Protein AF-0000000067386970 (afdb_homodimer)

pLDDT: mean 93.78, std 7.08, range [49.34, 98.88]

Sequence (1146 aa):
MPPDATLGRHLARRLAEVGAHDVFTVPGDFNLTLLDELEAEQPSGGGVRLVGCCNELSAAYAADGYARARAGGVGACAVTFTVGGLSAINAVAGAFSENLPVICIVGGPNSNDYGSNRILHHTIGIPDFTQELRCFQNVTCYQAVVNNLEDAHEQIDTAICTALKESKPVYISISCNLPSIPHPTFSRHPVPFFLSPRLSNQMNLEAAVETAAAFLNKSVKPVLVGGPKMRVAKASKAFVELADACGYPVAVMPSAKGLVPEHHSRFIGTYWGAVSTPFCAEIVESADSYLFAGPIFNDYSSVGYSLLLKKEKAIIVQLDRVVIGNGPAFGCVLMKDFLHALATRLKKNTAAYDNYSRIFVPQGEPLSSEPGEPLRVNVLFKHIQKMLSGNSAVIAETGDSWFNCQKLKLPEGCGYEFQMQYGSIGWSVGATLGYAQAAKDKRVISFIGDGSFQVTAQEVSTMLRWEQNNIIFLINNGGYTIEVEIHDGPYNIIKNWNYTGVVEAFHNGEGKCYTAKVRTEEELKKAIEASLGPNKDSLCFIEVIVHKDDTSKELLEWGSRVSAANSRPPNPQMPPDATLGRHLARRLAEVGAHDVFTVPGDFNLTLLDELEAEQPSGGGVRLVGCCNELSAAYAADGYARARAGGVGACAVTFTVGGLSAINAVAGAFSENLPVICIVGGPNSNDYGSNRILHHTIGIPDFTQELRCFQNVTCYQAVVNNLEDAHEQIDTAICTALKESKPVYISISCNLPSIPHPTFSRHPVPFFLSPRLSNQMNLEAAVETAAAFLNKSVKPVLVGGPKMRVAKASKAFVELADACGYPVAVMPSAKGLVPEHHSRFIGTYWGAVSTPFCAEIVESADSYLFAGPIFNDYSSVGYSLLLKKEKAIIVQLDRVVIGNGPAFGCVLMKDFLHALATRLKKNTAAYDNYSRIFVPQGEPLSSEPGEPLRVNVLFKHIQKMLSGNSAVIAETGDSWFNCQKLKLPEGCGYEFQMQYGSIGWSVGATLGYAQAAKDKRVISFIGDGSFQVTAQEVSTMLRWEQNNIIFLINNGGYTIEVEIHDGPYNIIKNWNYTGVVEAFHNGEGKCYTAKVRTEEELKKAIEASLGPNKDSLCFIEVIVHKDDTSKELLEWGSRVSAANSRPPNPQ

Nearest PDB structures (foldseek):
  3oe1-assembly1_C  TM=9.661E-01  e=2.986E-63  Zymomonas mobilis
  2wva-assembly1_V  TM=9.629E-01  e=6.474E-63  Zymomonas mobilis
  4zp1-assembly1_D  TM=9.678E-01  e=2.578E-62  Zymomonas mobilis
  1zpd-assembly1_A  TM=9.617E-01  e=5.005E-62  Zymomonas mobilis
  5tma-assembly1_A  TM=9.695E-01  e=1.993E-61  Zymomonas mobilis

Radius of gyration: 30.84 Å; Cα contacts (8 Å, |Δi|>4): 2857; chains: 2; bounding box: 78×97×82 Å

InterPro domains:
  IPR011766 Thiamine pyrophosphate enzyme, TPP-binding [PF02775] (419-544)
  IPR012000 Thiamine pyrophosphate enzyme, central domain [PF00205] (209-326)
  IPR012001 Thiamine pyrophosphate enzyme, N-terminal TPP-binding domain [PF02776] (6-121)
  IPR012110 Pyruvate decarboxylase/indolepyruvate decarboxylase-like [PIRSF036565] (4-567)
  IPR012110 Pyruvate decarboxylase/indolepyruvate decarboxylase-like [PTHR43452] (3-573)
  IPR029035 DHS-like NAD/FAD-binding domain superfamily [SSF52467] (204-350)
  IPR029061 Thiamin diphosphate-binding fold [SSF52518] (6-191)
  IPR029061 Thiamin diphosphate-binding fold [SSF52518] (374-568)
  IPR047213 Pyruvate decarboxylase/indolepyruvate decarboxylase-like, pyrimidine-binding domain [cd07038] (9-176)
  IPR047214 Pyruvate decarboxylase/indolepyruvate decarboxylase-like, PP-binding domain [cd02005] (374-556)

Secondary structure (DSSP, 8-state):
--TT-BHHHHHHHHHHHTT--EEEE---TTTHHHHHHHHHTGGGTSS-EEEE-SSHHHHHHHHHHHHHHTTS--EEEEE-TTTTHHHHHHHHHHHHHTT--EEEEEEE--TTTTTS--B-TTSSSSS---HHHHHHTTT-SEEEEE--STTHHHHHHHHHHHHHHHTS-EEEEEETTSTT-B-GGGSSPPP---PPPP---HHHHHHHHHHHHHHHHT-SS-EEEE-THHHHHT-HHHHHHHHHHH---EEE-GGGTTSS-TTSTTEEEE--GGGSSTTHHHHHHH-S-EEEES---BTTTTTTT-----GGGEEEE-SSEEEETTS-EEES--HHHHHHHHHTTPPP--HHHHHHHHH--PPPPPPPPPTTPBP-HHHHHHHHHHH--TTEEEEE-SSHHHHHHHTPPPPTT-EEEE--SS--TTHHHHHHHHHHHH-TTSEEEEEEEHHHHHHHGGGHHHHHHTT---EEEEEE-SB-HHHHHHS--GGGB-PPP-HHHHHHHHHTTSS-EEEEEE-BHHHHHHHHHHHHTTTTTSEEEEEEE--TT---HHHHHHHHHHHHHHTPPPP--/--TT-BHHHHHHHHHHHTT--EEEE---TTTHHHHHHHHHTGGGTSS-EEEE-SSHHHHHHHHHHHHHHTTS--EEEEE-TTTTHHHHHHHHHHHHHTT--EEEEEEE--TTTTTS--B-TTSSSSS---HHHHHHTTT-SEEEEE--STTHHHHHHHHHHHHHHHTS-EEEEEETTSTT-B-GGGSSPPP---PPPP---HHHHHHHHHHHHHHHHT-SS-EEEE-THHHHHT-HHHHHHHHHHH---EEE-GGGTTSS-TTSTTEEEE--GGGSSTTHHHHHHH-S-EEEES---BTTTTTTT-----GGGEEEE-SSEEEETTS-EEES--HHHHHHHHHTTPPP--HHHHHHHHH--PPPPPPPPPTTPBP-HHHHHHHHHHH--TTEEEEE-SSHHHHHHHTPPPPTT-EEEE--SS--TTHHHHHHHHHHHH-TTSEEEEEEEHHHHHHHGGGHHHHHHTT---EEEEEE-SB-HHHHHHS--GGGB-PPP-HHHHHHHHHTTSS-EEEEEE-BHHHHHHHHHHHHTTTTTSEEEEEEE--TT---HHHHHHHHHHHHHHTPPPP--

Structure (mmCIF, N/CA/C/O backbone):
data_AF-0000000067386970-model_v1
#
loop_
_entity.id
_entity.type
_entity.pdbx_description
1 polymer 'pyruvate decarboxylase'
#
loop_
_atom_site.group_PDB
_atom_site.id
_atom_site.type_symbol
_atom_site.label_atom_id
_atom_site.label_alt_id
_atom_site.label_comp_id
_atom_site.label_asym_id
_atom_site.label_entity_id
_atom_site.label_seq_id
_atom_site.pdbx_PDB_ins_code
_atom_site.Cartn_x
_atom_site.Cartn_y
_atom_site.Cartn_z
_atom_site.occupancy
_atom_site.B_iso_or_equiv
_atom_site.auth_seq_id
_atom_site.auth_comp_id
_atom_site.auth_asym_id
_atom_site.auth_atom_id
_atom_site.pdbx_PDB_model_num
ATOM 1 N N . MET A 1 1 ? 39.25 6.82 -14.812 1 63.19 1 MET A N 1
ATOM 2 C CA . MET A 1 1 ? 38.094 7.41 -14.133 1 63.19 1 MET A CA 1
ATOM 3 C C . MET A 1 1 ? 38.031 6.934 -12.688 1 63.19 1 MET A C 1
ATOM 5 O O . MET A 1 1 ? 38.312 5.766 -12.398 1 63.19 1 MET A O 1
ATOM 9 N N . PRO A 1 2 ? 37.844 7.914 -11.773 1 72.56 2 PRO A N 1
ATOM 10 C CA . PRO A 1 2 ? 37.75 7.445 -10.391 1 72.56 2 PRO A CA 1
ATOM 11 C C . PRO A 1 2 ? 36.625 6.418 -10.195 1 72.56 2 PRO A C 1
ATOM 13 O O . PRO A 1 2 ? 35.531 6.586 -10.727 1 72.56 2 PRO A O 1
ATOM 16 N N . PRO A 1 3 ? 36.938 5.34 -9.656 1 75.94 3 PRO A N 1
ATOM 17 C CA . PRO A 1 3 ? 35.969 4.27 -9.453 1 75.94 3 PRO A CA 1
ATOM 18 C C . PRO A 1 3 ? 34.719 4.742 -8.719 1 75.94 3 PRO A C 1
ATOM 20 O O . PRO A 1 3 ? 33.656 4.113 -8.82 1 75.94 3 PRO A O 1
ATOM 23 N N . ASP A 1 4 ? 34.844 5.812 -8.227 1 81.88 4 ASP A N 1
ATOM 24 C CA . ASP A 1 4 ? 33.719 6.297 -7.41 1 81.88 4 ASP A CA 1
ATOM 25 C C . ASP A 1 4 ? 32.844 7.25 -8.211 1 81.88 4 ASP A C 1
ATOM 27 O O . ASP A 1 4 ? 31.844 7.77 -7.684 1 81.88 4 ASP A O 1
ATOM 31 N N . ALA A 1 5 ? 33.125 7.395 -9.508 1 88.31 5 ALA A N 1
ATOM 32 C CA . ALA A 1 5 ? 32.312 8.281 -10.359 1 88.31 5 ALA A CA 1
ATOM 33 C C . ALA A 1 5 ? 31.188 7.516 -11.031 1 88.31 5 ALA A C 1
ATOM 35 O O . ALA A 1 5 ? 31.094 7.492 -12.258 1 88.31 5 ALA A O 1
ATOM 36 N N . THR A 1 6 ? 30.359 6.996 -10.18 1 93.12 6 THR A N 1
ATOM 37 C CA . THR A 1 6 ? 29.234 6.199 -10.68 1 93.12 6 THR A CA 1
ATOM 38 C C . THR A 1 6 ? 27.922 6.953 -10.523 1 93.12 6 THR A C 1
ATOM 40 O O . THR A 1 6 ? 27.844 7.938 -9.781 1 93.12 6 THR A O 1
ATOM 43 N N . LEU A 1 7 ? 26.922 6.539 -11.266 1 93.94 7 LEU A N 1
ATOM 44 C CA . LEU A 1 7 ? 25.594 7.133 -11.227 1 93.94 7 LEU A CA 1
ATOM 45 C C . LEU A 1 7 ? 25.016 7.086 -9.812 1 93.94 7 LEU A C 1
ATOM 47 O O . LEU A 1 7 ? 24.484 8.078 -9.32 1 93.94 7 LEU A O 1
ATOM 51 N N . GLY A 1 8 ? 25.125 5.867 -9.188 1 94.88 8 GLY A N 1
ATOM 52 C CA . GLY A 1 8 ? 24.578 5.699 -7.852 1 94.88 8 GLY A CA 1
ATOM 53 C C . GLY A 1 8 ? 25.234 6.613 -6.828 1 94.88 8 GLY A C 1
ATOM 54 O O . GLY A 1 8 ? 24.547 7.18 -5.969 1 94.88 8 GLY A O 1
ATOM 55 N N . ARG A 1 9 ? 26.516 6.762 -6.891 1 92.81 9 ARG A N 1
ATOM 56 C CA . ARG A 1 9 ? 27.234 7.629 -5.969 1 92.81 9 ARG A CA 1
ATOM 57 C C . ARG A 1 9 ? 26.891 9.094 -6.219 1 92.81 9 ARG A C 1
ATOM 59 O O . ARG A 1 9 ? 26.797 9.891 -5.277 1 92.81 9 ARG A O 1
ATOM 66 N N . HIS A 1 10 ? 26.75 9.406 -7.461 1 91.56 10 HIS A N 1
ATOM 67 C CA . HIS A 1 10 ? 26.312 10.758 -7.801 1 91.56 10 HIS A CA 1
ATOM 68 C C . HIS A 1 10 ? 24.969 11.07 -7.18 1 91.56 10 HIS A C 1
ATOM 70 O O . HIS A 1 10 ? 24.781 12.141 -6.594 1 91.56 10 HIS A O 1
ATOM 76 N N . LEU A 1 11 ? 24.031 10.203 -7.324 1 94.44 11 LEU A N 1
ATOM 77 C CA . LEU A 1 11 ? 22.719 10.383 -6.738 1 94.44 11 LEU A CA 1
ATOM 78 C C . LEU A 1 11 ? 22.812 10.539 -5.227 1 94.44 11 LEU A C 1
ATOM 80 O O . LEU A 1 11 ? 22.125 11.391 -4.645 1 94.44 11 LEU A O 1
ATOM 84 N N . ALA A 1 12 ? 23.641 9.711 -4.594 1 94.25 12 ALA A N 1
ATOM 85 C CA . ALA A 1 12 ? 23.828 9.781 -3.146 1 94.25 12 ALA A CA 1
ATOM 86 C C . ALA A 1 12 ? 24.312 11.164 -2.725 1 94.25 12 ALA A C 1
ATOM 88 O O . ALA A 1 12 ? 23.812 11.734 -1.754 1 94.25 12 ALA A O 1
ATOM 89 N N . ARG A 1 13 ? 25.281 11.672 -3.414 1 90.81 13 ARG A N 1
ATOM 90 C CA . ARG A 1 13 ? 25.828 12.984 -3.111 1 90.81 13 ARG A CA 1
ATOM 91 C C . ARG A 1 13 ? 24.781 14.078 -3.297 1 90.81 13 ARG A C 1
ATOM 93 O O . ARG A 1 13 ? 24.688 15 -2.486 1 90.81 13 ARG A O 1
ATOM 100 N N . ARG A 1 14 ? 24 13.961 -4.371 1 91 14 ARG A N 1
ATOM 101 C CA . ARG A 1 14 ? 22.953 14.953 -4.641 1 91 14 ARG A CA 1
ATOM 102 C C . ARG A 1 14 ? 21.891 14.945 -3.549 1 91 14 ARG A C 1
ATOM 104 O O . ARG A 1 14 ? 21.438 16 -3.117 1 91 14 ARG A O 1
ATOM 111 N N . LEU A 1 15 ? 21.5 13.742 -3.135 1 93.69 15 LEU A N 1
ATOM 112 C CA . LEU A 1 15 ? 20.516 13.633 -2.07 1 93.69 15 LEU A CA 1
ATOM 113 C C . LEU A 1 15 ? 21.031 14.234 -0.772 1 93.69 15 LEU A C 1
ATOM 115 O O . LEU A 1 15 ? 20.328 15.008 -0.114 1 93.69 15 LEU A O 1
ATOM 119 N N . ALA A 1 16 ? 22.266 13.898 -0.429 1 91.19 16 ALA A N 1
ATOM 120 C CA . ALA A 1 16 ? 22.891 14.422 0.787 1 91.19 16 ALA A CA 1
ATOM 121 C C . ALA A 1 16 ? 23 15.945 0.734 1 91.19 16 ALA A C 1
ATOM 123 O O . ALA A 1 16 ? 22.781 16.625 1.742 1 91.19 16 ALA A O 1
ATOM 124 N N . GLU A 1 17 ? 23.297 16.422 -0.395 1 88.5 17 GLU A N 1
ATOM 125 C CA . GLU A 1 17 ? 23.469 17.859 -0.59 1 88.5 17 GLU A CA 1
ATOM 126 C C . GLU A 1 17 ? 22.203 18.625 -0.264 1 88.5 17 GLU A C 1
ATOM 128 O O . GLU A 1 17 ? 22.25 19.719 0.301 1 88.5 17 GLU A O 1
ATOM 133 N N . VAL A 1 18 ? 21.094 18.031 -0.598 1 90.75 18 VAL A N 1
ATOM 134 C CA . VAL A 1 18 ? 19.844 18.75 -0.391 1 90.75 18 VAL A CA 1
ATOM 135 C C . VAL A 1 18 ? 19.266 18.391 0.969 1 90.75 18 VAL A C 1
ATOM 137 O O . VAL A 1 18 ? 18.172 18.828 1.318 1 90.75 18 VAL A O 1
ATOM 140 N N . GLY A 1 19 ? 19.969 17.562 1.715 1 91.12 19 GLY A N 1
ATOM 141 C CA . GLY A 1 19 ? 19.594 17.328 3.1 1 91.12 19 GLY A CA 1
ATOM 142 C C . GLY A 1 19 ? 18.938 15.984 3.322 1 91.12 19 GLY A C 1
ATOM 143 O O . GLY A 1 19 ? 18.562 15.648 4.445 1 91.12 19 GLY A O 1
ATOM 144 N N . ALA A 1 20 ? 18.766 15.164 2.33 1 94.12 20 ALA A N 1
ATOM 145 C CA . ALA A 1 20 ? 18.219 13.805 2.479 1 94.12 20 ALA A CA 1
ATOM 146 C C . ALA A 1 20 ? 19.328 12.82 2.824 1 94.12 20 ALA A C 1
ATOM 148 O O . ALA A 1 20 ? 19.734 12 1.99 1 94.12 20 ALA A O 1
ATOM 149 N N . HIS A 1 21 ? 19.719 12.805 4.035 1 94.44 21 HIS A N 1
ATOM 150 C CA . HIS A 1 21 ? 20.844 11.984 4.488 1 94.44 21 HIS A CA 1
ATOM 151 C C . HIS A 1 21 ? 20.391 10.555 4.766 1 94.44 21 HIS A C 1
ATOM 153 O O . HIS A 1 21 ? 21.219 9.633 4.766 1 94.44 21 HIS A O 1
ATOM 159 N N . ASP A 1 22 ? 19.156 10.391 5.09 1 96.12 22 ASP A N 1
ATOM 160 C CA . ASP A 1 22 ? 18.547 9.078 5.258 1 96.12 22 ASP A CA 1
ATOM 161 C C . ASP A 1 22 ? 17.609 8.75 4.102 1 96.12 22 ASP A C 1
ATOM 163 O O . ASP A 1 22 ? 16.75 9.562 3.75 1 96.12 22 ASP A O 1
ATOM 167 N N . VAL A 1 23 ? 17.812 7.637 3.482 1 97.69 23 VAL A N 1
ATOM 168 C CA . VAL A 1 23 ? 16.922 7.148 2.43 1 97.69 23 VAL A CA 1
ATOM 169 C C . VAL A 1 23 ? 16.172 5.914 2.92 1 97.69 23 VAL A C 1
ATOM 171 O O . VAL A 1 23 ? 16.781 4.918 3.314 1 97.69 23 VAL A O 1
ATOM 174 N N . PHE A 1 24 ? 14.859 5.977 2.975 1 98.62 24 PHE A N 1
ATOM 175 C CA . PHE A 1 24 ? 14.023 4.871 3.432 1 98.62 24 PHE A CA 1
ATOM 176 C C . PHE A 1 24 ? 13.812 3.857 2.314 1 98.62 24 PHE A C 1
ATOM 178 O O . PHE A 1 24 ? 13.359 4.215 1.225 1 98.62 24 PHE A O 1
ATOM 185 N N . THR A 1 25 ? 14.117 2.57 2.592 1 98 25 THR A N 1
ATOM 186 C CA . THR A 1 25 ? 14.25 1.668 1.453 1 98 25 THR A CA 1
ATOM 187 C C . THR A 1 25 ? 13.609 0.317 1.759 1 98 25 THR A C 1
ATOM 189 O O . THR A 1 25 ? 13.422 -0.038 2.924 1 98 25 THR A O 1
ATOM 192 N N . VAL A 1 26 ? 13.109 -0.349 0.808 1 97.5 26 VAL A N 1
ATOM 193 C CA . VAL A 1 26 ? 12.836 -1.779 0.718 1 97.5 26 VAL A CA 1
ATOM 194 C C . VAL A 1 26 ? 13.57 -2.373 -0.481 1 97.5 26 VAL A C 1
ATOM 196 O O . VAL A 1 26 ? 13.359 -1.953 -1.62 1 97.5 26 VAL A O 1
ATOM 199 N N . PRO A 1 27 ? 14.469 -3.316 -0.254 1 96.38 27 PRO A N 1
ATOM 200 C CA . PRO A 1 27 ? 15.273 -3.844 -1.359 1 96.38 27 PRO A CA 1
ATOM 201 C C . PRO A 1 27 ? 14.477 -4.781 -2.27 1 96.38 27 PRO A C 1
ATOM 203 O O . PRO A 1 27 ? 13.531 -5.43 -1.818 1 96.38 27 PRO A O 1
ATOM 206 N N . GLY A 1 28 ? 14.852 -4.832 -3.492 1 93.75 28 GLY A N 1
ATOM 207 C CA . GLY A 1 28 ? 14.352 -5.75 -4.508 1 93.75 28 GLY A CA 1
ATOM 208 C C . GLY A 1 28 ? 15.289 -5.895 -5.691 1 93.75 28 GLY A C 1
ATOM 209 O O . GLY A 1 28 ? 16.219 -5.102 -5.859 1 93.75 28 GLY A O 1
ATOM 210 N N . ASP A 1 29 ? 15.102 -6.82 -6.488 1 90.25 29 ASP A N 1
ATOM 211 C CA . ASP A 1 29 ? 16.062 -7.289 -7.473 1 90.25 29 ASP A CA 1
ATOM 212 C C . ASP A 1 29 ? 16.438 -6.172 -8.445 1 90.25 29 ASP A C 1
ATOM 214 O O . ASP A 1 29 ? 17.562 -6.137 -8.953 1 90.25 29 ASP A O 1
ATOM 218 N N . PHE A 1 30 ? 15.578 -5.156 -8.602 1 95 30 PHE A N 1
ATOM 219 C CA . PHE A 1 30 ? 15.883 -4.141 -9.602 1 95 30 PHE A CA 1
ATOM 220 C C . PHE A 1 30 ? 16.594 -2.951 -8.961 1 95 30 PHE A C 1
ATOM 222 O O . PHE A 1 30 ? 16.984 -2.014 -9.664 1 95 30 PHE A O 1
ATOM 229 N N . ASN A 1 31 ? 16.781 -2.916 -7.676 1 96.56 31 ASN A N 1
ATOM 230 C CA . ASN A 1 31 ? 17.406 -1.732 -7.102 1 96.56 31 ASN A CA 1
ATOM 231 C C . ASN A 1 31 ? 18.609 -2.104 -6.23 1 96.56 31 ASN A C 1
ATOM 233 O O . ASN A 1 31 ? 19.172 -1.249 -5.547 1 96.56 31 ASN A O 1
ATOM 237 N N . LEU A 1 32 ? 19.078 -3.342 -6.23 1 95.56 32 LEU A N 1
ATOM 238 C CA . LEU A 1 32 ? 20.109 -3.816 -5.301 1 95.56 32 LEU A CA 1
ATOM 239 C C . LEU A 1 32 ? 21.438 -3.127 -5.559 1 95.56 32 LEU A C 1
ATOM 241 O O . LEU A 1 32 ? 22.062 -2.602 -4.629 1 95.56 32 LEU A O 1
ATOM 245 N N . THR A 1 33 ? 21.875 -3.08 -6.832 1 95 33 THR A N 1
ATOM 246 C CA . THR A 1 33 ? 23.125 -2.414 -7.164 1 95 33 THR A CA 1
ATOM 247 C C . THR A 1 33 ? 23.062 -0.928 -6.824 1 95 33 THR A C 1
ATOM 249 O O . THR A 1 33 ? 24.047 -0.338 -6.387 1 95 33 THR A O 1
ATOM 252 N N . LEU A 1 34 ? 21.906 -0.365 -7.082 1 96.62 34 LEU A N 1
ATOM 253 C CA . LEU A 1 34 ? 21.719 1.035 -6.719 1 96.62 34 LEU A CA 1
ATOM 254 C C . LEU A 1 34 ? 21.891 1.237 -5.219 1 96.62 34 LEU A C 1
ATOM 256 O O . LEU A 1 34 ? 22.547 2.195 -4.793 1 96.62 34 LEU A O 1
ATOM 260 N N . LEU A 1 35 ? 21.328 0.384 -4.402 1 96.38 35 LEU A N 1
ATOM 261 C CA . LEU A 1 35 ? 21.422 0.49 -2.951 1 96.38 35 LEU A CA 1
ATOM 262 C C . LEU A 1 35 ? 22.859 0.354 -2.488 1 96.38 35 LEU A C 1
ATOM 264 O O . LEU A 1 35 ? 23.281 1.043 -1.558 1 96.38 35 LEU A O 1
ATOM 268 N N . ASP A 1 36 ? 23.672 -0.455 -3.143 1 94.62 36 ASP A N 1
ATOM 269 C CA . ASP A 1 36 ? 25.094 -0.556 -2.859 1 94.62 36 ASP A CA 1
ATOM 270 C C . ASP A 1 36 ? 25.781 0.797 -3.027 1 94.62 36 ASP A C 1
ATOM 272 O O . ASP A 1 36 ? 26.531 1.227 -2.152 1 94.62 36 ASP A O 1
ATOM 276 N N . GLU A 1 37 ? 25.469 1.342 -4.141 1 94.25 37 GLU A N 1
ATOM 277 C CA . GLU A 1 37 ? 26.156 2.586 -4.488 1 94.25 37 GLU A CA 1
ATOM 278 C C . GLU A 1 37 ? 25.719 3.729 -3.578 1 94.25 37 GLU A C 1
ATOM 280 O O . GLU A 1 37 ? 26.516 4.598 -3.236 1 94.25 37 GLU A O 1
ATOM 285 N N . LEU A 1 38 ? 24.438 3.766 -3.23 1 94.5 38 LEU A N 1
ATOM 286 C CA . LEU A 1 38 ? 23.938 4.812 -2.35 1 94.5 38 LEU A CA 1
ATOM 287 C C . LEU A 1 38 ? 24.641 4.781 -1.002 1 94.5 38 LEU A C 1
ATOM 289 O O . LEU A 1 38 ? 25.016 5.832 -0.463 1 94.5 38 LEU A O 1
ATOM 293 N N . GLU A 1 39 ? 24.922 3.646 -0.492 1 90.5 39 GLU A N 1
ATOM 294 C CA . GLU A 1 39 ? 25.469 3.527 0.856 1 90.5 39 GLU A CA 1
ATOM 295 C C . GLU A 1 39 ? 27 3.598 0.84 1 90.5 39 GLU A C 1
ATOM 297 O O . GLU A 1 39 ? 27.625 3.854 1.871 1 90.5 39 GLU A O 1
ATOM 302 N N . ALA A 1 40 ? 27.594 3.445 -0.277 1 88.19 40 ALA A N 1
ATOM 303 C CA . ALA A 1 40 ? 29.031 3.271 -0.382 1 88.19 40 ALA A CA 1
ATOM 304 C C . ALA A 1 40 ? 29.766 4.531 0.066 1 88.19 40 ALA A C 1
ATOM 306 O O . ALA A 1 40 ? 30.891 4.453 0.583 1 88.19 40 ALA A O 1
ATOM 307 N N . GLU A 1 41 ? 29.109 5.668 -0.067 1 77.62 41 GLU A N 1
ATOM 308 C CA . GLU A 1 41 ? 29.828 6.918 0.206 1 77.62 41 GLU A CA 1
ATOM 309 C C . GLU A 1 41 ? 29.625 7.352 1.657 1 77.62 41 GLU A C 1
ATOM 311 O O . GLU A 1 41 ? 30.156 8.383 2.076 1 77.62 41 GLU A O 1
ATOM 316 N N . GLN A 1 42 ? 28.953 6.566 2.451 1 74.5 42 GLN A N 1
ATOM 317 C CA . GLN A 1 42 ? 28.547 6.984 3.793 1 74.5 42 GLN A CA 1
ATOM 318 C C . GLN A 1 42 ? 29.766 7.328 4.645 1 74.5 42 GLN A C 1
ATOM 320 O O . GLN A 1 42 ? 29.797 8.367 5.312 1 74.5 42 GLN A O 1
ATOM 325 N N . PRO A 1 43 ? 30.812 6.629 4.512 1 65.56 43 PRO A N 1
ATOM 326 C CA . PRO A 1 43 ? 31.984 6.879 5.355 1 65.56 43 PRO A CA 1
ATOM 327 C C . PRO A 1 43 ? 32.656 8.203 5.035 1 65.56 43 PRO A C 1
ATOM 329 O O . PRO A 1 43 ? 33.281 8.805 5.91 1 65.56 43 PRO A O 1
ATOM 332 N N . SER A 1 44 ? 32.531 8.656 3.812 1 65.44 44 SER A N 1
ATOM 333 C CA . SER A 1 44 ? 33.219 9.875 3.408 1 65.44 44 SER A CA 1
ATOM 334 C C . SER A 1 44 ? 32.312 11.102 3.615 1 65.44 44 SER A C 1
ATOM 336 O O . SER A 1 44 ? 32.75 12.234 3.393 1 65.44 44 SER A O 1
ATOM 338 N N . GLY A 1 45 ? 31.125 10.844 4.152 1 66.88 45 GLY A N 1
ATOM 339 C CA . GLY A 1 45 ? 30.203 11.938 4.363 1 66.88 45 GLY A CA 1
ATOM 340 C C . GLY A 1 45 ? 29.391 12.289 3.125 1 66.88 45 GLY A C 1
ATOM 341 O O . GLY A 1 45 ? 28.453 13.078 3.191 1 66.88 45 GLY A O 1
ATOM 342 N N . GLY A 1 46 ? 29.703 11.734 1.997 1 68.31 46 GLY A N 1
ATOM 343 C CA . GLY A 1 46 ? 29.016 12.016 0.751 1 68.31 46 GLY A CA 1
ATOM 344 C C . GLY A 1 46 ? 27.875 11.039 0.468 1 68.31 46 GLY A C 1
ATOM 345 O O . GLY A 1 46 ? 27.094 11.242 -0.467 1 68.31 46 GLY A O 1
ATOM 346 N N . GLY A 1 47 ? 27.688 10.133 1.323 1 79.12 47 GLY A N 1
ATOM 347 C CA . GLY A 1 47 ? 26.688 9.109 1.078 1 79.12 47 GLY A CA 1
ATOM 348 C C . GLY A 1 47 ? 25.422 9.281 1.914 1 79.12 47 GLY A C 1
ATOM 349 O O . GLY A 1 47 ? 25.188 10.359 2.471 1 79.12 47 GLY A O 1
ATOM 350 N N . VAL A 1 48 ? 24.5 8.477 1.707 1 94 48 VAL A N 1
ATOM 351 C CA . VAL A 1 48 ? 23.25 8.461 2.465 1 94 48 VAL A CA 1
ATOM 352 C C . VAL A 1 48 ? 23.141 7.172 3.273 1 94 48 VAL A C 1
ATOM 354 O O . VAL A 1 48 ? 23.844 6.195 2.988 1 94 48 VAL A O 1
ATOM 357 N N . ARG A 1 49 ? 22.531 7.246 4.355 1 95.31 49 ARG A N 1
ATOM 358 C CA . ARG A 1 49 ? 22.219 6.051 5.137 1 95.31 49 ARG A CA 1
ATOM 359 C C . ARG A 1 49 ? 20.891 5.441 4.695 1 95.31 49 ARG A C 1
ATOM 361 O O . ARG A 1 49 ? 19.922 6.156 4.48 1 95.31 49 ARG A O 1
ATOM 368 N N . LEU A 1 50 ? 20.969 4.137 4.434 1 96.75 50 LEU A N 1
ATOM 369 C CA . LEU A 1 50 ? 19.734 3.441 4.066 1 96.75 50 LEU A CA 1
ATOM 370 C C . LEU A 1 50 ? 19 2.963 5.309 1 96.75 50 LEU A C 1
ATOM 372 O O . LEU A 1 50 ? 19.578 2.322 6.184 1 96.75 50 LEU A O 1
ATOM 376 N N . VAL A 1 51 ? 17.75 3.357 5.492 1 97.5 51 VAL A N 1
ATOM 377 C CA . VAL A 1 51 ? 16.875 2.891 6.559 1 97.5 51 VAL A CA 1
ATOM 378 C C . VAL A 1 51 ? 15.906 1.84 6.008 1 97.5 51 VAL A C 1
ATOM 380 O O . VAL A 1 51 ? 14.953 2.17 5.297 1 97.5 51 VAL A O 1
ATOM 383 N N . GLY A 1 52 ? 16.188 0.583 6.328 1 97.44 52 GLY A N 1
ATOM 384 C CA . GLY A 1 52 ? 15.344 -0.507 5.852 1 97.44 52 GLY A CA 1
ATOM 385 C C . GLY A 1 52 ? 13.984 -0.543 6.516 1 97.44 52 GLY A C 1
ATOM 386 O O . GLY A 1 52 ? 13.883 -0.664 7.738 1 97.44 52 GLY A O 1
ATOM 387 N N . CYS A 1 53 ? 12.922 -0.414 5.723 1 98.12 53 CYS A N 1
ATOM 388 C CA . CYS A 1 53 ? 11.547 -0.437 6.211 1 98.12 53 CYS A CA 1
ATOM 389 C C . CYS A 1 53 ? 10.898 -1.788 5.945 1 98.12 53 CYS A C 1
ATOM 391 O O . CYS A 1 53 ? 11.453 -2.615 5.219 1 98.12 53 CYS A O 1
ATOM 393 N N . CYS A 1 54 ? 9.727 -1.998 6.559 1 97.19 54 CYS A N 1
ATOM 394 C CA . CYS A 1 54 ? 9.031 -3.273 6.441 1 97.19 54 CYS A CA 1
ATOM 395 C C . CYS A 1 54 ? 8.242 -3.344 5.141 1 97.19 54 CYS A C 1
ATOM 397 O O . CYS A 1 54 ? 8.023 -4.43 4.594 1 97.19 54 CYS A O 1
ATOM 399 N N . ASN A 1 55 ? 7.766 -2.25 4.691 1 96.44 55 ASN A N 1
ATOM 400 C CA . ASN A 1 55 ? 7.043 -2.199 3.426 1 96.44 55 ASN A CA 1
ATOM 401 C C . ASN A 1 55 ? 7.199 -0.842 2.744 1 96.44 55 ASN A C 1
ATOM 403 O O . ASN A 1 55 ? 7.645 0.122 3.367 1 96.44 55 ASN A O 1
ATOM 407 N N . GLU A 1 56 ? 6.871 -0.723 1.489 1 98.25 56 GLU A N 1
ATOM 408 C CA . GLU A 1 56 ? 7.16 0.432 0.645 1 98.25 56 GLU A CA 1
ATOM 409 C C . GLU A 1 56 ? 6.234 1.601 0.974 1 98.25 56 GLU A C 1
ATOM 411 O O . GLU A 1 56 ? 6.641 2.762 0.883 1 98.25 56 GLU A O 1
ATOM 416 N N . LEU A 1 57 ? 4.934 1.312 1.378 1 98.38 57 LEU A N 1
ATOM 417 C CA . LEU A 1 57 ? 4.027 2.367 1.821 1 98.38 57 LEU A CA 1
ATOM 418 C C . LEU A 1 57 ? 4.613 3.121 3.012 1 98.38 57 LEU A C 1
ATOM 420 O O . LEU A 1 57 ? 4.668 4.352 3.006 1 98.38 57 LEU A O 1
ATOM 424 N N . SER A 1 58 ? 5.137 2.367 3.988 1 97.94 58 SER A N 1
ATOM 425 C CA . SER A 1 58 ? 5.73 2.939 5.191 1 97.94 58 SER A CA 1
ATOM 426 C C . SER A 1 58 ? 7.02 3.688 4.871 1 97.94 58 SER A C 1
ATOM 428 O O . SER A 1 58 ? 7.328 4.703 5.5 1 97.94 58 SER A O 1
ATOM 430 N N . ALA A 1 59 ? 7.801 3.135 3.92 1 98.75 59 ALA A N 1
ATOM 431 C CA . ALA A 1 59 ? 9.031 3.814 3.516 1 98.75 59 ALA A CA 1
ATOM 432 C C . ALA A 1 59 ? 8.734 5.211 2.979 1 98.75 59 ALA A C 1
ATOM 434 O O . ALA A 1 59 ? 9.422 6.176 3.322 1 98.75 59 ALA A O 1
ATOM 435 N N . ALA A 1 60 ? 7.723 5.301 2.162 1 98.81 60 ALA A N 1
ATOM 436 C CA . ALA A 1 60 ? 7.359 6.59 1.586 1 98.81 60 ALA A CA 1
ATOM 437 C C . ALA A 1 60 ? 6.742 7.508 2.639 1 98.81 60 ALA A C 1
ATOM 439 O O . ALA A 1 60 ? 6.941 8.727 2.605 1 98.81 60 ALA A O 1
ATOM 440 N N . TYR A 1 61 ? 5.949 6.973 3.625 1 98.81 61 TYR A N 1
ATOM 441 C CA . TYR A 1 61 ? 5.445 7.773 4.738 1 98.81 61 TYR A CA 1
ATOM 442 C C . TYR A 1 61 ? 6.594 8.305 5.59 1 98.81 61 TYR A C 1
ATOM 444 O O . TYR A 1 61 ? 6.523 9.422 6.109 1 98.81 61 TYR A O 1
ATOM 452 N N . ALA A 1 62 ? 7.617 7.449 5.734 1 98.81 62 ALA A N 1
ATOM 453 C CA . ALA A 1 62 ? 8.789 7.895 6.477 1 98.81 62 ALA A CA 1
ATOM 454 C C . ALA A 1 62 ? 9.484 9.055 5.766 1 98.81 62 ALA A C 1
ATOM 456 O O . ALA A 1 62 ? 9.914 10.016 6.406 1 98.81 62 ALA A O 1
ATOM 457 N N . ALA A 1 63 ? 9.586 8.961 4.426 1 98.75 63 ALA A N 1
ATOM 458 C CA . ALA A 1 63 ? 10.141 10.062 3.648 1 98.75 63 ALA A CA 1
ATOM 459 C C . ALA A 1 63 ? 9.312 11.336 3.822 1 98.75 63 ALA A C 1
ATOM 461 O O . ALA A 1 63 ? 9.867 12.438 3.908 1 98.75 63 ALA A O 1
ATOM 462 N N . ASP A 1 64 ? 8.016 11.188 3.891 1 98.31 64 ASP A N 1
ATOM 463 C CA . ASP A 1 64 ? 7.098 12.289 4.164 1 98.31 64 ASP A CA 1
ATOM 464 C C . ASP A 1 64 ? 7.414 12.945 5.508 1 98.31 64 ASP A C 1
ATOM 466 O O . ASP A 1 64 ? 7.633 14.156 5.578 1 98.31 64 ASP A O 1
ATOM 470 N N . GLY A 1 65 ? 7.508 12.109 6.582 1 98.12 65 GLY A N 1
ATOM 471 C CA . GLY A 1 65 ? 7.84 12.625 7.902 1 98.12 65 GLY A CA 1
ATOM 472 C C . GLY A 1 65 ? 9.195 13.297 7.961 1 98.12 65 GLY A C 1
ATOM 473 O O . GLY A 1 65 ? 9.352 14.336 8.609 1 98.12 65 GLY A O 1
ATOM 474 N N . TYR A 1 66 ? 10.141 12.727 7.234 1 98.31 66 TYR A N 1
ATOM 475 C CA . TYR A 1 66 ? 11.492 13.273 7.176 1 98.31 66 TYR A CA 1
ATOM 476 C C . TYR A 1 66 ? 11.484 14.672 6.578 1 98.31 66 TYR A C 1
ATOM 478 O O . TYR A 1 66 ? 12.156 15.57 7.086 1 98.31 66 TYR A O 1
ATOM 486 N N . ALA A 1 67 ? 10.711 14.875 5.555 1 97.06 67 ALA A N 1
ATOM 487 C CA . ALA A 1 67 ? 10.609 16.172 4.883 1 97.06 67 ALA A CA 1
ATOM 488 C C . ALA A 1 67 ? 9.961 17.219 5.789 1 97.06 67 ALA A C 1
ATOM 490 O O . ALA A 1 67 ? 10.352 18.375 5.773 1 97.06 67 ALA A O 1
ATOM 491 N N . ARG A 1 68 ? 9.023 16.844 6.625 1 96.06 68 ARG A N 1
ATOM 492 C CA . ARG A 1 68 ? 8.297 17.75 7.512 1 96.06 68 ARG A CA 1
ATOM 493 C C . ARG A 1 68 ? 9.203 18.266 8.617 1 96.06 68 ARG A C 1
ATOM 495 O O . ARG A 1 68 ? 9.094 19.438 9.023 1 96.06 68 ARG A O 1
ATOM 502 N N . ALA A 1 69 ? 10.062 17.391 9.133 1 94.88 69 ALA A N 1
ATOM 503 C CA . ALA A 1 69 ? 10.898 17.703 10.289 1 94.88 69 ALA A CA 1
ATOM 504 C C . ALA A 1 69 ? 11.867 18.844 9.977 1 94.88 69 ALA A C 1
ATOM 506 O O . ALA A 1 69 ? 12.297 19.562 10.875 1 94.88 69 ALA A O 1
ATOM 507 N N . ARG A 1 70 ? 12.242 19.062 8.836 1 81.94 70 ARG A N 1
ATOM 508 C CA . ARG A 1 70 ? 13.227 20.062 8.43 1 81.94 70 ARG A CA 1
ATOM 509 C C . ARG A 1 70 ? 12.562 21.25 7.742 1 81.94 70 ARG A C 1
ATOM 511 O O . ARG A 1 70 ? 13.125 21.844 6.816 1 81.94 70 ARG A O 1
ATOM 518 N N . ALA A 1 71 ? 11.414 21.578 8.258 1 67.44 71 ALA A N 1
ATOM 519 C CA . ALA A 1 71 ? 10.625 22.734 7.82 1 67.44 71 ALA A CA 1
ATOM 520 C C . ALA A 1 71 ? 10.469 22.75 6.301 1 67.44 71 ALA A C 1
ATOM 522 O O . ALA A 1 71 ? 10.727 23.766 5.652 1 67.44 71 ALA A O 1
ATOM 523 N N . GLY A 1 72 ? 10.125 21.625 5.848 1 64.94 72 GLY A N 1
ATOM 524 C CA . GLY A 1 72 ? 9.914 21.5 4.414 1 64.94 72 GLY A CA 1
ATOM 525 C C . GLY A 1 72 ? 11.172 21.094 3.66 1 64.94 72 GLY A C 1
ATOM 526 O O . GLY A 1 72 ? 11.383 21.516 2.523 1 64.94 72 GLY A O 1
ATOM 527 N N . GLY A 1 73 ? 11.898 20.344 4.328 1 84.5 73 GLY A N 1
ATOM 528 C CA . GLY A 1 73 ? 13.07 19.797 3.672 1 84.5 73 GLY A CA 1
ATOM 529 C C . GLY A 1 73 ? 12.75 18.609 2.775 1 84.5 73 GLY A C 1
ATOM 530 O O . GLY A 1 73 ? 11.594 18.406 2.396 1 84.5 73 GLY A O 1
ATOM 531 N N . VAL A 1 74 ? 13.781 17.891 2.369 1 94.31 74 VAL A N 1
ATOM 532 C CA . VAL A 1 74 ? 13.656 16.859 1.343 1 94.31 74 VAL A CA 1
ATOM 533 C C . VAL A 1 74 ? 13.68 15.469 1.991 1 94.31 74 VAL A C 1
ATOM 535 O O . VAL A 1 74 ? 14.469 15.227 2.91 1 94.31 74 VAL A O 1
ATOM 538 N N . GLY A 1 75 ? 12.664 14.672 1.751 1 97.94 75 GLY A N 1
ATOM 539 C CA . GLY A 1 75 ? 12.688 13.25 2.078 1 97.94 75 GLY A CA 1
ATOM 540 C C . GLY A 1 75 ? 12.922 12.367 0.872 1 97.94 75 GLY A C 1
ATOM 541 O O . GLY A 1 75 ? 12.695 12.781 -0.266 1 97.94 75 GLY A O 1
ATOM 542 N N . ALA A 1 76 ? 13.438 11.148 1.062 1 98.56 76 ALA A N 1
ATOM 543 C CA . ALA A 1 76 ? 13.703 10.25 -0.055 1 98.56 76 ALA A CA 1
ATOM 544 C C . ALA A 1 76 ? 13.391 8.805 0.326 1 98.56 76 ALA A C 1
ATOM 546 O O . ALA A 1 76 ? 13.617 8.391 1.468 1 98.56 76 ALA A O 1
ATOM 547 N N . CYS A 1 77 ? 12.852 8.094 -0.584 1 98.75 77 CYS A N 1
ATOM 548 C CA . CYS A 1 77 ? 12.68 6.652 -0.473 1 98.75 77 CYS A CA 1
ATOM 549 C C . CYS A 1 77 ? 13.148 5.945 -1.739 1 98.75 77 CYS A C 1
ATOM 551 O O . CYS A 1 77 ? 13.172 6.547 -2.816 1 98.75 77 CYS A O 1
ATOM 553 N N . ALA A 1 78 ? 13.633 4.707 -1.621 1 98.62 78 ALA A N 1
ATOM 554 C CA . ALA A 1 78 ? 14.125 3.896 -2.73 1 98.62 78 ALA A CA 1
ATOM 555 C C . ALA A 1 78 ? 13.516 2.498 -2.699 1 98.62 78 ALA A C 1
ATOM 557 O O . ALA A 1 78 ? 13.695 1.754 -1.732 1 98.62 78 ALA A O 1
ATOM 558 N N . VAL A 1 79 ? 12.797 2.162 -3.732 1 98.5 79 VAL A N 1
ATOM 559 C CA . VAL A 1 79 ? 12.086 0.889 -3.779 1 98.5 79 VAL A CA 1
ATOM 560 C C . VAL A 1 79 ? 12.305 0.222 -5.133 1 98.5 79 VAL A C 1
ATOM 562 O O . VAL A 1 79 ? 13.008 0.765 -5.992 1 98.5 79 VAL A O 1
ATOM 565 N N . THR A 1 80 ? 11.852 -1.018 -5.297 1 97.5 80 THR A N 1
ATOM 566 C CA . THR A 1 80 ? 12.07 -1.783 -6.52 1 97.5 80 THR A CA 1
ATOM 567 C C . THR A 1 80 ? 10.977 -1.492 -7.547 1 97.5 80 THR A C 1
ATOM 569 O O . THR A 1 80 ? 10.039 -0.741 -7.266 1 97.5 80 THR A O 1
ATOM 572 N N . PHE A 1 81 ? 11.141 -2.055 -8.75 1 97.25 81 PHE A N 1
ATOM 573 C CA . PHE A 1 81 ? 10.336 -1.783 -9.938 1 97.25 81 PHE A CA 1
ATOM 574 C C . PHE A 1 81 ? 8.914 -2.299 -9.766 1 97.25 81 PHE A C 1
ATOM 576 O O . PHE A 1 81 ? 8.703 -3.49 -9.523 1 97.25 81 PHE A O 1
ATOM 583 N N . THR A 1 82 ? 7.863 -1.432 -9.922 1 97.31 82 THR A N 1
ATOM 584 C CA . THR A 1 82 ? 6.422 -1.632 -10.016 1 97.31 82 THR A CA 1
ATOM 585 C C . THR A 1 82 ? 5.863 -2.182 -8.703 1 97.31 82 THR A C 1
ATOM 587 O O . THR A 1 82 ? 5.223 -1.455 -7.945 1 97.31 82 THR A O 1
ATOM 590 N N . VAL A 1 83 ? 6.285 -3.416 -8.227 1 97.44 83 VAL A N 1
ATOM 591 C CA . VAL A 1 83 ? 5.754 -3.998 -6.996 1 97.44 83 VAL A CA 1
ATOM 592 C C . VAL A 1 83 ? 6.074 -3.088 -5.812 1 97.44 83 VAL A C 1
ATOM 594 O O . VAL A 1 83 ? 5.301 -3.012 -4.855 1 97.44 83 VAL A O 1
ATOM 597 N N . GLY A 1 84 ? 7.266 -2.48 -5.848 1 97.94 84 GLY A N 1
ATOM 598 C CA . GLY A 1 84 ? 7.633 -1.518 -4.824 1 97.94 84 GLY A CA 1
ATOM 599 C C . GLY A 1 84 ? 7.051 -0.138 -5.062 1 97.94 84 GLY A C 1
ATOM 600 O O . GLY A 1 84 ? 6.52 0.487 -4.145 1 97.94 84 GLY A O 1
ATOM 601 N N . GLY A 1 85 ? 7.195 0.322 -6.355 1 98.38 85 GLY A N 1
ATOM 602 C CA . GLY A 1 85 ? 6.703 1.643 -6.707 1 98.38 85 GLY A CA 1
ATOM 603 C C . GLY A 1 85 ? 5.215 1.811 -6.453 1 98.38 85 GLY A C 1
ATOM 604 O O . GLY A 1 85 ? 4.801 2.742 -5.762 1 98.38 85 GLY A O 1
ATOM 605 N N . LEU A 1 86 ? 4.398 0.907 -6.918 1 98.62 86 LEU A N 1
ATOM 606 C CA . LEU A 1 86 ? 2.951 1.03 -6.801 1 98.62 86 LEU A CA 1
ATOM 607 C C . LEU A 1 86 ? 2.498 0.777 -5.367 1 98.62 86 LEU A C 1
ATOM 609 O O . LEU A 1 86 ? 1.402 1.189 -4.977 1 98.62 86 LEU A O 1
ATOM 613 N N . SER A 1 87 ? 3.336 0.152 -4.559 1 98.44 87 SER A N 1
ATOM 614 C CA . SER A 1 87 ? 3.041 0.011 -3.137 1 98.44 87 SER A CA 1
ATOM 615 C C . SER A 1 87 ? 3.312 1.309 -2.383 1 98.44 87 SER A C 1
ATOM 617 O O . SER A 1 87 ? 2.727 1.554 -1.326 1 98.44 87 SER A O 1
ATOM 619 N N . ALA A 1 88 ? 4.18 2.146 -2.934 1 98.69 88 ALA A N 1
ATOM 620 C CA . ALA A 1 88 ? 4.57 3.396 -2.285 1 98.69 88 ALA A CA 1
ATOM 621 C C . ALA A 1 88 ? 3.695 4.555 -2.756 1 98.69 88 ALA A C 1
ATOM 623 O O . ALA A 1 88 ? 3.674 5.617 -2.131 1 98.69 88 ALA A O 1
ATOM 624 N N . ILE A 1 89 ? 2.893 4.402 -3.77 1 98.81 89 ILE A N 1
ATOM 625 C CA . ILE A 1 89 ? 2.336 5.504 -4.547 1 98.81 89 ILE A CA 1
ATOM 626 C C . ILE A 1 89 ? 1.339 6.285 -3.697 1 98.81 89 ILE A C 1
ATOM 628 O O . ILE A 1 89 ? 1.221 7.508 -3.832 1 98.81 89 ILE A O 1
ATOM 632 N N . ASN A 1 90 ? 0.61 5.621 -2.812 1 98.69 90 ASN A N 1
ATOM 633 C CA . ASN A 1 90 ? -0.347 6.328 -1.967 1 98.69 90 ASN A CA 1
ATOM 634 C C . ASN A 1 90 ? 0.342 7.367 -1.088 1 98.69 90 ASN A C 1
ATOM 636 O O . ASN A 1 90 ? -0.156 8.484 -0.931 1 98.69 90 ASN A O 1
ATOM 640 N N . ALA A 1 91 ? 1.46 6.977 -0.509 1 98.69 91 ALA A N 1
ATOM 641 C CA . ALA A 1 91 ? 2.213 7.902 0.334 1 98.69 91 ALA A CA 1
ATOM 642 C C . ALA A 1 91 ? 2.768 9.062 -0.485 1 98.69 91 ALA A C 1
ATOM 644 O O . ALA A 1 91 ? 2.824 10.195 -0.006 1 98.69 91 ALA A O 1
ATOM 645 N N . VAL A 1 92 ? 3.191 8.797 -1.743 1 98.81 92 VAL A N 1
ATOM 646 C CA . VAL A 1 92 ? 3.713 9.844 -2.621 1 98.81 92 VAL A CA 1
ATOM 647 C C . VAL A 1 92 ? 2.602 10.828 -2.973 1 98.81 92 VAL A C 1
ATOM 649 O O . VAL A 1 92 ? 2.818 12.039 -2.982 1 98.81 92 VAL A O 1
ATOM 652 N N . ALA A 1 93 ? 1.419 10.312 -3.221 1 98.56 93 ALA A N 1
ATOM 653 C CA . ALA A 1 93 ? 0.261 11.172 -3.459 1 98.56 93 ALA A CA 1
ATOM 654 C C . ALA A 1 93 ? -0.016 12.07 -2.254 1 98.56 93 ALA A C 1
ATOM 656 O O . ALA A 1 93 ? -0.356 13.242 -2.41 1 98.56 93 ALA A O 1
ATOM 657 N N . GLY A 1 94 ? 0.107 11.492 -1.048 1 97.94 94 GLY A N 1
ATOM 658 C CA . GLY A 1 94 ? -0.051 12.281 0.161 1 97.94 94 GLY A CA 1
ATOM 659 C C . GLY A 1 94 ? 0.959 13.406 0.273 1 97.94 94 GLY A C 1
ATOM 660 O O . GLY A 1 94 ? 0.609 14.531 0.655 1 97.94 94 GLY A O 1
ATOM 661 N N . ALA A 1 95 ? 2.188 13.086 -0.065 1 97.88 95 ALA A N 1
ATOM 662 C CA . ALA A 1 95 ? 3.225 14.109 -0.042 1 97.88 95 ALA A CA 1
ATOM 663 C C . ALA A 1 95 ? 2.908 15.234 -1.027 1 97.88 95 ALA A C 1
ATOM 665 O O . ALA A 1 95 ? 3.16 16.406 -0.743 1 97.88 95 ALA A O 1
ATOM 666 N N . PHE A 1 96 ? 2.398 14.867 -2.191 1 97.81 96 PHE A N 1
ATOM 667 C CA . PHE A 1 96 ? 1.989 15.859 -3.178 1 97.81 96 PHE A CA 1
ATOM 668 C C . PHE A 1 96 ? 0.908 16.766 -2.611 1 97.81 96 PHE A C 1
ATOM 670 O O . PHE A 1 96 ? 1.004 18 -2.715 1 97.81 96 PHE A O 1
ATOM 677 N N . SER A 1 97 ? -0.051 16.172 -1.977 1 96.06 97 SER A N 1
ATOM 678 C CA . SER A 1 97 ? -1.191 16.875 -1.416 1 96.06 97 SER A CA 1
ATOM 679 C C . SER A 1 97 ? -0.75 17.859 -0.333 1 96.06 97 SER A C 1
ATOM 681 O O . SER A 1 97 ? -1.35 18.922 -0.17 1 96.06 97 SER A O 1
ATOM 683 N N . GLU A 1 98 ? 0.315 17.547 0.377 1 94.81 98 GLU A N 1
ATOM 684 C CA . GLU A 1 98 ? 0.782 18.328 1.524 1 94.81 98 GLU A CA 1
ATOM 685 C C . GLU A 1 98 ? 1.943 19.234 1.139 1 94.81 98 GLU A C 1
ATOM 687 O O . GLU A 1 98 ? 2.553 19.875 2.002 1 94.81 98 GLU A O 1
ATOM 692 N N . ASN A 1 99 ? 2.275 19.328 -0.128 1 94.56 99 ASN A N 1
ATOM 693 C CA . ASN A 1 99 ? 3.332 20.188 -0.651 1 94.56 99 ASN A CA 1
ATOM 694 C C . ASN A 1 99 ? 4.684 19.844 -0.024 1 94.56 99 ASN A C 1
ATOM 696 O O . ASN A 1 99 ? 5.363 20.734 0.499 1 94.56 99 ASN A O 1
ATOM 700 N N . LEU A 1 100 ? 5.055 18.594 -0.101 1 96.56 100 LEU A N 1
ATOM 701 C CA . LEU A 1 100 ? 6.328 18.156 0.452 1 96.56 100 LEU A CA 1
ATOM 702 C C . LEU A 1 100 ? 7.254 17.656 -0.65 1 96.56 100 LEU A C 1
ATOM 704 O O . LEU A 1 100 ? 6.836 16.875 -1.513 1 96.56 100 LEU A O 1
ATOM 708 N N . PRO A 1 101 ? 8.477 18.094 -0.692 1 96.81 101 PRO A N 1
ATOM 709 C CA . PRO A 1 101 ? 9.445 17.547 -1.646 1 96.81 101 PRO A CA 1
ATOM 710 C C . PRO A 1 101 ? 9.938 16.156 -1.259 1 96.81 101 PRO A C 1
ATOM 712 O O . PRO A 1 101 ? 10.852 16.031 -0.436 1 96.81 101 PRO A O 1
ATOM 715 N N . VAL A 1 102 ? 9.398 15.148 -1.807 1 98.38 102 VAL A N 1
ATOM 716 C CA . VAL A 1 102 ? 9.797 13.766 -1.607 1 98.38 102 VAL A CA 1
ATOM 717 C C . VAL A 1 102 ? 10.352 13.195 -2.91 1 98.38 102 VAL A C 1
ATOM 719 O O . VAL A 1 102 ? 9.719 13.297 -3.963 1 98.38 102 VAL A O 1
ATOM 722 N N . ILE A 1 103 ? 11.578 12.68 -2.867 1 98.69 103 ILE A N 1
ATOM 723 C CA . ILE A 1 103 ? 12.195 12.039 -4.023 1 98.69 103 ILE A CA 1
ATOM 724 C C . ILE A 1 103 ? 11.945 10.531 -3.975 1 98.69 103 ILE A C 1
ATOM 726 O O . ILE A 1 103 ? 12.539 9.828 -3.158 1 98.69 103 ILE A O 1
ATOM 730 N N . CYS A 1 104 ? 11.062 10.086 -4.812 1 98.88 104 CYS A N 1
ATOM 731 C CA . CYS A 1 104 ? 10.773 8.656 -4.918 1 98.88 104 CYS A CA 1
ATOM 732 C C . CYS A 1 104 ? 11.656 8 -5.973 1 98.88 104 CYS A C 1
ATOM 734 O O . CYS A 1 104 ? 11.461 8.219 -7.172 1 98.88 104 CYS A O 1
ATOM 736 N N . ILE A 1 105 ? 12.609 7.215 -5.52 1 98.81 105 ILE A N 1
ATOM 737 C CA . ILE A 1 105 ? 13.539 6.523 -6.402 1 98.81 105 ILE A CA 1
ATOM 738 C C . ILE A 1 105 ? 13.094 5.078 -6.598 1 98.81 105 ILE A C 1
ATOM 740 O O . ILE A 1 105 ? 12.852 4.359 -5.625 1 98.81 105 ILE A O 1
ATOM 744 N N . VAL A 1 106 ? 12.992 4.691 -7.82 1 98.5 106 VAL A N 1
ATOM 745 C CA . VAL A 1 106 ? 12.562 3.328 -8.117 1 98.5 106 VAL A CA 1
ATOM 746 C C . VAL A 1 106 ? 13.586 2.654 -9.031 1 98.5 106 VAL A C 1
ATOM 748 O O . VAL A 1 106 ? 14.062 3.262 -10 1 98.5 106 VAL A O 1
ATOM 751 N N . GLY A 1 107 ? 13.953 1.436 -8.695 1 97.62 107 GLY A N 1
ATOM 752 C CA . GLY A 1 107 ? 14.711 0.65 -9.656 1 97.62 107 GLY A CA 1
ATOM 753 C C . GLY A 1 107 ? 13.93 0.345 -10.922 1 97.62 107 GLY A C 1
ATOM 754 O O . GLY A 1 107 ? 12.719 0.108 -10.867 1 97.62 107 GLY A O 1
ATOM 755 N N . GLY A 1 108 ? 14.641 0.347 -12.07 1 96.56 108 GLY A N 1
ATOM 756 C CA . GLY A 1 108 ? 13.984 0.064 -13.336 1 96.56 108 GLY A CA 1
ATOM 757 C C . GLY A 1 108 ? 14.578 -1.126 -14.062 1 96.56 108 GLY A C 1
ATOM 758 O O . GLY A 1 108 ? 15.594 -1.681 -13.633 1 96.56 108 GLY A O 1
ATOM 759 N N . PRO A 1 109 ? 13.906 -1.585 -15.094 1 94.94 109 PRO A N 1
ATOM 760 C CA . PRO A 1 109 ? 14.422 -2.689 -15.906 1 94.94 109 PRO A CA 1
ATOM 761 C C . PRO A 1 109 ? 15.797 -2.389 -16.5 1 94.94 109 PRO A C 1
ATOM 763 O O . PRO A 1 109 ? 16.203 -1.226 -16.562 1 94.94 109 PRO A O 1
ATOM 766 N N . ASN A 1 110 ? 16.469 -3.447 -16.859 1 95.44 110 ASN A N 1
ATOM 767 C CA . ASN A 1 110 ? 17.719 -3.277 -17.578 1 95.44 110 ASN A CA 1
ATOM 768 C C . ASN A 1 110 ? 17.547 -2.385 -18.812 1 95.44 110 ASN A C 1
ATOM 770 O O . ASN A 1 110 ? 16.547 -2.496 -19.516 1 95.44 110 ASN A O 1
ATOM 774 N N . SER A 1 111 ? 18.5 -1.509 -19.016 1 94.06 111 SER A N 1
ATOM 775 C CA . SER A 1 111 ? 18.406 -0.518 -20.078 1 94.06 111 SER A CA 1
ATOM 776 C C . SER A 1 111 ? 18.234 -1.187 -21.438 1 94.06 111 SER A C 1
ATOM 778 O O . SER A 1 111 ? 17.672 -0.593 -22.359 1 94.06 111 SER A O 1
ATOM 780 N N . ASN A 1 112 ? 18.625 -2.438 -21.594 1 92.19 112 ASN A N 1
ATOM 781 C CA . ASN A 1 112 ? 18.531 -3.168 -22.859 1 92.19 112 ASN A CA 1
ATOM 782 C C . ASN A 1 112 ? 17.141 -3.723 -23.094 1 92.19 112 ASN A C 1
ATOM 784 O O . ASN A 1 112 ? 16.797 -4.125 -24.203 1 92.19 112 ASN A O 1
ATOM 788 N N . ASP A 1 113 ? 16.328 -3.732 -22.062 1 91.75 113 ASP A N 1
ATOM 789 C CA . ASP A 1 113 ? 15.031 -4.406 -22.172 1 91.75 113 ASP A CA 1
ATOM 790 C C . ASP A 1 113 ? 13.984 -3.486 -22.781 1 91.75 113 ASP A C 1
ATOM 792 O O . ASP A 1 113 ? 12.953 -3.953 -23.266 1 91.75 113 ASP A O 1
ATOM 796 N N . TYR A 1 114 ? 14.016 -2.135 -22.719 1 86.44 114 TYR A N 1
ATOM 797 C CA . TYR A 1 114 ? 13.039 -1.188 -23.25 1 86.44 114 TYR A CA 1
ATOM 798 C C . TYR A 1 114 ? 12.859 -1.388 -24.75 1 86.44 114 TYR A C 1
ATOM 800 O O . TYR A 1 114 ? 11.758 -1.184 -25.281 1 86.44 114 TYR A O 1
ATOM 808 N N . GLY A 1 115 ? 13.641 -2.008 -25.484 1 82.19 115 GLY A N 1
ATOM 809 C CA . GLY A 1 115 ? 13.547 -2.223 -26.922 1 82.19 115 GLY A CA 1
ATOM 810 C C . GLY A 1 115 ? 13.359 -3.682 -27.297 1 82.19 115 GLY A C 1
ATOM 811 O O . GLY A 1 115 ? 13.273 -4.02 -28.469 1 82.19 115 GLY A O 1
ATOM 812 N N . SER A 1 116 ? 13.156 -4.363 -26.234 1 84.25 116 SER A N 1
ATOM 813 C CA . SER A 1 116 ? 12.984 -5.789 -26.484 1 84.25 116 SER A CA 1
ATOM 814 C C . SER A 1 116 ? 11.516 -6.199 -26.391 1 84.25 116 SER A C 1
ATOM 816 O O . SER A 1 116 ? 10.672 -5.402 -25.984 1 84.25 116 SER A O 1
ATOM 818 N N . ASN A 1 117 ? 11.18 -7.32 -26.938 1 86.94 117 ASN A N 1
ATOM 819 C CA . ASN A 1 117 ? 9.828 -7.863 -26.828 1 86.94 117 ASN A CA 1
ATOM 820 C C . ASN A 1 117 ? 9.703 -8.836 -25.656 1 86.94 117 ASN A C 1
ATOM 822 O O . ASN A 1 117 ? 8.781 -9.656 -25.625 1 86.94 117 ASN A O 1
ATOM 826 N N . ARG A 1 118 ? 10.562 -8.625 -24.703 1 88.5 118 ARG A N 1
ATOM 827 C CA . ARG A 1 118 ? 10.578 -9.516 -23.547 1 88.5 118 ARG A CA 1
ATOM 828 C C . ARG A 1 118 ? 9.508 -9.117 -22.531 1 88.5 118 ARG A C 1
ATOM 830 O O . ARG A 1 118 ? 9.227 -7.93 -22.359 1 88.5 118 ARG A O 1
ATOM 837 N N . ILE A 1 119 ? 8.945 -10.148 -21.953 1 91.81 119 ILE A N 1
ATOM 838 C CA . ILE A 1 119 ? 8.07 -9.953 -20.797 1 91.81 119 ILE A CA 1
ATOM 839 C C . ILE A 1 119 ? 8.883 -10.078 -19.516 1 91.81 119 ILE A C 1
ATOM 841 O O . ILE A 1 119 ? 9.664 -11.016 -19.359 1 91.81 119 ILE A O 1
ATOM 845 N N . LEU A 1 120 ? 8.734 -9.07 -18.672 1 94 120 LEU A N 1
ATOM 846 C CA . LEU A 1 120 ? 9.484 -9.031 -17.422 1 94 120 LEU A CA 1
ATOM 847 C C . LEU A 1 120 ? 8.57 -9.289 -16.234 1 94 120 LEU A C 1
ATOM 849 O O . LEU A 1 120 ? 7.414 -8.859 -16.234 1 94 120 LEU A O 1
ATOM 853 N N . HIS A 1 121 ? 9.156 -9.969 -15.266 1 93.56 121 HIS A N 1
ATOM 854 C CA . HIS A 1 121 ? 8.406 -10.062 -14.023 1 93.56 121 HIS A CA 1
ATOM 855 C C . HIS A 1 121 ? 8.172 -8.688 -13.414 1 93.56 121 HIS A C 1
ATOM 857 O O . HIS A 1 121 ? 8.781 -7.703 -13.836 1 93.56 121 HIS A O 1
ATOM 863 N N . HIS A 1 122 ? 7.195 -8.43 -12.508 1 94.75 122 HIS A N 1
ATOM 864 C CA . HIS A 1 122 ? 6.816 -7.191 -11.836 1 94.75 122 HIS A CA 1
ATOM 865 C C . HIS A 1 122 ? 6.035 -6.277 -12.773 1 94.75 122 HIS A C 1
ATOM 867 O O . HIS A 1 122 ? 5.742 -5.129 -12.43 1 94.75 122 HIS A O 1
ATOM 873 N N . THR A 1 123 ? 5.742 -6.762 -14.047 1 93.75 123 THR A N 1
ATOM 874 C CA . THR A 1 123 ? 4.898 -6.016 -14.977 1 93.75 123 THR A CA 1
ATOM 875 C C . THR A 1 123 ? 3.521 -6.66 -15.102 1 93.75 123 THR A C 1
ATOM 877 O O . THR A 1 123 ? 3.264 -7.703 -14.492 1 93.75 123 THR A O 1
ATOM 880 N N . ILE A 1 124 ? 2.645 -6.098 -15.859 1 91.19 124 ILE A N 1
ATOM 881 C CA . ILE A 1 124 ? 1.302 -6.645 -16.031 1 91.19 124 ILE A CA 1
ATOM 882 C C . ILE A 1 124 ? 1.305 -7.688 -17.141 1 91.19 124 ILE A C 1
ATOM 884 O O . ILE A 1 124 ? 0.244 -8.102 -17.609 1 91.19 124 ILE A O 1
ATOM 888 N N . GLY A 1 125 ? 2.504 -8.07 -17.609 1 90.06 125 GLY A N 1
ATOM 889 C CA . GLY A 1 125 ? 2.629 -9.219 -18.484 1 90.06 125 GLY A CA 1
ATOM 890 C C . GLY A 1 125 ? 2.654 -8.836 -19.953 1 90.06 125 GLY A C 1
ATOM 891 O O . GLY A 1 125 ? 2.271 -9.633 -20.812 1 90.06 125 GLY A O 1
ATOM 892 N N . ILE A 1 126 ? 3.041 -7.566 -20.234 1 90.06 126 ILE A N 1
ATOM 893 C CA . ILE A 1 126 ? 3.215 -7.125 -21.625 1 90.06 126 ILE A CA 1
ATOM 894 C C . ILE A 1 126 ? 4.559 -6.414 -21.766 1 90.06 126 ILE A C 1
ATOM 896 O O . ILE A 1 126 ? 5.148 -5.977 -20.781 1 90.06 126 ILE A O 1
ATOM 900 N N . PRO A 1 127 ? 5.082 -6.355 -22.953 1 90.94 127 PRO A N 1
ATOM 901 C CA . PRO A 1 127 ? 6.387 -5.727 -23.156 1 90.94 127 PRO A CA 1
ATOM 902 C C . PRO A 1 127 ? 6.32 -4.199 -23.141 1 90.94 127 PRO A C 1
ATOM 904 O O . PRO A 1 127 ? 6.848 -3.543 -24.047 1 90.94 127 PRO A O 1
ATOM 907 N N . ASP A 1 128 ? 5.52 -3.648 -22.344 1 91.69 128 ASP A N 1
ATOM 908 C CA . ASP A 1 128 ? 5.41 -2.238 -21.984 1 91.69 128 ASP A CA 1
ATOM 909 C C . ASP A 1 128 ? 5.695 -2.025 -20.5 1 91.69 128 ASP A C 1
ATOM 911 O O . ASP A 1 128 ? 4.961 -2.523 -19.641 1 91.69 128 ASP A O 1
ATOM 915 N N . PHE A 1 129 ? 6.75 -1.308 -20.234 1 93.38 129 PHE A N 1
ATOM 916 C CA . PHE A 1 129 ? 7.227 -1.188 -18.859 1 93.38 129 PHE A CA 1
ATOM 917 C C . PHE A 1 129 ? 6.828 0.159 -18.266 1 93.38 129 PHE A C 1
ATOM 919 O O . PHE A 1 129 ? 7.383 0.583 -17.25 1 93.38 129 PHE A O 1
ATOM 926 N N . THR A 1 130 ? 5.82 0.82 -18.875 1 95 130 THR A N 1
ATOM 927 C CA . THR A 1 130 ? 5.609 2.217 -18.516 1 95 130 THR A CA 1
ATOM 928 C C . THR A 1 130 ? 4.391 2.365 -17.609 1 95 130 THR A C 1
ATOM 930 O O . THR A 1 130 ? 3.93 3.48 -17.359 1 95 130 THR A O 1
ATOM 933 N N . GLN A 1 131 ? 3.766 1.284 -17.141 1 96.75 131 GLN A N 1
ATOM 934 C CA . GLN A 1 131 ? 2.551 1.376 -16.344 1 96.75 131 GLN A CA 1
ATOM 935 C C . GLN A 1 131 ? 2.803 2.16 -15.055 1 96.75 131 GLN A C 1
ATOM 937 O O . GLN A 1 131 ? 2.039 3.064 -14.719 1 96.75 131 GLN A O 1
ATOM 942 N N . GLU A 1 132 ? 3.895 1.825 -14.336 1 97.69 132 GLU A N 1
ATOM 943 C CA . GLU A 1 132 ? 4.246 2.51 -13.094 1 97.69 132 GLU A CA 1
ATOM 944 C C . GLU A 1 132 ? 4.488 3.996 -13.336 1 97.69 132 GLU A C 1
ATOM 946 O O . GLU A 1 132 ? 3.967 4.84 -12.602 1 97.69 132 GLU A O 1
ATOM 951 N N . LEU A 1 133 ? 5.285 4.301 -14.414 1 98.12 133 LEU A N 1
ATOM 952 C CA . LEU A 1 133 ? 5.574 5.684 -14.773 1 98.12 133 LEU A CA 1
ATOM 953 C C . LEU A 1 133 ? 4.289 6.469 -15 1 98.12 133 LEU A C 1
ATOM 955 O O . LEU A 1 133 ? 4.129 7.574 -14.477 1 98.12 133 LEU A O 1
ATOM 959 N N . ARG A 1 134 ? 3.379 5.918 -15.703 1 98.19 134 ARG A N 1
ATOM 960 C CA . ARG A 1 134 ? 2.123 6.578 -16.047 1 98.19 134 ARG A CA 1
ATOM 961 C C . ARG A 1 134 ? 1.274 6.816 -14.805 1 98.19 134 ARG A C 1
ATOM 963 O O . ARG A 1 134 ? 0.556 7.816 -14.719 1 98.19 134 ARG A O 1
ATOM 970 N N . CYS A 1 135 ? 1.326 5.914 -13.875 1 98.69 135 CYS A N 1
ATOM 971 C CA . CYS A 1 135 ? 0.634 6.137 -12.609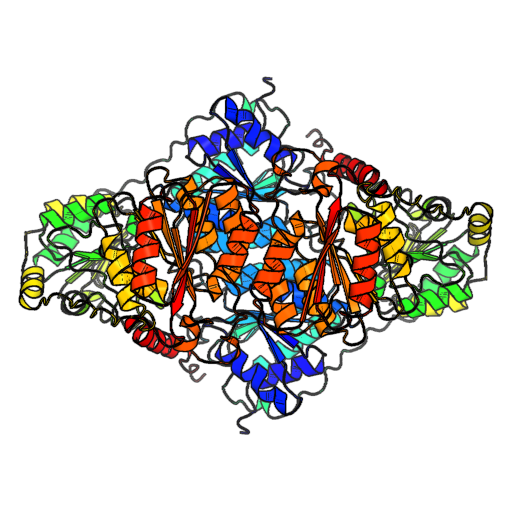 1 98.69 135 CYS A CA 1
ATOM 972 C C . CYS A 1 135 ? 1.244 7.312 -11.852 1 98.69 135 CYS A C 1
ATOM 974 O O . CYS A 1 135 ? 0.524 8.195 -11.383 1 98.69 135 CYS A O 1
ATOM 976 N N . PHE A 1 136 ? 2.588 7.398 -11.789 1 98.75 136 PHE A N 1
ATOM 977 C CA . PHE A 1 136 ? 3.275 8.422 -11.008 1 98.75 136 PHE A CA 1
ATOM 978 C C . PHE A 1 136 ? 3.119 9.789 -11.656 1 98.75 136 PHE A C 1
ATOM 980 O O . PHE A 1 136 ? 3.207 10.82 -10.977 1 98.75 136 PHE A O 1
ATOM 987 N N . GLN A 1 137 ? 2.854 9.828 -12.953 1 98.44 137 GLN A N 1
ATOM 988 C CA . GLN A 1 137 ? 2.609 11.094 -13.633 1 98.44 137 GLN A CA 1
ATOM 989 C C . GLN A 1 137 ? 1.419 11.828 -13.023 1 98.44 137 GLN A C 1
ATOM 991 O O . GLN A 1 137 ? 1.328 13.055 -13.109 1 98.44 137 GLN A O 1
ATOM 996 N N . ASN A 1 138 ? 0.579 11.133 -12.352 1 98 138 ASN A N 1
ATOM 997 C CA . ASN A 1 138 ? -0.642 11.719 -11.812 1 98 138 ASN A CA 1
ATOM 998 C C . ASN A 1 138 ? -0.425 12.258 -10.398 1 98 138 ASN A C 1
ATOM 1000 O O . ASN A 1 138 ? -1.243 13.023 -9.891 1 98 138 ASN A O 1
ATOM 1004 N N . VAL A 1 139 ? 0.727 11.93 -9.742 1 98.25 139 VAL A N 1
ATOM 1005 C CA . VAL A 1 139 ? 0.863 12.266 -8.336 1 98.25 139 VAL A CA 1
ATOM 1006 C C . VAL A 1 139 ? 2.256 12.836 -8.07 1 98.25 139 VAL A C 1
ATOM 1008 O O . VAL A 1 139 ? 2.723 12.852 -6.93 1 98.25 139 VAL A O 1
ATOM 1011 N N . THR A 1 140 ? 3.035 13.172 -9.07 1 98.56 140 THR A N 1
ATOM 1012 C CA . THR A 1 140 ? 4.336 13.828 -8.969 1 98.56 140 THR A CA 1
ATOM 1013 C C . THR A 1 140 ? 4.434 15.008 -9.93 1 98.56 140 THR A C 1
ATOM 1015 O O . THR A 1 140 ? 3.658 15.102 -10.883 1 98.56 140 THR A O 1
ATOM 1018 N N . CYS A 1 141 ? 5.355 15.93 -9.625 1 97.75 141 CYS A N 1
ATOM 1019 C CA . CYS A 1 141 ? 5.449 17.141 -10.445 1 97.75 141 CYS A CA 1
ATOM 1020 C C . CYS A 1 141 ? 6.473 16.953 -11.562 1 97.75 141 CYS A C 1
ATOM 1022 O O . CYS A 1 141 ? 6.52 17.75 -12.5 1 97.75 141 CYS A O 1
ATOM 1024 N N . TYR A 1 142 ? 7.293 15.898 -11.461 1 98 142 TYR A N 1
ATOM 1025 C CA . TYR A 1 142 ? 8.281 15.57 -12.492 1 98 142 TYR A CA 1
ATOM 1026 C C . TYR A 1 142 ? 8.68 14.102 -12.422 1 98 142 TYR A C 1
ATOM 1028 O O . TYR A 1 142 ? 8.703 13.516 -11.336 1 98 142 TYR A O 1
ATOM 1036 N N . GLN A 1 143 ? 8.891 13.484 -13.5 1 98.56 143 GLN A N 1
ATOM 1037 C CA . GLN A 1 143 ? 9.352 12.102 -13.602 1 98.56 143 GLN A CA 1
ATOM 1038 C C . GLN A 1 143 ? 10.602 12 -14.469 1 98.56 143 GLN A C 1
ATOM 1040 O O . GLN A 1 143 ? 10.656 12.562 -15.562 1 98.56 143 GLN A O 1
ATOM 1045 N N . ALA A 1 144 ? 11.633 11.312 -14 1 97.81 144 ALA A N 1
ATOM 1046 C CA . ALA A 1 144 ? 12.852 11.023 -14.742 1 97.81 144 ALA A CA 1
ATOM 1047 C C . ALA A 1 144 ? 13.055 9.523 -14.898 1 97.81 144 ALA A C 1
ATOM 1049 O O . ALA A 1 144 ? 12.984 8.773 -13.922 1 97.81 144 ALA A O 1
ATOM 1050 N N . VAL A 1 145 ? 13.195 9.086 -16.109 1 97.5 145 VAL A N 1
ATOM 1051 C CA . VAL A 1 145 ? 13.555 7.699 -16.406 1 97.5 145 VAL A CA 1
ATOM 1052 C C . VAL A 1 145 ? 14.992 7.633 -16.906 1 97.5 145 VAL A C 1
ATOM 1054 O O . VAL A 1 145 ? 15.266 7.941 -18.062 1 97.5 145 VAL A O 1
ATOM 1057 N N . VAL A 1 146 ? 15.898 7.176 -16.047 1 96.88 146 VAL A N 1
ATOM 1058 C CA . VAL A 1 146 ? 17.328 7.121 -16.344 1 96.88 146 VAL A CA 1
ATOM 1059 C C . VAL A 1 146 ? 17.672 5.762 -16.953 1 96.88 146 VAL A C 1
ATOM 1061 O O . VAL A 1 146 ? 18 4.816 -16.219 1 96.88 146 VAL A O 1
ATOM 1064 N N . ASN A 1 147 ? 17.688 5.664 -18.25 1 94.81 147 ASN A N 1
ATOM 1065 C CA . ASN A 1 147 ? 18 4.426 -18.953 1 94.81 147 ASN A CA 1
ATOM 1066 C C . ASN A 1 147 ? 19.25 4.578 -19.828 1 94.81 147 ASN A C 1
ATOM 1068 O O . ASN A 1 147 ? 19.531 3.721 -20.656 1 94.81 147 ASN A O 1
ATOM 1072 N N . ASN A 1 148 ? 19.953 5.738 -19.672 1 93.31 148 ASN A N 1
ATOM 1073 C CA . ASN A 1 148 ? 21.25 6.02 -20.266 1 93.31 148 ASN A CA 1
ATOM 1074 C C . ASN A 1 148 ? 22.094 6.926 -19.375 1 93.31 148 ASN A C 1
ATOM 1076 O O . ASN A 1 148 ? 21.562 7.738 -18.625 1 93.31 148 ASN A O 1
ATOM 1080 N N . LEU A 1 149 ? 23.406 6.859 -19.438 1 92.38 149 LEU A N 1
ATOM 1081 C CA . LEU A 1 149 ? 24.297 7.57 -18.516 1 92.38 149 LEU A CA 1
ATOM 1082 C C . LEU A 1 149 ? 24.516 9 -18.984 1 92.38 149 LEU A C 1
ATOM 1084 O O . LEU A 1 149 ? 24.75 9.898 -18.172 1 92.38 149 LEU A O 1
ATOM 1088 N N . GLU A 1 150 ? 24.438 9.203 -20.266 1 88.88 150 GLU A N 1
ATOM 1089 C CA . GLU A 1 150 ? 24.797 10.492 -20.844 1 88.88 150 GLU A CA 1
ATOM 1090 C C . GLU A 1 150 ? 23.891 11.602 -20.328 1 88.88 150 GLU A C 1
ATOM 1092 O O . GLU A 1 150 ? 24.344 12.719 -20.062 1 88.88 150 GLU A O 1
ATOM 1097 N N . ASP A 1 151 ? 22.625 11.242 -20.125 1 89.75 151 ASP A N 1
ATOM 1098 C CA . ASP A 1 151 ? 21.656 12.258 -19.734 1 89.75 151 ASP A CA 1
ATOM 1099 C C . ASP A 1 151 ? 21.297 12.141 -18.25 1 89.75 151 ASP A C 1
ATOM 1101 O O . ASP A 1 151 ? 20.469 12.898 -17.75 1 89.75 151 ASP A O 1
ATOM 1105 N N . ALA A 1 152 ? 21.922 11.266 -17.578 1 93.38 152 ALA A N 1
ATOM 1106 C CA . ALA A 1 152 ? 21.531 10.922 -16.219 1 93.38 152 ALA A CA 1
ATOM 1107 C C . ALA A 1 152 ? 21.734 12.109 -15.281 1 93.38 152 ALA A C 1
ATOM 1109 O O . ALA A 1 152 ? 20.891 12.383 -14.43 1 93.38 152 ALA A O 1
ATOM 1110 N N . HIS A 1 153 ? 22.875 12.797 -15.445 1 89.69 153 HIS A N 1
ATOM 1111 C CA . HIS A 1 153 ? 23.188 13.93 -14.586 1 89.69 153 HIS A CA 1
ATOM 1112 C C . HIS A 1 153 ? 22.109 15.008 -14.664 1 89.69 153 HIS A C 1
ATOM 1114 O O . HIS A 1 153 ? 21.625 15.477 -13.633 1 89.69 153 HIS A O 1
ATOM 1120 N N . GLU A 1 154 ? 21.734 15.359 -15.828 1 90.25 154 GLU A N 1
ATOM 1121 C CA . GLU A 1 154 ? 20.719 16.391 -16.047 1 90.25 154 GLU A CA 1
ATOM 1122 C C . GLU A 1 154 ? 19.359 15.945 -15.547 1 90.25 154 GLU A C 1
ATOM 1124 O O . GLU A 1 154 ? 18.609 16.75 -14.969 1 90.25 154 GLU A O 1
ATOM 1129 N N . GLN A 1 155 ? 19.031 14.711 -15.758 1 93.81 155 GLN A N 1
ATOM 1130 C CA . GLN A 1 155 ? 17.734 14.188 -15.352 1 93.81 155 GLN A CA 1
ATOM 1131 C C . GLN A 1 155 ? 17.594 14.195 -13.836 1 93.81 155 GLN A C 1
ATOM 1133 O O . GLN A 1 155 ? 16.562 14.625 -13.305 1 93.81 155 GLN A O 1
ATOM 1138 N N . ILE A 1 156 ? 18.594 13.758 -13.172 1 94.94 156 ILE A N 1
ATOM 1139 C CA . ILE A 1 156 ? 18.578 13.703 -11.711 1 94.94 156 ILE A CA 1
ATOM 1140 C C . ILE A 1 156 ? 18.531 15.117 -11.141 1 94.94 156 ILE A C 1
ATOM 1142 O O . ILE A 1 156 ? 17.719 15.398 -10.25 1 94.94 156 ILE A O 1
ATOM 1146 N N . ASP A 1 157 ? 19.359 16.016 -11.633 1 93.06 157 ASP A N 1
ATOM 1147 C CA . ASP A 1 157 ? 19.391 17.391 -11.156 1 93.06 157 ASP A CA 1
ATOM 1148 C C . ASP A 1 157 ? 18.062 18.094 -11.383 1 93.06 157 ASP A C 1
ATOM 1150 O O . ASP A 1 157 ? 17.562 18.797 -10.5 1 93.06 157 ASP A O 1
ATOM 1154 N N . THR A 1 158 ? 17.516 17.875 -12.578 1 93.94 158 THR A N 1
ATOM 1155 C CA . THR A 1 158 ? 16.234 18.5 -12.891 1 93.94 158 THR A CA 1
ATOM 1156 C C . THR A 1 158 ? 15.148 17.984 -11.961 1 93.94 158 THR A C 1
ATOM 1158 O O . THR A 1 158 ? 14.328 18.766 -11.477 1 93.94 158 THR A O 1
ATOM 1161 N N . ALA A 1 159 ? 15.156 16.703 -11.703 1 96.44 159 ALA A N 1
ATOM 1162 C CA . ALA A 1 159 ? 14.148 16.109 -10.82 1 96.44 159 ALA A CA 1
ATOM 1163 C C . ALA A 1 159 ? 14.258 16.672 -9.414 1 96.44 159 ALA A C 1
ATOM 1165 O O . ALA A 1 159 ? 13.258 17.141 -8.844 1 96.44 159 ALA A O 1
ATOM 1166 N N . ILE A 1 160 ? 15.453 16.688 -8.883 1 95.06 160 ILE A N 1
ATOM 1167 C CA . ILE A 1 160 ? 15.656 17.141 -7.508 1 95.06 160 ILE A CA 1
ATOM 1168 C C . ILE A 1 160 ? 15.367 18.625 -7.402 1 95.06 160 ILE A C 1
ATOM 1170 O O . ILE A 1 160 ? 14.695 19.078 -6.473 1 95.06 160 ILE A O 1
ATOM 1174 N N . CYS A 1 161 ? 15.805 19.453 -8.391 1 93 161 CYS A N 1
ATOM 1175 C CA . CYS A 1 161 ? 15.555 20.891 -8.398 1 93 161 CYS A CA 1
ATOM 1176 C C . CYS A 1 161 ? 14.055 21.172 -8.477 1 93 161 CYS A C 1
ATOM 1178 O O . CYS A 1 161 ? 13.562 22.078 -7.805 1 93 161 CYS A O 1
ATOM 1180 N N . THR A 1 162 ? 13.406 20.406 -9.281 1 94.56 162 THR A N 1
ATOM 1181 C CA . THR A 1 162 ? 11.977 20.609 -9.445 1 94.56 162 THR A CA 1
ATOM 1182 C C . THR A 1 162 ? 11.234 20.281 -8.148 1 94.56 162 THR A C 1
ATOM 1184 O O . THR A 1 162 ? 10.32 21 -7.75 1 94.56 162 THR A O 1
ATOM 1187 N N . ALA A 1 163 ? 11.633 19.188 -7.473 1 95.88 163 ALA A N 1
ATOM 1188 C CA . ALA A 1 163 ? 11.031 18.828 -6.191 1 95.88 163 ALA A CA 1
ATOM 1189 C C . ALA A 1 163 ? 11.164 19.969 -5.188 1 95.88 163 ALA A C 1
ATOM 1191 O O . ALA A 1 163 ? 10.203 20.297 -4.473 1 95.88 163 ALA A O 1
ATOM 1192 N N . LEU A 1 164 ? 12.312 20.594 -5.145 1 92.75 164 LEU A N 1
ATOM 1193 C CA . LEU A 1 164 ? 12.594 21.672 -4.199 1 92.75 164 LEU A CA 1
ATOM 1194 C C . LEU A 1 164 ? 11.828 22.922 -4.578 1 92.75 164 LEU A C 1
ATOM 1196 O O . LEU A 1 164 ? 11.211 23.562 -3.719 1 92.75 164 LEU A O 1
ATOM 1200 N N . LYS A 1 165 ? 11.859 23.219 -5.875 1 90.19 165 LYS A N 1
ATOM 1201 C CA . LYS A 1 165 ? 11.227 24.438 -6.355 1 90.19 165 LYS A CA 1
ATOM 1202 C C . LYS A 1 165 ? 9.711 24.391 -6.156 1 90.19 165 LYS A C 1
ATOM 1204 O O . LYS A 1 165 ? 9.094 25.375 -5.766 1 90.19 165 LYS A O 1
ATOM 1209 N N . GLU A 1 166 ? 9.156 23.266 -6.391 1 92.25 166 GLU A N 1
ATOM 1210 C CA . GLU A 1 166 ? 7.703 23.141 -6.363 1 92.25 166 GLU A CA 1
ATOM 1211 C C . GLU A 1 166 ? 7.215 22.656 -5.004 1 92.25 166 GLU A C 1
ATOM 1213 O O . GLU A 1 166 ? 6.023 22.734 -4.699 1 92.25 166 GLU A O 1
ATOM 1218 N N . SER A 1 167 ? 8.125 22.25 -4.164 1 93.94 167 SER A N 1
ATOM 1219 C CA . SER A 1 167 ? 7.758 21.609 -2.906 1 93.94 167 SER A CA 1
ATOM 1220 C C . SER A 1 167 ? 6.746 20.5 -3.131 1 93.94 167 SER A C 1
ATOM 1222 O O . SER A 1 167 ? 5.691 20.469 -2.5 1 93.94 167 SER A O 1
ATOM 1224 N N . LYS A 1 168 ? 7.016 19.625 -4.094 1 96.94 168 LYS A N 1
ATOM 1225 C CA . LYS A 1 168 ? 6.207 18.484 -4.504 1 96.94 168 LYS A CA 1
ATOM 1226 C C . LYS A 1 168 ? 7.074 17.25 -4.766 1 96.94 168 LYS A C 1
ATOM 1228 O O . LYS A 1 168 ? 8.289 17.375 -4.957 1 96.94 168 LYS A O 1
ATOM 1233 N N . PRO A 1 169 ? 6.531 16.078 -4.707 1 98.44 169 PRO A N 1
ATOM 1234 C CA . PRO A 1 169 ? 7.34 14.883 -4.945 1 98.44 169 PRO A CA 1
ATOM 1235 C C . PRO A 1 169 ? 7.699 14.703 -6.418 1 98.44 169 PRO A C 1
ATOM 1237 O O . PRO A 1 169 ? 7.004 15.227 -7.297 1 98.44 169 PRO A O 1
ATOM 1240 N N . VAL A 1 170 ? 8.789 13.961 -6.645 1 98.75 170 VAL A N 1
ATOM 1241 C CA . VAL A 1 170 ? 9.219 13.578 -7.984 1 98.75 170 VAL A CA 1
ATOM 1242 C C . VAL A 1 170 ? 9.492 12.078 -8.031 1 98.75 170 VAL A C 1
ATOM 1244 O O . VAL A 1 170 ? 9.594 11.43 -6.988 1 98.75 170 VAL A O 1
ATOM 1247 N N . TYR A 1 171 ? 9.484 11.57 -9.234 1 98.81 171 TYR A N 1
ATOM 1248 C CA . TYR A 1 171 ? 9.742 10.164 -9.539 1 98.81 171 TYR A CA 1
ATOM 1249 C C . TYR A 1 171 ? 11.023 10.008 -10.352 1 98.81 171 TYR A C 1
ATOM 1251 O O . TYR A 1 171 ? 11.18 10.648 -11.398 1 98.81 171 TYR A O 1
ATOM 1259 N N . ILE A 1 172 ? 12 9.195 -9.828 1 98.69 172 ILE A N 1
ATOM 1260 C CA . ILE A 1 172 ? 13.227 8.891 -10.555 1 98.69 172 ILE A CA 1
ATOM 1261 C C . ILE A 1 172 ? 13.375 7.379 -10.711 1 98.69 172 ILE A C 1
ATOM 1263 O O . ILE A 1 172 ? 13.602 6.668 -9.727 1 98.69 172 ILE A O 1
ATOM 1267 N N . SER A 1 173 ? 13.25 6.898 -11.898 1 98.44 173 SER A N 1
ATOM 1268 C CA . SER A 1 173 ? 13.508 5.492 -12.195 1 98.44 173 SER A CA 1
ATOM 1269 C C . SER A 1 173 ? 14.914 5.289 -12.75 1 98.44 173 SER A C 1
ATOM 1271 O O . SER A 1 173 ? 15.32 5.977 -13.688 1 98.44 173 SER A O 1
ATOM 1273 N N . ILE A 1 174 ? 15.656 4.371 -12.172 1 98.12 174 ILE A N 1
ATOM 1274 C CA . ILE A 1 174 ? 17.031 4.117 -12.594 1 98.12 174 ILE A CA 1
ATOM 1275 C C . ILE A 1 174 ? 17.172 2.67 -13.055 1 98.12 174 ILE A C 1
ATOM 1277 O O . ILE A 1 174 ? 16.922 1.74 -12.281 1 98.12 174 ILE A O 1
ATOM 1281 N N . SER A 1 175 ? 17.625 2.492 -14.328 1 97.44 175 SER A N 1
ATOM 1282 C CA . SER A 1 175 ? 17.844 1.142 -14.828 1 97.44 175 SER A CA 1
ATOM 1283 C C . SER A 1 175 ? 18.828 0.382 -13.945 1 97.44 175 SER A C 1
ATOM 1285 O O . SER A 1 175 ? 19.859 0.929 -13.539 1 97.44 175 SER A O 1
ATOM 1287 N N . CYS A 1 176 ? 18.547 -0.85 -13.703 1 96.69 176 CYS A N 1
ATOM 1288 C CA . CYS A 1 176 ? 19.219 -1.611 -12.656 1 96.69 176 CYS A CA 1
ATOM 1289 C C . CYS A 1 176 ? 20.672 -1.898 -13.031 1 96.69 176 CYS A C 1
ATOM 1291 O O . CYS A 1 176 ? 21.484 -2.221 -12.172 1 96.69 176 CYS A O 1
ATOM 1293 N N . ASN A 1 177 ? 21.078 -1.746 -14.305 1 95.81 177 ASN A N 1
ATOM 1294 C CA . ASN A 1 177 ? 22.438 -2.078 -14.734 1 95.81 177 ASN A CA 1
ATOM 1295 C C . ASN A 1 177 ? 23.328 -0.838 -14.805 1 95.81 177 ASN A C 1
ATOM 1297 O O . ASN A 1 177 ? 24.5 -0.93 -15.148 1 95.81 177 ASN A O 1
ATOM 1301 N N . LEU A 1 178 ? 22.859 0.312 -14.391 1 96.38 178 LEU A N 1
ATOM 1302 C CA . LEU A 1 178 ? 23.578 1.546 -14.656 1 96.38 178 LEU A CA 1
ATOM 1303 C C . LEU A 1 178 ? 24.281 2.051 -13.398 1 96.38 178 LEU A C 1
ATOM 1305 O O . LEU A 1 178 ? 25.328 2.689 -13.477 1 96.38 178 LEU A O 1
ATOM 1309 N N . PRO A 1 179 ? 23.797 1.864 -12.203 1 96 179 PRO A N 1
ATOM 1310 C CA . PRO A 1 179 ? 24.234 2.59 -11.008 1 96 179 PRO A CA 1
ATOM 1311 C C . PRO A 1 179 ? 25.734 2.453 -10.758 1 96 179 PRO A C 1
ATOM 1313 O O . PRO A 1 179 ? 26.359 3.387 -10.25 1 96 179 PRO A O 1
ATOM 1316 N N . SER A 1 180 ? 26.375 1.359 -11.133 1 94.44 180 SER A N 1
ATOM 1317 C CA . SER A 1 180 ? 27.75 1.105 -10.734 1 94.44 180 SER A CA 1
ATOM 1318 C C . SER A 1 180 ? 28.719 1.401 -11.875 1 94.44 180 SER A C 1
ATOM 1320 O O . SER A 1 180 ? 29.922 1.206 -11.727 1 94.44 180 SER A O 1
ATOM 1322 N N . ILE A 1 181 ? 28.234 1.846 -12.953 1 93.19 181 ILE A N 1
ATOM 1323 C CA . ILE A 1 181 ? 29.078 2.105 -14.109 1 93.19 181 ILE A CA 1
ATOM 1324 C C . ILE A 1 181 ? 29.703 3.492 -13.984 1 93.19 181 ILE A C 1
ATOM 1326 O O . ILE A 1 181 ? 29 4.496 -13.891 1 93.19 181 ILE A O 1
ATOM 1330 N N . PRO A 1 182 ? 31 3.502 -14.023 1 92.44 182 PRO A N 1
ATOM 1331 C CA . PRO A 1 182 ? 31.656 4.812 -13.977 1 92.44 182 PRO A CA 1
ATOM 1332 C C . PRO A 1 182 ? 31.438 5.621 -15.258 1 92.44 182 PRO A C 1
ATOM 1334 O O . PRO A 1 182 ? 31.375 5.055 -16.344 1 92.44 182 PRO A O 1
ATOM 1337 N N . HIS A 1 183 ? 31.281 6.887 -15.102 1 90.44 183 HIS A N 1
ATOM 1338 C CA . HIS A 1 183 ? 31.109 7.812 -16.219 1 90.44 183 HIS A CA 1
ATOM 1339 C C . HIS A 1 183 ? 31.734 9.172 -15.906 1 90.44 183 HIS A C 1
ATOM 1341 O O . HIS A 1 183 ? 31.641 9.656 -14.781 1 90.44 183 HIS A O 1
ATOM 1347 N N . PRO A 1 184 ? 32.375 9.773 -16.844 1 86 184 PRO A N 1
ATOM 1348 C CA . PRO A 1 184 ? 33.062 11.031 -16.625 1 86 184 PRO A CA 1
ATOM 1349 C C . PRO A 1 184 ? 32.156 12.133 -16.094 1 86 184 PRO A C 1
ATOM 1351 O O . PRO A 1 184 ? 32.625 13.008 -15.352 1 86 184 PRO A O 1
ATOM 1354 N N . THR A 1 185 ? 30.984 12.094 -16.375 1 83 185 THR A N 1
ATOM 1355 C CA . THR A 1 185 ? 30.031 13.133 -15.969 1 83 185 THR A CA 1
ATOM 1356 C C . THR A 1 185 ? 29.859 13.148 -14.453 1 83 185 THR A C 1
ATOM 1358 O O . THR A 1 185 ? 29.406 14.148 -13.891 1 83 185 THR A O 1
ATOM 1361 N N . PHE A 1 186 ? 30.266 12.102 -13.789 1 85.94 186 PHE A N 1
ATOM 1362 C CA . PHE A 1 186 ? 30.078 12 -12.344 1 85.94 186 PHE A CA 1
ATOM 1363 C C . PHE A 1 186 ? 31.375 12.234 -11.602 1 85.94 186 PHE A C 1
ATOM 1365 O O . PHE A 1 186 ? 31.453 12.07 -10.383 1 85.94 186 PHE A O 1
ATOM 1372 N N . SER A 1 187 ? 32.406 12.586 -12.312 1 81 187 SER A N 1
ATOM 1373 C CA . SER A 1 187 ? 33.75 12.703 -11.734 1 81 187 SER A CA 1
ATOM 1374 C C . SER A 1 187 ? 33.875 13.961 -10.883 1 81 187 SER A C 1
ATOM 1376 O O . SER A 1 187 ? 34.688 14.023 -9.961 1 81 187 SER A O 1
ATOM 1378 N N . ARG A 1 188 ? 33.094 14.977 -11.219 1 71.94 188 ARG A N 1
ATOM 1379 C CA . ARG A 1 188 ? 33.156 16.219 -10.453 1 71.94 188 ARG A CA 1
ATOM 1380 C C . ARG A 1 188 ? 32 16.328 -9.469 1 71.94 188 ARG A C 1
ATOM 1382 O O . ARG A 1 188 ? 30.891 15.875 -9.766 1 71.94 188 ARG A O 1
ATOM 1389 N N . HIS A 1 189 ? 32.375 16.812 -8.328 1 66.75 189 HIS A N 1
ATOM 1390 C CA . HIS A 1 189 ? 31.344 17.047 -7.344 1 66.75 189 HIS A CA 1
ATOM 1391 C C . HIS A 1 189 ? 30.297 18.031 -7.875 1 66.75 189 HIS A C 1
ATOM 1393 O O . HIS A 1 189 ? 30.641 19.031 -8.5 1 66.75 189 HIS A O 1
ATOM 1399 N N . PRO A 1 190 ? 29.094 17.547 -7.734 1 64.06 190 PRO A N 1
ATOM 1400 C CA . PRO A 1 190 ? 28.047 18.406 -8.289 1 64.06 190 PRO A CA 1
ATOM 1401 C C . PRO A 1 190 ? 28.047 19.812 -7.668 1 64.06 190 PRO A C 1
ATOM 1403 O O . PRO A 1 190 ? 28.344 19.953 -6.48 1 64.06 190 PRO A O 1
ATOM 1406 N N . VAL A 1 191 ? 28.031 20.719 -8.547 1 57.16 191 VAL A N 1
ATOM 1407 C CA . VAL A 1 191 ? 27.797 22.078 -8.07 1 57.16 191 VAL A CA 1
ATOM 1408 C C . VAL A 1 191 ? 26.484 22.141 -7.285 1 57.16 191 VAL A C 1
ATOM 1410 O O . VAL A 1 191 ? 25.5 21.516 -7.66 1 57.16 191 VAL A O 1
ATOM 1413 N N . PRO A 1 192 ? 26.609 22.641 -6.105 1 62.16 192 PRO A N 1
ATOM 1414 C CA . PRO A 1 192 ? 25.375 22.766 -5.309 1 62.16 192 PRO A CA 1
ATOM 1415 C C . PRO A 1 192 ? 24.203 23.328 -6.109 1 62.16 192 PRO A C 1
ATOM 1417 O O . PRO A 1 192 ? 24.406 24.141 -7.016 1 62.16 192 PRO A O 1
ATOM 1420 N N . PHE A 1 193 ? 23.125 22.703 -5.852 1 68.25 193 PHE A N 1
ATOM 1421 C CA . PHE A 1 193 ? 21.922 23.219 -6.484 1 68.25 193 PHE A CA 1
ATOM 1422 C C . PHE A 1 193 ? 21.75 24.703 -6.223 1 68.25 193 PHE A C 1
ATOM 1424 O O . PHE A 1 193 ? 22.047 25.188 -5.121 1 68.25 193 PHE A O 1
ATOM 1431 N N . PHE A 1 194 ? 21.766 25.453 -7.199 1 54.56 194 PHE A N 1
ATOM 1432 C CA . PHE A 1 194 ? 21.375 26.859 -7.066 1 54.56 194 PHE A CA 1
ATOM 1433 C C . PHE A 1 194 ? 19.984 27.078 -7.66 1 54.56 194 PHE A C 1
ATOM 1435 O O . PHE A 1 194 ? 19.828 27.094 -8.883 1 54.56 194 PHE A O 1
ATOM 1442 N N . LEU A 1 195 ? 19.094 27.062 -6.723 1 67.94 195 LEU A N 1
ATOM 1443 C CA . LEU A 1 195 ? 17.734 27.328 -7.191 1 67.94 195 LEU A CA 1
ATOM 1444 C C . LEU A 1 195 ? 17.5 28.828 -7.328 1 67.94 195 LEU A C 1
ATOM 1446 O O . LEU A 1 195 ? 17.75 29.594 -6.391 1 67.94 195 LEU A O 1
ATOM 1450 N N . SER A 1 196 ? 17.266 29.188 -8.562 1 63 196 SER A N 1
ATOM 1451 C CA . SER A 1 196 ? 16.953 30.609 -8.734 1 63 196 SER A CA 1
ATOM 1452 C C . SER A 1 196 ? 15.789 31.031 -7.852 1 63 196 SER A C 1
ATOM 1454 O O . SER A 1 196 ? 14.734 30.391 -7.859 1 63 196 SER A O 1
ATOM 1456 N N . PRO A 1 197 ? 16.125 31.984 -7.113 1 66.94 197 PRO A N 1
ATOM 1457 C CA . PRO A 1 197 ? 15.016 32.438 -6.285 1 66.94 197 PRO A CA 1
ATOM 1458 C C . PRO A 1 197 ? 13.891 33.094 -7.102 1 66.94 197 PRO A C 1
ATOM 1460 O O . PRO A 1 197 ? 14.148 33.688 -8.156 1 66.94 197 PRO A O 1
ATOM 1463 N N . ARG A 1 198 ? 12.805 32.844 -6.898 1 72.38 198 ARG A N 1
ATOM 1464 C CA . ARG A 1 198 ? 11.672 33.594 -7.441 1 72.38 198 ARG A CA 1
ATOM 1465 C C . ARG A 1 198 ? 11.633 35 -6.883 1 72.38 198 ARG A C 1
ATOM 1467 O O . ARG A 1 198 ? 11.891 35.219 -5.695 1 72.38 198 ARG A O 1
ATOM 1474 N N . LEU A 1 199 ? 11.461 35.875 -7.797 1 79.62 199 LEU A N 1
ATOM 1475 C CA . LEU A 1 199 ? 11.398 37.281 -7.352 1 79.62 199 LEU A CA 1
ATOM 1476 C C . LEU A 1 199 ? 10.023 37.875 -7.617 1 79.62 199 LEU A C 1
ATOM 1478 O O . LEU A 1 199 ? 9.391 37.562 -8.625 1 79.62 199 LEU A O 1
ATOM 1482 N N . SER A 1 200 ? 9.609 38.781 -6.695 1 88.25 200 SER A N 1
ATOM 1483 C CA . SER A 1 200 ? 8.375 39.531 -6.906 1 88.25 200 SER A CA 1
ATOM 1484 C C . SER A 1 200 ? 8.562 40.594 -7.973 1 88.25 200 SER A C 1
ATOM 1486 O O . SER A 1 200 ? 9.641 41.188 -8.094 1 88.25 200 SER A O 1
ATOM 1488 N N . ASN A 1 201 ? 7.52 40.781 -8.797 1 89 201 ASN A N 1
ATOM 1489 C CA . ASN A 1 201 ? 7.457 42 -9.594 1 89 201 ASN A CA 1
ATOM 1490 C C . ASN A 1 201 ? 7.254 43.219 -8.711 1 89 201 ASN A C 1
ATOM 1492 O O . ASN A 1 201 ? 6.207 43.375 -8.078 1 89 201 ASN A O 1
ATOM 1496 N N . GLN A 1 202 ? 8.195 44.125 -8.812 1 93.94 202 GLN A N 1
ATOM 1497 C CA . GLN A 1 202 ? 8.219 45.219 -7.859 1 93.94 202 GLN A CA 1
ATOM 1498 C C . GLN A 1 202 ? 7.012 46.125 -8.047 1 93.94 202 GLN A C 1
ATOM 1500 O O . GLN A 1 202 ? 6.449 46.625 -7.07 1 93.94 202 GLN A O 1
ATOM 1505 N N . MET A 1 203 ? 6.637 46.375 -9.227 1 93.19 203 MET A N 1
ATOM 1506 C CA . MET A 1 203 ? 5.484 47.219 -9.492 1 93.19 203 MET A CA 1
ATOM 1507 C C . MET A 1 203 ? 4.203 46.594 -8.961 1 93.19 203 MET A C 1
ATOM 1509 O O . MET A 1 203 ? 3.381 47.281 -8.344 1 93.19 203 MET A O 1
ATOM 1513 N N . ASN A 1 204 ? 4.094 45.375 -9.203 1 94.12 204 ASN A N 1
ATOM 1514 C CA . ASN A 1 204 ? 2.92 44.656 -8.719 1 94.12 204 ASN A CA 1
ATOM 1515 C C . ASN A 1 204 ? 2.924 44.531 -7.195 1 94.12 204 ASN A C 1
ATOM 1517 O O . ASN A 1 204 ? 1.867 44.594 -6.562 1 94.12 204 ASN A O 1
ATOM 1521 N N . LEU A 1 205 ? 4.078 44.312 -6.715 1 96.75 205 LEU A N 1
ATOM 1522 C CA . LEU A 1 205 ? 4.211 44.25 -5.266 1 96.75 205 LEU A CA 1
ATOM 1523 C C . LEU A 1 205 ? 3.76 45.562 -4.621 1 96.75 205 LEU A C 1
ATOM 1525 O O . LEU A 1 205 ? 2.977 45.531 -3.666 1 96.75 205 LEU A O 1
ATOM 1529 N N . GLU A 1 206 ? 4.195 46.625 -5.164 1 96.88 206 GLU A N 1
ATOM 1530 C CA . GLU A 1 206 ? 3.832 47.938 -4.625 1 96.88 206 GLU A CA 1
ATOM 1531 C C . GLU A 1 206 ? 2.334 48.188 -4.758 1 96.88 206 GLU A C 1
ATOM 1533 O O . GLU A 1 206 ? 1.698 48.688 -3.826 1 96.88 206 GLU A O 1
ATOM 1538 N N . ALA A 1 207 ? 1.862 47.812 -5.867 1 96.5 207 ALA A N 1
ATOM 1539 C CA . ALA A 1 207 ? 0.433 48 -6.105 1 96.5 207 ALA A CA 1
ATOM 1540 C C . ALA A 1 207 ? -0.395 47.156 -5.148 1 96.5 207 ALA A C 1
ATOM 1542 O O . ALA A 1 207 ? -1.416 47.594 -4.629 1 96.5 207 ALA A O 1
ATOM 1543 N N . ALA A 1 208 ? -0 45.906 -5.016 1 97.31 208 ALA A N 1
ATOM 1544 C CA . ALA A 1 208 ? -0.699 45 -4.113 1 97.31 208 ALA A CA 1
ATOM 1545 C C . ALA A 1 208 ? -0.666 45.5 -2.678 1 97.31 208 ALA A C 1
ATOM 1547 O O . ALA A 1 208 ? -1.681 45.469 -1.978 1 97.31 208 ALA A O 1
ATOM 1548 N N . VAL A 1 209 ? 0.491 45.969 -2.268 1 98.12 209 VAL A N 1
ATOM 1549 C CA . VAL A 1 209 ? 0.683 46.469 -0.906 1 98.12 209 VAL A CA 1
ATOM 1550 C C . VAL A 1 209 ? -0.16 47.719 -0.682 1 98.12 209 VAL A C 1
ATOM 1552 O O . VAL A 1 209 ? -0.819 47.844 0.351 1 98.12 209 VAL A O 1
ATOM 1555 N N . GLU A 1 210 ? -0.119 48.594 -1.625 1 97.44 210 GLU A N 1
ATOM 1556 C CA . GLU A 1 210 ? -0.889 49.812 -1.516 1 97.44 210 GLU A CA 1
ATOM 1557 C C . GLU A 1 210 ? -2.385 49.531 -1.427 1 97.44 210 GLU A C 1
ATOM 1559 O O . GLU A 1 210 ? -3.082 50.094 -0.577 1 97.44 210 GLU A O 1
ATOM 1564 N N . THR A 1 211 ? -2.801 48.719 -2.266 1 97.12 211 THR A N 1
ATOM 1565 C CA . THR A 1 211 ? -4.219 48.375 -2.305 1 97.12 211 THR A CA 1
ATOM 1566 C C . THR A 1 211 ? -4.637 47.656 -1.029 1 97.12 211 THR A C 1
ATOM 1568 O O . THR A 1 211 ? -5.699 47.938 -0.471 1 97.12 211 THR A O 1
ATOM 1571 N N . ALA A 1 212 ? -3.846 46.719 -0.613 1 98.06 212 ALA A N 1
ATOM 1572 C CA . ALA A 1 212 ? -4.133 45.969 0.606 1 98.06 212 ALA A CA 1
ATOM 1573 C C . ALA A 1 212 ? -4.121 46.875 1.829 1 98.06 212 ALA A C 1
ATOM 1575 O O . ALA A 1 212 ? -4.965 46.75 2.721 1 98.06 212 ALA A O 1
ATOM 1576 N N . ALA A 1 213 ? -3.121 47.781 1.861 1 98 213 ALA A N 1
ATOM 1577 C CA . ALA A 1 213 ? -3.037 48.719 2.973 1 98 213 ALA A CA 1
ATOM 1578 C C . ALA A 1 213 ? -4.273 49.625 3.027 1 98 213 ALA A C 1
ATOM 1580 O O . ALA A 1 213 ? -4.805 49.875 4.105 1 98 213 ALA A O 1
ATOM 1581 N N . ALA A 1 214 ? -4.648 50.094 1.889 1 96.94 214 ALA A N 1
ATOM 1582 C CA . ALA A 1 214 ? -5.855 50.906 1.829 1 96.94 214 ALA A CA 1
ATOM 1583 C C . ALA A 1 214 ? -7.074 50.125 2.311 1 96.94 214 ALA A C 1
ATOM 1585 O O . ALA A 1 214 ? -7.934 50.688 3.01 1 96.94 214 ALA A O 1
ATOM 1586 N N . PHE A 1 215 ? -7.129 48.938 1.923 1 96.94 215 PHE A N 1
ATOM 1587 C CA . PHE A 1 215 ? -8.234 48.062 2.277 1 96.94 215 PHE A CA 1
ATOM 1588 C C . PHE A 1 215 ? -8.266 47.812 3.781 1 96.94 215 PHE A C 1
ATOM 1590 O O . PHE A 1 215 ? -9.312 47.938 4.414 1 96.94 215 PHE A O 1
ATOM 1597 N N . LEU A 1 216 ? -7.184 47.5 4.371 1 97.94 216 LEU A N 1
ATOM 1598 C CA . LEU A 1 216 ? -7.09 47.094 5.77 1 97.94 216 LEU A CA 1
ATOM 1599 C C . LEU A 1 216 ? -7.121 48.312 6.691 1 97.94 216 LEU A C 1
ATOM 1601 O O . LEU A 1 216 ? -7.68 48.25 7.789 1 97.94 216 LEU A O 1
ATOM 1605 N N . ASN A 1 217 ? -6.516 49.406 6.246 1 97.62 217 ASN A N 1
ATOM 1606 C CA . ASN A 1 217 ? -6.449 50.594 7.094 1 97.62 217 ASN A CA 1
ATOM 1607 C C . ASN A 1 217 ? -7.82 51.219 7.262 1 97.62 217 ASN A C 1
ATOM 1609 O O . ASN A 1 217 ? -8.031 52.031 8.18 1 97.62 217 ASN A O 1
ATOM 1613 N N . LYS A 1 218 ? -8.672 50.906 6.387 1 96.31 218 LYS A N 1
ATOM 1614 C CA . LYS A 1 218 ? -10.039 51.406 6.496 1 96.31 218 LYS A CA 1
ATOM 1615 C C . LYS A 1 218 ? -10.891 50.5 7.371 1 96.31 218 LYS A C 1
ATOM 1617 O O . LYS A 1 218 ? -11.977 50.875 7.809 1 96.31 218 LYS A O 1
ATOM 1622 N N . SER A 1 219 ? -10.414 49.375 7.73 1 96.81 219 SER A N 1
ATOM 1623 C CA . SER A 1 219 ? -11.172 48.375 8.469 1 96.81 219 SER A CA 1
ATOM 1624 C C . SER A 1 219 ? -11.242 48.719 9.953 1 96.81 219 SER A C 1
ATOM 1626 O O . SER A 1 219 ? -10.305 49.281 10.508 1 96.81 219 SER A O 1
ATOM 1628 N N . VAL A 1 220 ? -12.281 48.344 10.555 1 97.38 220 VAL A N 1
ATOM 1629 C CA . VAL A 1 220 ? -12.516 48.625 11.969 1 97.38 220 VAL A CA 1
ATOM 1630 C C . VAL A 1 220 ? -11.961 47.469 12.812 1 97.38 220 VAL A C 1
ATOM 1632 O O . VAL A 1 220 ? -11.328 47.688 13.844 1 97.38 220 VAL A O 1
ATOM 1635 N N . LYS A 1 221 ? -12.164 46.281 12.469 1 97.56 221 LYS A N 1
ATOM 1636 C CA . LYS A 1 221 ? -11.734 45.125 13.25 1 97.56 221 LYS A CA 1
ATOM 1637 C C . LYS A 1 221 ? -11.109 44.031 12.344 1 97.56 221 LYS A C 1
ATOM 1639 O O . LYS A 1 221 ? -11.602 42.906 12.289 1 97.56 221 LYS A O 1
ATOM 1644 N N . PRO A 1 222 ? -9.977 44.281 11.773 1 98.25 222 PRO A N 1
ATOM 1645 C CA . PRO A 1 222 ? -9.297 43.312 10.898 1 98.25 222 PRO A CA 1
ATOM 1646 C C . PRO A 1 222 ? -8.625 42.188 11.672 1 98.25 222 PRO A C 1
ATOM 1648 O O . PRO A 1 222 ? -8.305 42.344 12.852 1 98.25 222 PRO A O 1
ATOM 1651 N N . VAL A 1 223 ? -8.461 41.031 11.023 1 98.5 223 VAL A N 1
ATOM 1652 C CA . VAL A 1 223 ? -7.812 39.875 11.633 1 98.5 223 VAL A CA 1
ATOM 1653 C C . VAL A 1 223 ? -6.824 39.25 10.641 1 98.5 223 VAL A C 1
ATOM 1655 O O . VAL A 1 223 ? -6.949 39.438 9.43 1 98.5 223 VAL A O 1
ATOM 1658 N N . LEU A 1 224 ? -5.781 38.594 11.133 1 98.62 224 LEU A N 1
ATOM 1659 C CA . LEU A 1 224 ? -4.832 37.781 10.352 1 98.62 224 LEU A CA 1
ATOM 1660 C C . LEU A 1 224 ? -5.027 36.312 10.602 1 98.62 224 LEU A C 1
ATOM 1662 O O . LEU A 1 224 ? -5.164 35.875 11.75 1 98.62 224 LEU A O 1
ATOM 1666 N N . VAL A 1 225 ? -5.09 35.5 9.539 1 98.69 225 VAL A N 1
ATOM 1667 C CA . VAL A 1 225 ? -5.18 34.062 9.648 1 98.69 225 VAL A CA 1
ATOM 1668 C C . VAL A 1 225 ? -4.102 33.406 8.789 1 98.69 225 VAL A C 1
ATOM 1670 O O . VAL A 1 225 ? -4.051 33.594 7.578 1 98.69 225 VAL A O 1
ATOM 1673 N N . GLY A 1 226 ? -3.229 32.625 9.422 1 98.31 226 GLY A N 1
ATOM 1674 C CA . GLY A 1 226 ? -2.195 31.906 8.703 1 98.31 226 GLY A CA 1
ATOM 1675 C C . GLY A 1 226 ? -2.643 30.531 8.25 1 98.31 226 GLY A C 1
ATOM 1676 O O . GLY A 1 226 ? -3.318 29.812 8.992 1 98.31 226 GLY A O 1
ATOM 1677 N N . GLY A 1 227 ? -2.275 30.188 6.996 1 97.5 227 GLY A N 1
ATOM 1678 C CA . GLY A 1 227 ? -2.588 28.875 6.438 1 97.5 227 GLY A CA 1
ATOM 1679 C C . GLY A 1 227 ? -1.358 28.016 6.211 1 97.5 227 GLY A C 1
ATOM 1680 O O . GLY A 1 227 ? -0.232 28.453 6.449 1 97.5 227 GLY A O 1
ATOM 1681 N N . PRO A 1 228 ? -1.582 26.812 5.742 1 94.88 228 PRO A N 1
ATOM 1682 C CA . PRO A 1 228 ? -0.499 25.828 5.656 1 94.88 228 PRO A CA 1
ATOM 1683 C C . PRO A 1 228 ? 0.512 26.156 4.562 1 94.88 228 PRO A C 1
ATOM 1685 O O . PRO A 1 228 ? 1.674 25.75 4.645 1 94.88 228 PRO A O 1
ATOM 1688 N N . LYS A 1 229 ? 0.18 26.922 3.605 1 95.19 229 LYS A N 1
ATOM 1689 C CA . LYS A 1 229 ? 1.097 27.203 2.502 1 95.19 229 LYS A CA 1
ATOM 1690 C C . LYS A 1 229 ? 2.174 28.188 2.918 1 95.19 229 LYS A C 1
ATOM 1692 O O . LYS A 1 229 ? 3.127 28.438 2.174 1 95.19 229 LYS A O 1
ATOM 1697 N N . MET A 1 230 ? 2.014 28.75 4.133 1 95.75 230 MET A N 1
ATOM 1698 C CA . MET A 1 230 ? 3.084 29.609 4.648 1 95.75 230 MET A CA 1
ATOM 1699 C C . MET A 1 230 ? 4.398 28.828 4.738 1 95.75 230 MET A C 1
ATOM 1701 O O . MET A 1 230 ? 5.469 29.406 4.543 1 95.75 230 MET A O 1
ATOM 1705 N N . ARG A 1 231 ? 4.23 27.484 4.938 1 92.56 231 ARG A N 1
ATOM 1706 C CA . ARG A 1 231 ? 5.422 26.641 5.012 1 92.56 231 ARG A CA 1
ATOM 1707 C C . ARG A 1 231 ? 6.172 26.641 3.686 1 92.56 231 ARG A C 1
ATOM 1709 O O . ARG A 1 231 ? 7.383 26.859 3.648 1 92.56 231 ARG A O 1
ATOM 1716 N N . VAL A 1 232 ? 5.449 26.484 2.654 1 91.69 232 VAL A N 1
ATOM 1717 C CA . VAL A 1 232 ? 6.016 26.406 1.312 1 91.69 232 VAL A CA 1
ATOM 1718 C C . VAL A 1 232 ? 6.621 27.75 0.931 1 91.69 232 VAL A C 1
ATOM 1720 O O . VAL A 1 232 ? 7.688 27.812 0.311 1 91.69 232 VAL A O 1
ATOM 1723 N N . ALA A 1 233 ? 5.941 28.781 1.364 1 92.94 233 ALA A N 1
ATOM 1724 C CA . ALA A 1 233 ? 6.352 30.141 1.02 1 92.94 233 ALA A CA 1
ATOM 1725 C C . ALA A 1 233 ? 7.473 30.625 1.932 1 92.94 233 ALA A C 1
ATOM 1727 O O . ALA A 1 233 ? 8.055 31.688 1.703 1 92.94 233 ALA A O 1
ATOM 1728 N N . LYS A 1 234 ? 7.781 29.844 2.965 1 91.5 234 LYS A N 1
ATOM 1729 C CA . LYS A 1 234 ? 8.742 30.266 3.975 1 91.5 234 LYS A CA 1
ATOM 1730 C C . LYS A 1 234 ? 8.406 31.656 4.5 1 91.5 234 LYS A C 1
ATOM 1732 O O . LYS A 1 234 ? 9.273 32.531 4.582 1 91.5 234 LYS A O 1
ATOM 1737 N N . ALA A 1 235 ? 7.125 31.828 4.816 1 95.75 235 ALA A N 1
ATOM 1738 C CA . ALA A 1 235 ? 6.633 33.188 5.09 1 95.75 235 ALA A CA 1
ATOM 1739 C C . ALA A 1 235 ? 6.227 33.312 6.555 1 95.75 235 ALA A C 1
ATOM 1741 O O . ALA A 1 235 ? 5.691 34.375 6.953 1 95.75 235 ALA A O 1
ATOM 1742 N N . SER A 1 236 ? 6.52 32.312 7.395 1 95.5 236 SER A N 1
ATOM 1743 C CA . SER A 1 236 ? 6.078 32.375 8.789 1 95.5 236 SER A CA 1
ATOM 1744 C C . SER A 1 236 ? 6.652 33.562 9.523 1 95.5 236 SER A C 1
ATOM 1746 O O . SER A 1 236 ? 5.934 34.281 10.234 1 95.5 236 SER A O 1
ATOM 1748 N N . LYS A 1 237 ? 7.926 33.875 9.367 1 96.06 237 LYS A N 1
ATOM 1749 C CA . LYS A 1 237 ? 8.562 35.031 10.031 1 96.06 237 LYS A CA 1
ATOM 1750 C C . LYS A 1 237 ? 7.961 36.344 9.562 1 96.06 237 LYS A C 1
ATOM 1752 O O . LYS A 1 237 ? 7.719 37.25 10.367 1 96.06 237 LYS A O 1
ATOM 1757 N N . ALA A 1 238 ? 7.773 36.406 8.242 1 97.81 238 ALA A N 1
ATOM 1758 C CA . ALA A 1 238 ? 7.168 37.625 7.676 1 97.81 238 ALA A CA 1
ATOM 1759 C C . ALA A 1 238 ? 5.75 37.812 8.211 1 97.81 238 ALA A C 1
ATOM 1761 O O . ALA A 1 238 ? 5.32 38.969 8.422 1 97.81 238 ALA A O 1
ATOM 1762 N N . PHE A 1 239 ? 5.074 36.75 8.359 1 98.25 239 PHE A N 1
ATOM 1763 C CA . PHE A 1 239 ? 3.717 36.781 8.898 1 98.25 239 PHE A CA 1
ATOM 1764 C C . PHE A 1 239 ? 3.717 37.312 10.328 1 98.25 239 PHE A C 1
ATOM 1766 O O . PHE A 1 239 ? 2.875 38.156 10.688 1 98.25 239 PHE A O 1
ATOM 1773 N N . VAL A 1 240 ? 4.652 36.875 11.141 1 97.81 240 VAL A N 1
ATOM 1774 C CA . VAL A 1 240 ? 4.773 37.312 12.523 1 97.81 240 VAL A CA 1
ATOM 1775 C C . VAL A 1 240 ? 5.172 38.781 12.57 1 97.81 240 VAL A C 1
ATOM 1777 O O . VAL A 1 240 ? 4.672 39.562 13.406 1 97.81 240 VAL A O 1
ATOM 1780 N N . GLU A 1 241 ? 6.043 39.188 11.688 1 97.88 241 GLU A N 1
ATOM 1781 C CA . GLU A 1 241 ? 6.43 40.594 11.57 1 97.88 241 GLU A CA 1
ATOM 1782 C C . GLU A 1 241 ? 5.223 41.469 11.273 1 97.88 241 GLU A C 1
ATOM 1784 O O . GLU A 1 241 ? 5.07 42.531 11.867 1 97.88 241 GLU A O 1
ATOM 1789 N N . LEU A 1 242 ? 4.43 41.031 10.352 1 98.44 242 LEU A N 1
ATOM 1790 C CA . LEU A 1 242 ? 3.211 41.75 10.016 1 98.44 242 LEU A CA 1
ATOM 1791 C C . LEU A 1 242 ? 2.281 41.844 11.219 1 98.44 242 LEU A C 1
ATOM 1793 O O . LEU A 1 242 ? 1.722 42.906 11.492 1 98.44 242 LEU A O 1
ATOM 1797 N N . ALA A 1 243 ? 2.113 40.75 11.906 1 97.81 243 ALA A N 1
ATOM 1798 C CA . ALA A 1 243 ? 1.271 40.719 13.094 1 97.81 243 ALA A CA 1
ATOM 1799 C C . ALA A 1 243 ? 1.751 41.719 14.141 1 97.81 243 ALA A C 1
ATOM 1801 O O . ALA A 1 243 ? 0.942 42.406 14.766 1 97.81 243 ALA A O 1
ATOM 1802 N N . ASP A 1 244 ? 3.047 41.781 14.352 1 97.56 244 ASP A N 1
ATOM 1803 C CA . ASP A 1 244 ? 3.646 42.719 15.32 1 97.56 244 ASP A CA 1
ATOM 1804 C C . ASP A 1 244 ? 3.402 44.156 14.922 1 97.56 244 ASP A C 1
ATOM 1806 O O . ASP A 1 244 ? 3.143 45 15.781 1 97.56 244 ASP A O 1
ATOM 1810 N N . ALA A 1 245 ? 3.467 44.406 13.695 1 97.5 245 ALA A N 1
ATOM 1811 C CA . ALA A 1 245 ? 3.365 45.781 13.195 1 97.5 245 ALA A CA 1
ATOM 1812 C C . ALA A 1 245 ? 1.93 46.281 13.281 1 97.5 245 ALA A C 1
ATOM 1814 O O . ALA A 1 245 ? 1.697 47.438 13.633 1 97.5 245 ALA A O 1
ATOM 1815 N N . CYS A 1 246 ? 0.95 45.5 13 1 97.38 246 CYS A N 1
ATOM 1816 C CA . CYS A 1 246 ? -0.408 45.969 12.805 1 97.38 246 CYS A CA 1
ATOM 1817 C C . CYS A 1 246 ? -1.237 45.812 14.07 1 97.38 246 CYS A C 1
ATOM 1819 O O . CYS A 1 246 ? -2.248 46.5 14.25 1 97.38 246 CYS A O 1
ATOM 1821 N N . GLY A 1 247 ? -0.848 44.844 14.891 1 97.06 247 GLY A N 1
ATOM 1822 C CA . GLY A 1 247 ? -1.543 44.656 16.156 1 97.06 247 GLY A CA 1
ATOM 1823 C C . GLY A 1 247 ? -2.83 43.875 16.031 1 97.06 247 GLY A C 1
ATOM 1824 O O . GLY A 1 247 ? -3.568 43.688 17 1 97.06 247 GLY A O 1
ATOM 1825 N N . TYR A 1 248 ? -3.184 43.344 14.844 1 98.31 248 TYR A N 1
ATOM 1826 C CA . TYR A 1 248 ? -4.375 42.531 14.617 1 98.31 248 TYR A CA 1
ATOM 1827 C C . TYR A 1 248 ? -4.301 41.219 15.414 1 98.31 248 TYR A C 1
ATOM 1829 O O . TYR A 1 248 ? -3.213 40.75 15.758 1 98.31 248 TYR A O 1
ATOM 1837 N N . PRO A 1 249 ? -5.461 40.656 15.883 1 98.25 249 PRO A N 1
ATOM 1838 C CA . PRO A 1 249 ? -5.406 39.25 16.359 1 98.25 249 PRO A CA 1
ATOM 1839 C C . PRO A 1 249 ? -4.938 38.281 15.281 1 98.25 249 PRO A C 1
ATOM 1841 O O . PRO A 1 249 ? -5.25 38.469 14.102 1 98.25 249 PRO A O 1
ATOM 1844 N N . VAL A 1 250 ? -4.215 37.25 15.719 1 98.25 250 VAL A N 1
ATOM 1845 C CA . VAL A 1 250 ? -3.613 36.281 14.828 1 98.25 250 VAL A CA 1
ATOM 1846 C C . VAL A 1 250 ? -4.215 34.906 15.094 1 98.25 250 VAL A C 1
ATOM 1848 O O . VAL A 1 250 ? -4.211 34.438 16.234 1 98.25 250 VAL A O 1
ATOM 1851 N N . ALA A 1 251 ? -4.766 34.281 14.094 1 98.44 251 ALA A N 1
ATOM 1852 C CA . ALA A 1 251 ? -5.211 32.906 14.125 1 98.44 251 ALA A CA 1
ATOM 1853 C C . ALA A 1 251 ? -4.504 32.062 13.055 1 98.44 251 ALA A C 1
ATOM 1855 O O . ALA A 1 251 ? -3.82 32.625 12.188 1 98.44 251 ALA A O 1
ATOM 1856 N N . VAL A 1 252 ? -4.582 30.766 13.156 1 98.25 252 VAL A N 1
ATOM 1857 C CA . VAL A 1 252 ? -4.066 29.875 12.117 1 98.25 252 VAL A CA 1
ATOM 1858 C C . VAL A 1 252 ? -5.129 28.859 11.734 1 98.25 252 VAL A C 1
ATOM 1860 O O . VAL A 1 252 ? -6.008 28.531 12.539 1 98.25 252 VAL A O 1
ATOM 1863 N N . MET A 1 253 ? -5.09 28.453 10.5 1 97.69 253 MET A N 1
ATOM 1864 C CA . MET A 1 253 ? -5.902 27.312 10.109 1 97.69 253 MET A CA 1
ATOM 1865 C C . MET A 1 253 ? -5.395 26.031 10.766 1 97.69 253 MET A C 1
ATOM 1867 O O . MET A 1 253 ? -4.258 25.984 11.242 1 97.69 253 MET A O 1
ATOM 1871 N N . PRO A 1 254 ? -6.148 25.016 10.758 1 96.5 254 PRO A N 1
ATOM 1872 C CA . PRO A 1 254 ? -5.742 23.812 11.492 1 96.5 254 PRO A CA 1
ATOM 1873 C C . PRO A 1 254 ? -4.434 23.219 10.977 1 96.5 254 PRO A C 1
ATOM 1875 O O . PRO A 1 254 ? -3.562 22.844 11.766 1 96.5 254 PRO A O 1
ATOM 1878 N N . SER A 1 255 ? -4.25 23.172 9.703 1 95.12 255 SER A N 1
ATOM 1879 C CA . SER A 1 255 ? -3.064 22.562 9.117 1 95.12 255 SER A CA 1
ATOM 1880 C C . SER A 1 255 ? -1.852 23.484 9.234 1 95.12 255 SER A C 1
ATOM 1882 O O . SER A 1 255 ? -0.747 23.109 8.828 1 95.12 255 SER A O 1
ATOM 1884 N N . ALA A 1 256 ? -2.041 24.656 9.781 1 96.62 256 ALA A N 1
ATOM 1885 C CA . ALA A 1 256 ? -0.94 25.594 9.961 1 96.62 256 ALA A CA 1
ATOM 1886 C C . ALA A 1 256 ? -0.531 25.703 11.422 1 96.62 256 ALA A C 1
ATOM 1888 O O . ALA A 1 256 ? 0.343 26.484 11.781 1 96.62 256 ALA A O 1
ATOM 1889 N N . LYS A 1 257 ? -1.179 24.906 12.234 1 96.88 257 LYS A N 1
ATOM 1890 C CA . LYS A 1 257 ? -0.773 24.891 13.641 1 96.88 257 LYS A CA 1
ATOM 1891 C C . LYS A 1 257 ? 0.729 24.656 13.773 1 96.88 257 LYS A C 1
ATOM 1893 O O . LYS A 1 257 ? 1.293 23.797 13.102 1 96.88 257 LYS A O 1
ATOM 1898 N N . GLY A 1 258 ? 1.384 25.438 14.531 1 94.12 258 GLY A N 1
ATOM 1899 C CA . GLY A 1 258 ? 2.816 25.312 14.742 1 94.12 258 GLY A CA 1
ATOM 1900 C C . GLY A 1 258 ? 3.639 26.219 13.844 1 94.12 258 GLY A C 1
ATOM 1901 O O . GLY A 1 258 ? 4.828 26.438 14.094 1 94.12 258 GLY A O 1
ATOM 1902 N N . LEU A 1 259 ? 3.002 26.828 12.812 1 94.31 259 LEU A N 1
ATOM 1903 C CA . LEU A 1 259 ? 3.74 27.672 11.891 1 94.31 259 LEU A CA 1
ATOM 1904 C C . LEU A 1 259 ? 3.859 29.094 12.438 1 94.31 259 LEU A C 1
ATOM 1906 O O . LEU A 1 259 ? 4.715 29.875 11.992 1 94.31 259 LEU A O 1
ATOM 1910 N N . VAL A 1 260 ? 2.939 29.453 13.328 1 95.25 260 VAL A N 1
ATOM 1911 C CA . VAL A 1 260 ? 2.982 30.703 14.062 1 95.25 260 VAL A CA 1
ATOM 1912 C C . VAL A 1 260 ? 3.143 30.422 15.555 1 95.25 260 VAL A C 1
ATOM 1914 O O . VAL A 1 260 ? 2.527 29.5 16.094 1 95.25 260 VAL A O 1
ATOM 1917 N N . PRO A 1 261 ? 4.074 31.156 16.172 1 95.06 261 PRO A N 1
ATOM 1918 C CA . PRO A 1 261 ? 4.223 30.922 17.609 1 95.06 261 PRO A CA 1
ATOM 1919 C C . PRO A 1 261 ? 2.92 31.141 18.391 1 95.06 261 PRO A C 1
ATOM 1921 O O . PRO A 1 261 ? 2.342 32.219 18.328 1 95.06 261 PRO A O 1
ATOM 1924 N N . GLU A 1 262 ? 2.574 30.156 19.125 1 95.5 262 GLU A N 1
ATOM 1925 C CA . GLU A 1 262 ? 1.301 30.219 19.828 1 95.5 262 GLU A CA 1
ATOM 1926 C C . GLU A 1 262 ? 1.408 31.094 21.078 1 95.5 262 GLU A C 1
ATOM 1928 O O . GLU A 1 262 ? 0.393 31.5 21.641 1 95.5 262 GLU A O 1
ATOM 1933 N N . HIS A 1 263 ? 2.629 31.438 21.438 1 93.62 263 HIS A N 1
ATOM 1934 C CA . HIS A 1 263 ? 2.834 32.312 22.594 1 93.62 263 HIS A CA 1
ATOM 1935 C C . HIS A 1 263 ? 2.812 33.781 22.172 1 93.62 263 HIS A C 1
ATOM 1937 O O . HIS A 1 263 ? 2.936 34.688 23 1 93.62 263 HIS A O 1
ATOM 1943 N N . HIS A 1 264 ? 2.705 34.062 20.906 1 95.31 264 HIS A N 1
ATOM 1944 C CA . HIS A 1 264 ? 2.564 35.438 20.453 1 95.31 264 HIS A CA 1
ATOM 1945 C C . HIS A 1 264 ? 1.432 36.156 21.172 1 95.31 264 HIS A C 1
ATOM 1947 O O . HIS A 1 264 ? 0.371 35.562 21.406 1 95.31 264 HIS A O 1
ATOM 1953 N N . SER A 1 265 ? 1.631 37.344 21.531 1 94.81 265 SER A N 1
ATOM 1954 C CA . SER A 1 265 ? 0.726 38.062 22.406 1 94.81 265 SER A CA 1
ATOM 1955 C C . SER A 1 265 ? -0.64 38.25 21.75 1 94.81 265 SER A C 1
ATOM 1957 O O . SER A 1 265 ? -1.646 38.438 22.438 1 94.81 265 SER A O 1
ATOM 1959 N N . ARG A 1 266 ? -0.742 38.219 20.438 1 96.5 266 ARG A N 1
ATOM 1960 C CA . ARG A 1 266 ? -2.006 38.438 19.75 1 96.5 266 ARG A CA 1
ATOM 1961 C C . ARG A 1 266 ? -2.559 37.156 19.141 1 96.5 266 ARG A C 1
ATOM 1963 O O . ARG A 1 266 ? -3.49 37.188 18.344 1 96.5 266 ARG A O 1
ATOM 1970 N N . PHE A 1 267 ? -1.986 36.031 19.5 1 97.25 267 PHE A N 1
ATOM 1971 C CA . PHE A 1 267 ? -2.463 34.75 19.016 1 97.25 267 PHE A CA 1
ATOM 1972 C C . PHE A 1 267 ? -3.781 34.375 19.672 1 97.25 267 PHE A C 1
ATOM 1974 O O . PHE A 1 267 ? -3.875 34.344 20.906 1 97.25 267 PHE A O 1
ATOM 1981 N N . ILE A 1 268 ? -4.805 34.062 18.828 1 97.5 268 ILE A N 1
ATOM 1982 C CA . ILE A 1 268 ? -6.113 33.844 19.438 1 97.5 268 ILE A CA 1
ATOM 1983 C C . ILE A 1 268 ? -6.547 32.406 19.188 1 97.5 268 ILE A C 1
ATOM 1985 O O . ILE A 1 268 ? -7.648 32 19.578 1 97.5 268 ILE A O 1
ATOM 1989 N N . GLY A 1 269 ? -5.77 31.516 18.5 1 97.06 269 GLY A N 1
ATOM 1990 C CA . GLY A 1 269 ? -6.074 30.094 18.375 1 97.06 269 GLY A CA 1
ATOM 1991 C C . GLY A 1 269 ? -6.203 29.641 16.938 1 97.06 269 GLY A C 1
ATOM 1992 O O . GLY A 1 269 ? -5.652 30.266 16.031 1 97.06 269 GLY A O 1
ATOM 1993 N N . THR A 1 270 ? -6.805 28.484 16.766 1 97.44 270 THR A N 1
ATOM 1994 C CA . THR A 1 270 ? -7.02 27.875 15.453 1 97.44 270 THR A CA 1
ATOM 1995 C C . THR A 1 270 ? -8.414 28.188 14.93 1 97.44 270 THR A C 1
ATOM 1997 O O . THR A 1 270 ? -9.406 28 15.633 1 97.44 270 THR A O 1
ATOM 2000 N N . TYR A 1 271 ? -8.461 28.766 13.727 1 97.69 271 TYR A N 1
ATOM 2001 C CA . TYR A 1 271 ? -9.727 29 13.047 1 97.69 271 TYR A CA 1
ATOM 2002 C C . TYR A 1 271 ? -10.141 27.781 12.219 1 97.69 271 TYR A C 1
ATOM 2004 O O . TYR A 1 271 ? -9.516 27.469 11.203 1 97.69 271 TYR A O 1
ATOM 2012 N N . TRP A 1 272 ? -11.125 27.109 12.695 1 96.88 272 TRP A N 1
ATOM 2013 C CA . TRP A 1 272 ? -11.641 25.891 12.078 1 96.88 272 TRP A CA 1
ATOM 2014 C C . TRP A 1 272 ? -13.164 25.875 12.094 1 96.88 272 TRP A C 1
ATOM 2016 O O . TRP A 1 272 ? -13.773 24.906 12.539 1 96.88 272 TRP A O 1
ATOM 2026 N N . GLY A 1 273 ? -13.719 27.078 11.711 1 93.94 273 GLY A N 1
ATOM 2027 C CA . GLY A 1 273 ? -15.172 27.188 11.688 1 93.94 273 GLY A CA 1
ATOM 2028 C C . GLY A 1 273 ? -15.812 26.875 13.031 1 93.94 273 GLY A C 1
ATOM 2029 O O . GLY A 1 273 ? -15.422 27.438 14.055 1 93.94 273 GLY A O 1
ATOM 2030 N N . ALA A 1 274 ? -16.766 25.969 13 1 91.75 274 ALA A N 1
ATOM 2031 C CA . ALA A 1 274 ? -17.578 25.656 14.18 1 91.75 274 ALA A CA 1
ATOM 2032 C C . ALA A 1 274 ? -16.75 24.906 15.227 1 91.75 274 ALA A C 1
ATOM 2034 O O . ALA A 1 274 ? -17.156 24.828 16.391 1 91.75 274 ALA A O 1
ATOM 2035 N N . VAL A 1 275 ? -15.602 24.422 14.82 1 94.38 275 VAL A N 1
ATOM 2036 C CA . VAL A 1 275 ? -14.812 23.656 15.773 1 94.38 275 VAL A CA 1
ATOM 2037 C C . VAL A 1 275 ? -13.5 24.375 16.062 1 94.38 275 VAL A C 1
ATOM 2039 O O . VAL A 1 275 ? -12.516 23.734 16.453 1 94.38 275 VAL A O 1
ATOM 2042 N N . SER A 1 276 ? -13.508 25.641 15.914 1 96.06 276 SER A N 1
ATOM 2043 C CA . SER A 1 276 ? -12.359 26.5 16.219 1 96.06 276 SER A CA 1
ATOM 2044 C C . SER A 1 276 ? -12.055 26.5 17.703 1 96.06 276 SER A C 1
ATOM 2046 O O . SER A 1 276 ? -12.875 26.062 18.516 1 96.06 276 SER A O 1
ATOM 2048 N N . THR A 1 277 ? -10.805 26.906 18.016 1 95.25 277 THR A N 1
ATOM 2049 C CA . THR A 1 277 ? -10.539 27.297 19.391 1 95.25 277 THR A CA 1
ATOM 2050 C C . THR A 1 277 ? -11.625 28.25 19.906 1 95.25 277 THR A C 1
ATOM 2052 O O . THR A 1 277 ? -12.078 29.141 19.172 1 95.25 277 THR A O 1
ATOM 2055 N N . PRO A 1 278 ? -12.039 28.109 21.141 1 93 278 PRO A N 1
ATOM 2056 C CA . PRO A 1 278 ? -13.117 28.969 21.656 1 93 278 PRO A CA 1
ATOM 2057 C C . PRO A 1 278 ? -12.852 30.453 21.422 1 93 278 PRO A C 1
ATOM 2059 O O . PRO A 1 278 ? -11.742 30.938 21.688 1 93 278 PRO A O 1
ATOM 2062 N N . PHE A 1 279 ? -13.805 31.156 20.906 1 95.12 279 PHE A N 1
ATOM 2063 C CA . PHE A 1 279 ? -13.852 32.594 20.703 1 95.12 279 PHE A CA 1
ATOM 2064 C C . PHE A 1 279 ? -13.117 32.969 19.438 1 95.12 279 PHE A C 1
ATOM 2066 O O . PHE A 1 279 ? -13.227 34.125 18.969 1 95.12 279 PHE A O 1
ATOM 2073 N N . CYS A 1 280 ? -12.344 32.031 18.891 1 96.69 280 CYS A N 1
AT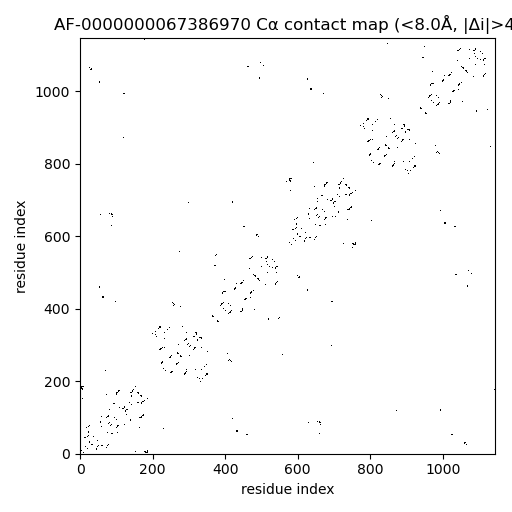OM 2074 C CA . CYS A 1 280 ? -11.578 32.344 17.688 1 96.69 280 CYS A CA 1
ATOM 2075 C C . CYS A 1 280 ? -12.508 32.562 16.5 1 96.69 280 CYS A C 1
ATOM 2077 O O . CYS A 1 280 ? -12.391 33.531 15.766 1 96.69 280 CYS A O 1
ATOM 2079 N N . ALA A 1 281 ? -13.438 31.625 16.312 1 96.25 281 ALA A N 1
ATOM 2080 C CA . ALA A 1 281 ? -14.352 31.688 15.18 1 96.25 281 ALA A CA 1
ATOM 2081 C C . ALA A 1 281 ? -15.195 32.969 15.234 1 96.25 281 ALA A C 1
ATOM 2083 O O . ALA A 1 281 ? -15.453 33.594 14.203 1 96.25 281 ALA A O 1
ATOM 2084 N N . GLU A 1 282 ? -15.633 33.375 16.359 1 95.19 282 GLU A N 1
ATOM 2085 C CA . GLU A 1 282 ? -16.453 34.562 16.547 1 95.19 282 GLU A CA 1
ATOM 2086 C C . GLU A 1 282 ? -15.703 35.812 16.109 1 95.19 282 GLU A C 1
ATOM 2088 O O . GLU A 1 282 ? -16.266 36.688 15.445 1 95.19 282 GLU A O 1
ATOM 2093 N N . ILE A 1 283 ? -14.484 35.844 16.484 1 96.94 283 ILE A N 1
ATOM 2094 C CA . ILE A 1 283 ? -13.672 37 16.172 1 96.94 283 ILE A CA 1
ATOM 2095 C C . ILE A 1 283 ? -13.367 37.031 14.68 1 96.94 283 ILE A C 1
ATOM 2097 O O . ILE A 1 283 ? -13.523 38.094 14.039 1 96.94 283 ILE A O 1
ATOM 2101 N N . VAL A 1 284 ? -13.008 35.906 14.094 1 97.62 284 VAL A N 1
ATOM 2102 C CA . VAL A 1 284 ? -12.625 35.844 12.688 1 97.62 284 VAL A CA 1
ATOM 2103 C C . VAL A 1 284 ? -13.852 36.094 11.812 1 97.62 284 VAL A C 1
ATOM 2105 O O . VAL A 1 284 ? -13.805 36.938 10.891 1 97.62 284 VAL A O 1
ATOM 2108 N N . GLU A 1 285 ? -14.938 35.5 12.117 1 96.56 285 GLU A N 1
ATOM 2109 C CA . GLU A 1 285 ? -16.109 35.562 11.25 1 96.56 285 GLU A CA 1
ATOM 2110 C C . GLU A 1 285 ? -16.875 36.875 11.414 1 96.56 285 GLU A C 1
ATOM 2112 O O . GLU A 1 285 ? -17.625 37.281 10.523 1 96.56 285 GLU A O 1
ATOM 2117 N N . SER A 1 286 ? -16.703 37.562 12.484 1 95.38 286 SER A N 1
ATOM 2118 C CA . SER A 1 286 ? -17.375 38.844 12.695 1 95.38 286 SER A CA 1
ATOM 2119 C C . SER A 1 286 ? -16.5 40 12.219 1 95.38 286 SER A C 1
ATOM 2121 O O . SER A 1 286 ? -16.938 41.156 12.195 1 95.38 286 SER A O 1
ATOM 2123 N N . ALA A 1 287 ? -15.273 39.719 11.844 1 96.94 287 ALA A N 1
ATOM 2124 C CA . ALA A 1 287 ? -14.367 40.75 11.375 1 96.94 287 ALA A CA 1
ATOM 2125 C C . ALA A 1 287 ? -14.891 41.406 10.102 1 96.94 287 ALA A C 1
ATOM 2127 O O . ALA A 1 287 ? -15.641 40.781 9.336 1 96.94 287 ALA A O 1
ATOM 2128 N N . ASP A 1 288 ? -14.547 42.625 9.852 1 97.25 288 ASP A N 1
ATOM 2129 C CA . ASP A 1 288 ? -14.977 43.312 8.633 1 97.25 288 ASP A CA 1
ATOM 2130 C C . ASP A 1 288 ? -13.945 43.156 7.523 1 97.25 288 ASP A C 1
ATOM 2132 O O . ASP A 1 288 ? -14.211 43.5 6.367 1 97.25 288 ASP A O 1
ATOM 2136 N N . SER A 1 289 ? -12.766 42.688 7.934 1 97.44 289 SER A N 1
ATOM 2137 C CA . SER A 1 289 ? -11.758 42.312 6.957 1 97.44 289 SER A CA 1
ATOM 2138 C C . SER A 1 289 ? -10.828 41.25 7.52 1 97.44 289 SER A C 1
ATOM 2140 O O . SER A 1 289 ? -10.562 41.219 8.727 1 97.44 289 SER A O 1
ATOM 2142 N N . TYR A 1 290 ? -10.43 40.375 6.75 1 97.25 290 TYR A N 1
ATOM 2143 C CA . TYR A 1 290 ? -9.453 39.375 7.168 1 97.25 290 TYR A CA 1
ATOM 2144 C C . TYR A 1 290 ? -8.469 39.062 6.047 1 97.25 290 TYR A C 1
ATOM 2146 O O . TYR A 1 290 ? -8.828 39.125 4.871 1 97.25 290 TYR A O 1
ATOM 2154 N N . LEU A 1 291 ? -7.246 38.906 6.395 1 98.56 291 LEU A N 1
ATOM 2155 C CA . LEU A 1 291 ? -6.172 38.469 5.508 1 98.56 291 LEU A CA 1
ATOM 2156 C C . LEU A 1 291 ? -5.777 37.031 5.793 1 98.56 291 LEU A C 1
ATOM 2158 O O . LEU A 1 291 ? -5.375 36.688 6.91 1 98.56 291 LEU A O 1
ATOM 2162 N N . PHE A 1 292 ? -5.977 36.156 4.812 1 98.5 292 PHE A N 1
ATOM 2163 C CA . PHE A 1 292 ? -5.527 34.781 4.875 1 98.5 292 PHE A CA 1
ATOM 2164 C C . PHE A 1 292 ? -4.207 34.594 4.137 1 98.5 292 PHE A C 1
ATOM 2166 O O . PHE A 1 292 ? -4.125 34.844 2.932 1 98.5 292 PHE A O 1
ATOM 2173 N N . ALA A 1 293 ? -3.205 34.188 4.859 1 98.5 293 ALA A N 1
ATOM 2174 C CA . ALA A 1 293 ? -1.91 33.938 4.242 1 98.5 293 ALA A CA 1
ATOM 2175 C C . ALA A 1 293 ? -1.738 32.438 3.979 1 98.5 293 ALA A C 1
ATOM 2177 O O . ALA A 1 293 ? -1.601 31.641 4.914 1 98.5 293 ALA A O 1
ATOM 2178 N N . GLY A 1 294 ? -1.742 32.031 2.723 1 97.06 294 GLY A N 1
ATOM 2179 C CA . GLY A 1 294 ? -1.498 30.656 2.312 1 97.06 294 GLY A CA 1
ATOM 2180 C C . GLY A 1 294 ? -2.596 29.703 2.74 1 97.06 294 GLY A C 1
ATOM 2181 O O . GLY A 1 294 ? -2.32 28.656 3.324 1 97.06 294 GLY A O 1
ATOM 2182 N N . PRO A 1 295 ? -3.846 30.016 2.562 1 96.12 295 PRO A N 1
ATOM 2183 C CA . PRO A 1 295 ? -4.93 29.141 3.02 1 96.12 295 PRO A CA 1
ATOM 2184 C C . PRO A 1 295 ? -5.176 27.969 2.08 1 96.12 295 PRO A C 1
ATOM 2186 O O . PRO A 1 295 ? -4.852 28.031 0.892 1 96.12 295 PRO A O 1
ATOM 2189 N N . ILE A 1 296 ? -5.625 26.906 2.627 1 93.44 296 ILE A N 1
ATOM 2190 C CA . ILE A 1 296 ? -6.223 25.797 1.897 1 93.44 296 ILE A CA 1
ATOM 2191 C C . ILE A 1 296 ? -7.637 25.531 2.414 1 93.44 296 ILE A C 1
ATOM 2193 O O . ILE A 1 296 ? -7.828 25.203 3.586 1 93.44 296 ILE A O 1
ATOM 2197 N N . PHE A 1 297 ? -8.609 25.75 1.509 1 93.31 297 PHE A N 1
ATOM 2198 C CA . PHE A 1 297 ? -10 25.484 1.868 1 93.31 297 PHE A CA 1
ATOM 2199 C C . PHE A 1 297 ? -10.5 24.219 1.211 1 93.31 297 PHE A C 1
ATOM 2201 O O . PHE A 1 297 ? -10.742 24.188 0.002 1 93.31 297 PHE A O 1
ATOM 2208 N N . ASN A 1 298 ? -10.57 23.188 1.931 1 92.88 298 ASN A N 1
ATOM 2209 C CA . ASN A 1 298 ? -11.227 21.953 1.521 1 92.88 298 ASN A CA 1
ATOM 2210 C C . ASN A 1 298 ? -12.367 21.578 2.463 1 92.88 298 ASN A C 1
ATOM 2212 O O . ASN A 1 298 ? -12.719 22.359 3.352 1 92.88 298 ASN A O 1
ATOM 2216 N N . ASP A 1 299 ? -12.992 20.469 2.246 1 92.62 299 ASP A N 1
ATOM 2217 C CA . ASP A 1 299 ? -14.156 20.078 3.031 1 92.62 299 ASP A CA 1
ATOM 2218 C C . ASP A 1 299 ? -13.781 19.875 4.496 1 92.62 299 ASP A C 1
ATOM 2220 O O . ASP A 1 299 ? -14.594 20.109 5.391 1 92.62 299 ASP A O 1
ATOM 2224 N N . TYR A 1 300 ? -12.523 19.469 4.777 1 92.19 300 TYR A N 1
ATOM 2225 C CA . TYR A 1 300 ? -12.086 19.25 6.148 1 92.19 300 TYR A CA 1
ATOM 2226 C C . TYR A 1 300 ? -11.781 20.562 6.852 1 92.19 300 TYR A C 1
ATOM 2228 O O . TYR A 1 300 ? -12.281 20.812 7.949 1 92.19 300 TYR A O 1
ATOM 2236 N N . SER A 1 301 ? -11.055 21.422 6.195 1 93.38 301 SER A N 1
ATOM 2237 C CA . SER A 1 301 ? -10.617 22.656 6.82 1 93.38 301 SER A CA 1
ATOM 2238 C C . SER A 1 301 ? -11.75 23.672 6.895 1 93.38 301 SER A C 1
ATOM 2240 O O . SER A 1 301 ? -11.68 24.625 7.664 1 93.38 301 SER A O 1
ATOM 2242 N N . SER A 1 302 ? -12.812 23.484 6.098 1 93.19 302 SER A N 1
ATOM 2243 C CA . SER A 1 302 ? -13.953 24.391 6.086 1 93.19 302 SER A CA 1
ATOM 2244 C C . SER A 1 302 ? -15.164 23.766 6.781 1 93.19 302 SER A C 1
ATOM 2246 O O . SER A 1 302 ? -16.281 24.266 6.672 1 93.19 302 SER A O 1
ATOM 2248 N N . VAL A 1 303 ? -14.938 22.609 7.383 1 92.94 303 VAL A N 1
ATOM 2249 C CA . VAL A 1 303 ? -15.992 21.906 8.109 1 92.94 303 VAL A CA 1
ATOM 2250 C C . VAL A 1 303 ? -17.203 21.703 7.191 1 92.94 303 VAL A C 1
ATOM 2252 O O . VAL A 1 303 ? -18.312 22.109 7.523 1 92.94 303 VAL A O 1
ATOM 2255 N N . GLY A 1 304 ? -16.938 21.078 6.055 1 89.69 304 GLY A N 1
ATOM 2256 C CA . GLY A 1 304 ? -18 20.812 5.094 1 89.69 304 GLY A CA 1
ATOM 2257 C C . GLY A 1 304 ? -18.453 22.047 4.344 1 89.69 304 GLY A C 1
ATOM 2258 O O . GLY A 1 304 ? -19.656 22.219 4.09 1 89.69 304 GLY A O 1
ATOM 2259 N N . TYR A 1 305 ? -17.594 22.953 4.152 1 89.69 305 TYR A N 1
ATOM 2260 C CA . TYR A 1 305 ? -17.859 24.188 3.412 1 89.69 305 TYR A CA 1
ATOM 2261 C C . TYR A 1 305 ? -18.891 25.047 4.129 1 89.69 305 TYR A C 1
ATOM 2263 O O . TYR A 1 305 ? -19.797 25.594 3.494 1 89.69 305 TYR A O 1
ATOM 2271 N N . SER A 1 306 ? -18.719 25.156 5.445 1 88.75 306 SER A N 1
ATOM 2272 C CA . SER A 1 306 ? -19.719 25.875 6.234 1 88.75 306 SER A CA 1
ATOM 2273 C C . SER A 1 306 ? -19.109 27.109 6.906 1 88.75 306 SER A C 1
ATOM 2275 O O . SER A 1 306 ? -19.688 27.641 7.855 1 88.75 306 SER A O 1
ATOM 2277 N N . LEU A 1 307 ? -17.953 27.5 6.473 1 89.88 307 LEU A N 1
ATOM 2278 C CA . LEU A 1 307 ? -17.359 28.719 7.027 1 89.88 307 LEU A CA 1
ATOM 2279 C C . LEU A 1 307 ? -18.203 29.938 6.68 1 89.88 307 LEU A C 1
ATOM 2281 O O . LEU A 1 307 ? -18.766 30.031 5.586 1 89.88 307 LEU A O 1
ATOM 2285 N N . LEU A 1 308 ? -18.234 30.828 7.602 1 90 308 LEU A N 1
ATOM 2286 C CA . LEU A 1 308 ? -18.984 32.062 7.367 1 90 308 LEU A CA 1
ATOM 2287 C C . LEU A 1 308 ? -18.047 33.188 6.965 1 90 308 LEU A C 1
ATOM 2289 O O . LEU A 1 308 ? -17.953 34.219 7.668 1 90 308 LEU A O 1
ATOM 2293 N N . LEU A 1 309 ? -17.312 33 5.961 1 93.75 309 LEU A N 1
ATOM 2294 C CA . LEU A 1 309 ? -16.406 34 5.395 1 93.75 309 LEU A CA 1
ATOM 2295 C C . LEU A 1 309 ? -17.016 34.625 4.145 1 93.75 309 LEU A C 1
ATOM 2297 O O . LEU A 1 309 ? -17.734 33.969 3.395 1 93.75 309 LEU A O 1
ATOM 2301 N N . LYS A 1 310 ? -16.734 35.875 3.982 1 94.19 310 LYS A N 1
ATOM 2302 C CA . LYS A 1 310 ? -17.172 36.594 2.785 1 94.19 310 LYS A CA 1
ATOM 2303 C C . LYS A 1 310 ? -15.969 37 1.919 1 94.19 310 LYS A C 1
ATOM 2305 O O . LYS A 1 310 ? -15.016 37.594 2.406 1 94.19 310 LYS A O 1
ATOM 2310 N N . LYS A 1 311 ? -16.109 36.719 0.74 1 91.56 311 LYS A N 1
ATOM 2311 C CA . LYS A 1 311 ? -15.008 36.969 -0.192 1 91.56 311 LYS A CA 1
ATOM 2312 C C . LYS A 1 311 ? -14.695 38.469 -0.293 1 91.56 311 LYS A C 1
ATOM 2314 O O . LYS A 1 311 ? -13.539 38.844 -0.448 1 91.56 311 LYS A O 1
ATOM 2319 N N . GLU A 1 312 ? -15.688 39.281 -0.192 1 94.44 312 GLU A N 1
ATOM 2320 C CA . GLU A 1 312 ? -15.531 40.719 -0.378 1 94.44 312 GLU A CA 1
ATOM 2321 C C . GLU A 1 312 ? -14.727 41.344 0.765 1 94.44 312 GLU A C 1
ATOM 2323 O O . GLU A 1 312 ? -14.211 42.469 0.639 1 94.44 312 GLU A O 1
ATOM 2328 N N . LYS A 1 313 ? -14.609 40.625 1.857 1 96.5 313 LYS A N 1
ATOM 2329 C CA . LYS A 1 313 ? -13.883 41.125 3.025 1 96.5 313 LYS A CA 1
ATOM 2330 C C . LYS A 1 313 ? -12.484 40.531 3.104 1 96.5 313 LYS A C 1
ATOM 2332 O O . LYS A 1 313 ? -11.703 40.844 3.996 1 96.5 313 LYS A O 1
ATOM 2337 N N . ALA A 1 314 ? -12.18 39.719 2.078 1 96.88 314 ALA A N 1
ATOM 2338 C CA . ALA A 1 314 ? -11.008 38.875 2.26 1 96.88 314 ALA A CA 1
ATOM 2339 C C . ALA A 1 314 ? -9.852 39.344 1.387 1 96.88 314 ALA A C 1
ATOM 2341 O O . ALA A 1 314 ? -10.055 39.75 0.24 1 96.88 314 ALA A O 1
ATOM 2342 N N . ILE A 1 315 ? -8.68 39.312 1.963 1 98 315 ILE A N 1
ATOM 2343 C CA . ILE A 1 315 ? -7.43 39.281 1.208 1 98 315 ILE A CA 1
ATOM 2344 C C . ILE A 1 315 ? -6.816 37.906 1.242 1 98 315 ILE A C 1
ATOM 2346 O O . ILE A 1 315 ? -6.496 37.375 2.314 1 98 315 ILE A O 1
ATOM 2350 N N . ILE A 1 316 ? -6.719 37.281 0.106 1 97.75 316 ILE A N 1
ATOM 2351 C CA . ILE A 1 316 ? -6.137 35.938 0.005 1 97.75 316 ILE A CA 1
ATOM 2352 C C . ILE A 1 316 ? -4.727 36.031 -0.58 1 97.75 316 ILE A C 1
ATOM 2354 O O . ILE A 1 316 ? -4.551 36.469 -1.719 1 97.75 316 ILE A O 1
ATOM 2358 N N . VAL A 1 317 ? -3.795 35.719 0.245 1 98.12 317 VAL A N 1
ATOM 2359 C CA . VAL A 1 317 ? -2.396 35.719 -0.173 1 98.12 317 VAL A CA 1
ATOM 2360 C C . VAL A 1 317 ? -1.938 34.312 -0.507 1 98.12 317 VAL A C 1
ATOM 2362 O O . VAL A 1 317 ? -1.79 33.469 0.386 1 98.12 317 VAL A O 1
ATOM 2365 N N . GLN A 1 318 ? -1.716 34.031 -1.748 1 95.75 318 GLN A N 1
ATOM 2366 C CA . GLN A 1 318 ? -1.199 32.75 -2.207 1 95.75 318 GLN A CA 1
ATOM 2367 C C . GLN A 1 318 ? 0.321 32.781 -2.34 1 95.75 318 GLN A C 1
ATOM 2369 O O . GLN A 1 318 ? 0.962 33.781 -1.94 1 95.75 318 GLN A O 1
ATOM 2374 N N . LEU A 1 319 ? 0.861 31.781 -2.844 1 94.31 319 LEU A N 1
ATOM 2375 C CA . LEU A 1 319 ? 2.314 31.688 -2.926 1 94.31 319 LEU A CA 1
ATOM 2376 C C . LEU A 1 319 ? 2.898 32.844 -3.742 1 94.31 319 LEU A C 1
ATOM 2378 O O . LEU A 1 319 ? 3.902 33.438 -3.348 1 94.31 319 LEU A O 1
ATOM 2382 N N . ASP A 1 320 ? 2.188 33.156 -4.891 1 94.31 320 ASP A N 1
ATOM 2383 C CA . ASP A 1 320 ? 2.725 34.188 -5.766 1 94.31 320 ASP A CA 1
ATOM 2384 C C . ASP A 1 320 ? 1.613 35.094 -6.285 1 94.31 320 ASP A C 1
ATOM 2386 O O . ASP A 1 320 ? 1.702 35.625 -7.395 1 94.31 320 ASP A O 1
ATOM 2390 N N . ARG A 1 321 ? 0.61 35.156 -5.492 1 95.12 321 ARG A N 1
ATOM 2391 C CA . ARG A 1 321 ? -0.544 35.938 -5.918 1 95.12 321 ARG A CA 1
ATOM 2392 C C . ARG A 1 321 ? -1.313 36.469 -4.719 1 95.12 321 ARG A C 1
ATOM 2394 O O . ARG A 1 321 ? -1.472 35.781 -3.713 1 95.12 321 ARG A O 1
ATOM 2401 N N . VAL A 1 322 ? -1.839 37.688 -4.883 1 96.81 322 VAL A N 1
ATOM 2402 C CA . VAL A 1 322 ? -2.664 38.312 -3.855 1 96.81 322 VAL A CA 1
ATOM 2403 C C . VAL A 1 322 ? -3.994 38.75 -4.461 1 96.81 322 VAL A C 1
ATOM 2405 O O . VAL A 1 322 ? -4.02 39.406 -5.508 1 96.81 322 VAL A O 1
ATOM 2408 N N . VAL A 1 323 ? -5.027 38.281 -3.871 1 96.62 323 VAL A N 1
ATOM 2409 C CA . VAL A 1 323 ? -6.363 38.688 -4.293 1 96.62 323 VAL A CA 1
ATOM 2410 C C . VAL A 1 323 ? -7.031 39.5 -3.191 1 96.62 323 VAL A C 1
ATOM 2412 O O . VAL A 1 323 ? -7.027 39.094 -2.025 1 96.62 323 VAL A O 1
ATOM 2415 N N . ILE A 1 324 ? -7.598 40.656 -3.533 1 95.88 324 ILE A N 1
ATOM 2416 C CA . ILE A 1 324 ? -8.195 41.562 -2.557 1 95.88 324 ILE A CA 1
ATOM 2417 C C . ILE A 1 324 ? -9.695 41.688 -2.824 1 95.88 324 ILE A C 1
ATOM 2419 O O . ILE A 1 324 ? -10.109 42.219 -3.848 1 95.88 324 ILE A O 1
ATOM 2423 N N . GLY A 1 325 ? -10.406 41.188 -1.849 1 92 325 GLY A N 1
ATOM 2424 C CA . GLY A 1 325 ? -11.852 41.219 -1.994 1 92 325 GLY A CA 1
ATOM 2425 C C . GLY A 1 325 ? -12.328 40.594 -3.295 1 92 325 GLY A C 1
ATOM 2426 O O . GLY A 1 325 ? -11.875 39.5 -3.678 1 92 325 GLY A O 1
ATOM 2427 N N . ASN A 1 326 ? -13.406 41.094 -3.891 1 86.5 326 ASN A N 1
ATOM 2428 C CA . ASN A 1 326 ? -13.891 40.719 -5.215 1 86.5 326 ASN A CA 1
ATOM 2429 C C . ASN A 1 326 ? -13.227 41.562 -6.312 1 86.5 326 ASN A C 1
ATOM 2431 O O . ASN A 1 326 ? -13.773 41.688 -7.406 1 86.5 326 ASN A O 1
ATOM 2435 N N . GLY A 1 327 ? -12.07 42.062 -6.012 1 84.19 327 GLY A N 1
ATOM 2436 C CA . GLY A 1 327 ? -11.492 43.062 -6.891 1 84.19 327 GLY A CA 1
ATOM 2437 C C . GLY A 1 327 ? -10.227 42.594 -7.578 1 84.19 327 GLY A C 1
ATOM 2438 O O . GLY A 1 327 ? -10.219 41.531 -8.227 1 84.19 327 GLY A O 1
ATOM 2439 N N . PRO A 1 328 ? -9.172 43.406 -7.316 1 88.62 328 PRO A N 1
ATOM 2440 C CA . PRO A 1 328 ? -7.957 43.156 -8.102 1 88.62 328 PRO A CA 1
ATOM 2441 C C . PRO A 1 328 ? -7.164 41.938 -7.617 1 88.62 328 PRO A C 1
ATOM 2443 O O . PRO A 1 328 ? -7.195 41.625 -6.426 1 88.62 328 PRO A O 1
ATOM 2446 N N . ALA A 1 329 ? -6.559 41.406 -8.523 1 93.25 329 ALA A N 1
ATOM 2447 C CA . ALA A 1 329 ? -5.598 40.312 -8.32 1 93.25 329 ALA A CA 1
ATOM 2448 C C . ALA A 1 329 ? -4.219 40.719 -8.852 1 93.25 329 ALA A C 1
ATOM 2450 O O . ALA A 1 329 ? -4.105 41.312 -9.922 1 93.25 329 ALA A O 1
ATOM 2451 N N . PHE A 1 330 ? -3.236 40.5 -8.023 1 93.94 330 PHE A N 1
ATOM 2452 C CA . PHE A 1 330 ? -1.861 40.812 -8.383 1 93.94 330 PHE A CA 1
ATOM 2453 C C . PHE A 1 330 ? -1.016 39.562 -8.484 1 93.94 330 PHE A C 1
ATOM 2455 O O . PHE A 1 330 ? -0.824 38.844 -7.492 1 93.94 330 PHE A O 1
ATOM 2462 N N . GLY A 1 331 ? -0.52 39.312 -9.664 1 92.44 331 GLY A N 1
ATOM 2463 C CA . GLY A 1 331 ? 0.335 38.156 -9.875 1 92.44 331 GLY A CA 1
ATOM 2464 C C . GLY A 1 331 ? 1.811 38.469 -9.703 1 92.44 331 GLY A C 1
ATOM 2465 O O . GLY A 1 331 ? 2.193 39.625 -9.547 1 92.44 331 GLY A O 1
ATOM 2466 N N . CYS A 1 332 ? 2.643 37.406 -9.602 1 92.56 332 CYS A N 1
ATOM 2467 C CA . CYS A 1 332 ? 4.09 37.5 -9.445 1 92.56 332 CYS A CA 1
ATOM 2468 C C . CYS A 1 332 ? 4.445 38.281 -8.188 1 92.56 332 CYS A C 1
ATOM 2470 O O . CYS A 1 332 ? 5.348 39.125 -8.203 1 92.56 332 CYS A O 1
ATOM 2472 N N . VAL A 1 333 ? 3.648 38.125 -7.148 1 94.81 333 VAL A N 1
ATOM 2473 C CA . VAL A 1 333 ? 3.881 38.688 -5.824 1 94.81 333 VAL A CA 1
ATOM 2474 C C . VAL A 1 333 ? 4.086 37.562 -4.809 1 94.81 333 VAL A C 1
ATOM 2476 O O . VAL A 1 333 ? 3.133 36.875 -4.438 1 94.81 333 VAL A O 1
ATOM 2479 N N . LEU A 1 334 ? 5.324 37.469 -4.379 1 96.44 334 LEU A N 1
ATOM 2480 C CA . LEU A 1 334 ? 5.645 36.406 -3.42 1 96.44 334 LEU A CA 1
ATOM 2481 C C . LEU A 1 334 ? 5.066 36.75 -2.047 1 96.44 334 LEU A C 1
ATOM 2483 O O . LEU A 1 334 ? 5.137 37.875 -1.592 1 96.44 334 LEU A O 1
ATOM 2487 N N . MET A 1 335 ? 4.531 35.75 -1.406 1 97.44 335 MET A N 1
ATOM 2488 C CA . MET A 1 335 ? 3.861 35.906 -0.119 1 97.44 335 MET A CA 1
ATOM 2489 C C . MET A 1 335 ? 4.777 36.594 0.891 1 97.44 335 MET A C 1
ATOM 2491 O O . MET A 1 335 ? 4.375 37.531 1.558 1 97.44 335 MET A O 1
ATOM 2495 N N . LYS A 1 336 ? 6.02 36.062 1.005 1 96.62 336 LYS A N 1
ATOM 2496 C CA . LYS A 1 336 ? 6.98 36.594 1.978 1 96.62 336 LYS A CA 1
ATOM 2497 C C . LYS A 1 336 ? 7.234 38.062 1.766 1 96.62 336 LYS A C 1
ATOM 2499 O O . LYS A 1 336 ? 7.195 38.844 2.717 1 96.62 336 LYS A O 1
ATOM 2504 N N . ASP A 1 337 ? 7.414 38.5 0.542 1 97.25 337 ASP A N 1
ATOM 2505 C CA . ASP A 1 337 ? 7.676 39.875 0.195 1 97.25 337 ASP A CA 1
ATOM 2506 C C . ASP A 1 337 ? 6.461 40.75 0.499 1 97.25 337 ASP A C 1
ATOM 2508 O O . ASP A 1 337 ? 6.609 41.875 1.008 1 97.25 337 ASP A O 1
ATOM 2512 N N . PHE A 1 338 ? 5.371 40.312 0.115 1 97.94 338 PHE A N 1
ATOM 2513 C CA . PHE A 1 338 ? 4.133 41.031 0.308 1 97.94 338 PHE A CA 1
ATOM 2514 C C . PHE A 1 338 ? 3.887 41.312 1.788 1 97.94 338 PHE A C 1
ATOM 2516 O O . PHE A 1 338 ? 3.609 42.438 2.18 1 97.94 338 PHE A O 1
ATOM 2523 N N . LEU A 1 339 ? 4.02 40.219 2.609 1 98.5 339 LEU A N 1
ATOM 2524 C CA . LEU A 1 339 ? 3.76 40.344 4.039 1 98.5 339 LEU A CA 1
ATOM 2525 C C . LEU A 1 339 ? 4.758 41.312 4.691 1 98.5 339 LEU A C 1
ATOM 2527 O O . LEU A 1 339 ? 4.383 42.125 5.531 1 98.5 339 LEU A O 1
ATOM 2531 N N . HIS A 1 340 ? 6 41.219 4.297 1 97.62 340 HIS A N 1
ATOM 2532 C CA . HIS A 1 340 ? 7.039 42.094 4.824 1 97.62 340 HIS A CA 1
ATOM 2533 C C . HIS A 1 340 ? 6.754 43.562 4.48 1 97.62 340 HIS A C 1
ATOM 2535 O O . HIS A 1 340 ? 6.832 44.438 5.348 1 97.62 340 HIS A O 1
ATOM 2541 N N . ALA A 1 341 ? 6.457 43.781 3.252 1 97.94 341 ALA A N 1
ATOM 2542 C CA . ALA A 1 341 ? 6.199 45.125 2.785 1 97.94 341 ALA A CA 1
ATOM 2543 C C . ALA A 1 341 ? 4.93 45.719 3.412 1 97.94 341 ALA A C 1
ATOM 2545 O O . ALA A 1 341 ? 4.867 46.875 3.744 1 97.94 341 ALA A O 1
ATOM 2546 N N . LEU A 1 342 ? 3.936 44.906 3.477 1 98.5 342 LEU A N 1
ATOM 2547 C CA . LEU A 1 342 ? 2.658 45.344 4.035 1 98.5 342 LEU A CA 1
ATOM 2548 C C . LEU A 1 342 ? 2.818 45.781 5.484 1 98.5 342 LEU A C 1
ATOM 2550 O O . LEU A 1 342 ? 2.131 46.688 5.934 1 98.5 342 LEU A O 1
ATOM 2554 N N . ALA A 1 343 ? 3.725 45.156 6.227 1 98.06 343 ALA A N 1
ATOM 2555 C CA . ALA A 1 343 ? 3.975 45.438 7.637 1 98.06 343 ALA A CA 1
ATOM 2556 C C . ALA A 1 343 ? 4.371 46.906 7.828 1 98.06 343 ALA A C 1
ATOM 2558 O O . ALA A 1 343 ? 4.066 47.5 8.859 1 98.06 343 ALA A O 1
ATOM 2559 N N . THR A 1 344 ? 4.941 47.5 6.879 1 97.12 344 THR A N 1
ATOM 2560 C CA . THR A 1 344 ? 5.445 48.844 7 1 97.12 344 THR A CA 1
ATOM 2561 C C . THR A 1 344 ? 4.359 49.875 6.633 1 97.12 344 THR A C 1
ATOM 2563 O O . THR A 1 344 ? 4.52 51.062 6.859 1 97.12 344 THR A O 1
ATOM 2566 N N . ARG A 1 345 ? 3.291 49.406 6.141 1 97.75 345 ARG A N 1
ATOM 2567 C CA . ARG A 1 345 ? 2.293 50.312 5.602 1 97.75 345 ARG A CA 1
ATOM 2568 C C . ARG A 1 345 ? 1.027 50.312 6.449 1 97.75 345 ARG A C 1
ATOM 2570 O O . ARG A 1 345 ? 0.198 51.219 6.344 1 97.75 345 ARG A O 1
ATOM 2577 N N . LEU A 1 346 ? 0.883 49.344 7.27 1 97.94 346 LEU A N 1
ATOM 2578 C CA . LEU A 1 346 ? -0.352 49.219 8.031 1 97.94 346 LEU A CA 1
ATOM 2579 C C . LEU A 1 346 ? -0.294 50.031 9.312 1 97.94 346 LEU A C 1
ATOM 2581 O O . LEU A 1 346 ? 0.757 50.125 9.945 1 97.94 346 LEU A O 1
ATOM 2585 N N . LYS A 1 347 ? -1.364 50.625 9.625 1 97 347 LYS A N 1
ATOM 2586 C CA . LYS A 1 347 ? -1.521 51.281 10.906 1 97 347 LYS A CA 1
ATOM 2587 C C . LYS A 1 347 ? -1.896 50.312 12.008 1 97 347 LYS A C 1
ATOM 2589 O O . LYS A 1 347 ? -2.629 49.344 11.766 1 97 347 LYS A O 1
ATOM 2594 N N . LYS A 1 348 ? -1.384 50.625 13.18 1 97.5 348 LYS A N 1
ATOM 2595 C CA . LYS A 1 348 ? -1.722 49.75 14.32 1 97.5 348 LYS A CA 1
ATOM 2596 C C . LYS A 1 348 ? -3.213 49.844 14.641 1 97.5 348 LYS A C 1
ATOM 2598 O O . LYS A 1 348 ? -3.795 50.938 14.664 1 97.5 348 LYS A O 1
ATOM 2603 N N . ASN A 1 349 ? -3.83 48.75 14.75 1 97.75 349 ASN A N 1
ATOM 2604 C CA . ASN A 1 349 ? -5.246 48.625 15.07 1 97.75 349 ASN A CA 1
ATOM 2605 C C . ASN A 1 349 ? -5.5 47.406 15.953 1 97.75 349 ASN A C 1
ATOM 2607 O O . ASN A 1 349 ? -5.41 46.25 15.484 1 97.75 349 ASN A O 1
ATOM 2611 N N . THR A 1 350 ? -5.922 47.625 17.266 1 97.06 350 THR A N 1
ATOM 2612 C CA . THR A 1 350 ? -6.062 46.531 18.203 1 97.06 350 THR A CA 1
ATOM 2613 C C . THR A 1 350 ? -7.535 46.219 18.484 1 97.06 350 THR A C 1
ATOM 2615 O O . THR A 1 350 ? -7.859 45.438 19.375 1 97.06 350 THR A O 1
ATOM 2618 N N . ALA A 1 351 ? -8.367 46.812 17.688 1 96.38 351 ALA A N 1
ATOM 2619 C CA . ALA A 1 351 ? -9.797 46.75 17.984 1 96.38 351 ALA A CA 1
ATOM 2620 C C . ALA A 1 351 ? -10.289 45.312 18.062 1 96.38 351 ALA A C 1
ATOM 2622 O O . ALA A 1 351 ? -10.984 44.938 19.016 1 96.38 351 ALA A O 1
ATOM 2623 N N . ALA A 1 352 ? -9.984 44.531 17.109 1 97.31 352 ALA A N 1
ATOM 2624 C CA . ALA A 1 352 ? -10.445 43.156 17.078 1 97.31 352 ALA A CA 1
ATOM 2625 C C . ALA A 1 352 ? -9.859 42.344 18.234 1 97.31 352 ALA A C 1
ATOM 2627 O O . ALA A 1 352 ? -10.531 41.5 18.797 1 97.31 352 ALA A O 1
ATOM 2628 N N . TYR A 1 353 ? -8.625 42.562 18.516 1 96.94 353 TYR A N 1
ATOM 2629 C CA . TYR A 1 353 ? -8.008 41.875 19.641 1 96.94 353 TYR A CA 1
ATOM 2630 C C . TYR A 1 353 ? -8.641 42.312 20.969 1 96.94 353 TYR A C 1
ATOM 2632 O O . TYR A 1 353 ? -8.797 41.5 21.875 1 96.94 353 TYR A O 1
ATOM 2640 N N . ASP A 1 354 ? -8.844 43.594 21.047 1 96.38 354 ASP A N 1
ATOM 2641 C CA . ASP A 1 354 ? -9.523 44.094 22.234 1 96.38 354 ASP A CA 1
ATOM 2642 C C . ASP A 1 354 ? -10.875 43.406 22.422 1 96.38 354 ASP A C 1
ATOM 2644 O O . ASP A 1 354 ? -11.266 43.094 23.547 1 96.38 354 ASP A O 1
ATOM 2648 N N . ASN A 1 355 ? -11.586 43.25 21.375 1 96.12 355 ASN A N 1
ATOM 2649 C CA . ASN A 1 355 ? -12.852 42.531 21.438 1 96.12 355 ASN A CA 1
ATOM 2650 C C . ASN A 1 355 ? -12.648 41.094 21.922 1 96.12 355 ASN A C 1
ATOM 2652 O O . ASN A 1 355 ? -13.438 40.594 22.734 1 96.12 355 ASN A O 1
ATOM 2656 N N . TYR A 1 356 ? -11.68 40.438 21.438 1 95.75 356 TYR A N 1
ATOM 2657 C CA . TYR A 1 356 ? -11.336 39.094 21.875 1 95.75 356 TYR A CA 1
ATOM 2658 C C . TYR A 1 356 ? -11.062 39.062 23.375 1 95.75 356 TYR A C 1
ATOM 2660 O O . TYR A 1 356 ? -11.586 38.219 24.094 1 95.75 356 TYR A O 1
ATOM 2668 N N . SER A 1 357 ? -10.297 40 23.828 1 94.62 357 SER A N 1
ATOM 2669 C CA . SER A 1 357 ? -9.906 40.062 25.234 1 94.62 357 SER A CA 1
ATOM 2670 C C . SER A 1 357 ? -11.125 40.281 26.141 1 94.62 357 SER A C 1
ATOM 2672 O O . SER A 1 357 ? -11.156 39.781 27.266 1 94.62 357 SER A O 1
ATOM 2674 N N . ARG A 1 358 ? -12.07 40.938 25.594 1 94.38 358 ARG A N 1
ATOM 2675 C CA . ARG A 1 358 ? -13.266 41.281 26.359 1 94.38 358 ARG A CA 1
ATOM 2676 C C . ARG A 1 358 ? -14.141 40.031 26.562 1 94.38 358 ARG A C 1
ATOM 2678 O O . ARG A 1 358 ? -14.781 39.906 27.594 1 94.38 358 ARG A O 1
ATOM 2685 N N . ILE A 1 359 ? -14.156 39.281 25.594 1 93.44 359 ILE A N 1
ATOM 2686 C CA . ILE A 1 359 ? -15.109 38.156 25.656 1 93.44 359 ILE A CA 1
ATOM 2687 C C . ILE A 1 359 ? -14.398 36.906 26.109 1 93.44 359 ILE A C 1
ATOM 2689 O O . ILE A 1 359 ? -15.047 35.906 26.438 1 93.44 359 ILE A O 1
ATOM 2693 N N . PHE A 1 360 ? -13.125 36.906 26.062 1 92.5 360 PHE A N 1
ATOM 2694 C CA . PHE A 1 360 ? -12.32 35.719 26.328 1 92.5 360 PHE A CA 1
ATOM 2695 C C . PHE A 1 360 ? -12.578 35.188 27.734 1 92.5 360 PHE A C 1
ATOM 2697 O O . PHE A 1 360 ? -12.586 35.938 28.703 1 92.5 360 PHE A O 1
ATOM 2704 N N . VAL A 1 361 ? -12.836 33.875 27.781 1 86.62 361 VAL A N 1
ATOM 2705 C CA . VAL A 1 361 ? -12.922 33.156 29.031 1 86.62 361 VAL A CA 1
ATOM 2706 C C . VAL A 1 361 ? -11.984 31.953 29 1 86.62 361 VAL A C 1
ATOM 2708 O O . VAL A 1 361 ? -12.047 31.125 28.094 1 86.62 361 VAL A O 1
ATOM 2711 N N . PRO A 1 362 ? -11.102 31.906 29.922 1 86.44 362 PRO A N 1
ATOM 2712 C CA . PRO A 1 362 ? -10.203 30.75 29.938 1 86.44 362 PRO A CA 1
ATOM 2713 C C . PRO A 1 362 ? -10.945 29.422 29.969 1 86.44 362 PRO A C 1
ATOM 2715 O O . PRO A 1 362 ? -11.984 29.297 30.641 1 86.44 362 PRO A O 1
ATOM 2718 N N . GLN A 1 363 ? -10.391 28.484 29.172 1 82.5 363 GLN A N 1
ATOM 2719 C CA . GLN A 1 363 ? -11.016 27.172 29.125 1 82.5 363 GLN A CA 1
ATOM 2720 C C . GLN A 1 363 ? -10.859 26.438 30.453 1 82.5 363 GLN A C 1
ATOM 2722 O O . GLN A 1 363 ? -9.82 26.547 31.109 1 82.5 363 GLN A O 1
ATOM 2727 N N . GLY A 1 364 ? -11.891 25.781 30.75 1 83.12 364 GLY A N 1
ATOM 2728 C CA . GLY A 1 364 ? -11.82 24.969 31.953 1 83.12 364 GLY A CA 1
ATOM 2729 C C . GLY A 1 364 ? -10.938 23.75 31.797 1 83.12 364 GLY A C 1
ATOM 2730 O O . GLY A 1 364 ? -10.5 23.438 30.688 1 83.12 364 GLY A O 1
ATOM 2731 N N . GLU A 1 365 ? -10.539 23.219 32.938 1 87.62 365 GLU A N 1
ATOM 2732 C CA . GLU A 1 365 ? -9.781 21.969 32.969 1 87.62 365 GLU A CA 1
ATOM 2733 C C . GLU A 1 365 ? -10.672 20.797 33.344 1 87.62 365 GLU A C 1
ATOM 2735 O O . GLU A 1 365 ? -11.562 20.922 34.188 1 87.62 365 GLU A O 1
ATOM 2740 N N . PRO A 1 366 ? -10.375 19.734 32.656 1 89.31 366 PRO A N 1
ATOM 2741 C CA . PRO A 1 366 ? -11.133 18.547 33.062 1 89.31 366 PRO A CA 1
ATOM 2742 C C . PRO A 1 366 ? -10.93 18.188 34.5 1 89.31 366 PRO A C 1
ATOM 2744 O O . PRO A 1 366 ? -9.82 18.312 35.031 1 89.31 366 PRO A O 1
ATOM 2747 N N . LEU A 1 367 ? -11.984 17.703 35.125 1 87.19 367 LEU A N 1
ATOM 2748 C CA . LEU A 1 367 ? -11.891 17.234 36.531 1 87.19 367 LEU A CA 1
ATOM 2749 C C . LEU A 1 367 ? -11.094 15.945 36.594 1 87.19 367 LEU A C 1
ATOM 2751 O O . LEU A 1 367 ? -11.195 15.086 35.719 1 87.19 367 LEU A O 1
ATOM 2755 N N . SER A 1 368 ? -10.383 15.891 37.656 1 88.94 368 SER A N 1
ATOM 2756 C CA . SER A 1 368 ? -9.633 14.656 37.875 1 88.94 368 SER A CA 1
ATOM 2757 C C . SER A 1 368 ? -10.57 13.469 38.062 1 88.94 368 SER A C 1
ATOM 2759 O O . SER A 1 368 ? -11.664 13.609 38.594 1 88.94 368 SER A O 1
ATOM 2761 N N . SER A 1 369 ? -10.016 12.391 37.562 1 90.75 369 SER A N 1
ATOM 2762 C CA . SER A 1 369 ? -10.781 11.156 37.719 1 90.75 369 SER A CA 1
ATOM 2763 C C . SER A 1 369 ? -10.727 10.648 39.156 1 90.75 369 SER A C 1
ATOM 2765 O O . SER A 1 369 ? -9.75 10.891 39.875 1 90.75 369 SER A O 1
ATOM 2767 N N . GLU A 1 370 ? -11.766 9.984 39.531 1 92.81 370 GLU A N 1
ATOM 2768 C CA . GLU A 1 370 ? -11.711 9.242 40.812 1 92.81 370 GLU A CA 1
ATOM 2769 C C . GLU A 1 370 ? -10.789 8.031 40.688 1 92.81 370 GLU A C 1
ATOM 2771 O O . GLU A 1 370 ? -10.539 7.539 39.562 1 92.81 370 GLU A O 1
ATOM 2776 N N . PRO A 1 371 ? -10.32 7.602 41.875 1 92.25 371 PRO A N 1
ATOM 2777 C CA . PRO A 1 371 ? -9.461 6.418 41.812 1 92.25 371 PRO A CA 1
ATOM 2778 C C . PRO A 1 371 ? -10.148 5.223 41.156 1 92.25 371 PRO A C 1
ATOM 2780 O O . PRO A 1 371 ? -11.289 4.895 41.5 1 92.25 371 PRO A O 1
ATOM 2783 N N . GLY A 1 372 ? -9.492 4.645 40.188 1 93.44 372 GLY A N 1
ATOM 2784 C CA . GLY A 1 372 ? -10 3.449 39.562 1 93.44 372 GLY A CA 1
ATOM 2785 C C . GLY A 1 372 ? -10.961 3.746 38.406 1 93.44 372 GLY A C 1
ATOM 2786 O O . GLY A 1 372 ? -11.352 2.844 37.688 1 93.44 372 GLY A O 1
ATOM 2787 N N . GLU A 1 373 ? -11.273 4.977 38.25 1 95 373 GLU A N 1
ATOM 2788 C CA . GLU A 1 373 ? -12.203 5.363 37.188 1 95 373 GLU A CA 1
ATOM 2789 C C . GLU A 1 373 ? -11.555 5.211 35.812 1 95 373 GLU A C 1
ATOM 2791 O O . GLU A 1 373 ? -10.383 5.527 35.625 1 95 373 GLU A O 1
ATOM 2796 N N . PRO A 1 374 ? -12.414 4.684 34.875 1 95.56 374 PRO A N 1
ATOM 2797 C CA . PRO A 1 374 ? -11.875 4.586 33.5 1 95.56 374 PRO A CA 1
ATOM 2798 C C . PRO A 1 374 ? -11.367 5.926 32.969 1 95.56 374 PRO A C 1
ATOM 2800 O O . PRO A 1 374 ? -11.992 6.961 33.219 1 95.56 374 PRO A O 1
ATOM 2803 N N . LEU A 1 375 ? -10.305 5.855 32.312 1 96.94 375 LEU A N 1
ATOM 2804 C CA . LEU A 1 375 ? -9.648 7.047 31.797 1 96.94 375 LEU A CA 1
ATOM 2805 C C . LEU A 1 375 ? -10.5 7.707 30.719 1 96.94 375 LEU A C 1
ATOM 2807 O O . LEU A 1 375 ? -11.102 7.023 29.891 1 96.94 375 LEU A O 1
ATOM 2811 N N . ARG A 1 376 ? -10.586 8.992 30.766 1 95.19 376 ARG A N 1
ATOM 2812 C CA . ARG A 1 376 ? -11.242 9.797 29.734 1 95.19 376 ARG A CA 1
ATOM 2813 C C . ARG A 1 376 ? -10.219 10.508 28.859 1 95.19 376 ARG A C 1
ATOM 2815 O O . ARG A 1 376 ? -9.148 10.891 29.328 1 95.19 376 ARG A O 1
ATOM 2822 N N . VAL A 1 377 ? -10.562 10.688 27.625 1 94.88 377 VAL A N 1
ATOM 2823 C CA . VAL A 1 377 ? -9.648 11.266 26.641 1 94.88 377 VAL A CA 1
ATOM 2824 C C . VAL A 1 377 ? -9.273 12.688 27.047 1 94.88 377 VAL A C 1
ATOM 2826 O O . VAL A 1 377 ? -8.125 13.109 26.891 1 94.88 377 VAL A O 1
ATOM 2829 N N . ASN A 1 378 ? -10.266 13.484 27.547 1 94.5 378 ASN A N 1
ATOM 2830 C CA . ASN A 1 378 ? -9.961 14.859 27.938 1 94.5 378 ASN A CA 1
ATOM 2831 C C . ASN A 1 378 ? -8.953 14.898 29.094 1 94.5 378 ASN A C 1
ATOM 2833 O O . ASN A 1 378 ? -8.102 15.789 29.141 1 94.5 378 ASN A O 1
ATOM 2837 N N . VAL A 1 379 ? -8.992 13.891 30.031 1 95.56 379 VAL A N 1
ATOM 2838 C CA . VAL A 1 379 ? -8.031 13.781 31.109 1 95.56 379 VAL A CA 1
ATOM 2839 C C . VAL A 1 379 ? -6.664 13.398 30.562 1 95.56 379 VAL A C 1
ATOM 2841 O O . VAL A 1 379 ? -5.637 13.914 31 1 95.56 379 VAL A O 1
ATOM 2844 N N . LEU A 1 380 ? -6.652 12.461 29.641 1 97.19 380 LEU A N 1
ATOM 2845 C CA . LEU A 1 380 ? -5.41 12.094 28.969 1 97.19 380 LEU A CA 1
ATOM 2846 C C . LEU A 1 380 ? -4.688 13.336 28.453 1 97.19 380 LEU A C 1
ATOM 2848 O O . LEU A 1 380 ? -3.51 13.539 28.75 1 97.19 380 LEU A O 1
ATOM 2852 N N . PHE A 1 381 ? -5.328 14.211 27.75 1 96.81 381 PHE A N 1
ATOM 2853 C CA . PHE A 1 381 ? -4.68 15.32 27.047 1 96.81 381 PHE A CA 1
ATOM 2854 C C . PHE A 1 381 ? -4.359 16.453 28.016 1 96.81 381 PHE A C 1
ATOM 2856 O O . PHE A 1 381 ? -3.502 17.297 27.734 1 96.81 381 PHE A O 1
ATOM 2863 N N . LYS A 1 382 ? -5.102 16.484 29.172 1 95.88 382 LYS A N 1
ATOM 2864 C CA . LYS A 1 382 ? -4.664 17.375 30.266 1 95.88 382 LYS A CA 1
ATOM 2865 C C . LYS A 1 382 ? -3.232 17.047 30.688 1 95.88 382 LYS A C 1
ATOM 2867 O O . LYS A 1 382 ? -2.41 17.953 30.844 1 95.88 382 LYS A O 1
ATOM 2872 N N . HIS A 1 383 ? -2.936 15.797 30.828 1 97.31 383 HIS A N 1
ATOM 2873 C CA . HIS A 1 383 ? -1.603 15.359 31.219 1 97.31 383 HIS A CA 1
ATOM 2874 C C . HIS A 1 383 ? -0.605 15.516 30.078 1 97.31 383 HIS A C 1
ATOM 2876 O O . HIS A 1 383 ? 0.563 15.836 30.312 1 97.31 383 HIS A O 1
ATOM 2882 N N . ILE A 1 384 ? -1.04 15.281 28.859 1 97.94 384 ILE A N 1
ATOM 2883 C CA . ILE A 1 384 ? -0.174 15.445 27.688 1 97.94 384 ILE A CA 1
ATOM 2884 C C . ILE A 1 384 ? 0.293 16.891 27.594 1 97.94 384 ILE A C 1
ATOM 2886 O O . ILE A 1 384 ? 1.458 17.156 27.297 1 97.94 384 ILE A O 1
ATOM 2890 N N . GLN A 1 385 ? -0.629 17.859 27.828 1 97.06 385 GLN A N 1
ATOM 2891 C CA . GLN A 1 385 ? -0.281 19.266 27.797 1 97.06 385 GLN A CA 1
ATOM 2892 C C . GLN A 1 385 ? 0.918 19.562 28.703 1 97.06 385 GLN A C 1
ATOM 2894 O O . GLN A 1 385 ? 1.835 20.281 28.312 1 97.06 385 GLN A O 1
ATOM 2899 N N . LYS A 1 386 ? 0.927 18.938 29.844 1 95.75 386 LYS A N 1
ATOM 2900 C CA . LYS A 1 386 ? 1.957 19.203 30.844 1 95.75 386 LYS A CA 1
ATOM 2901 C C . LYS A 1 386 ? 3.289 18.578 30.438 1 95.75 386 LYS A C 1
ATOM 2903 O O . LYS A 1 386 ? 4.352 19.016 30.875 1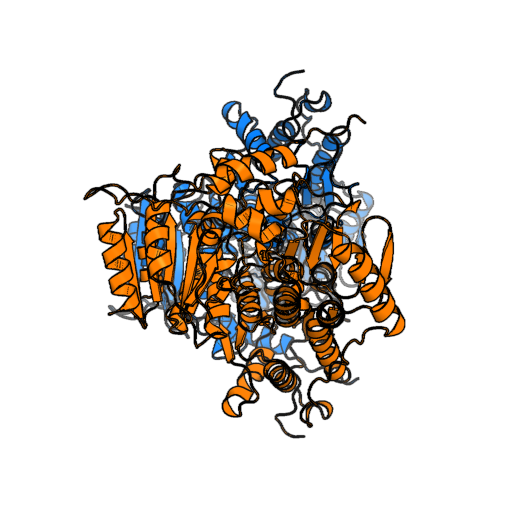 95.75 386 LYS A O 1
ATOM 2908 N N . MET A 1 387 ? 3.219 17.641 29.562 1 96 387 MET A N 1
ATOM 2909 C CA . MET A 1 387 ? 4.434 16.906 29.203 1 96 387 MET A CA 1
ATOM 2910 C C . MET A 1 387 ? 5.145 17.594 28.031 1 96 387 MET A C 1
ATOM 2912 O O . MET A 1 387 ? 6.312 17.297 27.766 1 96 387 MET A O 1
ATOM 2916 N N . LEU A 1 388 ? 4.512 18.484 27.359 1 97.31 388 LEU A N 1
ATOM 2917 C CA . LEU A 1 388 ? 5.078 19.094 26.156 1 97.31 388 LEU A CA 1
ATOM 2918 C C . LEU A 1 388 ? 6.125 20.141 26.531 1 97.31 388 LEU A C 1
ATOM 2920 O O . LEU A 1 388 ? 5.98 20.844 27.531 1 97.31 388 LEU A O 1
ATOM 2924 N N . SER A 1 389 ? 7.188 20.203 25.781 1 96.69 389 SER A N 1
ATOM 2925 C CA . SER A 1 389 ? 8.25 21.188 25.906 1 96.69 389 SER A CA 1
ATOM 2926 C C . SER A 1 389 ? 8.742 21.656 24.547 1 96.69 389 SER A C 1
ATOM 2928 O O . SER A 1 389 ? 8.234 21.203 23.516 1 96.69 389 SER A O 1
ATOM 2930 N N . GLY A 1 390 ? 9.656 22.562 24.562 1 95.75 390 GLY A N 1
ATOM 2931 C CA . GLY A 1 390 ? 10.258 23.031 23.312 1 95.75 390 GLY A CA 1
ATOM 2932 C C . GLY A 1 390 ? 11.031 21.938 22.594 1 95.75 390 GLY A C 1
ATOM 2933 O O . GLY A 1 390 ? 11.312 22.062 21.406 1 95.75 390 GLY A O 1
ATOM 2934 N N . ASN A 1 391 ? 11.281 20.875 23.297 1 96.56 391 ASN A N 1
ATOM 2935 C CA . ASN A 1 391 ? 12.047 19.766 22.719 1 96.56 391 ASN A CA 1
ATOM 2936 C C . ASN A 1 391 ? 11.133 18.625 22.297 1 96.56 391 ASN A C 1
ATOM 2938 O O . ASN A 1 391 ? 11.617 17.547 21.938 1 96.56 391 ASN A O 1
ATOM 2942 N N . SER A 1 392 ? 9.859 18.828 22.266 1 97.5 392 SER A N 1
ATOM 2943 C CA . SER A 1 392 ? 8.891 17.828 21.812 1 97.5 392 SER A CA 1
ATOM 2944 C C . SER A 1 392 ? 8.414 18.125 20.406 1 97.5 392 SER A C 1
ATOM 2946 O O . SER A 1 392 ? 8.547 19.25 19.906 1 97.5 392 SER A O 1
ATOM 2948 N N . ALA A 1 393 ? 7.977 17.172 19.719 1 97.81 393 ALA A N 1
ATOM 2949 C CA . ALA A 1 393 ? 7.215 17.297 18.484 1 97.81 393 ALA A CA 1
ATOM 2950 C C . ALA A 1 393 ? 5.992 16.375 18.5 1 97.81 393 ALA A C 1
ATOM 2952 O O . ALA A 1 393 ? 6.094 15.203 18.875 1 97.81 393 ALA A O 1
ATOM 2953 N N . VAL A 1 394 ? 4.906 16.938 18.156 1 98.62 394 VAL A N 1
ATOM 2954 C CA . VAL A 1 394 ? 3.645 16.203 18.203 1 98.62 394 VAL A CA 1
ATOM 2955 C C . VAL A 1 394 ? 3.254 15.758 16.797 1 98.62 394 VAL A C 1
ATOM 2957 O O . VAL A 1 394 ? 3.229 16.578 15.867 1 98.62 394 VAL A O 1
ATOM 2960 N N . ILE A 1 395 ? 3.002 14.492 16.594 1 98.38 395 ILE A N 1
ATOM 2961 C CA . ILE A 1 395 ? 2.439 13.961 15.359 1 98.38 395 ILE A CA 1
ATOM 2962 C C . ILE A 1 395 ? 1.037 13.414 15.625 1 98.38 395 ILE A C 1
ATOM 2964 O O . ILE A 1 395 ? 0.867 12.469 16.406 1 98.38 395 ILE A O 1
ATOM 2968 N N . ALA A 1 396 ? 0.059 13.984 15 1 98.19 396 ALA A N 1
ATOM 2969 C CA . ALA A 1 396 ? -1.337 13.617 15.219 1 98.19 396 ALA A CA 1
ATOM 2970 C C . ALA A 1 396 ? -1.883 12.812 14.039 1 98.19 396 ALA A C 1
ATOM 2972 O O . ALA A 1 396 ? -1.922 13.297 12.914 1 98.19 396 ALA A O 1
ATOM 2973 N N . GLU A 1 397 ? -2.328 11.602 14.297 1 97.81 397 GLU A N 1
ATOM 2974 C CA . GLU A 1 397 ? -2.9 10.719 13.281 1 97.81 397 GLU A CA 1
ATOM 2975 C C . GLU A 1 397 ? -4.344 11.102 12.969 1 97.81 397 GLU A C 1
ATOM 2977 O O . GLU A 1 397 ? -5.043 11.664 13.812 1 97.81 397 GLU A O 1
ATOM 2982 N N . THR A 1 398 ? -4.738 10.812 11.742 1 94.38 398 THR A N 1
ATOM 2983 C CA . THR A 1 398 ? -6.129 10.992 11.336 1 94.38 398 THR A CA 1
ATOM 2984 C C . THR A 1 398 ? -7.066 10.25 12.281 1 94.38 398 THR A C 1
ATOM 2986 O O . THR A 1 398 ? -6.883 9.062 12.539 1 94.38 398 THR A O 1
ATOM 2989 N N . GLY A 1 399 ? -8.008 10.898 12.766 1 93.56 399 GLY A N 1
ATOM 2990 C CA . GLY A 1 399 ? -8.953 10.398 13.75 1 93.56 399 GLY A CA 1
ATOM 2991 C C . GLY A 1 399 ? -9.234 11.391 14.867 1 93.56 399 GLY A C 1
ATOM 2992 O O . GLY A 1 399 ? -9.031 12.594 14.703 1 93.56 399 GLY A O 1
ATOM 2993 N N . ASP A 1 400 ? -9.719 10.891 15.969 1 93.94 400 ASP A N 1
ATOM 2994 C CA . ASP A 1 400 ? -10.008 11.75 17.109 1 93.94 400 ASP A CA 1
ATOM 2995 C C . ASP A 1 400 ? -8.75 12.461 17.594 1 93.94 400 ASP A C 1
ATOM 2997 O O . ASP A 1 400 ? -8.836 13.508 18.234 1 93.94 400 ASP A O 1
ATOM 3001 N N . SER A 1 401 ? -7.633 11.891 17.234 1 95.62 401 SER A N 1
ATOM 3002 C CA . SER A 1 401 ? -6.352 12.469 17.625 1 95.62 401 SER A CA 1
ATOM 3003 C C . SER A 1 401 ? -6.18 13.867 17.031 1 95.62 401 SER A C 1
ATOM 3005 O O . SER A 1 401 ? -5.574 14.742 17.672 1 95.62 401 SER A O 1
ATOM 3007 N N . TRP A 1 402 ? -6.715 14.125 15.859 1 94.88 402 TRP A N 1
ATOM 3008 C CA . TRP A 1 402 ? -6.66 15.445 15.242 1 94.88 402 TRP A CA 1
ATOM 3009 C C . TRP A 1 402 ? -7.242 16.5 16.172 1 94.88 402 TRP A C 1
ATOM 3011 O O . TRP A 1 402 ? -6.582 17.5 16.484 1 94.88 402 TRP A O 1
ATOM 3021 N N . PHE A 1 403 ? -8.344 16.219 16.656 1 95.44 403 PHE A N 1
ATOM 3022 C CA . PHE A 1 403 ? -9.141 17.203 17.391 1 95.44 403 PHE A CA 1
ATOM 3023 C C . PHE A 1 403 ? -8.578 17.422 18.781 1 95.44 403 PHE A C 1
ATOM 3025 O O . PHE A 1 403 ? -8.523 18.547 19.281 1 95.44 403 PHE A O 1
ATOM 3032 N N . ASN A 1 404 ? -8.148 16.344 19.344 1 95.88 404 ASN A N 1
ATOM 3033 C CA . ASN A 1 404 ? -7.555 16.469 20.672 1 95.88 404 ASN A CA 1
ATOM 3034 C C . ASN A 1 404 ? -6.211 17.188 20.625 1 95.88 404 ASN A C 1
ATOM 3036 O O . ASN A 1 404 ? -5.922 18.031 21.484 1 95.88 404 ASN A O 1
ATOM 3040 N N . CYS A 1 405 ? -5.441 16.859 19.641 1 97.25 405 CYS A N 1
ATOM 3041 C CA . CYS A 1 405 ? -4.129 17.5 19.516 1 97.25 405 CYS A CA 1
ATOM 3042 C C . CYS A 1 405 ? -4.258 18.969 19.141 1 97.25 405 CYS A C 1
ATOM 3044 O O . CYS A 1 405 ? -3.424 19.781 19.531 1 97.25 405 CYS A O 1
ATOM 3046 N N . GLN A 1 406 ? -5.312 19.297 18.406 1 95.81 406 GLN A N 1
ATOM 3047 C CA . GLN A 1 406 ? -5.539 20.688 18.016 1 95.81 406 GLN A CA 1
ATOM 3048 C C . GLN A 1 406 ? -5.777 21.562 19.25 1 95.81 406 GLN A C 1
ATOM 3050 O O . GLN A 1 406 ? -5.527 22.766 19.203 1 95.81 406 GLN A O 1
ATOM 3055 N N . LYS A 1 407 ? -6.195 20.953 20.375 1 94.75 407 LYS A N 1
ATOM 3056 C CA . LYS A 1 407 ? -6.5 21.688 21.609 1 94.75 407 LYS A CA 1
ATOM 3057 C C . LYS A 1 407 ? -5.234 21.953 22.422 1 94.75 407 LYS A C 1
ATOM 3059 O O . LYS A 1 407 ? -5.234 22.797 23.312 1 94.75 407 LYS A O 1
ATOM 3064 N N . LEU A 1 408 ? -4.207 21.281 22.094 1 96.62 408 LEU A N 1
ATOM 3065 C CA . LEU A 1 408 ? -2.957 21.453 22.828 1 96.62 408 LEU A CA 1
ATOM 3066 C C . LEU A 1 408 ? -2.389 22.859 22.594 1 96.62 408 LEU A C 1
ATOM 3068 O O . LEU A 1 408 ? -2.605 23.453 21.547 1 96.62 408 LEU A O 1
ATOM 3072 N N . LYS A 1 409 ? -1.746 23.391 23.609 1 95.75 409 LYS A N 1
ATOM 3073 C CA . LYS A 1 409 ? -0.957 24.625 23.484 1 95.75 409 LYS A CA 1
ATOM 3074 C C . LYS A 1 409 ? 0.527 24.297 23.328 1 95.75 409 LYS A C 1
ATOM 3076 O O . LYS A 1 409 ? 1.147 23.719 24.219 1 95.75 409 LYS A O 1
ATOM 3081 N N . LEU A 1 410 ? 1.085 24.703 22.234 1 97.44 410 LEU A N 1
ATOM 3082 C CA . LEU A 1 410 ? 2.457 24.328 21.922 1 97.44 410 LEU A CA 1
ATOM 3083 C C . LEU A 1 410 ? 3.451 25.281 22.578 1 97.44 410 LEU A C 1
ATOM 3085 O O . LEU A 1 410 ? 3.428 26.484 22.312 1 97.44 410 LEU A O 1
ATOM 3089 N N . PRO A 1 411 ? 4.34 24.734 23.359 1 96.69 411 PRO A N 1
ATOM 3090 C CA . PRO A 1 411 ? 5.438 25.578 23.844 1 96.69 411 PRO A CA 1
ATOM 3091 C C . PRO A 1 411 ? 6.355 26.047 22.734 1 96.69 411 PRO A C 1
ATOM 3093 O O . PRO A 1 411 ? 6.359 25.469 21.641 1 96.69 411 PRO A O 1
ATOM 3096 N N . GLU A 1 412 ? 7.074 27.109 23.078 1 94.75 412 GLU A N 1
ATOM 3097 C CA . GLU A 1 412 ? 8.023 27.625 22.094 1 94.75 412 GLU A CA 1
ATOM 3098 C C . GLU A 1 412 ? 9.008 26.531 21.656 1 94.75 412 GLU A C 1
ATOM 3100 O O . GLU A 1 412 ? 9.602 25.859 22.5 1 94.75 412 GLU A O 1
ATOM 3105 N N . GLY A 1 413 ? 9.062 26.344 20.422 1 93.19 413 GLY A N 1
ATOM 3106 C CA . GLY A 1 413 ? 10.008 25.375 19.891 1 93.19 413 GLY A CA 1
ATOM 3107 C C . GLY A 1 413 ? 9.383 24.016 19.625 1 93.19 413 GLY A C 1
ATOM 3108 O O . GLY A 1 413 ? 9.961 23.188 18.922 1 93.19 413 GLY A O 1
ATOM 3109 N N . CYS A 1 414 ? 8.219 23.75 20.172 1 96.69 414 CYS A N 1
ATOM 3110 C CA . CYS A 1 414 ? 7.547 22.469 20 1 96.69 414 CYS A CA 1
ATOM 3111 C C . CYS A 1 414 ? 7.121 22.281 18.547 1 96.69 414 CYS A C 1
ATOM 3113 O O . CYS A 1 414 ? 6.559 23.188 17.938 1 96.69 414 CYS A O 1
ATOM 3115 N N . GLY A 1 415 ? 7.484 21.125 17.953 1 95.56 415 GLY A N 1
ATOM 3116 C CA . GLY A 1 415 ? 7.012 20.781 16.625 1 95.56 415 GLY A CA 1
ATOM 3117 C C . GLY A 1 415 ? 5.59 20.25 16.609 1 95.56 415 GLY A C 1
ATOM 3118 O O . GLY A 1 415 ? 5.09 19.766 17.625 1 95.56 415 GLY A O 1
ATOM 3119 N N . TYR A 1 416 ? 4.957 20.328 15.461 1 97 416 TYR A N 1
ATOM 3120 C CA . TYR A 1 416 ? 3.592 19.844 15.312 1 97 416 TYR A CA 1
ATOM 3121 C C . TYR A 1 416 ? 3.299 19.484 13.859 1 97 416 TYR A C 1
ATOM 3123 O O . TYR A 1 416 ? 3.545 20.281 12.953 1 97 416 TYR A O 1
ATOM 3131 N N . GLU A 1 417 ? 2.801 18.234 13.688 1 96.12 417 GLU A N 1
ATOM 3132 C CA . GLU A 1 417 ? 2.439 17.812 12.336 1 96.12 417 GLU A CA 1
ATOM 3133 C C . GLU A 1 417 ? 1.179 16.953 12.344 1 96.12 417 GLU A C 1
ATOM 3135 O O . GLU A 1 417 ? 0.981 16.141 13.242 1 96.12 417 GLU A O 1
ATOM 3140 N N . PHE A 1 418 ? 0.35 17.094 11.391 1 94.69 418 PHE A N 1
ATOM 3141 C CA . PHE A 1 418 ? -0.689 16.141 11.023 1 94.69 418 PHE A CA 1
ATOM 3142 C C . PHE A 1 418 ? -1.051 16.266 9.547 1 94.69 418 PHE A C 1
ATOM 3144 O O . PHE A 1 418 ? -0.675 17.25 8.898 1 94.69 418 PHE A O 1
ATOM 3151 N N . GLN A 1 419 ? -1.586 15.328 8.93 1 95.06 419 GLN A N 1
ATOM 3152 C CA . GLN A 1 419 ? -1.944 15.266 7.516 1 95.06 419 GLN A CA 1
ATOM 3153 C C . GLN A 1 419 ? -3.447 15.453 7.32 1 95.06 419 GLN A C 1
ATOM 3155 O O . GLN A 1 419 ? -4.211 14.484 7.402 1 95.06 419 GLN A O 1
ATOM 3160 N N . MET A 1 420 ? -3.818 16.656 6.949 1 93.88 420 MET A N 1
ATOM 3161 C CA . MET A 1 420 ? -5.254 16.938 6.918 1 93.88 420 MET A CA 1
ATOM 3162 C C . MET A 1 420 ? -5.793 16.844 5.496 1 93.88 420 MET A C 1
ATOM 3164 O O . MET A 1 420 ? -6.879 16.297 5.273 1 93.88 420 MET A O 1
ATOM 3168 N N . GLN A 1 421 ? -5.031 17.406 4.559 1 94 421 GLN A N 1
ATOM 3169 C CA . GLN A 1 421 ? -5.547 17.469 3.195 1 94 421 GLN A CA 1
ATOM 3170 C C . GLN A 1 421 ? -5.727 16.078 2.613 1 94 421 GLN A C 1
ATOM 3172 O O . GLN A 1 421 ? -6.773 15.766 2.043 1 94 421 GLN A O 1
ATOM 3177 N N . TYR A 1 422 ? -4.73 15.25 2.709 1 96.12 422 TYR A N 1
ATOM 3178 C CA . TYR A 1 422 ? -4.828 13.891 2.174 1 96.12 422 TYR A CA 1
ATOM 3179 C C . TYR A 1 422 ? -5.605 12.984 3.119 1 96.12 422 TYR A C 1
ATOM 3181 O O . TYR A 1 422 ? -6.473 12.227 2.684 1 96.12 422 TYR A O 1
ATOM 3189 N N . GLY A 1 423 ? -5.293 13.086 4.434 1 95.75 423 GLY A N 1
ATOM 3190 C CA . GLY A 1 423 ? -6.078 12.422 5.465 1 95.75 423 GLY A CA 1
ATOM 3191 C C . GLY A 1 423 ? -6.008 10.914 5.387 1 95.75 423 GLY A C 1
ATOM 3192 O O . GLY A 1 423 ? -7.016 10.227 5.578 1 95.75 423 GLY A O 1
ATOM 3193 N N . SER A 1 424 ? -4.895 10.328 5.078 1 95.56 424 SER A N 1
ATOM 3194 C CA . SER A 1 424 ? -4.742 8.883 5.012 1 95.56 424 SER A CA 1
ATOM 3195 C C . SER A 1 424 ? -4.539 8.281 6.398 1 95.56 424 SER A C 1
ATOM 3197 O O . SER A 1 424 ? -3.689 8.75 7.164 1 95.56 424 SER A O 1
ATOM 3199 N N . ILE A 1 425 ? -5.312 7.273 6.734 1 95.25 425 ILE A N 1
ATOM 3200 C CA . ILE A 1 425 ? -5.055 6.578 7.992 1 95.25 425 ILE A CA 1
ATOM 3201 C C . ILE A 1 425 ? -3.807 5.707 7.855 1 95.25 425 ILE A C 1
ATOM 3203 O O . ILE A 1 425 ? -3.496 5.227 6.762 1 95.25 425 ILE A O 1
ATOM 3207 N N . GLY A 1 426 ? -3.127 5.543 8.953 1 96.38 426 GLY A N 1
ATOM 3208 C CA . GLY A 1 426 ? -1.91 4.746 8.945 1 96.38 426 GLY A CA 1
ATOM 3209 C C . GLY A 1 426 ? -0.672 5.551 8.594 1 96.38 426 GLY A C 1
ATOM 3210 O O . GLY A 1 426 ? 0.448 5.039 8.664 1 96.38 426 GLY A O 1
ATOM 3211 N N . TRP A 1 427 ? -0.822 6.809 8.32 1 97.75 427 TRP A N 1
ATOM 3212 C CA . TRP A 1 427 ? 0.233 7.715 7.883 1 97.75 427 TRP A CA 1
ATOM 3213 C C . TRP A 1 427 ? 1.254 7.945 8.992 1 97.75 427 TRP A C 1
ATOM 3215 O O . TRP A 1 427 ? 2.461 7.957 8.742 1 97.75 427 TRP A O 1
ATOM 3225 N N . SER A 1 428 ? 0.873 8.039 10.211 1 97.94 428 SER A N 1
ATOM 3226 C CA . SER A 1 428 ? 1.664 8.656 11.266 1 97.94 428 SER A CA 1
ATOM 3227 C C . SER A 1 428 ? 2.773 7.73 11.75 1 97.94 428 SER A C 1
ATOM 3229 O O . SER A 1 428 ? 3.824 8.188 12.203 1 97.94 428 SER A O 1
ATOM 3231 N N . VAL A 1 429 ? 2.578 6.355 11.664 1 98.5 429 VAL A N 1
ATOM 3232 C CA . VAL A 1 429 ? 3.641 5.473 12.133 1 98.5 429 VAL A CA 1
ATOM 3233 C C . VAL A 1 429 ? 4.898 5.684 11.297 1 98.5 429 VAL A C 1
ATOM 3235 O O . VAL A 1 429 ? 5.984 5.91 11.844 1 98.5 429 VAL A O 1
ATOM 3238 N N . GLY A 1 430 ? 4.715 5.652 9.953 1 98.44 430 GLY A N 1
ATOM 3239 C CA . GLY A 1 430 ? 5.844 5.926 9.078 1 98.44 430 GLY A CA 1
ATOM 3240 C C . GLY A 1 430 ? 6.387 7.336 9.227 1 98.44 430 GLY A C 1
ATOM 3241 O O . GLY A 1 430 ? 7.602 7.539 9.258 1 98.44 430 GLY A O 1
ATOM 3242 N N . ALA A 1 431 ? 5.461 8.312 9.336 1 98.5 431 ALA A N 1
ATOM 3243 C CA . ALA A 1 431 ? 5.875 9.703 9.477 1 98.5 431 ALA A CA 1
ATOM 3244 C C . ALA A 1 431 ? 6.668 9.922 10.758 1 98.5 431 ALA A C 1
ATOM 3246 O O . ALA A 1 431 ? 7.621 10.703 10.789 1 98.5 431 ALA A O 1
ATOM 3247 N N . THR A 1 432 ? 6.254 9.258 11.875 1 98.75 432 THR A N 1
ATOM 3248 C CA . THR A 1 432 ? 6.98 9.336 13.141 1 98.75 432 THR A CA 1
ATOM 3249 C C . THR A 1 432 ? 8.414 8.836 12.977 1 98.75 432 THR A C 1
ATOM 3251 O O . THR A 1 432 ? 9.359 9.484 13.438 1 98.75 432 THR A O 1
ATOM 3254 N N . LEU A 1 433 ? 8.57 7.703 12.258 1 98.69 433 LEU A N 1
ATOM 3255 C CA . LEU A 1 433 ? 9.898 7.156 11.984 1 98.69 433 LEU A CA 1
ATOM 3256 C C . LEU A 1 433 ? 10.766 8.188 11.266 1 98.69 433 LEU A C 1
ATOM 3258 O O . LEU A 1 433 ? 11.883 8.469 11.703 1 98.69 433 LEU A O 1
ATOM 3262 N N . GLY A 1 434 ? 10.219 8.734 10.148 1 98.44 434 GLY A N 1
ATOM 3263 C CA . GLY A 1 434 ? 10.984 9.68 9.344 1 98.44 434 GLY A CA 1
ATOM 3264 C C . GLY A 1 434 ? 11.289 10.969 10.078 1 98.44 434 GLY A C 1
ATOM 3265 O O . GLY A 1 434 ? 12.406 11.484 10 1 98.44 434 GLY A O 1
ATOM 3266 N N . TYR A 1 435 ? 10.258 11.539 10.805 1 98.38 435 TYR A N 1
ATOM 3267 C CA . TYR A 1 435 ? 10.438 12.781 11.547 1 98.38 435 TYR A CA 1
ATOM 3268 C C . TYR A 1 435 ? 11.539 12.633 12.594 1 98.38 435 TYR A C 1
ATOM 3270 O O . TYR A 1 435 ? 12.391 13.516 12.734 1 98.38 435 TYR A O 1
ATOM 3278 N N . ALA A 1 436 ? 11.57 11.508 13.297 1 98.06 436 ALA A N 1
ATOM 3279 C CA . ALA A 1 436 ? 12.539 11.258 14.367 1 98.06 436 ALA A CA 1
ATOM 3280 C C . ALA A 1 436 ? 13.945 11.109 13.805 1 98.06 436 ALA A C 1
ATOM 3282 O O . ALA A 1 436 ? 14.922 11.516 14.445 1 98.06 436 ALA A O 1
ATOM 3283 N N . GLN A 1 437 ? 14.062 10.5 12.609 1 96.75 437 GLN A N 1
ATOM 3284 C CA . GLN A 1 437 ? 15.359 10.367 11.969 1 96.75 437 GLN A CA 1
ATOM 3285 C C . GLN A 1 437 ? 15.953 11.734 11.641 1 96.75 437 GLN A C 1
ATOM 3287 O O . GLN A 1 437 ? 17.172 11.914 11.664 1 96.75 437 GLN A O 1
ATOM 3292 N N . ALA A 1 438 ? 15.031 12.672 11.305 1 96.19 438 ALA A N 1
ATOM 3293 C CA . ALA A 1 438 ? 15.484 13.992 10.859 1 96.19 438 ALA A CA 1
ATOM 3294 C C . ALA A 1 438 ? 15.695 14.922 12.047 1 96.19 438 ALA A C 1
ATOM 3296 O O . ALA A 1 438 ? 16.688 15.656 12.102 1 96.19 438 ALA A O 1
ATOM 3297 N N . ALA A 1 439 ? 14.734 14.977 13.023 1 95.19 439 ALA A N 1
ATOM 3298 C CA . ALA A 1 439 ? 14.758 15.891 14.164 1 95.19 439 ALA A CA 1
ATOM 3299 C C . ALA A 1 439 ? 15.391 15.227 15.383 1 95.19 439 ALA A C 1
ATOM 3301 O O . ALA A 1 439 ? 14.703 14.938 16.359 1 95.19 439 ALA A O 1
ATOM 3302 N N . LYS A 1 440 ? 16.688 15.211 15.461 1 92.44 440 LYS A N 1
ATOM 3303 C CA . LYS A 1 440 ? 17.422 14.492 16.5 1 92.44 440 LYS A CA 1
ATOM 3304 C C . LYS A 1 440 ? 17.391 15.266 17.828 1 92.44 440 LYS A C 1
ATOM 3306 O O . LYS A 1 440 ? 17.656 14.703 18.891 1 92.44 440 LYS A O 1
ATOM 3311 N N . ASP A 1 441 ? 16.938 16.484 17.734 1 93.88 441 ASP A N 1
ATOM 3312 C CA . ASP A 1 441 ? 16.875 17.328 18.922 1 93.88 441 ASP A CA 1
ATOM 3313 C C . ASP A 1 441 ? 15.492 17.297 19.547 1 93.88 441 ASP A C 1
ATOM 3315 O O . ASP A 1 441 ? 15.242 17.969 20.562 1 93.88 441 ASP A O 1
ATOM 3319 N N . LYS A 1 442 ? 14.586 16.594 19 1 96.31 442 LYS A N 1
ATOM 3320 C CA . LYS A 1 442 ? 13.211 16.5 19.484 1 96.31 442 LYS A CA 1
ATOM 3321 C C . LYS A 1 442 ? 12.867 15.086 19.922 1 96.31 442 LYS A C 1
ATOM 3323 O O . LYS A 1 442 ? 13.352 14.117 19.344 1 96.31 442 LYS A O 1
ATOM 3328 N N . ARG A 1 443 ? 12.109 14.961 20.922 1 98.19 443 ARG A N 1
ATOM 3329 C CA . ARG A 1 443 ? 11.422 13.711 21.219 1 98.19 443 ARG A CA 1
ATOM 3330 C C . ARG A 1 443 ? 10.031 13.695 20.594 1 98.19 443 ARG A C 1
ATOM 3332 O O . ARG A 1 443 ? 9.18 14.508 20.953 1 98.19 443 ARG A O 1
ATOM 3339 N N . VAL A 1 444 ? 9.828 12.859 19.656 1 98.5 444 VAL A N 1
ATOM 3340 C CA . VAL A 1 444 ? 8.578 12.82 18.906 1 98.5 444 VAL A CA 1
ATOM 3341 C C . VAL A 1 444 ? 7.512 12.078 19.719 1 98.5 444 VAL A C 1
ATOM 3343 O O . VAL A 1 444 ? 7.754 10.977 20.219 1 98.5 444 VAL A O 1
ATOM 3346 N N . ILE A 1 445 ? 6.371 12.672 19.906 1 98.81 445 ILE A N 1
ATOM 3347 C CA . ILE A 1 445 ? 5.207 12.109 20.578 1 98.81 445 ILE A CA 1
ATOM 3348 C C . ILE A 1 445 ? 4.059 11.961 19.594 1 98.81 445 ILE A C 1
ATOM 3350 O O . ILE A 1 445 ? 3.531 12.953 19.078 1 98.81 445 ILE A O 1
ATOM 3354 N N . SER A 1 446 ? 3.676 10.742 19.344 1 98.69 446 SER A N 1
ATOM 3355 C CA . SER A 1 446 ? 2.633 10.484 18.344 1 98.69 446 SER A CA 1
ATOM 3356 C C . SER A 1 446 ? 1.352 9.992 19.016 1 98.69 446 SER A C 1
ATOM 3358 O O . SER A 1 446 ? 1.4 9.258 20 1 98.69 446 SER A O 1
ATOM 3360 N N . PHE A 1 447 ? 0.234 10.414 18.516 1 98.62 447 PHE A N 1
ATOM 3361 C CA . PHE A 1 447 ? -1.091 9.992 18.953 1 98.62 447 PHE A CA 1
ATOM 3362 C C . PHE A 1 447 ? -1.83 9.281 17.828 1 98.62 447 PHE A C 1
ATOM 3364 O O . PHE A 1 447 ? -2.143 9.883 16.797 1 98.62 447 PHE A O 1
ATOM 3371 N N . ILE A 1 448 ? -2.076 8.023 18.031 1 98.25 448 ILE A N 1
ATOM 3372 C CA . ILE A 1 448 ? -2.555 7.188 16.938 1 98.25 448 ILE A CA 1
ATOM 3373 C C . ILE A 1 448 ? -3.736 6.344 17.406 1 98.25 448 ILE A C 1
ATOM 3375 O O . ILE A 1 448 ? -3.662 5.688 18.453 1 98.25 448 ILE A O 1
ATOM 3379 N N . GLY A 1 449 ? -4.844 6.352 16.641 1 97.5 449 GLY A N 1
ATOM 3380 C CA . GLY A 1 449 ? -5.941 5.438 16.906 1 97.5 449 GLY A CA 1
ATOM 3381 C C . GLY A 1 449 ? -5.602 3.988 16.609 1 97.5 449 GLY A C 1
ATOM 3382 O O . GLY A 1 449 ? -4.762 3.707 15.75 1 97.5 449 GLY A O 1
ATOM 3383 N N . ASP A 1 450 ? -6.348 3.062 17.266 1 97.44 450 ASP A N 1
ATOM 3384 C CA . ASP A 1 450 ? -6.051 1.64 17.125 1 97.44 450 ASP A CA 1
ATOM 3385 C C . ASP A 1 450 ? -6.246 1.171 15.688 1 97.44 450 ASP A C 1
ATOM 3387 O O . ASP A 1 450 ? -5.406 0.454 15.148 1 97.44 450 ASP A O 1
ATOM 3391 N N . GLY A 1 451 ? -7.344 1.576 15.031 1 96.31 451 GLY A N 1
ATOM 3392 C CA . GLY A 1 451 ? -7.57 1.191 13.648 1 96.31 451 GLY A CA 1
ATOM 3393 C C . GLY A 1 451 ? -6.496 1.7 12.703 1 96.31 451 GLY A C 1
ATOM 3394 O O . GLY A 1 451 ? -6.039 0.968 11.82 1 96.31 451 GLY A O 1
ATOM 3395 N N . SER A 1 452 ? -6.121 2.963 12.852 1 97.06 452 SER A N 1
ATOM 3396 C CA . SER A 1 452 ? -5.078 3.549 12.023 1 97.06 452 SER A CA 1
ATOM 3397 C C . SER A 1 452 ? -3.73 2.877 12.266 1 97.06 452 SER A C 1
ATOM 3399 O O . SER A 1 452 ? -2.926 2.73 11.344 1 97.06 452 SER A O 1
ATOM 3401 N N . PHE A 1 453 ? -3.488 2.504 13.5 1 98.44 453 PHE A N 1
ATOM 3402 C CA . PHE A 1 453 ? -2.238 1.848 13.859 1 98.44 453 PHE A CA 1
ATOM 3403 C C . PHE A 1 453 ? -2.096 0.517 13.133 1 98.44 453 PHE A C 1
ATOM 3405 O O . PHE A 1 453 ? -0.999 0.154 12.703 1 98.44 453 PHE A O 1
ATOM 3412 N N . GLN A 1 454 ? -3.143 -0.185 12.984 1 98.25 454 GLN A N 1
ATOM 3413 C CA . GLN A 1 454 ? -3.121 -1.51 12.375 1 98.25 454 GLN A CA 1
ATOM 3414 C C . GLN A 1 454 ? -2.697 -1.433 10.914 1 98.25 454 GLN A C 1
ATOM 3416 O O . GLN A 1 454 ? -2.195 -2.41 10.352 1 98.25 454 GLN A O 1
ATOM 3421 N N . VAL A 1 455 ? -2.857 -0.288 10.273 1 97.62 455 VAL A N 1
ATOM 3422 C CA . VAL A 1 455 ? -2.582 -0.144 8.852 1 97.62 455 VAL A CA 1
ATOM 3423 C C . VAL A 1 455 ? -1.087 -0.316 8.594 1 97.62 455 VAL A C 1
ATOM 3425 O O . VAL A 1 455 ? -0.688 -0.933 7.602 1 97.62 455 VAL A O 1
ATOM 3428 N N . THR A 1 456 ? -0.203 0.248 9.461 1 97.81 456 THR A N 1
ATOM 3429 C CA . THR A 1 456 ? 1.237 0.242 9.234 1 97.81 456 THR A CA 1
ATOM 3430 C C . THR A 1 456 ? 1.987 -0.103 10.516 1 97.81 456 THR A C 1
ATOM 3432 O O . THR A 1 456 ? 3.131 0.315 10.703 1 97.81 456 THR A O 1
ATOM 3435 N N . ALA A 1 457 ? 1.484 -0.895 11.422 1 98.31 457 ALA A N 1
ATOM 3436 C CA . ALA A 1 457 ? 1.997 -1.186 12.758 1 98.31 457 ALA A CA 1
ATOM 3437 C C . ALA A 1 457 ? 3.436 -1.692 12.695 1 98.31 457 ALA A C 1
ATOM 3439 O O . ALA A 1 457 ? 4.23 -1.43 13.602 1 98.31 457 ALA A O 1
ATOM 3440 N N . GLN A 1 458 ? 3.826 -2.355 11.609 1 97.44 458 GLN A N 1
ATOM 3441 C CA . GLN A 1 458 ? 5.094 -3.072 11.5 1 97.44 458 GLN A CA 1
ATOM 3442 C C . GLN A 1 458 ? 6.277 -2.117 11.633 1 97.44 458 GLN A C 1
ATOM 3444 O O . GLN A 1 458 ? 7.355 -2.516 12.086 1 97.44 458 GLN A O 1
ATOM 3449 N N . GLU A 1 459 ? 6.016 -0.873 11.312 1 97.5 459 GLU A N 1
ATOM 3450 C CA . GLU A 1 459 ? 7.133 0.058 11.203 1 97.5 459 GLU A CA 1
ATOM 3451 C C . GLU A 1 459 ? 7.648 0.468 12.578 1 97.5 459 GLU A C 1
ATOM 3453 O O . GLU A 1 459 ? 8.742 1.021 12.703 1 97.5 459 GLU A O 1
ATOM 3458 N N . VAL A 1 460 ? 6.918 0.184 13.648 1 98.5 460 VAL A N 1
ATOM 3459 C CA . VAL A 1 460 ? 7.445 0.387 14.992 1 98.5 460 VAL A CA 1
ATOM 3460 C C . VAL A 1 460 ? 8.711 -0.442 15.188 1 98.5 460 VAL A C 1
ATOM 3462 O O . VAL A 1 460 ? 9.641 -0.02 15.883 1 98.5 460 VAL A O 1
ATOM 3465 N N . SER A 1 461 ? 8.781 -1.613 14.484 1 98.12 461 SER A N 1
ATOM 3466 C CA . SER A 1 461 ? 9.977 -2.447 14.578 1 98.12 461 SER A CA 1
ATOM 3467 C C . SER A 1 461 ? 11.195 -1.729 14.008 1 98.12 461 SER A C 1
ATOM 3469 O O . SER A 1 461 ? 12.305 -1.886 14.516 1 98.12 461 SER A O 1
ATOM 3471 N N . THR A 1 462 ? 11.008 -0.931 12.914 1 97.94 462 THR A N 1
ATOM 3472 C CA . THR A 1 462 ? 12.102 -0.156 12.336 1 97.94 462 THR A CA 1
ATOM 3473 C C . THR A 1 462 ? 12.562 0.93 13.305 1 97.94 462 THR A C 1
ATOM 3475 O O . THR A 1 462 ? 13.758 1.197 13.414 1 97.94 462 THR A O 1
ATOM 3478 N N . MET A 1 463 ? 11.594 1.578 14.016 1 98.44 463 MET A N 1
ATOM 3479 C CA . MET A 1 463 ? 11.961 2.57 15.023 1 98.44 463 MET A CA 1
ATOM 3480 C C . MET A 1 463 ? 12.859 1.959 16.094 1 98.44 463 MET A C 1
ATOM 3482 O O . MET A 1 463 ? 13.844 2.574 16.516 1 98.44 463 MET A O 1
ATOM 3486 N N . LEU A 1 464 ? 12.461 0.768 16.516 1 98.25 464 LEU A N 1
ATOM 3487 C CA . LEU A 1 464 ? 13.234 0.06 17.531 1 98.25 464 LEU A CA 1
ATOM 3488 C C . LEU A 1 464 ? 14.633 -0.265 17.031 1 98.25 464 LEU A C 1
ATOM 3490 O O . LEU A 1 464 ? 15.617 -0.09 17.75 1 98.25 464 LEU A O 1
ATOM 3494 N N . ARG A 1 465 ? 14.68 -0.75 15.773 1 96.69 465 ARG A N 1
ATOM 3495 C CA . ARG A 1 465 ? 15.961 -1.101 15.172 1 96.69 465 ARG A CA 1
ATOM 3496 C C . ARG A 1 465 ? 16.891 0.105 15.125 1 96.69 465 ARG A C 1
ATOM 3498 O O . ARG A 1 465 ? 18.109 -0.038 15.281 1 96.69 465 ARG A O 1
ATOM 3505 N N . TRP A 1 466 ? 16.375 1.269 14.945 1 96.75 466 TRP A N 1
ATOM 3506 C CA . TRP A 1 466 ? 17.172 2.479 14.812 1 96.75 466 TRP A CA 1
ATOM 3507 C C . TRP A 1 466 ? 17.297 3.205 16.141 1 96.75 466 TRP A C 1
ATOM 3509 O O . TRP A 1 466 ? 17.719 4.363 16.203 1 96.75 466 TRP A O 1
ATOM 3519 N N . GLU A 1 467 ? 16.797 2.592 17.25 1 96.94 467 GLU A N 1
ATOM 3520 C CA . GLU A 1 467 ? 16.969 3.029 18.641 1 96.94 467 GLU A CA 1
ATOM 3521 C C . GLU A 1 467 ? 16.359 4.41 18.859 1 96.94 467 GLU A C 1
ATOM 3523 O O . GLU A 1 467 ? 16.984 5.273 19.484 1 96.94 467 GLU A O 1
ATOM 3528 N N . GLN A 1 468 ? 15.211 4.629 18.281 1 97.75 468 GLN A N 1
ATOM 3529 C CA . GLN A 1 468 ? 14.5 5.887 18.5 1 97.75 468 GLN A CA 1
ATOM 3530 C C . GLN A 1 468 ? 13.797 5.895 19.844 1 97.75 468 GLN A C 1
ATOM 3532 O O . GLN A 1 468 ? 13.367 4.852 20.344 1 97.75 468 GLN A O 1
ATOM 3537 N N . ASN A 1 469 ? 13.68 7.027 20.453 1 98.38 469 ASN A N 1
ATOM 3538 C CA . ASN A 1 469 ? 13.062 7.137 21.766 1 98.38 469 ASN A CA 1
ATOM 3539 C C . ASN A 1 469 ? 11.68 7.781 21.703 1 98.38 469 ASN A C 1
ATOM 3541 O O . ASN A 1 469 ? 11.258 8.469 22.625 1 98.38 469 ASN A O 1
ATOM 3545 N N . ASN A 1 470 ? 10.977 7.633 20.594 1 98.56 470 ASN A N 1
ATOM 3546 C CA . ASN A 1 470 ? 9.641 8.18 20.406 1 98.56 470 ASN A CA 1
ATOM 3547 C C . ASN A 1 470 ? 8.688 7.715 21.516 1 98.56 470 ASN A C 1
ATOM 3549 O O . ASN A 1 470 ? 8.906 6.664 22.125 1 98.56 470 ASN A O 1
ATOM 3553 N N . ILE A 1 471 ? 7.727 8.508 21.797 1 98.88 471 ILE A N 1
ATOM 3554 C CA . ILE A 1 471 ? 6.59 8.094 22.609 1 98.88 471 ILE A CA 1
ATOM 3555 C C . ILE A 1 471 ? 5.348 7.961 21.734 1 98.88 471 ILE A C 1
ATOM 3557 O O . ILE A 1 471 ? 4.938 8.922 21.078 1 98.88 471 ILE A O 1
ATOM 3561 N N . ILE A 1 472 ? 4.805 6.809 21.688 1 98.88 472 ILE A N 1
ATOM 3562 C CA . ILE A 1 472 ? 3.582 6.566 20.938 1 98.88 472 ILE A CA 1
ATOM 3563 C C . ILE A 1 472 ? 2.428 6.289 21.891 1 98.88 472 ILE A C 1
ATOM 3565 O O . ILE A 1 472 ? 2.459 5.312 22.641 1 98.88 472 ILE A O 1
ATOM 3569 N N . PHE A 1 473 ? 1.469 7.176 21.938 1 98.88 473 PHE A N 1
ATOM 3570 C CA . PHE A 1 473 ? 0.202 6.922 22.609 1 98.88 473 PHE A CA 1
ATOM 3571 C C . PHE A 1 473 ? -0.81 6.309 21.656 1 98.88 473 PHE A C 1
ATOM 3573 O O . PHE A 1 473 ? -1.262 6.969 20.719 1 98.88 473 PHE A O 1
ATOM 3580 N N . LEU A 1 474 ? -1.054 5.078 21.844 1 98.81 474 LEU A N 1
ATOM 3581 C CA . LEU A 1 474 ? -2.105 4.422 21.078 1 98.81 474 LEU A CA 1
ATOM 3582 C C . LEU A 1 474 ? -3.449 4.535 21.781 1 98.81 474 LEU A C 1
ATOM 3584 O O . LEU A 1 474 ? -3.625 3.998 22.875 1 98.81 474 LEU A O 1
ATOM 3588 N N . ILE A 1 475 ? -4.336 5.211 21.188 1 97.94 475 ILE A N 1
ATOM 3589 C CA . ILE A 1 475 ? -5.668 5.383 21.75 1 97.94 475 ILE A CA 1
ATOM 3590 C C . ILE A 1 475 ? -6.582 4.254 21.281 1 97.94 475 ILE A C 1
ATOM 3592 O O . ILE A 1 475 ? -7.07 4.273 20.141 1 97.94 475 ILE A O 1
ATOM 3596 N N . ASN A 1 476 ? -6.887 3.305 22.125 1 97.75 476 ASN A N 1
ATOM 3597 C CA . ASN A 1 476 ? -7.656 2.104 21.812 1 97.75 476 ASN A CA 1
ATOM 3598 C C . ASN A 1 476 ? -9.125 2.264 22.203 1 97.75 476 ASN A C 1
ATOM 3600 O O . ASN A 1 476 ? -9.477 2.107 23.375 1 97.75 476 ASN A O 1
ATOM 3604 N N . ASN A 1 477 ? -9.891 2.582 21.25 1 94.31 477 ASN A N 1
ATOM 3605 C CA . ASN A 1 477 ? -11.328 2.656 21.469 1 94.31 477 ASN A CA 1
ATOM 3606 C C . ASN A 1 477 ? -12.07 1.55 20.734 1 94.31 477 ASN A C 1
ATOM 3608 O O . ASN A 1 477 ? -13.297 1.588 20.609 1 94.31 477 ASN A O 1
ATOM 3612 N N . GLY A 1 478 ? -11.344 0.65 20.125 1 92.19 478 GLY A N 1
ATOM 3613 C CA . GLY A 1 478 ? -11.891 -0.594 19.609 1 92.19 478 GLY A CA 1
ATOM 3614 C C . GLY A 1 478 ? -12.43 -0.47 18.203 1 92.19 478 GLY A C 1
ATOM 3615 O O . GLY A 1 478 ? -13.102 -1.375 17.703 1 92.19 478 GLY A O 1
ATOM 3616 N N . GLY A 1 479 ? -12.18 0.62 17.484 1 91.62 479 GLY A N 1
ATOM 3617 C CA . GLY A 1 479 ? -12.719 0.768 16.141 1 91.62 479 GLY A CA 1
ATOM 3618 C C . GLY A 1 479 ? -12.367 2.096 15.5 1 91.62 479 GLY A C 1
ATOM 3619 O O . GLY A 1 479 ? -11.578 2.865 16.047 1 91.62 479 GLY A O 1
ATOM 3620 N N . TYR A 1 480 ? -12.938 2.254 14.273 1 91.38 480 TYR A N 1
ATOM 3621 C CA . TYR A 1 480 ? -12.781 3.51 13.547 1 91.38 480 TYR A CA 1
ATOM 3622 C C . TYR A 1 480 ? -13.766 4.555 14.055 1 91.38 480 TYR A C 1
ATOM 3624 O O . TYR A 1 480 ? -14.766 4.848 13.391 1 91.38 480 TYR A O 1
ATOM 3632 N N . THR A 1 481 ? -13.375 5.18 15.07 1 87.88 481 THR A N 1
ATOM 3633 C CA . THR A 1 481 ? -14.297 6.078 15.75 1 87.88 481 THR A CA 1
ATOM 3634 C C . THR A 1 481 ? -14.641 7.273 14.867 1 87.88 481 THR A C 1
ATOM 3636 O O . THR A 1 481 ? -15.781 7.75 14.883 1 87.88 481 THR A O 1
ATOM 3639 N N . ILE A 1 482 ? -13.688 7.777 14.156 1 85.88 482 ILE A N 1
ATOM 3640 C CA . ILE A 1 482 ? -13.984 8.906 13.281 1 85.88 482 ILE A CA 1
ATOM 3641 C C . ILE A 1 482 ? -15.047 8.5 12.266 1 85.88 482 ILE A C 1
ATOM 3643 O O . ILE A 1 482 ? -15.93 9.297 11.93 1 85.88 482 ILE A O 1
ATOM 3647 N N . GLU A 1 483 ? -14.984 7.324 11.773 1 85.44 483 GLU A N 1
ATOM 3648 C CA . GLU A 1 483 ? -15.984 6.832 10.836 1 85.44 483 GLU A CA 1
ATOM 3649 C C . GLU A 1 483 ? -17.344 6.645 11.508 1 85.44 483 GLU A C 1
ATOM 3651 O O . GLU A 1 483 ? -18.375 6.906 10.906 1 85.44 483 GLU A O 1
ATOM 3656 N N . VAL A 1 484 ? -17.297 6.137 12.703 1 85 484 VAL A N 1
ATOM 3657 C CA . VAL A 1 484 ? -18.531 5.926 13.469 1 85 484 VAL A CA 1
ATOM 3658 C C . VAL A 1 484 ? -19.281 7.246 13.594 1 85 484 VAL A C 1
ATOM 3660 O O . VAL A 1 484 ? -20.516 7.27 13.5 1 85 484 VAL A O 1
ATOM 3663 N N . GLU A 1 485 ? -18.5 8.32 13.766 1 85.44 485 GLU A N 1
ATOM 3664 C CA . GLU A 1 485 ? -19.125 9.617 13.977 1 85.44 485 GLU A CA 1
ATOM 3665 C C . GLU A 1 485 ? -19.594 10.227 12.656 1 85.44 485 GLU A C 1
ATOM 3667 O O . GLU A 1 485 ? -20.422 11.125 12.648 1 85.44 485 GLU A O 1
ATOM 3672 N N . ILE A 1 486 ? -19.062 9.766 11.602 1 82.12 486 ILE A N 1
ATOM 3673 C CA . ILE A 1 486 ? -19.562 10.18 10.289 1 82.12 486 ILE A CA 1
ATOM 3674 C C . ILE A 1 486 ? -20.75 9.312 9.891 1 82.12 486 ILE A C 1
ATOM 3676 O O . ILE A 1 486 ? -21.797 9.836 9.477 1 82.12 486 ILE A O 1
ATOM 3680 N N . HIS A 1 487 ? -20.578 8.047 9.977 1 87.25 487 HIS A N 1
ATOM 3681 C CA . HIS A 1 487 ? -21.594 7.039 9.648 1 87.25 487 HIS A CA 1
ATOM 3682 C C . HIS A 1 487 ? -21.281 5.711 10.336 1 87.25 487 HIS A C 1
ATOM 3684 O O . HIS A 1 487 ? -20.297 5.043 10 1 87.25 487 HIS A O 1
ATOM 3690 N N . ASP A 1 488 ? -22.188 5.332 11.203 1 87 488 ASP A N 1
ATOM 3691 C CA . ASP A 1 488 ? -21.906 4.145 12.008 1 87 488 ASP A CA 1
ATOM 3692 C C . ASP A 1 488 ? -22.328 2.875 11.266 1 87 488 ASP A C 1
ATOM 3694 O O . ASP A 1 488 ? -23.188 2.914 10.391 1 87 488 ASP A O 1
ATOM 3698 N N . GLY A 1 489 ? -21.578 1.761 11.445 1 89.81 489 GLY A N 1
ATOM 3699 C CA . GLY A 1 489 ? -21.828 0.434 10.906 1 89.81 489 GLY A CA 1
ATOM 3700 C C . GLY A 1 489 ? -20.906 -0.627 11.461 1 89.81 489 GLY A C 1
ATOM 3701 O O . GLY A 1 489 ? -19.859 -0.306 12.039 1 89.81 489 GLY A O 1
ATOM 3702 N N . PRO A 1 490 ? -21.297 -1.867 11.32 1 89.94 490 PRO A N 1
ATOM 3703 C CA . PRO A 1 490 ? -20.5 -2.959 11.883 1 89.94 490 PRO A CA 1
ATOM 3704 C C . PRO A 1 490 ? -19.094 -3.025 11.289 1 89.94 490 PRO A C 1
ATOM 3706 O O . PRO A 1 490 ? -18.172 -3.537 11.93 1 89.94 490 PRO A O 1
ATOM 3709 N N . TYR A 1 491 ? -18.938 -2.496 10.094 1 91.75 491 TYR A N 1
ATOM 3710 C CA . TYR A 1 491 ? -17.641 -2.518 9.414 1 91.75 491 TYR A CA 1
ATOM 3711 C C . TYR A 1 491 ? -16.641 -1.604 10.109 1 91.75 491 TYR A C 1
ATOM 3713 O O . TYR A 1 491 ? -15.445 -1.662 9.836 1 91.75 491 TYR A O 1
ATOM 3721 N N . ASN A 1 492 ? -17.031 -0.808 11.062 1 92.81 492 ASN A N 1
ATOM 3722 C CA . ASN A 1 492 ? -16.141 0.078 11.805 1 92.81 492 ASN A CA 1
ATOM 3723 C C . ASN A 1 492 ? -15.539 -0.624 13.023 1 92.81 492 ASN A C 1
ATOM 3725 O O . ASN A 1 492 ? -14.648 -0.081 13.68 1 92.81 492 ASN A O 1
ATOM 3729 N N . ILE A 1 493 ? -15.984 -1.874 13.297 1 92.44 493 ILE A N 1
ATOM 3730 C CA . ILE A 1 493 ? -15.438 -2.666 14.391 1 92.44 493 ILE A CA 1
ATOM 3731 C C . ILE A 1 493 ? -14.227 -3.463 13.906 1 92.44 493 ILE A C 1
ATOM 3733 O O . ILE A 1 493 ? -14.312 -4.168 12.898 1 92.44 493 ILE A O 1
ATOM 3737 N N . ILE A 1 494 ? -13.117 -3.367 14.602 1 94 494 ILE A N 1
ATOM 3738 C CA . ILE A 1 494 ? -11.898 -4.047 14.172 1 94 494 ILE A CA 1
ATOM 3739 C C . ILE A 1 494 ? -11.5 -5.086 15.211 1 94 494 ILE A C 1
ATOM 3741 O O . ILE A 1 494 ? -11.992 -5.07 16.344 1 94 494 ILE A O 1
ATOM 3745 N N . LYS A 1 495 ? -10.664 -6.012 14.867 1 95.56 495 LYS A N 1
ATOM 3746 C CA . LYS A 1 495 ? -10.07 -6.949 15.82 1 95.56 495 LYS A CA 1
ATOM 3747 C C . LYS A 1 495 ? -9.141 -6.227 16.781 1 95.56 495 LYS A C 1
ATOM 3749 O O . LYS A 1 495 ? -8.227 -5.512 16.375 1 95.56 495 LYS A O 1
ATOM 3754 N N . ASN A 1 496 ? -9.508 -6.324 18.016 1 96.75 496 ASN A N 1
ATOM 3755 C CA . ASN A 1 496 ? -8.664 -5.691 19.016 1 96.75 496 ASN A CA 1
ATOM 3756 C C . ASN A 1 496 ? -7.426 -6.535 19.328 1 96.75 496 ASN A C 1
ATOM 3758 O O . ASN A 1 496 ? -7.535 -7.738 19.562 1 96.75 496 ASN A O 1
ATOM 3762 N N . TRP A 1 497 ? -6.27 -5.973 19.234 1 98.31 497 TRP A N 1
ATOM 3763 C CA . TRP A 1 497 ? -5.004 -6.648 19.5 1 98.31 497 TRP A CA 1
ATOM 3764 C C . TRP A 1 497 ? -4.547 -6.391 20.938 1 98.31 497 TRP A C 1
ATOM 3766 O O . TRP A 1 497 ? -5.133 -5.566 21.641 1 98.31 497 TRP A O 1
ATOM 3776 N N . ASN A 1 498 ? -3.678 -7.215 21.438 1 98.5 498 ASN A N 1
ATOM 3777 C CA . ASN A 1 498 ? -2.762 -6.812 22.5 1 98.5 498 ASN A CA 1
ATOM 3778 C C . ASN A 1 498 ? -1.624 -5.949 21.969 1 98.5 498 ASN A C 1
ATOM 3780 O O . ASN A 1 498 ? -0.516 -6.441 21.75 1 98.5 498 ASN A O 1
ATOM 3784 N N . TYR A 1 499 ? -1.955 -4.652 21.859 1 98.69 499 TYR A N 1
ATOM 3785 C CA . TYR A 1 499 ? -1.054 -3.775 21.125 1 98.69 499 TYR A CA 1
ATOM 3786 C C . TYR A 1 499 ? 0.304 -3.689 21.812 1 98.69 499 TYR A C 1
ATOM 3788 O O . TYR A 1 499 ? 1.341 -3.633 21.141 1 98.69 499 TYR A O 1
ATOM 3796 N N . THR A 1 500 ? 0.374 -3.59 23.141 1 98.62 500 THR A N 1
ATOM 3797 C CA . THR A 1 500 ? 1.655 -3.609 23.828 1 98.62 500 THR A CA 1
ATOM 3798 C C . THR A 1 500 ? 2.404 -4.91 23.547 1 98.62 500 THR A C 1
ATOM 3800 O O . THR A 1 500 ? 3.621 -4.902 23.359 1 98.62 500 THR A O 1
ATOM 3803 N N . GLY A 1 501 ? 1.658 -6.062 23.516 1 98.56 501 GLY A N 1
ATOM 3804 C CA . GLY A 1 501 ? 2.26 -7.34 23.172 1 98.56 501 GLY A CA 1
ATOM 3805 C C . GLY A 1 501 ? 2.881 -7.355 21.781 1 98.56 501 GLY A C 1
ATOM 3806 O O . GLY A 1 501 ? 3.932 -7.969 21.578 1 98.56 501 GLY A O 1
ATOM 3807 N N . VAL A 1 502 ? 2.227 -6.727 20.828 1 98.69 502 VAL A N 1
ATOM 3808 C CA . VAL A 1 502 ? 2.746 -6.633 19.469 1 98.69 502 VAL A CA 1
ATOM 3809 C C . VAL A 1 502 ? 4.094 -5.918 19.469 1 98.69 502 VAL A C 1
ATOM 3811 O O . VAL A 1 502 ? 5.066 -6.402 18.891 1 98.69 502 VAL A O 1
ATOM 3814 N N . VAL A 1 503 ? 4.137 -4.77 20.172 1 98.69 503 VAL A N 1
ATOM 3815 C CA . VAL A 1 503 ? 5.352 -3.961 20.188 1 98.69 503 VAL A CA 1
ATOM 3816 C C . VAL A 1 503 ? 6.461 -4.711 20.922 1 98.69 503 VAL A C 1
ATOM 3818 O O . VAL A 1 503 ? 7.621 -4.68 20.516 1 98.69 503 VAL A O 1
ATOM 3821 N N . GLU A 1 504 ? 6.141 -5.375 22 1 98.56 504 GLU A N 1
ATOM 3822 C CA . GLU A 1 504 ? 7.113 -6.195 22.703 1 98.56 504 GLU A CA 1
ATOM 3823 C C . GLU A 1 504 ? 7.66 -7.305 21.812 1 98.56 504 GLU A C 1
ATOM 3825 O O . GLU A 1 504 ? 8.852 -7.629 21.891 1 98.56 504 GLU A O 1
ATOM 3830 N N . ALA A 1 505 ? 6.762 -7.871 21 1 98.56 505 ALA A N 1
ATOM 3831 C CA . ALA A 1 505 ? 7.195 -8.914 20.078 1 98.56 505 ALA A CA 1
ATOM 3832 C C . ALA A 1 505 ? 8.117 -8.344 19 1 98.56 505 ALA A C 1
ATOM 3834 O O . ALA A 1 505 ? 9.07 -9.008 18.578 1 98.56 505 ALA A O 1
ATOM 3835 N N . PHE A 1 506 ? 7.82 -7.141 18.562 1 98.38 506 PHE A N 1
ATOM 3836 C CA . PHE A 1 506 ? 8.711 -6.465 17.625 1 98.38 506 PHE A CA 1
ATOM 3837 C C . PHE A 1 506 ? 10.086 -6.25 18.25 1 98.38 506 PHE A C 1
ATOM 3839 O O . PHE A 1 506 ? 11.109 -6.395 17.578 1 98.38 506 PHE A O 1
ATOM 3846 N N . HIS A 1 507 ? 10.125 -5.832 19.547 1 97.69 507 HIS A N 1
ATOM 3847 C CA . HIS A 1 507 ? 11.352 -5.566 20.281 1 97.69 507 HIS A CA 1
ATOM 3848 C C . HIS A 1 507 ? 12.234 -6.809 20.344 1 97.69 507 HIS A C 1
ATOM 3850 O O . HIS A 1 507 ? 13.438 -6.738 20.109 1 97.69 507 HIS A O 1
ATOM 3856 N N . ASN A 1 508 ? 11.562 -7.918 20.656 1 97.12 508 ASN A N 1
ATOM 3857 C CA . ASN A 1 508 ? 12.188 -9.234 20.719 1 97.12 508 ASN A CA 1
ATOM 3858 C C . ASN A 1 508 ? 13.477 -9.211 21.531 1 97.12 508 ASN A C 1
ATOM 3860 O O . ASN A 1 508 ? 14.461 -9.852 21.156 1 97.12 508 ASN A O 1
ATOM 3864 N N . GLY A 1 509 ? 13.578 -8.383 22.5 1 94.25 509 GLY A N 1
ATOM 3865 C CA . GLY A 1 509 ? 14.695 -8.367 23.438 1 94.25 509 GLY A CA 1
ATOM 3866 C C . GLY A 1 509 ? 15.883 -7.57 22.938 1 94.25 509 GLY A C 1
ATOM 3867 O O . GLY A 1 509 ? 16.938 -7.562 23.562 1 94.25 509 GLY A O 1
ATOM 3868 N N . GLU A 1 510 ? 15.75 -6.957 21.812 1 93.12 510 GLU A N 1
ATOM 3869 C CA . GLU A 1 510 ? 16.844 -6.184 21.234 1 93.12 510 GLU A CA 1
ATOM 3870 C C . GLU A 1 510 ? 16.516 -4.695 21.203 1 93.12 510 GLU A C 1
ATOM 3872 O O . GLU A 1 510 ? 15.633 -4.27 20.453 1 93.12 510 GLU A O 1
ATOM 3877 N N . GLY A 1 511 ? 17.234 -3.836 21.906 1 91 511 GLY A N 1
ATOM 3878 C CA . GLY A 1 511 ? 16.984 -2.406 21.984 1 91 511 GLY A CA 1
ATOM 3879 C C . GLY A 1 511 ? 16.344 -1.987 23.297 1 91 511 GLY A C 1
ATOM 3880 O O . GLY A 1 511 ? 16.391 -2.729 24.281 1 91 511 GLY A O 1
ATOM 3881 N N . LYS A 1 512 ? 15.906 -0.77 23.406 1 96.81 512 LYS A N 1
ATOM 3882 C CA . LYS A 1 512 ? 15.242 -0.207 24.578 1 96.81 512 LYS A CA 1
ATOM 3883 C C . LYS A 1 512 ? 13.773 0.09 24.297 1 96.81 512 LYS A C 1
ATOM 3885 O O . LYS A 1 512 ? 13.461 0.889 23.406 1 96.81 512 LYS A O 1
ATOM 3890 N N . CYS A 1 513 ? 12.977 -0.576 24.969 1 98.25 513 CYS A N 1
ATOM 3891 C CA . CYS A 1 513 ? 11.539 -0.464 24.734 1 98.25 513 CYS A CA 1
ATOM 3892 C C . CYS A 1 513 ? 10.773 -0.49 26.047 1 98.25 513 CYS A C 1
ATOM 3894 O O . CYS A 1 513 ? 11.086 -1.279 26.938 1 98.25 513 CYS A O 1
ATOM 3896 N N . TYR A 1 514 ? 9.875 0.463 26.25 1 98.69 514 TYR A N 1
ATOM 3897 C CA . TYR A 1 514 ? 8.938 0.509 27.359 1 98.69 514 TYR A CA 1
ATOM 3898 C C . TYR A 1 514 ? 7.496 0.459 26.875 1 98.69 514 TYR A C 1
ATOM 3900 O O . TYR A 1 514 ? 7.113 1.216 25.969 1 98.69 514 TYR A O 1
ATOM 3908 N N . THR A 1 515 ? 6.762 -0.489 27.312 1 98.75 515 THR A N 1
ATOM 3909 C CA . THR A 1 515 ? 5.344 -0.566 26.984 1 98.75 515 THR A CA 1
ATOM 3910 C C . THR A 1 515 ? 4.492 -0.485 28.25 1 98.75 515 THR A C 1
ATOM 3912 O O . THR A 1 515 ? 4.922 -0.915 29.328 1 98.75 515 THR A O 1
ATOM 3915 N N . ALA A 1 516 ? 3.352 0.109 28.156 1 98.75 516 ALA A N 1
ATOM 3916 C CA . ALA A 1 516 ? 2.395 0.181 29.266 1 98.75 516 ALA A CA 1
ATOM 3917 C C . ALA A 1 516 ? 0.96 0.187 28.75 1 98.75 516 ALA A C 1
ATOM 3919 O O . ALA A 1 516 ? 0.678 0.748 27.688 1 98.75 516 ALA A O 1
ATOM 3920 N N . LYS A 1 517 ? 0.13 -0.466 29.469 1 97.88 517 LYS A N 1
ATOM 3921 C CA . LYS A 1 517 ? -1.314 -0.385 29.281 1 97.88 517 LYS A CA 1
ATOM 3922 C C . LYS A 1 517 ? -1.975 0.437 30.375 1 97.88 517 LYS A C 1
ATOM 3924 O O . LYS A 1 517 ? -1.789 0.155 31.562 1 97.88 517 LYS A O 1
ATOM 3929 N N . VAL A 1 518 ? -2.697 1.427 29.969 1 98.31 518 VAL A N 1
ATOM 3930 C CA . VAL A 1 518 ? -3.266 2.318 30.984 1 98.31 518 VAL A CA 1
ATOM 3931 C C . VAL A 1 518 ? -4.785 2.367 30.828 1 98.31 518 VAL A C 1
ATOM 3933 O O . VAL A 1 518 ? -5.297 2.496 29.703 1 98.31 518 VAL A O 1
ATOM 3936 N N . ARG A 1 519 ? -5.516 2.277 31.953 1 97.5 519 ARG A N 1
ATOM 3937 C CA . ARG A 1 519 ? -6.977 2.277 31.969 1 97.5 519 ARG A CA 1
ATOM 3938 C C . ARG A 1 519 ? -7.508 3.385 32.875 1 97.5 519 ARG A C 1
ATOM 3940 O O . ARG A 1 519 ? -8.68 3.75 32.781 1 97.5 519 ARG A O 1
ATOM 3947 N N . THR A 1 520 ? -6.59 3.9 33.719 1 97.81 520 THR A N 1
ATOM 3948 C CA . THR A 1 520 ? -6.98 4.918 34.688 1 97.81 520 THR A CA 1
ATOM 3949 C C . THR A 1 520 ? -6.012 6.098 34.656 1 97.81 520 THR A C 1
ATOM 3951 O O . THR A 1 520 ? -4.934 6.004 34.062 1 97.81 520 THR A O 1
ATOM 3954 N N . GLU A 1 521 ? -6.445 7.184 35.25 1 97.88 521 GLU A N 1
ATOM 3955 C CA . GLU A 1 521 ? -5.598 8.367 35.312 1 97.88 521 GLU A CA 1
ATOM 3956 C C . GLU A 1 521 ? -4.312 8.094 36.094 1 97.88 521 GLU A C 1
ATOM 3958 O O . GLU A 1 521 ? -3.246 8.594 35.719 1 97.88 521 GLU A O 1
ATOM 3963 N N . GLU A 1 522 ? -4.398 7.324 37.188 1 97.69 522 GLU A N 1
ATOM 3964 C CA . GLU A 1 522 ? -3.232 6.969 37.969 1 97.69 522 GLU A CA 1
ATOM 3965 C C . GLU A 1 522 ? -2.201 6.207 37.156 1 97.69 522 GLU A C 1
ATOM 3967 O O . GLU A 1 522 ? -1.007 6.508 37.219 1 97.69 522 GLU A O 1
ATOM 3972 N N . GLU A 1 523 ? -2.707 5.277 36.406 1 98.38 523 GLU A N 1
ATOM 3973 C CA . GLU A 1 523 ? -1.824 4.5 35.562 1 98.38 523 GLU A CA 1
ATOM 3974 C C . GLU A 1 523 ? -1.186 5.375 34.469 1 98.38 523 GLU A C 1
ATOM 3976 O O . GLU A 1 523 ? -0.025 5.172 34.125 1 98.38 523 GLU A O 1
ATOM 3981 N N . LEU A 1 524 ? -1.975 6.301 34 1 98.38 524 LEU A N 1
ATOM 3982 C CA . LEU A 1 524 ? -1.467 7.23 33 1 98.38 524 LEU A CA 1
ATOM 3983 C C . LEU A 1 524 ? -0.311 8.055 33.562 1 98.38 524 LEU A C 1
ATOM 3985 O O . LEU A 1 524 ? 0.729 8.188 32.906 1 98.38 524 LEU A O 1
ATOM 3989 N N . LYS A 1 525 ? -0.514 8.641 34.719 1 97.88 525 LYS A N 1
ATOM 3990 C CA . LYS A 1 525 ? 0.525 9.445 35.375 1 97.88 525 LYS A CA 1
ATOM 3991 C C . LYS A 1 525 ? 1.81 8.641 35.531 1 97.88 525 LYS A C 1
ATOM 3993 O O . LYS A 1 525 ? 2.902 9.133 35.25 1 97.88 525 LYS A O 1
ATOM 3998 N N . LYS A 1 526 ? 1.656 7.426 35.969 1 98.38 526 LYS A N 1
ATOM 3999 C CA . LYS A 1 526 ? 2.807 6.551 36.156 1 98.38 526 LYS A CA 1
ATOM 4000 C C . LYS A 1 526 ? 3.527 6.281 34.844 1 98.38 526 LYS A C 1
ATOM 4002 O O . LYS A 1 526 ? 4.758 6.285 34.781 1 98.38 526 LYS A O 1
ATOM 4007 N N . ALA A 1 527 ? 2.764 5.992 33.781 1 98.69 527 ALA A N 1
ATOM 4008 C CA . ALA A 1 527 ? 3.34 5.707 32.469 1 98.69 527 ALA A CA 1
ATOM 4009 C C . ALA A 1 527 ? 4.094 6.918 31.938 1 98.69 527 ALA A C 1
ATOM 4011 O O . ALA A 1 527 ? 5.172 6.777 31.359 1 98.69 527 ALA A O 1
ATOM 4012 N N . ILE A 1 528 ? 3.512 8.078 32.094 1 98.56 528 ILE A N 1
ATOM 4013 C CA . ILE A 1 528 ? 4.141 9.305 31.609 1 98.56 528 ILE A CA 1
ATOM 4014 C C . ILE A 1 528 ? 5.43 9.555 32.375 1 98.56 528 ILE A C 1
ATOM 4016 O O . ILE A 1 528 ? 6.465 9.883 31.797 1 98.56 528 ILE A O 1
ATOM 4020 N N . GLU A 1 529 ? 5.375 9.406 33.688 1 98.25 529 GLU A N 1
ATOM 4021 C CA . GLU A 1 529 ? 6.562 9.586 34.531 1 98.25 529 GLU A CA 1
ATOM 4022 C C . GLU A 1 529 ? 7.668 8.609 34.125 1 98.25 529 GLU A C 1
ATOM 4024 O O . GLU A 1 529 ? 8.836 9 34.031 1 98.25 529 GLU A O 1
ATOM 4029 N N . ALA A 1 530 ? 7.305 7.43 33.875 1 98.5 530 ALA A N 1
ATOM 4030 C CA . ALA A 1 530 ? 8.273 6.418 33.469 1 98.5 530 ALA A CA 1
ATOM 4031 C C . ALA A 1 530 ? 8.883 6.773 32.125 1 98.5 530 ALA A C 1
ATOM 4033 O O . ALA A 1 530 ? 10.078 6.57 31.891 1 98.5 530 ALA A O 1
ATOM 4034 N N . SER A 1 531 ? 8.062 7.25 31.172 1 98.25 531 SER A N 1
ATOM 4035 C CA . SER A 1 531 ? 8.531 7.586 29.844 1 98.25 531 SER A CA 1
ATOM 4036 C C . SER A 1 531 ? 9.477 8.781 29.859 1 98.25 531 SER A C 1
ATOM 4038 O O . SER A 1 531 ? 10.406 8.852 29.062 1 98.25 531 SER A O 1
ATOM 4040 N N . LEU A 1 532 ? 9.312 9.719 30.781 1 97.31 532 LEU A N 1
ATOM 4041 C CA . LEU A 1 532 ? 10.102 10.945 30.844 1 97.31 532 LEU A CA 1
ATOM 4042 C C . LEU A 1 532 ? 11.336 10.75 31.719 1 97.31 532 LEU A C 1
ATOM 4044 O O . LEU A 1 532 ? 12.297 11.516 31.625 1 97.31 532 LEU A O 1
ATOM 4048 N N . GLY A 1 533 ? 11.336 9.766 32.531 1 97.06 533 GLY A N 1
ATOM 4049 C CA . GLY A 1 533 ? 12.422 9.531 33.469 1 97.06 533 GLY A CA 1
ATOM 4050 C C . GLY A 1 533 ? 13.273 8.328 33.094 1 97.06 533 GLY A C 1
ATOM 4051 O O . GLY A 1 533 ? 14.117 8.406 32.219 1 97.06 533 GLY A O 1
ATOM 4052 N N . PRO A 1 534 ? 12.906 7.18 33.719 1 97.75 534 PRO A N 1
ATOM 4053 C CA . PRO A 1 534 ? 13.766 6.004 33.562 1 97.75 534 PRO A CA 1
ATOM 4054 C C . PRO A 1 534 ? 13.844 5.516 32.125 1 97.75 534 PRO A C 1
ATOM 4056 O O . PRO A 1 534 ? 14.844 4.898 31.734 1 97.75 534 PRO A O 1
ATOM 4059 N N . ASN A 1 535 ? 12.859 5.773 31.359 1 98.31 535 ASN A N 1
ATOM 4060 C CA . ASN A 1 535 ? 12.812 5.266 29.984 1 98.31 535 ASN A CA 1
ATOM 4061 C C . ASN A 1 535 ? 12.945 6.391 28.969 1 98.31 535 ASN A C 1
ATOM 4063 O O . ASN A 1 535 ? 12.438 6.289 27.844 1 98.31 535 ASN A O 1
ATOM 4067 N N . LYS A 1 536 ? 13.578 7.438 29.328 1 97.12 536 LYS A N 1
ATOM 4068 C CA . LYS A 1 536 ? 13.688 8.617 28.469 1 97.12 536 LYS A CA 1
ATOM 4069 C C . LYS A 1 536 ? 14.398 8.273 27.172 1 97.12 536 LYS A C 1
ATOM 4071 O O . LYS A 1 536 ? 14.164 8.922 26.141 1 97.12 536 LYS A O 1
ATOM 4076 N N . ASP A 1 537 ? 15.227 7.238 27.125 1 97.25 537 ASP A N 1
ATOM 4077 C CA . ASP A 1 537 ? 16 6.879 25.953 1 97.25 537 ASP A CA 1
ATOM 4078 C C . ASP A 1 537 ? 15.383 5.684 25.234 1 97.25 537 ASP A C 1
ATOM 4080 O O . ASP A 1 537 ? 15.969 5.152 24.281 1 97.25 537 ASP A O 1
ATOM 4084 N N . SER A 1 538 ? 14.25 5.246 25.641 1 98.25 538 SER A N 1
ATOM 4085 C CA . SER A 1 538 ? 13.555 4.098 25.062 1 98.25 538 SER A CA 1
ATOM 4086 C C . SER A 1 538 ? 12.391 4.531 24.188 1 98.25 538 SER A C 1
ATOM 4088 O O . SER A 1 538 ? 11.828 5.609 24.391 1 98.25 538 SER A O 1
ATOM 4090 N N . LEU A 1 539 ? 12.172 3.717 23.141 1 98.69 539 LEU A N 1
ATOM 4091 C CA . LEU A 1 539 ? 10.844 3.846 22.562 1 98.69 539 LEU A CA 1
ATOM 4092 C C . LEU A 1 539 ? 9.758 3.504 23.578 1 98.69 539 LEU A C 1
ATOM 4094 O O . LEU A 1 539 ? 9.812 2.451 24.219 1 98.69 539 LEU A O 1
ATOM 4098 N N . CYS A 1 540 ? 8.836 4.395 23.828 1 98.88 540 CYS A N 1
ATOM 4099 C CA . CYS A 1 540 ? 7.746 4.188 24.781 1 98.88 540 CYS A CA 1
ATOM 4100 C C . CYS A 1 540 ? 6.418 4.023 24.047 1 98.88 540 CYS A C 1
ATOM 4102 O O . CYS A 1 540 ? 6.004 4.914 23.297 1 98.88 540 CYS A O 1
ATOM 4104 N N . PHE A 1 541 ? 5.832 2.877 24.203 1 98.88 541 PHE A N 1
ATOM 4105 C CA . PHE A 1 541 ? 4.523 2.582 23.641 1 98.88 541 PHE A CA 1
ATOM 4106 C C . PHE A 1 541 ? 3.473 2.445 24.734 1 98.88 541 PHE A C 1
ATOM 4108 O O . PHE A 1 541 ? 3.506 1.496 25.516 1 98.88 541 PHE A O 1
ATOM 4115 N N . ILE A 1 542 ? 2.57 3.359 24.766 1 98.88 542 ILE A N 1
ATOM 4116 C CA . ILE A 1 542 ? 1.558 3.412 25.812 1 98.88 542 ILE A CA 1
ATOM 4117 C C . ILE A 1 542 ? 0.172 3.213 25.203 1 98.88 542 ILE A C 1
ATOM 4119 O O . ILE A 1 542 ? -0.326 4.078 24.484 1 98.88 542 ILE A O 1
ATOM 4123 N N . GLU A 1 543 ? -0.386 2.084 25.438 1 98.75 543 GLU A N 1
ATOM 4124 C CA . GLU A 1 543 ? -1.752 1.791 25.016 1 98.75 543 GLU A CA 1
ATOM 4125 C C . GLU A 1 543 ? -2.768 2.354 26 1 98.75 543 GLU A C 1
ATOM 4127 O O . GLU A 1 543 ? -2.799 1.95 27.156 1 98.75 543 GLU A O 1
ATOM 4132 N N . VAL A 1 544 ? -3.539 3.287 25.5 1 98.5 544 VAL A N 1
ATOM 4133 C CA . VAL A 1 544 ? -4.543 3.949 26.328 1 98.5 544 VAL A CA 1
ATOM 4134 C C . VAL A 1 544 ? -5.926 3.389 26.016 1 98.5 544 VAL A C 1
ATOM 4136 O O . VAL A 1 544 ? -6.438 3.57 24.906 1 98.5 544 VAL A O 1
ATOM 4139 N N . ILE A 1 545 ? -6.527 2.771 27 1 97.69 545 ILE A N 1
ATOM 4140 C CA . ILE A 1 545 ? -7.848 2.18 26.797 1 97.69 545 ILE A CA 1
ATOM 4141 C C . ILE A 1 545 ? -8.93 3.193 27.172 1 97.69 545 ILE A C 1
ATOM 4143 O O . ILE A 1 545 ? -8.961 3.688 28.297 1 97.69 545 ILE A O 1
ATOM 4147 N N . VAL A 1 546 ? -9.734 3.543 26.219 1 96.06 546 VAL A N 1
ATOM 4148 C CA . VAL A 1 546 ? -10.812 4.488 26.469 1 96.06 546 VAL A CA 1
ATOM 4149 C C . VAL A 1 546 ? -12.133 3.902 25.953 1 96.06 546 VAL A C 1
ATOM 4151 O O . VAL A 1 546 ? -12.141 2.902 25.234 1 96.06 546 VAL A O 1
ATOM 4154 N N . HIS A 1 547 ? -13.227 4.438 26.438 1 93.38 547 HIS A N 1
ATOM 4155 C CA . HIS A 1 547 ? -14.539 3.984 26 1 93.38 547 HIS A CA 1
ATOM 4156 C C . HIS A 1 547 ? -14.75 4.266 24.516 1 93.38 547 HIS A C 1
ATOM 4158 O O . HIS A 1 547 ? -14.32 5.305 24 1 93.38 547 HIS A O 1
ATOM 4164 N N . LYS A 1 548 ? -15.461 3.455 23.891 1 88.81 548 LYS A N 1
ATOM 4165 C CA . LYS A 1 548 ? -15.664 3.549 22.438 1 88.81 548 LYS A CA 1
ATOM 4166 C C . LYS A 1 548 ? -16.359 4.855 22.078 1 88.81 548 LYS A C 1
ATOM 4168 O O . LYS A 1 548 ? -16.156 5.383 20.969 1 88.81 548 LYS A O 1
ATOM 4173 N N . ASP A 1 549 ? -17.141 5.434 22.984 1 87.81 549 ASP A N 1
ATOM 4174 C CA . ASP A 1 549 ? -17.922 6.633 22.688 1 87.81 549 ASP A CA 1
ATOM 4175 C C . ASP A 1 549 ? -17.234 7.883 23.234 1 87.81 549 ASP A C 1
ATOM 4177 O O . ASP A 1 549 ? -17.766 8.984 23.141 1 87.81 549 ASP A O 1
ATOM 4181 N N . ASP A 1 550 ? -16.109 7.664 23.875 1 91.38 550 ASP A N 1
ATOM 4182 C CA . ASP A 1 550 ? -15.352 8.797 24.391 1 91.38 550 ASP A CA 1
ATOM 4183 C C . ASP A 1 550 ? -14.625 9.539 23.281 1 91.38 550 ASP A C 1
ATOM 4185 O O . ASP A 1 550 ? -13.508 9.172 22.906 1 91.38 550 ASP A O 1
ATOM 4189 N N . THR A 1 551 ? -15.32 10.57 22.734 1 88.56 551 THR A N 1
ATOM 4190 C CA . THR A 1 551 ? -14.75 11.336 21.641 1 88.56 551 THR A CA 1
ATOM 4191 C C . THR A 1 551 ? -14.82 12.836 21.922 1 88.56 551 THR A C 1
ATOM 4193 O O . THR A 1 551 ? -15.562 13.266 22.812 1 88.56 551 THR A O 1
ATOM 4196 N N . SER A 1 552 ? -14.047 13.578 21.234 1 89.62 552 SER A N 1
ATOM 4197 C CA . SER A 1 552 ? -14.047 15.023 21.391 1 89.62 552 SER A CA 1
ATOM 4198 C C . SER A 1 552 ? -15.352 15.641 20.891 1 89.62 552 SER A C 1
ATOM 4200 O O . SER A 1 552 ? -15.977 15.109 19.969 1 89.62 552 SER A O 1
ATOM 4202 N N . LYS A 1 553 ? -15.758 16.688 21.578 1 87.62 553 LYS A N 1
ATOM 4203 C CA . LYS A 1 553 ? -16.953 17.406 21.141 1 87.62 553 LYS A CA 1
ATOM 4204 C C . LYS A 1 553 ? -16.781 17.938 19.719 1 87.62 553 LYS A C 1
ATOM 4206 O O . LYS A 1 553 ? -17.734 17.969 18.953 1 87.62 553 LYS A O 1
ATOM 4211 N N . GLU A 1 554 ? -15.57 18.328 19.328 1 89.75 554 GLU A N 1
ATOM 4212 C CA . GLU A 1 554 ? -15.266 18.828 17.984 1 89.75 554 GLU A CA 1
ATOM 4213 C C . GLU A 1 554 ? -15.523 17.766 16.938 1 89.75 554 GLU A C 1
ATOM 4215 O O . GLU A 1 554 ? -16.062 18.062 15.859 1 89.75 554 GLU A O 1
ATOM 4220 N N . LEU A 1 555 ? -15.094 16.516 17.219 1 87.81 555 LEU A N 1
ATOM 4221 C CA . LEU A 1 555 ? -15.312 15.43 16.266 1 87.81 555 LEU A CA 1
ATOM 4222 C C . LEU A 1 555 ? -16.797 15.219 16.031 1 87.81 555 LEU A C 1
ATOM 4224 O O . LEU A 1 555 ? -17.219 14.984 14.891 1 87.81 555 LEU A O 1
ATOM 4228 N N . LEU A 1 556 ? -17.594 15.297 17.109 1 85.81 556 LEU A N 1
ATOM 4229 C CA . LEU A 1 556 ? -19.031 15.133 16.984 1 85.81 556 LEU A CA 1
ATOM 4230 C C . LEU A 1 556 ? -19.625 16.188 16.031 1 85.81 556 LEU A C 1
ATOM 4232 O O . LEU A 1 556 ? -20.391 15.844 15.125 1 85.81 556 LEU A O 1
ATOM 4236 N N . GLU A 1 557 ? -19.188 17.438 16.25 1 88.38 557 GLU A N 1
ATOM 4237 C CA . GLU A 1 557 ? -19.688 18.531 15.438 1 88.38 557 GLU A CA 1
ATOM 4238 C C . GLU A 1 557 ? -19.156 18.469 14.016 1 88.38 557 GLU A C 1
ATOM 4240 O O . GLU A 1 557 ? -19.906 18.578 13.047 1 88.38 557 GLU A O 1
ATOM 4245 N N . TRP A 1 558 ? -17.906 18.281 13.883 1 88.31 558 TRP A N 1
ATOM 4246 C CA . TRP A 1 558 ? -17.234 18.203 12.594 1 88.31 558 TRP A CA 1
ATOM 4247 C C . TRP A 1 558 ? -17.766 17.031 11.773 1 88.31 558 TRP A C 1
ATOM 4249 O O . TRP A 1 558 ? -18.062 17.188 10.586 1 88.31 558 TRP A O 1
ATOM 4259 N N . GLY A 1 559 ? -17.859 15.844 12.406 1 85.12 559 GLY A N 1
ATOM 4260 C CA . GLY A 1 559 ? -18.359 14.656 11.734 1 85.12 559 GLY A CA 1
ATOM 4261 C C . GLY A 1 559 ? -19.75 14.828 11.164 1 85.12 559 GLY A C 1
ATOM 4262 O O . GLY A 1 559 ? -20.031 14.391 10.047 1 85.12 559 GLY A O 1
ATOM 4263 N N . SER A 1 560 ? -20.578 15.461 11.953 1 85.44 560 SER A N 1
ATOM 4264 C CA . SER A 1 560 ? -21.938 15.703 11.5 1 85.44 560 SER A CA 1
ATOM 4265 C C . SER A 1 560 ? -21.969 16.578 10.258 1 85.44 560 SER A C 1
ATOM 4267 O O . SER A 1 560 ? -22.75 16.344 9.328 1 85.44 560 SER A O 1
ATOM 4269 N N . ARG A 1 561 ? -21.172 17.562 10.203 1 87.06 561 ARG A N 1
ATOM 4270 C CA . ARG A 1 561 ? -21.141 18.5 9.086 1 87.06 561 ARG A CA 1
ATOM 4271 C C . ARG A 1 561 ? -20.531 17.859 7.84 1 87.06 561 ARG A C 1
ATOM 4273 O O . ARG A 1 561 ? -21 18.109 6.723 1 87.06 561 ARG A O 1
ATOM 4280 N N . VAL A 1 562 ? -19.516 17.078 8.07 1 85.69 562 VAL A N 1
ATOM 4281 C CA . VAL A 1 562 ? -18.891 16.375 6.953 1 85.69 562 VAL A CA 1
ATOM 4282 C C . VAL A 1 562 ? -19.844 15.336 6.395 1 85.69 562 VAL A C 1
ATOM 4284 O O . VAL A 1 562 ? -19.953 15.164 5.176 1 85.69 562 VAL A O 1
ATOM 4287 N N . SER A 1 563 ? -20.516 14.609 7.281 1 86.44 563 SER A N 1
ATOM 4288 C CA . SER A 1 563 ? -21.531 13.656 6.848 1 86.44 563 SER A CA 1
ATOM 4289 C C . SER A 1 563 ? -22.594 14.336 5.988 1 86.44 563 SER A C 1
ATOM 4291 O O . SER A 1 563 ? -22.984 13.797 4.957 1 86.44 563 SER A O 1
ATOM 4293 N N . ALA A 1 564 ? -23.016 15.492 6.414 1 86.5 564 ALA A N 1
ATOM 4294 C CA . ALA A 1 564 ? -24.031 16.234 5.668 1 86.5 564 ALA A CA 1
ATOM 4295 C C . ALA A 1 564 ? -23.516 16.625 4.289 1 86.5 564 ALA A C 1
ATOM 4297 O O . ALA A 1 564 ? -24.25 16.594 3.307 1 86.5 564 ALA A O 1
ATOM 4298 N N . ALA A 1 565 ? -22.297 17 4.258 1 86.5 565 ALA A N 1
ATOM 4299 C CA . ALA A 1 565 ? -21.703 17.391 2.986 1 86.5 565 ALA A CA 1
ATOM 4300 C C . ALA A 1 565 ? -21.609 16.203 2.037 1 86.5 565 ALA A C 1
ATOM 4302 O O . ALA A 1 565 ? -21.859 16.344 0.835 1 86.5 565 ALA A O 1
ATOM 4303 N N . ASN A 1 566 ? -21.25 15.055 2.535 1 85.38 566 ASN A N 1
ATOM 4304 C CA . ASN A 1 566 ? -21.078 13.844 1.735 1 85.38 566 ASN A CA 1
ATOM 4305 C C . ASN A 1 566 ? -22.422 13.266 1.294 1 85.38 566 ASN A C 1
ATOM 4307 O O . ASN A 1 566 ? -22.484 12.555 0.287 1 85.38 566 ASN A O 1
ATOM 4311 N N . SER A 1 567 ? -23.484 13.531 2.012 1 87.56 567 SER A N 1
ATOM 4312 C CA . SER A 1 567 ? -24.766 12.883 1.768 1 87.56 567 SER A CA 1
ATOM 4313 C C . SER A 1 567 ? -25.719 13.781 0.976 1 87.56 567 SER A C 1
ATOM 4315 O O . SER A 1 567 ? -26.891 13.469 0.813 1 87.56 567 SER A O 1
ATOM 4317 N N . ARG A 1 568 ? -25.203 14.945 0.549 1 90.12 568 ARG A N 1
ATOM 4318 C CA . ARG A 1 568 ? -26.047 15.828 -0.251 1 90.12 568 ARG A CA 1
ATOM 4319 C C . ARG A 1 568 ? -26.688 15.078 -1.408 1 90.12 568 ARG A C 1
ATOM 4321 O O . ARG A 1 568 ? -26 14.359 -2.145 1 90.12 568 ARG A O 1
ATOM 4328 N N . PRO A 1 569 ? -27.938 15.188 -1.512 1 88.44 569 PRO A N 1
ATOM 4329 C CA . PRO A 1 569 ? -28.609 14.461 -2.588 1 88.44 569 PRO A CA 1
ATOM 4330 C C . PRO A 1 569 ? -28.188 14.922 -3.977 1 88.44 569 PRO A C 1
ATOM 4332 O O . PRO A 1 569 ? -27.75 16.062 -4.145 1 88.44 569 PRO A O 1
ATOM 4335 N N . PRO A 1 570 ? -28.297 13.977 -4.91 1 87.62 570 PRO A N 1
ATOM 4336 C CA . PRO A 1 570 ? -27.922 14.367 -6.273 1 87.62 570 PRO A CA 1
ATOM 4337 C C . PRO A 1 570 ? -28.812 15.477 -6.828 1 87.62 570 PRO A C 1
ATOM 4339 O O . PRO A 1 570 ? -30 15.547 -6.504 1 87.62 570 PRO A O 1
ATOM 4342 N N . ASN A 1 571 ? -28.156 16.359 -7.582 1 78.88 571 ASN A N 1
ATOM 4343 C CA . ASN A 1 571 ? -28.922 17.406 -8.258 1 78.88 571 ASN A CA 1
ATOM 4344 C C . ASN A 1 571 ? -29.953 16.797 -9.227 1 78.88 571 ASN A C 1
ATOM 4346 O O . ASN A 1 571 ? -29.625 15.859 -9.961 1 78.88 571 ASN A O 1
ATOM 4350 N N . PRO A 1 572 ? -31.266 17.141 -9.078 1 68 572 PRO A N 1
ATOM 4351 C CA . PRO A 1 572 ? -32.25 16.625 -10.031 1 68 572 PRO A CA 1
ATOM 4352 C C . PRO A 1 572 ? -31.828 16.875 -11.484 1 68 572 PRO A C 1
ATOM 4354 O O . PRO A 1 572 ? -31.281 17.922 -11.805 1 68 572 PRO A O 1
ATOM 4357 N N . GLN A 1 573 ? -31.438 15.984 -12.242 1 49.41 573 GLN A N 1
ATOM 4358 C CA . GLN A 1 573 ? -31.188 16.188 -13.664 1 49.41 573 GLN A CA 1
ATOM 4359 C C . GLN A 1 573 ? -32.438 16.594 -14.406 1 49.41 573 GLN A C 1
ATOM 4361 O O . GLN A 1 573 ? -33.531 16.141 -14.078 1 49.41 573 GLN A O 1
ATOM 4366 N N . MET B 1 1 ? -41.594 2.254 -4.984 1 64.06 1 MET B N 1
ATOM 4367 C CA . MET B 1 1 ? -40.406 1.48 -5.293 1 64.06 1 MET B CA 1
ATOM 4368 C C . MET B 1 1 ? -39.938 0.695 -4.074 1 64.06 1 MET B C 1
ATOM 4370 O O . MET B 1 1 ? -40 1.195 -2.949 1 64.06 1 MET B O 1
ATOM 4374 N N . PRO B 1 2 ? -39.688 -0.611 -4.32 1 72.5 2 PRO B N 1
ATOM 4375 C CA . PRO B 1 2 ? -39.219 -1.351 -3.146 1 72.5 2 PRO B CA 1
ATOM 4376 C C . PRO B 1 2 ? -37.969 -0.719 -2.51 1 72.5 2 PRO B C 1
ATOM 4378 O O . PRO B 1 2 ? -37.062 -0.302 -3.219 1 72.5 2 PRO B O 1
ATOM 4381 N N . PRO B 1 3 ? -38 -0.46 -1.293 1 75.69 3 PRO B N 1
ATOM 4382 C CA . PRO B 1 3 ? -36.906 0.181 -0.589 1 75.69 3 PRO B CA 1
ATOM 4383 C C . PRO B 1 3 ? -35.562 -0.543 -0.802 1 75.69 3 PRO B C 1
ATOM 4385 O O . PRO B 1 3 ? -34.5 0.054 -0.635 1 75.69 3 PRO B O 1
ATOM 4388 N N . ASP B 1 4 ? -35.719 -1.613 -1.287 1 81.69 4 ASP B N 1
ATOM 4389 C CA . ASP B 1 4 ? -34.5 -2.416 -1.429 1 81.69 4 ASP B CA 1
ATOM 4390 C C . ASP B 1 4 ? -33.938 -2.318 -2.846 1 81.69 4 ASP B C 1
ATOM 4392 O O . ASP B 1 4 ? -32.938 -2.939 -3.16 1 81.69 4 ASP B O 1
ATOM 4396 N N . ALA B 1 5 ? -34.531 -1.446 -3.682 1 88.31 5 ALA B N 1
ATOM 4397 C CA . ALA B 1 5 ? -34.062 -1.275 -5.055 1 88.31 5 ALA B CA 1
ATOM 4398 C C . ALA B 1 5 ? -33.031 -0.147 -5.152 1 88.31 5 ALA B C 1
ATOM 4400 O O . ALA B 1 5 ? -33.25 0.812 -5.902 1 88.31 5 ALA B O 1
ATOM 4401 N N . THR B 1 6 ? -31.984 -0.366 -4.43 1 93.19 6 THR B N 1
ATOM 4402 C CA . THR B 1 6 ? -30.938 0.652 -4.395 1 93.19 6 THR B CA 1
ATOM 4403 C C . THR B 1 6 ? -29.719 0.201 -5.188 1 93.19 6 THR B C 1
ATOM 4405 O O . THR B 1 6 ? -29.578 -0.98 -5.512 1 93.19 6 THR B O 1
ATOM 4408 N N . LEU B 1 7 ? -28.875 1.146 -5.562 1 94 7 LEU B N 1
ATOM 4409 C CA . LEU B 1 7 ? -27.656 0.886 -6.305 1 94 7 LEU B CA 1
ATOM 4410 C C . LEU B 1 7 ? -26.766 -0.096 -5.551 1 94 7 LEU B C 1
ATOM 4412 O O . LEU B 1 7 ? -26.234 -1.048 -6.141 1 94 7 LEU B O 1
ATOM 4416 N N . GLY B 1 8 ? -26.578 0.196 -4.219 1 94.94 8 GLY B N 1
ATOM 4417 C CA . GLY B 1 8 ? -25.719 -0.657 -3.414 1 94.94 8 GLY B CA 1
ATOM 4418 C C . GLY B 1 8 ? -26.203 -2.092 -3.336 1 94.94 8 GLY B C 1
ATOM 4419 O O . GLY B 1 8 ? -25.406 -3.029 -3.414 1 94.94 8 GLY B O 1
ATOM 4420 N N . ARG B 1 9 ? -27.469 -2.279 -3.182 1 92.81 9 ARG B N 1
ATOM 4421 C CA . ARG B 1 9 ? -28.031 -3.621 -3.115 1 92.81 9 ARG B CA 1
ATOM 4422 C C . ARG B 1 9 ? -27.938 -4.328 -4.465 1 92.81 9 ARG B C 1
ATOM 4424 O O . ARG B 1 9 ? -27.719 -5.539 -4.52 1 92.81 9 ARG B O 1
ATOM 4431 N N . HIS B 1 10 ? -28.141 -3.562 -5.484 1 91.62 10 HIS B N 1
ATOM 4432 C CA . HIS B 1 10 ? -27.953 -4.117 -6.82 1 91.62 10 HIS B CA 1
ATOM 4433 C C . HIS B 1 10 ? -26.531 -4.637 -7.008 1 91.62 10 HIS B C 1
ATOM 4435 O O . HIS B 1 10 ? -26.328 -5.742 -7.516 1 91.62 10 HIS B O 1
ATOM 4441 N N . LEU B 1 11 ? -25.578 -3.865 -6.652 1 94.5 11 LEU B N 1
ATOM 4442 C CA . LEU B 1 11 ? -24.172 -4.277 -6.754 1 94.5 11 LEU B CA 1
ATOM 4443 C C . LEU B 1 11 ? -23.922 -5.543 -5.941 1 94.5 11 LEU B C 1
ATOM 4445 O O . LEU B 1 11 ? -23.234 -6.453 -6.402 1 94.5 11 LEU B O 1
ATOM 4449 N N . ALA B 1 12 ? -24.484 -5.586 -4.727 1 94.25 12 ALA B N 1
ATOM 4450 C CA . ALA B 1 12 ? -24.328 -6.758 -3.863 1 94.25 12 ALA B CA 1
ATOM 4451 C C . ALA B 1 12 ? -24.859 -8.016 -4.551 1 94.25 12 ALA B C 1
ATOM 4453 O O . ALA B 1 12 ? -24.203 -9.062 -4.52 1 94.25 12 ALA B O 1
ATOM 4454 N N . ARG B 1 13 ? -26 -7.914 -5.113 1 90.81 13 ARG B N 1
ATOM 4455 C CA . ARG B 1 13 ? -26.609 -9.047 -5.801 1 90.81 13 ARG B CA 1
ATOM 4456 C C . ARG B 1 13 ? -25.766 -9.484 -6.992 1 90.81 13 ARG B C 1
ATOM 4458 O O . ARG B 1 13 ? -25.578 -10.68 -7.227 1 90.81 13 ARG B O 1
ATOM 4465 N N . ARG B 1 14 ? -25.25 -8.516 -7.742 1 91.06 14 ARG B N 1
ATOM 4466 C CA . ARG B 1 14 ? -24.422 -8.82 -8.906 1 91.06 14 ARG B CA 1
ATOM 4467 C C . ARG B 1 14 ? -23.141 -9.523 -8.5 1 91.06 14 ARG B C 1
ATOM 4469 O O . ARG B 1 14 ? -22.703 -10.477 -9.156 1 91.06 14 ARG B O 1
ATOM 4476 N N . LEU B 1 15 ? -22.531 -9.031 -7.43 1 93.69 15 LEU B N 1
ATOM 4477 C CA . LEU B 1 15 ? -21.297 -9.656 -6.938 1 93.69 15 LEU B CA 1
ATOM 4478 C C . LEU B 1 15 ? -21.562 -11.094 -6.492 1 93.69 15 LEU B C 1
ATOM 4480 O O . LEU B 1 15 ? -20.828 -12.008 -6.852 1 93.69 15 LEU B O 1
ATOM 4484 N N . ALA B 1 16 ? -22.625 -11.273 -5.734 1 91.19 16 ALA B N 1
ATOM 4485 C CA . ALA B 1 16 ? -22.984 -12.609 -5.254 1 91.19 16 ALA B CA 1
ATOM 4486 C C . ALA B 1 16 ? -23.281 -13.547 -6.422 1 91.19 16 ALA B C 1
ATOM 4488 O O . ALA B 1 16 ? -22.922 -14.727 -6.379 1 91.19 16 ALA B O 1
ATOM 4489 N N . GLU B 1 17 ? -23.891 -13.023 -7.402 1 88.44 17 GLU B N 1
ATOM 4490 C CA . GLU B 1 17 ? -24.281 -13.812 -8.57 1 88.44 17 GLU B CA 1
ATOM 4491 C C . GLU B 1 17 ? -23.047 -14.406 -9.266 1 88.44 17 GLU B C 1
ATOM 4493 O O . GLU B 1 17 ? -23.094 -15.539 -9.75 1 88.44 17 GLU B O 1
ATOM 4498 N N . VAL B 1 18 ? -22.016 -13.656 -9.273 1 90.75 18 VAL B N 1
ATOM 4499 C CA . VAL B 1 18 ? -20.828 -14.133 -9.992 1 90.75 18 VAL B CA 1
ATOM 4500 C C . VAL B 1 18 ? -19.906 -14.867 -9.031 1 90.75 18 VAL B C 1
ATOM 4502 O O . VAL B 1 18 ? -18.812 -15.289 -9.422 1 90.75 18 VAL B O 1
ATOM 4505 N N . GLY B 1 19 ? -20.312 -14.992 -7.793 1 91.06 19 GLY B N 1
ATOM 4506 C CA . GLY B 1 19 ? -19.594 -15.852 -6.871 1 91.06 19 GLY B CA 1
ATOM 4507 C C . GLY B 1 19 ? -18.766 -15.086 -5.859 1 91.06 19 GLY B C 1
ATOM 4508 O O . GLY B 1 19 ? -18.078 -15.68 -5.023 1 91.06 19 GLY B O 1
ATOM 4509 N N . ALA B 1 20 ? -18.734 -13.789 -5.875 1 94.06 20 ALA B N 1
ATOM 4510 C CA . ALA B 1 20 ? -18.031 -12.977 -4.883 1 94.06 20 ALA B CA 1
ATOM 4511 C C . ALA B 1 20 ? -18.906 -12.734 -3.658 1 94.06 20 ALA B C 1
ATOM 4513 O O . ALA B 1 20 ? -19.391 -11.617 -3.445 1 94.06 20 ALA B O 1
ATOM 4514 N N . HIS B 1 21 ? -18.984 -13.688 -2.824 1 94.38 21 HIS B N 1
ATOM 4515 C CA . HIS B 1 21 ? -19.859 -13.633 -1.661 1 94.38 21 HIS B CA 1
ATOM 4516 C C . HIS B 1 21 ? -19.219 -12.875 -0.51 1 94.38 21 HIS B C 1
ATOM 4518 O O . HIS B 1 21 ? -19.906 -12.383 0.385 1 94.38 21 HIS B O 1
ATOM 4524 N N . ASP B 1 22 ? -17.906 -12.883 -0.487 1 96.06 22 ASP B N 1
ATOM 4525 C CA . ASP B 1 22 ? -17.141 -12.102 0.477 1 96.06 22 ASP B CA 1
ATOM 4526 C C . ASP B 1 22 ? -16.469 -10.906 -0.198 1 96.06 22 ASP B C 1
ATOM 4528 O O . ASP B 1 22 ? -15.82 -11.062 -1.232 1 96.06 22 ASP B O 1
ATOM 4532 N N . VAL B 1 23 ? -16.703 -9.75 0.328 1 97.62 23 VAL B N 1
ATOM 4533 C CA . VAL B 1 23 ? -16.047 -8.531 -0.145 1 97.62 23 VAL B CA 1
ATOM 4534 C C . VAL B 1 23 ? -15.055 -8.031 0.909 1 97.62 23 VAL B C 1
ATOM 4536 O O . VAL B 1 23 ? -15.438 -7.766 2.049 1 97.62 23 VAL B O 1
ATOM 4539 N N . PHE B 1 24 ? -13.797 -7.969 0.59 1 98.56 24 PHE B N 1
ATOM 4540 C CA . PHE B 1 24 ? -12.758 -7.52 1.508 1 98.56 24 PHE B CA 1
ATOM 4541 C C . PHE B 1 24 ? -12.703 -5.996 1.556 1 98.56 24 PHE B C 1
ATOM 4543 O O . PHE B 1 24 ? -12.57 -5.34 0.519 1 98.56 24 PHE B O 1
ATOM 4550 N N . THR B 1 25 ? -12.789 -5.422 2.771 1 98.06 25 THR B N 1
ATOM 4551 C CA . THR B 1 25 ? -13.078 -3.994 2.805 1 98.06 25 THR B CA 1
ATOM 4552 C C . THR B 1 25 ? -12.234 -3.293 3.867 1 98.06 25 THR B C 1
ATOM 4554 O O . THR B 1 25 ? -11.742 -3.934 4.797 1 98.06 25 THR B O 1
ATOM 4557 N N . VAL B 1 26 ? -11.914 -2.088 3.695 1 97.44 26 VAL B N 1
ATOM 4558 C CA . VAL B 1 26 ? -11.508 -1.078 4.668 1 97.44 26 VAL B CA 1
ATOM 4559 C C . VAL B 1 26 ? -12.43 0.132 4.574 1 97.44 26 VAL B C 1
ATOM 4561 O O . VAL B 1 26 ? -12.539 0.76 3.516 1 97.44 26 VAL B O 1
ATOM 4564 N N . PRO B 1 27 ? -13.133 0.459 5.629 1 96.31 27 PRO B N 1
ATOM 4565 C CA . PRO B 1 27 ? -14.109 1.549 5.559 1 96.31 27 PRO B CA 1
ATOM 4566 C C . PRO B 1 27 ? -13.453 2.928 5.535 1 96.31 27 PRO B C 1
ATOM 4568 O O . PRO B 1 27 ? -12.367 3.105 6.082 1 96.31 27 PRO B O 1
ATOM 4571 N N . GLY B 1 28 ? -14.102 3.855 4.918 1 93.62 28 GLY B N 1
ATOM 4572 C CA . GLY B 1 28 ? -13.758 5.266 4.887 1 93.62 28 GLY B CA 1
ATOM 4573 C C . GLY B 1 28 ? -14.922 6.16 4.504 1 93.62 28 GLY B C 1
ATOM 4574 O O . GLY B 1 28 ? -15.945 5.676 4.02 1 93.62 28 GLY B O 1
ATOM 4575 N N . ASP B 1 29 ? -14.828 7.375 4.684 1 90.12 29 ASP B N 1
ATOM 4576 C CA . ASP B 1 29 ? -15.945 8.312 4.676 1 90.12 29 ASP B CA 1
ATOM 4577 C C . ASP B 1 29 ? -16.672 8.297 3.33 1 90.12 29 ASP B C 1
ATOM 4579 O O . ASP B 1 29 ? -17.875 8.539 3.266 1 90.12 29 ASP B O 1
ATOM 4583 N N . PHE B 1 30 ? -15.977 7.859 2.26 1 94.94 30 PHE B N 1
ATOM 4584 C CA . PHE B 1 30 ? -16.625 7.938 0.956 1 94.94 30 PHE B CA 1
ATOM 4585 C C . PHE B 1 30 ? -17.297 6.617 0.607 1 94.94 30 PHE B C 1
ATOM 4587 O O . PHE B 1 30 ? -17.969 6.508 -0.428 1 94.94 30 PHE B O 1
ATOM 4594 N N . ASN B 1 31 ? -17.172 5.598 1.399 1 96.5 31 ASN B N 1
ATOM 4595 C CA . ASN B 1 31 ? -17.781 4.332 0.998 1 96.5 31 ASN B CA 1
ATOM 4596 C C . ASN B 1 31 ? -18.688 3.771 2.094 1 96.5 31 ASN B C 1
ATOM 4598 O O . ASN B 1 31 ? -19.156 2.639 1.993 1 96.5 31 ASN B O 1
ATOM 4602 N N . LEU B 1 32 ? -19.016 4.504 3.141 1 95.56 32 LEU B N 1
ATOM 4603 C CA . LEU B 1 32 ? -19.719 3.986 4.309 1 95.56 32 LEU B CA 1
ATOM 4604 C C . LEU B 1 32 ? -21.141 3.588 3.945 1 95.56 32 LEU B C 1
ATOM 4606 O O . LEU B 1 32 ? -21.578 2.475 4.25 1 95.56 32 LEU B O 1
ATOM 4610 N N . THR B 1 33 ? -21.875 4.48 3.25 1 95 33 THR B N 1
ATOM 4611 C CA . THR B 1 33 ? -23.234 4.164 2.844 1 95 33 THR B CA 1
ATOM 4612 C C . THR B 1 33 ? -23.25 2.967 1.897 1 95 33 THR B C 1
ATOM 4614 O O . THR B 1 33 ? -24.172 2.146 1.945 1 95 33 THR B O 1
ATOM 4617 N N . LEU B 1 34 ? -22.281 2.932 1.034 1 96.62 34 LEU B N 1
ATOM 4618 C CA . LEU B 1 34 ? -22.156 1.785 0.14 1 96.62 34 LEU B CA 1
ATOM 4619 C C . LEU B 1 34 ? -22 0.492 0.932 1 96.62 34 LEU B C 1
ATOM 4621 O O . LEU B 1 34 ? -22.625 -0.519 0.614 1 96.62 34 LEU B O 1
ATOM 4625 N N . LEU B 1 35 ? -21.156 0.482 1.94 1 96.31 35 LEU B N 1
ATOM 4626 C CA . LEU B 1 35 ? -20.906 -0.702 2.756 1 96.31 35 LEU B CA 1
ATOM 4627 C C . LEU B 1 35 ? -22.172 -1.133 3.484 1 96.31 35 LEU B C 1
ATOM 4629 O O . LEU B 1 35 ? -22.438 -2.328 3.621 1 96.31 35 LEU B O 1
ATOM 4633 N N . ASP B 1 36 ? -23.016 -0.204 3.891 1 94.56 36 ASP B N 1
ATOM 4634 C CA . ASP B 1 36 ? -24.312 -0.516 4.477 1 94.56 36 ASP B CA 1
ATOM 4635 C C . ASP B 1 36 ? -25.172 -1.329 3.512 1 94.56 36 ASP B C 1
ATOM 4637 O O . ASP B 1 36 ? -25.734 -2.354 3.893 1 94.56 36 ASP B O 1
ATOM 4641 N N . GLU B 1 37 ? -25.203 -0.792 2.355 1 94.19 37 GLU B N 1
ATOM 4642 C CA . GLU B 1 37 ? -26.078 -1.396 1.36 1 94.19 37 GLU B CA 1
ATOM 4643 C C . GLU B 1 37 ? -25.578 -2.773 0.939 1 94.19 37 GLU B C 1
ATOM 4645 O O . GLU B 1 37 ? -26.359 -3.678 0.675 1 94.19 37 GLU B O 1
ATOM 4650 N N . LEU B 1 38 ? -24.266 -2.92 0.816 1 94.44 38 LEU B N 1
ATOM 4651 C CA . LEU B 1 38 ? -23.688 -4.203 0.432 1 94.44 38 LEU B CA 1
ATOM 4652 C C . LEU B 1 38 ? -24.047 -5.289 1.44 1 94.44 38 LEU B C 1
ATOM 4654 O O . LEU B 1 38 ? -24.391 -6.41 1.057 1 94.44 38 LEU B O 1
ATOM 4658 N N . GLU B 1 39 ? -24.062 -4.977 2.68 1 90.19 39 GLU B N 1
ATOM 4659 C CA . GLU B 1 39 ? -24.266 -5.98 3.717 1 90.19 39 GLU B CA 1
ATOM 4660 C C . GLU B 1 39 ? -25.75 -6.191 4.008 1 90.19 39 GLU B C 1
ATOM 4662 O O . GLU B 1 39 ? -26.125 -7.211 4.582 1 90.19 39 GLU B O 1
ATOM 4667 N N . ALA B 1 40 ? -26.547 -5.309 3.588 1 87.94 40 ALA B N 1
ATOM 4668 C CA . ALA B 1 40 ? -27.953 -5.289 3.988 1 87.94 40 ALA B CA 1
ATOM 4669 C C . ALA B 1 40 ? -28.703 -6.512 3.453 1 87.94 40 ALA B C 1
ATOM 4671 O O . ALA B 1 40 ? -29.656 -6.984 4.066 1 87.94 40 ALA B O 1
ATOM 4672 N N . GLU B 1 41 ? -28.203 -7.055 2.367 1 77.5 41 GLU B N 1
ATOM 4673 C CA . GLU B 1 41 ? -28.953 -8.141 1.725 1 77.5 41 GLU B CA 1
ATOM 4674 C C . GLU B 1 41 ? -28.5 -9.5 2.242 1 77.5 41 GLU B C 1
ATOM 4676 O O . GLU B 1 41 ? -29.031 -10.531 1.838 1 77.5 41 GLU B O 1
ATOM 4681 N N . GLN B 1 42 ? -27.578 -9.555 3.172 1 74 42 GLN B N 1
ATOM 4682 C CA . GLN B 1 42 ? -26.938 -10.797 3.584 1 74 42 GLN B CA 1
ATOM 4683 C C . GLN B 1 42 ? -27.953 -11.789 4.125 1 74 42 GLN B C 1
ATOM 4685 O O . GLN B 1 42 ? -27.953 -12.969 3.754 1 74 42 GLN B O 1
ATOM 4690 N N . PRO B 1 43 ? -28.891 -11.336 4.82 1 64.25 43 PRO B N 1
ATOM 4691 C CA . PRO B 1 43 ? -29.875 -12.25 5.418 1 64.25 43 PRO B CA 1
ATOM 4692 C C . PRO B 1 43 ? -30.75 -12.93 4.379 1 64.25 43 PRO B C 1
ATOM 4694 O O . PRO B 1 43 ? -31.234 -14.047 4.609 1 64.25 43 PRO B O 1
ATOM 4697 N N . SER B 1 44 ? -30.938 -12.289 3.26 1 64.75 44 SER B N 1
ATOM 4698 C CA . SER B 1 44 ? -31.828 -12.836 2.248 1 64.75 44 SER B CA 1
ATOM 4699 C C . SER B 1 44 ? -31.062 -13.711 1.254 1 64.75 44 SER B C 1
ATOM 4701 O O . SER B 1 44 ? -31.672 -14.32 0.367 1 64.75 44 SER B O 1
ATOM 4703 N N . GLY B 1 45 ? -29.766 -13.844 1.508 1 66.25 45 GLY B N 1
ATOM 4704 C CA . GLY B 1 45 ? -28.938 -14.625 0.597 1 66.25 45 GLY B CA 1
ATOM 4705 C C . GLY B 1 45 ? -28.484 -13.844 -0.619 1 66.25 45 GLY B C 1
ATOM 4706 O O . GLY B 1 45 ? -27.656 -14.32 -1.391 1 66.25 45 GLY B O 1
ATOM 4707 N N . GLY B 1 46 ? -28.984 -12.664 -0.829 1 67.88 46 GLY B N 1
ATOM 4708 C CA . GLY B 1 46 ? -28.625 -11.844 -1.974 1 67.88 46 GLY B CA 1
ATOM 4709 C C . GLY B 1 46 ? -27.5 -10.867 -1.683 1 67.88 46 GLY B C 1
ATOM 4710 O O . GLY B 1 46 ? -27 -10.203 -2.59 1 67.88 46 GLY B O 1
ATOM 4711 N N . GLY B 1 47 ? -27 -10.914 -0.543 1 78.94 47 GLY B N 1
ATOM 4712 C CA . GLY B 1 47 ? -25.984 -9.938 -0.161 1 78.94 47 GLY B CA 1
ATOM 4713 C C . GLY B 1 47 ? -24.594 -10.523 -0.08 1 78.94 47 GLY B C 1
ATOM 4714 O O . GLY B 1 47 ? -24.328 -11.602 -0.615 1 78.94 47 GLY B O 1
ATOM 4715 N N . VAL B 1 48 ? -23.656 -9.727 0.188 1 93.88 48 VAL B N 1
ATOM 4716 C CA . VAL B 1 48 ? -22.266 -10.125 0.362 1 93.88 48 VAL B CA 1
ATOM 4717 C C . VAL B 1 48 ? -21.844 -9.906 1.812 1 93.88 48 VAL B C 1
ATOM 4719 O O . VAL B 1 48 ? -22.484 -9.148 2.545 1 93.88 48 VAL B O 1
ATOM 4722 N N . ARG B 1 49 ? -21 -10.703 2.264 1 95.25 49 ARG B N 1
ATOM 4723 C CA . ARG B 1 49 ? -20.391 -10.492 3.57 1 95.25 49 ARG B CA 1
ATOM 4724 C C . ARG B 1 49 ? -19.141 -9.617 3.459 1 95.25 49 ARG B C 1
ATOM 4726 O O . ARG B 1 49 ? -18.328 -9.805 2.559 1 95.25 49 ARG B O 1
ATOM 4733 N N . LEU B 1 50 ? -19.125 -8.602 4.316 1 96.69 50 LEU B N 1
ATOM 4734 C CA . LEU B 1 50 ? -17.953 -7.738 4.336 1 96.69 50 LEU B CA 1
ATOM 4735 C C . LEU B 1 50 ? -16.891 -8.297 5.27 1 96.69 50 LEU B C 1
ATOM 4737 O O . LEU B 1 50 ? -17.172 -8.625 6.426 1 96.69 50 LEU B O 1
ATOM 4741 N N . VAL B 1 51 ? -15.695 -8.539 4.789 1 97.5 51 VAL B N 1
ATOM 4742 C CA . VAL B 1 51 ? -14.539 -8.953 5.574 1 97.5 51 VAL B CA 1
ATOM 4743 C C . VAL B 1 51 ? -13.617 -7.758 5.816 1 97.5 51 VAL B C 1
ATOM 4745 O O . VAL B 1 51 ? -12.906 -7.32 4.91 1 97.5 51 VAL B O 1
ATOM 4748 N N . GLY B 1 52 ? -13.672 -7.227 7.027 1 97.44 52 GLY B N 1
ATOM 4749 C CA . GLY B 1 52 ? -12.852 -6.074 7.375 1 97.44 52 GLY B CA 1
ATOM 4750 C C . GLY B 1 52 ? -11.375 -6.402 7.48 1 97.44 52 GLY B C 1
ATOM 4751 O O . GLY B 1 52 ? -10.977 -7.238 8.297 1 97.44 52 GLY B O 1
ATOM 4752 N N . CYS B 1 53 ? -10.562 -5.77 6.648 1 98.12 53 CYS B N 1
ATOM 4753 C CA . CYS B 1 53 ? -9.117 -5.969 6.637 1 98.12 53 CYS B CA 1
ATOM 4754 C C . CYS B 1 53 ? -8.398 -4.824 7.348 1 98.12 53 CYS B C 1
ATOM 4756 O O . CYS B 1 53 ? -9.016 -3.809 7.672 1 98.12 53 CYS B O 1
ATOM 4758 N N . CYS B 1 54 ? -7.109 -5.027 7.609 1 97.25 54 CYS B N 1
ATOM 4759 C CA . CYS B 1 54 ? -6.324 -4.039 8.336 1 97.25 54 CYS B CA 1
ATOM 4760 C C . CYS B 1 54 ? -5.855 -2.92 7.414 1 97.25 54 CYS B C 1
ATOM 4762 O O . CYS B 1 54 ? -5.66 -1.786 7.855 1 97.25 54 CYS B O 1
ATOM 4764 N N . ASN B 1 55 ? -5.629 -3.244 6.207 1 96.44 55 ASN B N 1
ATOM 4765 C CA . ASN B 1 55 ? -5.211 -2.242 5.234 1 96.44 55 ASN B CA 1
ATOM 4766 C C . ASN B 1 55 ? -5.688 -2.598 3.826 1 96.44 55 ASN B C 1
ATOM 4768 O O . ASN B 1 55 ? -6.082 -3.736 3.57 1 96.44 55 ASN B O 1
ATOM 4772 N N . GLU B 1 56 ? -5.684 -1.663 2.906 1 98.25 56 GLU B N 1
ATOM 4773 C CA . GLU B 1 56 ? -6.297 -1.789 1.587 1 98.25 56 GLU B CA 1
ATOM 4774 C C . GLU B 1 56 ? -5.457 -2.678 0.672 1 98.25 56 GLU B C 1
ATOM 4776 O O . GLU B 1 56 ? -6 -3.395 -0.171 1 98.25 56 GLU B O 1
ATOM 4781 N N . LEU B 1 57 ? -4.074 -2.65 0.826 1 98.44 57 LEU B N 1
ATOM 4782 C CA . LEU B 1 57 ? -3.215 -3.559 0.073 1 98.44 57 LEU B CA 1
ATOM 4783 C C . LEU B 1 57 ? -3.58 -5.012 0.355 1 98.44 57 LEU B C 1
ATOM 4785 O O . LEU B 1 57 ? -3.773 -5.801 -0.573 1 98.44 57 LEU B O 1
ATOM 4789 N N . SER B 1 58 ? -3.771 -5.332 1.646 1 97.94 58 SER B N 1
ATOM 4790 C CA . SER B 1 58 ? -4.121 -6.684 2.074 1 97.94 58 SER B CA 1
ATOM 4791 C C . SER B 1 58 ? -5.527 -7.062 1.619 1 97.94 58 SER B C 1
ATOM 4793 O O . SER B 1 58 ? -5.789 -8.219 1.293 1 97.94 58 SER B O 1
ATOM 4795 N N . ALA B 1 59 ? -6.441 -6.07 1.646 1 98.75 59 ALA B N 1
ATOM 4796 C CA . ALA B 1 59 ? -7.797 -6.336 1.176 1 98.75 59 ALA B CA 1
ATOM 4797 C C . ALA B 1 59 ? -7.797 -6.785 -0.283 1 98.75 59 ALA B C 1
ATOM 4799 O O . ALA B 1 59 ? -8.484 -7.742 -0.646 1 98.75 59 ALA B O 1
ATOM 4800 N N . ALA B 1 60 ? -7.023 -6.109 -1.079 1 98.81 60 ALA B N 1
ATOM 4801 C CA . ALA B 1 60 ? -6.957 -6.457 -2.496 1 98.81 60 ALA B CA 1
ATOM 4802 C C . ALA B 1 60 ? -6.215 -7.773 -2.701 1 98.81 60 ALA B C 1
ATOM 4804 O O . ALA B 1 60 ? -6.551 -8.555 -3.598 1 98.81 60 ALA B O 1
ATOM 4805 N N . TYR B 1 61 ? -5.156 -8.094 -1.887 1 98.81 61 TYR B N 1
ATOM 4806 C CA . TYR B 1 61 ? -4.496 -9.391 -1.942 1 98.81 61 TYR B CA 1
ATOM 4807 C C . TYR B 1 61 ? -5.461 -10.508 -1.56 1 98.81 61 TYR B C 1
ATOM 4809 O O . TYR B 1 61 ? -5.398 -11.609 -2.115 1 98.81 61 TYR B O 1
ATOM 4817 N N . ALA B 1 62 ? -6.316 -10.188 -0.58 1 98.81 62 ALA B N 1
ATOM 4818 C CA . ALA B 1 62 ? -7.324 -11.172 -0.193 1 98.81 62 ALA B CA 1
ATOM 4819 C C . ALA B 1 62 ? -8.289 -11.445 -1.343 1 98.81 62 ALA B C 1
ATOM 4821 O O . ALA B 1 62 ? -8.656 -12.602 -1.589 1 98.81 62 ALA B O 1
ATOM 4822 N N . ALA B 1 63 ? -8.695 -10.383 -2.055 1 98.75 63 ALA B N 1
ATOM 4823 C CA . ALA B 1 63 ? -9.547 -10.555 -3.23 1 98.75 63 ALA B CA 1
ATOM 4824 C C . ALA B 1 63 ? -8.844 -11.406 -4.289 1 98.75 63 ALA B C 1
ATOM 4826 O O . ALA B 1 63 ? -9.477 -12.234 -4.945 1 98.75 63 ALA B O 1
ATOM 4827 N N . ASP B 1 64 ? -7.555 -11.211 -4.445 1 98.31 64 ASP B N 1
ATOM 4828 C CA . ASP B 1 64 ? -6.734 -12.016 -5.34 1 98.31 64 ASP B CA 1
ATOM 4829 C C . ASP B 1 64 ? -6.789 -13.492 -4.949 1 98.31 64 ASP B C 1
ATOM 4831 O O . ASP B 1 64 ? -7.125 -14.344 -5.777 1 98.31 64 ASP B O 1
ATOM 4835 N N . GLY B 1 65 ? -6.531 -13.781 -3.641 1 98.12 65 GLY B N 1
ATOM 4836 C CA . GLY B 1 65 ? -6.59 -15.156 -3.152 1 98.12 65 GLY B CA 1
ATOM 4837 C C . GLY B 1 65 ? -7.961 -15.781 -3.312 1 98.12 65 GLY B C 1
ATOM 4838 O O . GLY B 1 65 ? -8.07 -16.953 -3.67 1 98.12 65 GLY B O 1
ATOM 4839 N N . TYR B 1 66 ? -8.984 -14.969 -3.09 1 98.31 66 TYR B N 1
ATOM 4840 C CA . TYR B 1 66 ? -10.359 -15.43 -3.223 1 98.31 66 TYR B CA 1
ATOM 4841 C C . TYR B 1 66 ? -10.648 -15.875 -4.652 1 98.31 66 TYR B C 1
ATOM 4843 O O . TYR B 1 66 ? -11.281 -16.906 -4.871 1 98.31 66 TYR B O 1
ATOM 4851 N N . ALA B 1 67 ? -10.18 -15.141 -5.613 1 97.06 67 ALA B N 1
ATOM 4852 C CA . ALA B 1 67 ? -10.391 -15.438 -7.023 1 97.06 67 ALA B CA 1
ATOM 4853 C C . ALA B 1 67 ? -9.664 -16.719 -7.426 1 97.06 67 ALA B C 1
ATOM 4855 O O . ALA B 1 67 ? -10.164 -17.5 -8.242 1 97.06 67 ALA B O 1
ATOM 4856 N N . ARG B 1 68 ? -8.516 -17.016 -6.863 1 96.06 68 ARG B N 1
ATOM 4857 C CA . ARG B 1 68 ? -7.711 -18.188 -7.191 1 96.06 68 ARG B CA 1
ATOM 4858 C C . ARG B 1 68 ? -8.375 -19.469 -6.703 1 96.06 68 ARG B C 1
ATOM 4860 O O . ARG B 1 68 ? -8.297 -20.516 -7.367 1 96.06 68 ARG B O 1
ATOM 4867 N N . ALA B 1 69 ? -9 -19.391 -5.527 1 94.88 69 ALA B N 1
ATOM 4868 C CA . ALA B 1 69 ? -9.562 -20.578 -4.871 1 94.88 69 ALA B CA 1
ATOM 4869 C C . ALA B 1 69 ? -10.688 -21.172 -5.699 1 94.88 69 ALA B C 1
ATOM 4871 O O . ALA B 1 69 ? -10.961 -22.375 -5.609 1 94.88 69 ALA B O 1
ATOM 4872 N N . ARG B 1 70 ? -11.367 -20.5 -6.465 1 81.81 70 ARG B N 1
ATOM 4873 C CA . ARG B 1 70 ? -12.523 -20.953 -7.238 1 81.81 70 ARG B CA 1
ATOM 4874 C C . ARG B 1 70 ? -12.164 -21.109 -8.711 1 81.81 70 ARG B C 1
ATOM 4876 O O . ARG B 1 70 ? -13 -20.844 -9.586 1 81.81 70 ARG B O 1
ATOM 4883 N N . ALA B 1 71 ? -10.961 -21.594 -8.945 1 67.06 71 ALA B N 1
ATOM 4884 C CA . ALA B 1 71 ? -10.43 -21.891 -10.273 1 67.06 71 ALA B CA 1
ATOM 4885 C C . ALA B 1 71 ? -10.648 -20.719 -11.227 1 67.06 71 ALA B C 1
ATOM 4887 O O . ALA B 1 71 ? -11.164 -20.906 -12.336 1 67.06 71 ALA B O 1
ATOM 4888 N N . GLY B 1 72 ? -10.289 -19.609 -10.727 1 64.94 72 GLY B N 1
ATOM 4889 C CA . GLY B 1 72 ? -10.422 -18.406 -11.547 1 64.94 72 GLY B CA 1
ATOM 4890 C C . GLY B 1 72 ? -11.758 -17.719 -11.383 1 64.94 72 GLY B C 1
ATOM 4891 O O . GLY B 1 72 ? -12.297 -17.141 -12.336 1 64.94 72 GLY B O 1
ATOM 4892 N N . GLY B 1 73 ? -12.211 -17.828 -10.234 1 84.62 73 GLY B N 1
ATOM 4893 C CA . GLY B 1 73 ? -13.438 -17.109 -9.922 1 84.62 73 GLY B CA 1
ATOM 4894 C C . GLY B 1 73 ? -13.211 -15.641 -9.641 1 84.62 73 GLY B C 1
ATOM 4895 O O . GLY B 1 73 ? -12.172 -15.086 -10.008 1 84.62 73 GLY B O 1
ATOM 4896 N N . VAL B 1 74 ? -14.227 -14.992 -9.094 1 94.38 74 VAL B N 1
ATOM 4897 C CA . VAL B 1 74 ? -14.242 -13.539 -8.961 1 94.38 74 VAL B CA 1
ATOM 4898 C C . VAL B 1 74 ? -13.953 -13.148 -7.516 1 94.38 74 VAL B C 1
ATOM 4900 O O . VAL B 1 74 ? -14.469 -13.766 -6.582 1 94.38 74 VAL B O 1
ATOM 4903 N N . GLY B 1 75 ? -12.938 -12.336 -7.293 1 97.94 75 GLY B N 1
ATOM 4904 C CA . GLY B 1 75 ? -12.727 -11.688 -6.016 1 97.94 75 GLY B CA 1
ATOM 4905 C C . GLY B 1 75 ? -13.141 -10.227 -6.012 1 97.94 75 GLY B C 1
ATOM 4906 O O . GLY B 1 75 ? -13.25 -9.602 -7.07 1 97.94 75 GLY B O 1
ATOM 4907 N N . ALA B 1 76 ? -13.453 -9.648 -4.848 1 98.56 76 ALA B N 1
ATOM 4908 C CA . ALA B 1 76 ? -13.875 -8.25 -4.77 1 98.56 76 ALA B CA 1
ATOM 4909 C C . ALA B 1 76 ? -13.32 -7.586 -3.514 1 98.56 76 ALA B C 1
ATOM 4911 O O . ALA B 1 76 ? -13.219 -8.219 -2.461 1 98.56 76 ALA B O 1
ATOM 4912 N N . CYS B 1 77 ? -12.938 -6.387 -3.652 1 98.75 77 CYS B N 1
ATOM 4913 C CA . CYS B 1 77 ? -12.586 -5.531 -2.527 1 98.75 77 CYS B CA 1
ATOM 4914 C C . CYS B 1 77 ? -13.258 -4.172 -2.639 1 98.75 77 CYS B C 1
ATOM 4916 O O . CYS B 1 77 ? -13.609 -3.734 -3.738 1 98.75 77 CYS B O 1
ATOM 4918 N N . ALA B 1 78 ? -13.555 -3.521 -1.513 1 98.62 78 ALA B N 1
ATOM 4919 C CA . ALA B 1 78 ? -14.203 -2.213 -1.444 1 98.62 78 ALA B CA 1
ATOM 4920 C C . ALA B 1 78 ? -13.453 -1.276 -0.504 1 98.62 78 ALA B C 1
ATOM 4922 O O . ALA B 1 78 ? -13.32 -1.561 0.688 1 98.62 78 ALA B O 1
ATOM 4923 N N . VAL B 1 79 ? -12.969 -0.193 -1.039 1 98.5 79 VAL B N 1
ATOM 4924 C CA . VAL B 1 79 ? -12.148 0.734 -0.265 1 98.5 79 VAL B CA 1
ATOM 4925 C C . VAL B 1 79 ? -12.609 2.168 -0.521 1 98.5 79 VAL B C 1
ATOM 4927 O O . VAL B 1 79 ? -13.547 2.396 -1.29 1 98.5 79 VAL B O 1
ATOM 4930 N N . THR B 1 80 ? -12.062 3.135 0.215 1 97.5 80 THR B N 1
ATOM 4931 C CA . THR B 1 80 ? -12.477 4.531 0.113 1 97.5 80 THR B CA 1
ATOM 4932 C C . THR B 1 80 ? -11.695 5.246 -0.987 1 97.5 80 THR B C 1
ATOM 4934 O O . THR B 1 80 ? -10.82 4.656 -1.615 1 97.5 80 THR B O 1
ATOM 4937 N N . PHE B 1 81 ? -12.07 6.512 -1.247 1 97.19 81 PHE B N 1
ATOM 4938 C CA . PHE B 1 81 ? -11.609 7.336 -2.359 1 97.19 81 PHE B CA 1
ATOM 4939 C C . PHE B 1 81 ? -10.133 7.684 -2.195 1 97.19 81 PHE B C 1
ATOM 4941 O O . PHE B 1 81 ? -9.742 8.281 -1.19 1 97.19 81 PHE B O 1
ATOM 4948 N N . THR B 1 82 ? -9.258 7.367 -3.195 1 97.31 82 THR B N 1
ATOM 4949 C CA . THR B 1 82 ? -7.867 7.73 -3.434 1 97.31 82 THR B CA 1
ATOM 4950 C C . THR B 1 82 ? -6.961 7.145 -2.354 1 97.31 82 THR B C 1
ATOM 4952 O O . THR B 1 82 ? -6.258 6.16 -2.594 1 97.31 82 THR B O 1
ATOM 4955 N N . VAL B 1 83 ? -7.113 7.52 -1.023 1 97.38 83 VAL B N 1
ATOM 4956 C CA . VAL B 1 83 ? -6.25 7.016 0.04 1 97.38 83 VAL B CA 1
ATOM 4957 C C . VAL B 1 83 ? -6.383 5.5 0.138 1 97.38 83 VAL B C 1
ATOM 4959 O O . VAL B 1 83 ? -5.426 4.805 0.488 1 97.38 83 VAL B O 1
ATOM 4962 N N . GLY B 1 84 ? -7.613 5.004 -0.086 1 97.94 84 GLY B N 1
ATOM 4963 C CA . GLY B 1 84 ? -7.832 3.566 -0.117 1 97.94 84 GLY B CA 1
ATOM 4964 C C . GLY B 1 84 ? -7.48 2.936 -1.451 1 97.94 84 GLY B C 1
ATOM 4965 O O . GLY B 1 84 ? -6.812 1.902 -1.499 1 97.94 84 GLY B O 1
ATOM 4966 N N . GLY B 1 85 ? -7.98 3.609 -2.545 1 98.38 85 GLY B N 1
ATOM 4967 C CA . GLY B 1 85 ? -7.734 3.092 -3.881 1 98.38 85 GLY B CA 1
ATOM 4968 C C . GLY B 1 85 ? -6.258 2.959 -4.207 1 98.38 85 GLY B C 1
ATOM 4969 O O . GLY B 1 85 ? -5.797 1.883 -4.594 1 98.38 85 GLY B O 1
ATOM 4970 N N . LEU B 1 86 ? -5.484 3.984 -3.992 1 98.56 86 LEU B N 1
ATOM 4971 C CA . LEU B 1 86 ? -4.07 3.98 -4.359 1 98.56 86 LEU B CA 1
ATOM 4972 C C . LEU B 1 86 ? -3.264 3.102 -3.41 1 98.56 86 LEU B C 1
ATOM 4974 O O . LEU B 1 86 ? -2.158 2.67 -3.746 1 98.56 86 LEU B O 1
ATOM 4978 N N . SER B 1 87 ? -3.809 2.785 -2.248 1 98.44 87 SER B N 1
ATOM 4979 C CA . SER B 1 87 ? -3.17 1.825 -1.354 1 98.44 87 SER B CA 1
ATOM 4980 C C . SER B 1 87 ? -3.398 0.393 -1.825 1 98.44 87 SER B C 1
ATOM 4982 O O . SER B 1 87 ? -2.609 -0.501 -1.514 1 98.44 87 SER B O 1
ATOM 4984 N N . ALA B 1 88 ? -4.457 0.179 -2.594 1 98.69 88 ALA B N 1
ATOM 4985 C CA . ALA B 1 88 ? -4.82 -1.156 -3.062 1 98.69 88 ALA B CA 1
ATOM 4986 C C . ALA B 1 88 ? -4.219 -1.438 -4.438 1 98.69 88 ALA B C 1
ATOM 4988 O O . ALA B 1 88 ? -4.168 -2.59 -4.875 1 98.69 88 ALA B O 1
ATOM 4989 N N . ILE B 1 89 ? -3.672 -0.481 -5.121 1 98.81 89 ILE B N 1
ATOM 4990 C CA . ILE B 1 89 ? -3.447 -0.526 -6.562 1 98.81 89 ILE B CA 1
ATOM 4991 C C . ILE B 1 89 ? -2.369 -1.56 -6.883 1 98.81 89 ILE B C 1
ATOM 4993 O O . ILE B 1 89 ? -2.424 -2.219 -7.922 1 98.81 89 ILE B O 1
ATOM 4997 N N . ASN B 1 90 ? -1.38 -1.727 -6.02 1 98.69 90 ASN B N 1
ATOM 4998 C CA . ASN B 1 90 ? -0.336 -2.713 -6.277 1 98.69 90 ASN B CA 1
ATOM 4999 C C . ASN B 1 90 ? -0.909 -4.125 -6.375 1 98.69 90 ASN B C 1
ATOM 5001 O O . ASN B 1 90 ? -0.517 -4.898 -7.25 1 98.69 90 ASN B O 1
ATOM 5005 N N . ALA B 1 91 ? -1.805 -4.441 -5.461 1 98.75 91 ALA B N 1
ATOM 5006 C CA . ALA B 1 91 ? -2.436 -5.762 -5.477 1 98.75 91 ALA B CA 1
ATOM 5007 C C . ALA B 1 91 ? -3.295 -5.938 -6.727 1 98.75 91 ALA B C 1
ATOM 5009 O O . ALA B 1 91 ? -3.365 -7.035 -7.289 1 98.75 91 ALA B O 1
ATOM 5010 N N . VAL B 1 92 ? -3.971 -4.855 -7.184 1 98.81 92 VAL B N 1
ATOM 5011 C CA . VAL B 1 92 ? -4.801 -4.91 -8.383 1 98.81 92 VAL B CA 1
ATOM 5012 C C . VAL B 1 92 ? -3.922 -5.148 -9.609 1 98.81 92 VAL B C 1
ATOM 5014 O O . VAL B 1 92 ? -4.27 -5.941 -10.484 1 98.81 92 VAL B O 1
ATOM 5017 N N . ALA B 1 93 ? -2.781 -4.5 -9.648 1 98.56 93 ALA B N 1
ATOM 5018 C CA . ALA B 1 93 ? -1.819 -4.738 -10.719 1 98.56 93 ALA B CA 1
ATOM 5019 C C . ALA B 1 93 ? -1.368 -6.195 -10.742 1 98.56 93 ALA B C 1
ATOM 5021 O O . ALA B 1 93 ? -1.213 -6.789 -11.812 1 98.56 93 ALA B O 1
ATOM 5022 N N . GLY B 1 94 ? -1.131 -6.758 -9.547 1 97.94 94 GLY B N 1
ATOM 5023 C CA . GLY B 1 94 ? -0.782 -8.172 -9.461 1 97.94 94 GLY B CA 1
ATOM 5024 C C . GLY B 1 94 ? -1.857 -9.086 -10.008 1 97.94 94 GLY B C 1
ATOM 5025 O O . GLY B 1 94 ? -1.557 -10.047 -10.719 1 97.94 94 GLY B O 1
ATOM 5026 N N . ALA B 1 95 ? -3.088 -8.758 -9.664 1 97.94 95 ALA B N 1
ATOM 5027 C CA . ALA B 1 95 ? -4.199 -9.547 -10.188 1 97.94 95 ALA B CA 1
ATOM 5028 C C . ALA B 1 95 ? -4.258 -9.484 -11.711 1 97.94 95 ALA B C 1
ATOM 5030 O O . ALA B 1 95 ? -4.566 -10.477 -12.367 1 97.94 95 ALA B O 1
ATOM 5031 N N . PHE B 1 96 ? -4 -8.305 -12.258 1 97.88 96 PHE B N 1
ATOM 5032 C CA . PHE B 1 96 ? -3.951 -8.141 -13.703 1 97.88 96 PHE B CA 1
ATOM 5033 C C . PHE B 1 96 ? -2.881 -9.039 -14.312 1 97.88 96 PHE B C 1
ATOM 5035 O O . PHE B 1 96 ? -3.139 -9.75 -15.289 1 97.88 96 PHE B O 1
ATOM 5042 N N . SER B 1 97 ? -1.733 -9.031 -13.711 1 96.06 97 SER B N 1
ATOM 5043 C CA . SER B 1 97 ? -0.585 -9.789 -14.195 1 96.06 97 SER B CA 1
ATOM 5044 C C . SER B 1 97 ? -0.865 -11.289 -14.172 1 96.06 97 SER B C 1
ATOM 5046 O O . SER B 1 97 ? -0.366 -12.031 -15.023 1 96.06 97 SER B O 1
ATOM 5048 N N . GLU B 1 98 ? -1.69 -11.742 -13.25 1 94.81 98 GLU B N 1
ATOM 5049 C CA . GLU B 1 98 ? -1.957 -13.164 -13.031 1 94.81 98 GLU B CA 1
ATOM 5050 C C . GLU B 1 98 ? -3.271 -13.578 -13.688 1 94.81 98 GLU B C 1
ATOM 5052 O O . GLU B 1 98 ? -3.729 -14.711 -13.5 1 94.81 98 GLU B O 1
ATOM 5057 N N . ASN B 1 99 ? -3.902 -12.711 -14.43 1 94.56 99 ASN B N 1
ATOM 5058 C CA . ASN B 1 99 ? -5.145 -12.977 -15.156 1 94.56 99 ASN B CA 1
ATOM 5059 C C . ASN B 1 99 ? -6.262 -13.391 -14.203 1 94.56 99 ASN B C 1
ATOM 5061 O O . ASN B 1 99 ? -6.895 -14.438 -14.398 1 94.56 99 ASN B O 1
ATOM 5065 N N . LEU B 1 100 ? -6.496 -12.578 -13.211 1 96.5 100 LEU B N 1
ATOM 5066 C CA . LEU B 1 100 ? -7.543 -12.859 -12.234 1 96.5 100 LEU B CA 1
ATOM 5067 C C . LEU B 1 100 ? -8.641 -11.797 -12.297 1 96.5 100 LEU B C 1
ATOM 5069 O O . LEU B 1 100 ? -8.352 -10.602 -12.328 1 96.5 100 LEU B O 1
ATOM 5073 N N . PRO B 1 101 ? -9.883 -12.18 -12.375 1 96.81 101 PRO B N 1
ATOM 5074 C CA . PRO B 1 101 ? -10.977 -11.219 -12.305 1 96.81 101 PRO B CA 1
ATOM 5075 C C . PRO B 1 101 ? -11.211 -10.68 -10.891 1 96.81 101 PRO B C 1
ATOM 5077 O O . PRO B 1 101 ? -11.883 -11.328 -10.086 1 96.81 101 PRO B O 1
ATOM 5080 N N . VAL B 1 102 ? -10.695 -9.562 -10.586 1 98.38 102 VAL B N 1
ATOM 5081 C CA . VAL B 1 102 ? -10.883 -8.875 -9.312 1 98.38 102 VAL B CA 1
ATOM 5082 C C . VAL B 1 102 ? -11.664 -7.582 -9.531 1 98.38 102 VAL B C 1
ATOM 5084 O O . VAL B 1 102 ? -11.305 -6.773 -10.391 1 98.38 102 VAL B O 1
ATOM 5087 N N . ILE B 1 103 ? -12.766 -7.422 -8.82 1 98.69 103 ILE B N 1
ATOM 5088 C CA . ILE B 1 103 ? -13.57 -6.203 -8.883 1 98.69 103 ILE B CA 1
ATOM 5089 C C . ILE B 1 103 ? -13.148 -5.254 -7.77 1 98.69 103 ILE B C 1
ATOM 5091 O O . ILE B 1 103 ? -13.445 -5.492 -6.598 1 98.69 103 ILE B O 1
ATOM 5095 N N . CYS B 1 104 ? -12.445 -4.234 -8.133 1 98.88 104 CYS B N 1
ATOM 5096 C CA . CYS B 1 104 ? -12.039 -3.209 -7.176 1 98.88 104 CYS B CA 1
ATOM 5097 C C . CYS B 1 104 ? -13.07 -2.09 -7.105 1 98.88 104 CYS B C 1
ATOM 5099 O O . CYS B 1 104 ? -13.195 -1.294 -8.039 1 98.88 104 CYS B O 1
ATOM 5101 N N . ILE B 1 105 ? -13.789 -2.035 -6.012 1 98.81 105 ILE B N 1
ATOM 5102 C CA . ILE B 1 105 ? -14.828 -1.032 -5.793 1 98.81 105 ILE B CA 1
ATOM 5103 C C . ILE B 1 105 ? -14.281 0.091 -4.914 1 98.81 105 ILE B C 1
ATOM 5105 O O . ILE B 1 105 ? -13.734 -0.164 -3.838 1 98.81 105 ILE B O 1
ATOM 5109 N N . VAL B 1 106 ? -14.438 1.28 -5.379 1 98.5 106 VAL B N 1
ATOM 5110 C CA . VAL B 1 106 ? -13.938 2.424 -4.617 1 98.5 106 VAL B CA 1
ATOM 5111 C C . VAL B 1 106 ? -15.062 3.436 -4.418 1 98.5 106 VAL B C 1
ATOM 5113 O O . VAL B 1 106 ? -15.812 3.738 -5.352 1 98.5 106 VAL B O 1
ATOM 5116 N N . GLY B 1 107 ? -15.211 3.912 -3.197 1 97.62 107 GLY B N 1
ATOM 5117 C CA . GLY B 1 107 ? -16.078 5.062 -3 1 97.62 107 GLY B CA 1
ATOM 5118 C C . GLY B 1 107 ? -15.578 6.312 -3.703 1 97.62 107 GLY B C 1
ATOM 5119 O O . GLY B 1 107 ? -14.375 6.562 -3.76 1 97.62 107 GLY B O 1
ATOM 5120 N N . GLY B 1 108 ? -16.547 7.102 -4.238 1 96.62 108 GLY B N 1
ATOM 5121 C CA . GLY B 1 108 ? -16.156 8.32 -4.941 1 96.62 108 GLY B CA 1
ATOM 5122 C C . GLY B 1 108 ? -16.781 9.57 -4.34 1 96.62 108 GLY B C 1
ATOM 5123 O O . GLY B 1 108 ? -17.594 9.484 -3.42 1 96.62 108 GLY B O 1
ATOM 5124 N N . PRO B 1 109 ? -16.312 10.719 -4.781 1 95 109 PRO B N 1
ATOM 5125 C CA . PRO B 1 109 ? -16.891 11.984 -4.316 1 95 109 PRO B CA 1
ATOM 5126 C C . PRO B 1 109 ? -18.391 12.086 -4.574 1 95 109 PRO B C 1
ATOM 5128 O O . PRO B 1 109 ? -18.922 11.352 -5.402 1 95 109 PRO B O 1
ATOM 5131 N N . ASN B 1 110 ? -19 12.961 -3.816 1 95.44 110 ASN B N 1
ATOM 5132 C CA . ASN B 1 110 ? -20.406 13.266 -4.086 1 95.44 110 ASN B CA 1
ATOM 5133 C C . ASN B 1 110 ? -20.625 13.648 -5.547 1 95.44 110 ASN B C 1
ATOM 5135 O O . ASN B 1 110 ? -19.812 14.375 -6.129 1 95.44 110 ASN B O 1
ATOM 5139 N N . SER B 1 111 ? -21.688 13.141 -6.121 1 94.06 111 SER B N 1
ATOM 5140 C CA . SER B 1 111 ? -21.953 13.328 -7.547 1 94.06 111 SER B CA 1
ATOM 5141 C C . SER B 1 111 ? -22.047 14.812 -7.898 1 94.06 111 SER B C 1
ATOM 5143 O O . SER B 1 111 ? -21.781 15.195 -9.039 1 94.06 111 SER B O 1
ATOM 5145 N N . ASN B 1 112 ? -22.328 15.68 -6.945 1 92.12 112 ASN B N 1
ATOM 5146 C CA . ASN B 1 112 ? -22.453 17.109 -7.172 1 92.12 112 ASN B CA 1
ATOM 5147 C C . ASN B 1 112 ? -21.094 17.797 -7.219 1 92.12 112 ASN B C 1
ATOM 5149 O O . ASN B 1 112 ? -20.984 18.938 -7.672 1 92.12 112 ASN B O 1
ATOM 5153 N N . ASP B 1 113 ? -20.062 17.125 -6.781 1 91.56 113 ASP B N 1
ATOM 5154 C CA . ASP B 1 113 ? -18.766 17.781 -6.633 1 91.56 113 ASP B CA 1
ATOM 5155 C C . ASP B 1 113 ? -18 17.781 -7.953 1 91.56 113 ASP B C 1
ATOM 5157 O O . ASP B 1 113 ? -17.062 18.578 -8.133 1 91.56 113 ASP B O 1
ATOM 5161 N N . TYR B 1 114 ? -18.172 16.875 -8.93 1 86.5 114 TYR B N 1
ATOM 5162 C CA . TYR B 1 114 ? -17.469 16.781 -10.203 1 86.5 114 TYR B CA 1
ATOM 5163 C C . TYR B 1 114 ? -17.625 18.078 -11 1 86.5 114 TYR B C 1
ATOM 5165 O O . TYR B 1 114 ? -16.719 18.484 -11.734 1 86.5 114 TYR B O 1
ATOM 5173 N N . GLY B 1 115 ? -18.5 18.938 -10.773 1 82.25 115 GLY B N 1
ATOM 5174 C CA . GLY B 1 115 ? -18.719 20.188 -11.492 1 82.25 115 GLY B CA 1
ATOM 5175 C C . GLY B 1 115 ? -18.469 21.422 -10.656 1 82.25 115 GLY B C 1
ATOM 5176 O O . GLY B 1 115 ? -18.625 22.547 -11.133 1 82.25 115 GLY B O 1
ATOM 5177 N N . SER B 1 116 ? -17.906 21.078 -9.555 1 84.38 116 SER B N 1
ATOM 5178 C CA . SER B 1 116 ? -17.641 22.203 -8.664 1 84.38 116 SER B CA 1
ATOM 5179 C C . SER B 1 116 ? -16.156 22.547 -8.641 1 84.38 116 SER B C 1
ATOM 5181 O O . SER B 1 116 ? -15.336 21.812 -9.188 1 84.38 116 SER B O 1
ATOM 5183 N N . ASN B 1 117 ? -15.844 23.703 -8.188 1 87.06 117 ASN B N 1
ATOM 5184 C CA . ASN B 1 117 ? -14.453 24.125 -8.031 1 87.06 117 ASN B CA 1
ATOM 5185 C C . ASN B 1 117 ? -13.945 23.859 -6.617 1 87.06 117 ASN B C 1
ATOM 5187 O O . ASN B 1 117 ? -12.945 24.438 -6.191 1 87.06 117 ASN B O 1
ATOM 5191 N N . ARG B 1 118 ? -14.578 22.906 -5.992 1 88.38 118 ARG B N 1
ATOM 5192 C CA . ARG B 1 118 ? -14.211 22.594 -4.613 1 88.38 118 ARG B CA 1
ATOM 5193 C C . ARG B 1 118 ? -12.992 21.688 -4.562 1 88.38 118 ARG B C 1
ATOM 5195 O O . ARG B 1 118 ? -12.812 20.828 -5.434 1 88.38 118 ARG B O 1
ATOM 5202 N N . ILE B 1 119 ? -12.195 21.969 -3.564 1 91.62 119 ILE B N 1
ATOM 5203 C CA . ILE B 1 119 ? -11.102 21.062 -3.229 1 91.62 119 ILE B CA 1
ATOM 5204 C C . ILE B 1 119 ? -11.562 20.062 -2.162 1 91.62 119 ILE B C 1
ATOM 5206 O O . ILE B 1 119 ? -12.164 20.469 -1.16 1 91.62 119 ILE B O 1
ATOM 5210 N N . LEU B 1 120 ? -11.344 18.797 -2.469 1 93.94 120 LEU B N 1
ATOM 5211 C CA . LEU B 1 120 ? -11.773 17.75 -1.562 1 93.94 120 LEU B CA 1
ATOM 5212 C C . LEU B 1 120 ? -10.57 17.109 -0.869 1 93.94 120 LEU B C 1
ATOM 5214 O O . LEU B 1 120 ? -9.508 16.953 -1.472 1 93.94 120 LEU B O 1
ATOM 5218 N N . HIS B 1 121 ? -10.828 16.734 0.376 1 93.56 121 HIS B N 1
ATOM 5219 C CA . HIS B 1 121 ? -9.797 15.93 1.023 1 93.56 121 HIS B CA 1
ATOM 5220 C C . HIS B 1 121 ? -9.57 14.617 0.281 1 93.56 121 HIS B C 1
ATOM 5222 O O . HIS B 1 121 ? -10.367 14.242 -0.578 1 93.56 121 HIS B O 1
ATOM 5228 N N . HIS B 1 122 ? -8.43 13.891 0.407 1 94.69 122 HIS B N 1
ATOM 5229 C CA . HIS B 1 122 ? -8.031 12.633 -0.224 1 94.69 122 HIS B CA 1
ATOM 5230 C C . HIS B 1 122 ? -7.594 12.859 -1.667 1 94.69 122 HIS B C 1
ATOM 5232 O O . HIS B 1 122 ? -7.285 11.906 -2.383 1 94.69 122 HIS B O 1
ATOM 5238 N N . THR B 1 123 ? -7.605 14.18 -2.143 1 93.69 123 THR B N 1
ATOM 5239 C CA . THR B 1 123 ? -7.098 14.508 -3.471 1 93.69 123 THR B CA 1
ATOM 5240 C C . THR B 1 123 ? -5.727 15.164 -3.377 1 93.69 123 THR B C 1
ATOM 5242 O O . THR B 1 123 ? -5.215 15.398 -2.279 1 93.69 123 THR B O 1
ATOM 5245 N N . ILE B 1 124 ? -5.125 15.477 -4.469 1 90.94 124 ILE B N 1
ATOM 5246 C CA . ILE B 1 124 ? -3.809 16.109 -4.473 1 90.94 124 ILE B CA 1
ATOM 5247 C C . ILE B 1 124 ? -3.963 17.625 -4.355 1 90.94 124 ILE B C 1
ATOM 5249 O O . ILE B 1 124 ? -3.008 18.375 -4.578 1 90.94 124 ILE B O 1
ATOM 5253 N N . GLY B 1 125 ? -5.188 18.094 -4.055 1 89.81 125 GLY B N 1
ATOM 5254 C CA . GLY B 1 125 ? -5.391 19.484 -3.691 1 89.81 125 GLY B CA 1
ATOM 5255 C C . GLY B 1 125 ? -5.812 20.344 -4.863 1 89.81 125 GLY B C 1
ATOM 5256 O O . GLY B 1 125 ? -5.562 21.562 -4.871 1 89.81 125 GLY B O 1
ATOM 5257 N N . ILE B 1 126 ? -6.391 19.703 -5.902 1 89.88 126 ILE B N 1
ATOM 5258 C CA . ILE B 1 126 ? -6.941 20.438 -7.035 1 89.88 126 ILE B CA 1
ATOM 5259 C C . ILE B 1 126 ? -8.352 19.938 -7.34 1 89.88 126 ILE B C 1
ATOM 5261 O O . ILE B 1 12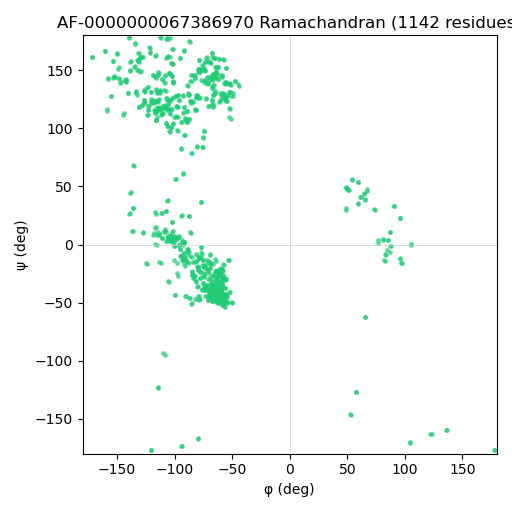6 ? -8.734 18.844 -6.93 1 89.88 126 ILE B O 1
ATOM 5265 N N . PRO B 1 127 ? -9.156 20.75 -7.984 1 90.81 127 PRO B N 1
ATOM 5266 C CA . PRO B 1 127 ? -10.531 20.359 -8.273 1 90.81 127 PRO B CA 1
ATOM 5267 C C . PRO B 1 127 ? -10.633 19.375 -9.438 1 90.81 127 PRO B C 1
ATOM 5269 O O . PRO B 1 127 ? -11.438 19.562 -10.352 1 90.81 127 PRO B O 1
ATOM 5272 N N . ASP B 1 128 ? -9.727 18.5 -9.562 1 91.56 128 ASP B N 1
ATOM 5273 C CA . ASP B 1 128 ? -9.695 17.344 -10.445 1 91.56 128 ASP B CA 1
ATOM 5274 C C . ASP B 1 128 ? -9.633 16.031 -9.641 1 91.56 128 ASP B C 1
ATOM 5276 O O . ASP B 1 128 ? -8.656 15.781 -8.938 1 91.56 128 ASP B O 1
ATOM 5280 N N . PHE B 1 129 ? -10.68 15.266 -9.781 1 93.31 129 PHE B N 1
ATOM 5281 C CA . PHE B 1 129 ? -10.812 14.086 -8.93 1 93.31 129 PHE B CA 1
ATOM 5282 C C . PHE B 1 129 ? -10.438 12.828 -9.695 1 93.31 129 PHE B C 1
ATOM 5284 O O . PHE B 1 129 ? -10.758 11.719 -9.266 1 93.31 129 PHE B O 1
ATOM 5291 N N . THR B 1 130 ? -9.695 12.992 -10.805 1 94.94 130 THR B N 1
ATOM 5292 C CA . THR B 1 130 ? -9.562 11.852 -11.703 1 94.94 130 THR B CA 1
ATOM 5293 C C . THR B 1 130 ? -8.18 11.211 -11.555 1 94.94 130 THR B C 1
ATOM 5295 O O . THR B 1 130 ? -7.797 10.359 -12.359 1 94.94 130 THR B O 1
ATOM 5298 N N . GLN B 1 131 ? -7.352 11.609 -10.578 1 96.69 131 GLN B N 1
ATOM 5299 C CA . GLN B 1 131 ? -5.996 11.078 -10.453 1 96.69 131 GLN B CA 1
ATOM 5300 C C . GLN B 1 131 ? -6.02 9.57 -10.219 1 96.69 131 GLN B C 1
ATOM 5302 O O . GLN B 1 131 ? -5.301 8.828 -10.891 1 96.69 131 GLN B O 1
ATOM 5307 N N . GLU B 1 132 ? -6.863 9.109 -9.281 1 97.69 132 GLU B N 1
ATOM 5308 C CA . GLU B 1 132 ? -6.98 7.688 -8.977 1 97.69 132 GLU B CA 1
ATOM 5309 C C . GLU B 1 132 ? -7.434 6.895 -10.195 1 97.69 132 GLU B C 1
ATOM 5311 O O . GLU B 1 132 ? -6.852 5.859 -10.516 1 97.69 132 GLU B O 1
ATOM 5316 N N . LEU B 1 133 ? -8.5 7.43 -10.883 1 98.06 133 LEU B N 1
ATOM 5317 C CA . LEU B 1 133 ? -9.016 6.785 -12.086 1 98.06 133 LEU B CA 1
ATOM 5318 C C . LEU B 1 133 ? -7.918 6.605 -13.125 1 98.06 133 LEU B C 1
ATOM 5320 O O . LEU B 1 133 ? -7.766 5.523 -13.695 1 98.06 133 LEU B O 1
ATOM 5324 N N . ARG B 1 134 ? -7.148 7.602 -13.352 1 98.19 134 ARG B N 1
ATOM 5325 C CA . ARG B 1 134 ? -6.09 7.582 -14.352 1 98.19 134 ARG B CA 1
ATOM 5326 C C . ARG B 1 134 ? -5.004 6.578 -13.992 1 98.19 134 ARG B C 1
ATOM 5328 O O . ARG B 1 134 ? -4.402 5.961 -14.867 1 98.19 134 ARG B O 1
ATOM 5335 N N . CYS B 1 135 ? -4.73 6.441 -12.727 1 98.69 135 CYS B N 1
ATOM 5336 C CA . CYS B 1 135 ? -3.787 5.414 -12.305 1 98.69 135 CYS B CA 1
ATOM 5337 C C . CYS B 1 135 ? -4.328 4.02 -12.602 1 98.69 135 CYS B C 1
ATOM 5339 O O . CYS B 1 135 ? -3.625 3.184 -13.164 1 98.69 135 CYS B O 1
ATOM 5341 N N . PHE B 1 136 ? -5.617 3.762 -12.297 1 98.75 136 PHE B N 1
ATOM 5342 C CA . PHE B 1 136 ? -6.211 2.438 -12.445 1 98.75 136 PHE B CA 1
ATOM 5343 C C . PHE B 1 136 ? -6.363 2.07 -13.914 1 98.75 136 PHE B C 1
ATOM 5345 O O . PHE B 1 136 ? -6.387 0.89 -14.266 1 98.75 136 PHE B O 1
ATOM 5352 N N . GLN B 1 137 ? -6.434 3.066 -14.781 1 98.44 137 GLN B N 1
ATOM 5353 C CA . GLN B 1 137 ? -6.508 2.809 -16.219 1 98.44 137 GLN B CA 1
ATOM 5354 C C . GLN B 1 137 ? -5.293 2.016 -16.688 1 98.44 137 GLN B C 1
ATOM 5356 O O . GLN B 1 137 ? -5.363 1.309 -17.703 1 98.44 137 GLN B O 1
ATOM 5361 N N . ASN B 1 138 ? -4.242 2.039 -15.961 1 98 138 ASN B N 1
ATOM 5362 C CA . ASN B 1 138 ? -3 1.393 -16.375 1 98 138 ASN B CA 1
ATOM 5363 C C . ASN B 1 138 ? -2.932 -0.051 -15.883 1 98 138 ASN B C 1
ATOM 5365 O O . ASN B 1 138 ? -2.107 -0.834 -16.359 1 98 138 ASN B O 1
ATOM 5369 N N . VAL B 1 139 ? -3.842 -0.471 -14.969 1 98.31 139 VAL B N 1
ATOM 5370 C CA . VAL B 1 139 ? -3.674 -1.779 -14.344 1 98.31 139 VAL B CA 1
ATOM 5371 C C . VAL B 1 139 ? -5.02 -2.504 -14.289 1 98.31 139 VAL B C 1
ATOM 5373 O O . VAL B 1 139 ? -5.199 -3.438 -13.508 1 98.31 139 VAL B O 1
ATOM 5376 N N . THR B 1 140 ? -6.047 -2.045 -14.969 1 98.56 140 THR B N 1
ATOM 5377 C CA . THR B 1 140 ? -7.348 -2.691 -15.086 1 98.56 140 THR B CA 1
ATOM 5378 C C . THR B 1 140 ? -7.801 -2.729 -16.547 1 98.56 140 THR B C 1
ATOM 5380 O O . THR B 1 140 ? -7.293 -1.974 -17.375 1 98.56 140 THR B O 1
ATOM 5383 N N . CYS B 1 141 ? -8.734 -3.654 -16.844 1 97.75 141 CYS B N 1
ATOM 5384 C CA . CYS B 1 141 ? -9.148 -3.811 -18.234 1 97.75 141 CYS B CA 1
ATOM 5385 C C . CYS B 1 141 ? -10.383 -2.961 -18.531 1 97.75 141 CYS B C 1
ATOM 5387 O O . CYS B 1 141 ? -10.742 -2.762 -19.688 1 97.75 141 CYS B O 1
ATOM 5389 N N . TYR B 1 142 ? -11.031 -2.451 -17.469 1 98 142 TYR B N 1
ATOM 5390 C CA . TYR B 1 142 ? -12.188 -1.573 -17.609 1 98 142 TYR B CA 1
ATOM 5391 C C . TYR B 1 142 ? -12.391 -0.735 -16.359 1 98 142 TYR B C 1
ATOM 5393 O O . TYR B 1 142 ? -12.094 -1.185 -15.25 1 98 142 TYR B O 1
ATOM 5401 N N . GLN B 1 143 ? -12.789 0.457 -16.484 1 98.56 143 GLN B N 1
ATOM 5402 C CA . GLN B 1 143 ? -13.102 1.358 -15.383 1 98.56 143 GLN B CA 1
ATOM 5403 C C . GLN B 1 143 ? -14.5 1.949 -15.539 1 98.56 143 GLN B C 1
ATOM 5405 O O . GLN B 1 143 ? -14.867 2.41 -16.625 1 98.56 143 GLN B O 1
ATOM 5410 N N . ALA B 1 144 ? -15.305 1.932 -14.484 1 97.81 144 ALA B N 1
ATOM 5411 C CA . ALA B 1 144 ? -16.625 2.555 -14.43 1 97.81 144 ALA B CA 1
ATOM 5412 C C . ALA B 1 144 ? -16.688 3.605 -13.328 1 97.81 144 ALA B C 1
ATOM 5414 O O . ALA B 1 144 ? -16.297 3.342 -12.188 1 97.81 144 ALA B O 1
ATOM 5415 N N . VAL B 1 145 ? -17.062 4.777 -13.68 1 97.5 145 VAL B N 1
ATOM 5416 C CA . VAL B 1 145 ? -17.328 5.844 -12.719 1 97.5 145 VAL B CA 1
ATOM 5417 C C . VAL B 1 145 ? -18.828 6.102 -12.633 1 97.5 145 VAL B C 1
ATOM 5419 O O . VAL B 1 145 ? -19.406 6.754 -13.508 1 97.5 145 VAL B O 1
ATOM 5422 N N . VAL B 1 146 ? -19.453 5.641 -11.555 1 96.94 146 VAL B N 1
ATOM 5423 C CA . VAL B 1 146 ? -20.891 5.738 -11.352 1 96.94 146 VAL B CA 1
ATOM 5424 C C . VAL B 1 146 ? -21.219 7.027 -10.602 1 96.94 146 VAL B C 1
ATOM 5426 O O . VAL B 1 146 ? -21.25 7.043 -9.367 1 96.94 146 VAL B O 1
ATOM 5429 N N . ASN B 1 147 ? -21.531 8.078 -11.32 1 94.75 147 ASN B N 1
ATOM 5430 C CA . ASN B 1 147 ? -21.875 9.367 -10.727 1 94.75 147 ASN B CA 1
ATOM 5431 C C . ASN B 1 147 ? -23.297 9.789 -11.07 1 94.75 147 ASN B C 1
ATOM 5433 O O . ASN B 1 147 ? -23.672 10.938 -10.852 1 94.75 147 ASN B O 1
ATOM 5437 N N . ASN B 1 148 ? -24.078 8.844 -11.68 1 93.44 148 ASN B N 1
ATOM 5438 C CA . ASN B 1 148 ? -25.5 8.969 -11.945 1 93.44 148 ASN B CA 1
ATOM 5439 C C . ASN B 1 148 ? -26.219 7.617 -11.906 1 93.44 148 ASN B C 1
ATOM 5441 O O . ASN B 1 148 ? -25.609 6.59 -12.211 1 93.44 148 ASN B O 1
ATOM 5445 N N . LEU B 1 149 ? -27.469 7.559 -11.562 1 92.5 149 LEU B N 1
ATOM 5446 C CA . LEU B 1 149 ? -28.188 6.312 -11.336 1 92.5 149 LEU B CA 1
ATOM 5447 C C . LEU B 1 149 ? -28.688 5.727 -12.656 1 92.5 149 LEU B C 1
ATOM 5449 O O . LEU B 1 149 ? -28.797 4.504 -12.797 1 92.5 149 LEU B O 1
ATOM 5453 N N . GLU B 1 150 ? -28.938 6.574 -13.586 1 89.06 150 GLU B N 1
ATOM 5454 C CA . GLU B 1 150 ? -29.562 6.152 -14.836 1 89.06 150 GLU B CA 1
ATOM 5455 C C . GLU B 1 150 ? -28.672 5.16 -15.586 1 89.06 150 GLU B C 1
ATOM 5457 O O . GLU B 1 150 ? -29.172 4.199 -16.188 1 89.06 150 GLU B O 1
ATOM 5462 N N . ASP B 1 151 ? -27.375 5.379 -15.492 1 90.12 151 ASP B N 1
ATOM 5463 C CA . ASP B 1 151 ? -26.453 4.555 -16.266 1 90.12 151 ASP B CA 1
ATOM 5464 C C . ASP B 1 151 ? -25.75 3.531 -15.367 1 90.12 151 ASP B C 1
ATOM 5466 O O . ASP B 1 151 ? -24.938 2.74 -15.844 1 90.12 151 ASP B O 1
ATOM 5470 N N . ALA B 1 152 ? -26.094 3.506 -14.148 1 93.56 152 ALA B N 1
ATOM 5471 C CA . ALA B 1 152 ? -25.344 2.727 -13.164 1 93.56 152 ALA B CA 1
ATOM 5472 C C . ALA B 1 152 ? -25.453 1.231 -13.453 1 93.56 152 ALA B C 1
ATOM 5474 O O . ALA B 1 152 ? -24.469 0.5 -13.352 1 93.56 152 ALA B O 1
ATOM 5475 N N . HIS B 1 153 ? -26.672 0.801 -13.797 1 90.19 153 HIS B N 1
ATOM 5476 C CA . HIS B 1 153 ? -26.906 -0.611 -14.07 1 90.19 153 HIS B CA 1
ATOM 5477 C C . HIS B 1 153 ? -26 -1.12 -15.188 1 90.19 153 HIS B C 1
ATOM 5479 O O . HIS B 1 153 ? -25.328 -2.145 -15.031 1 90.19 153 HIS B O 1
ATOM 5485 N N . GLU B 1 154 ? -25.953 -0.421 -16.266 1 90.44 154 GLU B N 1
ATOM 5486 C CA . GLU B 1 154 ? -25.156 -0.801 -17.422 1 90.44 154 GLU B CA 1
ATOM 5487 C C . GLU B 1 154 ? -23.656 -0.743 -17.109 1 90.44 154 GLU B C 1
ATOM 5489 O O . GLU B 1 154 ? -22.891 -1.607 -17.531 1 90.44 154 GLU B O 1
ATOM 5494 N N . GLN B 1 155 ? -23.281 0.244 -16.359 1 93.94 155 GLN B N 1
ATOM 5495 C CA . GLN B 1 155 ? -21.859 0.421 -16.031 1 93.94 155 GLN B CA 1
ATOM 5496 C C . GLN B 1 155 ? -21.359 -0.726 -15.156 1 93.94 155 GLN B C 1
ATOM 5498 O O . GLN B 1 155 ? -20.297 -1.279 -15.406 1 93.94 155 GLN B O 1
ATOM 5503 N N . ILE B 1 156 ? -22.109 -1.067 -14.18 1 95.12 156 ILE B N 1
ATOM 5504 C CA . ILE B 1 156 ? -21.75 -2.139 -13.266 1 95.12 156 ILE B CA 1
ATOM 5505 C C . ILE B 1 156 ? -21.719 -3.471 -14.008 1 95.12 156 ILE B C 1
ATOM 5507 O O . ILE B 1 156 ? -20.75 -4.234 -13.891 1 95.12 156 ILE B O 1
ATOM 5511 N N . ASP B 1 157 ? -22.734 -3.756 -14.797 1 93.19 157 ASP B N 1
ATOM 5512 C CA . ASP B 1 157 ? -22.812 -5.004 -15.547 1 93.19 157 ASP B CA 1
ATOM 5513 C C . ASP B 1 157 ? -21.656 -5.125 -16.531 1 93.19 157 ASP B C 1
ATOM 5515 O O . ASP B 1 157 ? -21.047 -6.191 -16.656 1 93.19 157 ASP B O 1
ATOM 5519 N N . THR B 1 158 ? -21.406 -4.004 -17.219 1 93.88 158 THR B N 1
ATOM 5520 C CA . THR B 1 158 ? -20.312 -4.016 -18.188 1 93.88 158 THR B CA 1
ATOM 5521 C C . THR B 1 158 ? -18.984 -4.281 -17.484 1 93.88 158 THR B C 1
ATOM 5523 O O . THR B 1 158 ? -18.156 -5.051 -17.984 1 93.88 158 THR B O 1
ATOM 5526 N N . ALA B 1 159 ? -18.781 -3.66 -16.359 1 96.5 159 ALA B N 1
ATOM 5527 C CA . ALA B 1 159 ? -17.531 -3.836 -15.617 1 96.5 159 ALA B CA 1
ATOM 5528 C C . ALA B 1 159 ? -17.359 -5.285 -15.172 1 96.5 159 ALA B C 1
ATOM 5530 O O . ALA B 1 159 ? -16.328 -5.898 -15.422 1 96.5 159 ALA B O 1
ATOM 5531 N N . ILE B 1 160 ? -18.391 -5.836 -14.578 1 95.06 160 ILE B N 1
ATOM 5532 C CA . ILE B 1 160 ? -18.312 -7.191 -14.039 1 95.06 160 ILE B CA 1
ATOM 5533 C C . ILE B 1 160 ? -18.172 -8.195 -15.188 1 95.06 160 ILE B C 1
ATOM 5535 O O . ILE B 1 160 ? -17.359 -9.109 -15.125 1 95.06 160 ILE B O 1
ATOM 5539 N N . CYS B 1 161 ? -18.922 -8.008 -16.297 1 93 161 CYS B N 1
ATOM 5540 C CA . CYS B 1 161 ? -18.844 -8.891 -17.453 1 93 161 CYS B CA 1
ATOM 5541 C C . CYS B 1 161 ? -17.453 -8.844 -18.078 1 93 161 CYS B C 1
ATOM 5543 O O . CYS B 1 161 ? -16.906 -9.875 -18.484 1 93 161 CYS B O 1
ATOM 5545 N N . THR B 1 162 ? -16.938 -7.672 -18.125 1 94.5 162 THR B N 1
ATOM 5546 C CA . THR B 1 162 ? -15.609 -7.516 -18.719 1 94.5 162 THR B CA 1
ATOM 5547 C C . THR B 1 162 ? -14.547 -8.211 -17.859 1 94.5 162 THR B C 1
ATOM 5549 O O . THR B 1 162 ? -13.656 -8.875 -18.391 1 94.5 162 THR B O 1
ATOM 5552 N N . ALA B 1 163 ? -14.648 -8.07 -16.531 1 95.88 163 ALA B N 1
ATOM 5553 C CA . ALA B 1 163 ? -13.727 -8.758 -15.633 1 95.88 163 ALA B CA 1
ATOM 5554 C C . ALA B 1 163 ? -13.75 -10.266 -15.867 1 95.88 163 ALA B C 1
ATOM 5556 O O . ALA B 1 163 ? -12.695 -10.906 -15.906 1 95.88 163 ALA B O 1
ATOM 5557 N N . LEU B 1 164 ? -14.922 -10.82 -16.047 1 92.69 164 LEU B N 1
ATOM 5558 C CA . LEU B 1 164 ? -15.094 -12.258 -16.234 1 92.69 164 LEU B CA 1
ATOM 5559 C C . LEU B 1 164 ? -14.578 -12.688 -17.594 1 92.69 164 LEU B C 1
ATOM 5561 O O . LEU B 1 164 ? -13.859 -13.688 -17.719 1 92.69 164 LEU B O 1
ATOM 5565 N N . LYS B 1 165 ? -14.953 -11.891 -18.594 1 90.12 165 LYS B N 1
ATOM 5566 C CA . LYS B 1 165 ? -14.586 -12.227 -19.969 1 90.12 165 LYS B CA 1
ATOM 5567 C C . LYS B 1 165 ? -13.078 -12.18 -20.156 1 90.12 165 LYS B C 1
ATOM 5569 O O . LYS B 1 165 ? -12.5 -13.039 -20.828 1 90.12 165 LYS B O 1
ATOM 5574 N N . GLU B 1 166 ? -12.469 -11.227 -19.578 1 92.12 166 GLU B N 1
ATOM 5575 C CA . GLU B 1 166 ? -11.047 -11 -19.812 1 92.12 166 GLU B CA 1
ATOM 5576 C C . GLU B 1 166 ? -10.195 -11.672 -18.75 1 92.12 166 GLU B C 1
ATOM 5578 O O . GLU B 1 166 ? -8.984 -11.812 -18.906 1 92.12 166 GLU B O 1
ATOM 5583 N N . SER B 1 167 ? -10.828 -12.156 -17.719 1 93.88 167 SER B N 1
ATOM 5584 C CA . SER B 1 167 ? -10.102 -12.664 -16.547 1 93.88 167 SER B CA 1
ATOM 5585 C C . SER B 1 167 ? -9.055 -11.664 -16.078 1 93.88 167 SER B C 1
ATOM 5587 O O . SER B 1 167 ? -7.879 -12.008 -15.922 1 93.88 167 SER B O 1
ATOM 5589 N N . LYS B 1 168 ? -9.445 -10.406 -15.922 1 96.94 168 LYS B N 1
ATOM 5590 C CA . LYS B 1 168 ? -8.633 -9.273 -15.5 1 96.94 168 LYS B CA 1
ATOM 5591 C C . LYS B 1 168 ? -9.391 -8.383 -14.516 1 96.94 168 LYS B C 1
ATOM 5593 O O . LYS B 1 168 ? -10.625 -8.445 -14.445 1 96.94 168 LYS B O 1
ATOM 5598 N N . PRO B 1 169 ? -8.719 -7.625 -13.719 1 98.44 169 PRO B N 1
ATOM 5599 C CA . PRO B 1 169 ? -9.422 -6.77 -12.758 1 98.44 169 PRO B CA 1
ATOM 5600 C C . PRO B 1 169 ? -10.102 -5.57 -13.422 1 98.44 169 PRO B C 1
ATOM 5602 O O . PRO B 1 169 ? -9.695 -5.156 -14.508 1 98.44 169 PRO B O 1
ATOM 5605 N N . VAL B 1 170 ? -11.117 -5.043 -12.734 1 98.75 170 VAL B N 1
ATOM 5606 C CA . VAL B 1 170 ? -11.805 -3.826 -13.148 1 98.75 170 VAL B CA 1
ATOM 5607 C C . VAL B 1 170 ? -11.914 -2.867 -11.969 1 98.75 170 VAL B C 1
ATOM 5609 O O . VAL B 1 170 ? -11.695 -3.258 -10.82 1 98.75 170 VAL B O 1
ATOM 5612 N N . TYR B 1 171 ? -12.141 -1.63 -12.305 1 98.81 171 TYR B N 1
ATOM 5613 C CA . TYR B 1 171 ? -12.305 -0.536 -11.352 1 98.81 171 TYR B CA 1
ATOM 5614 C C . TYR B 1 171 ? -13.711 0.046 -11.422 1 98.81 171 TYR B C 1
ATOM 5616 O O . TYR B 1 171 ? -14.18 0.416 -12.5 1 98.81 171 TYR B O 1
ATOM 5624 N N . ILE B 1 172 ? -14.438 0.06 -10.266 1 98.69 172 ILE B N 1
ATOM 5625 C CA . ILE B 1 172 ? -15.766 0.67 -10.188 1 98.69 172 ILE B CA 1
ATOM 5626 C C . ILE B 1 172 ? -15.781 1.731 -9.086 1 98.69 172 ILE B C 1
ATOM 5628 O O . ILE B 1 172 ? -15.68 1.408 -7.902 1 98.69 172 ILE B O 1
ATOM 5632 N N . SER B 1 173 ? -15.883 2.955 -9.469 1 98.44 173 SER B N 1
ATOM 5633 C CA . SER B 1 173 ? -16.047 4.051 -8.516 1 98.44 173 SER B CA 1
ATOM 5634 C C . SER B 1 173 ? -17.5 4.438 -8.359 1 98.44 173 SER B C 1
ATOM 5636 O O . SER B 1 173 ? -18.203 4.668 -9.352 1 98.44 173 SER B O 1
ATOM 5638 N N . ILE B 1 174 ? -17.984 4.508 -7.137 1 98.12 174 ILE B N 1
ATOM 5639 C CA . ILE B 1 174 ? -19.375 4.832 -6.871 1 98.12 174 ILE B CA 1
ATOM 5640 C C . ILE B 1 174 ? -19.469 6.09 -6.012 1 98.12 174 ILE B C 1
ATOM 5642 O O . ILE B 1 174 ? -18.938 6.121 -4.895 1 98.12 174 ILE B O 1
ATOM 5646 N N . SER B 1 175 ? -20.172 7.117 -6.539 1 97.44 175 SER B N 1
ATOM 5647 C CA . SER B 1 175 ? -20.359 8.336 -5.762 1 97.44 175 SER B CA 1
ATOM 5648 C C . SER B 1 175 ? -21.016 8.039 -4.418 1 97.44 175 SER B C 1
ATOM 5650 O O . SER B 1 175 ? -21.969 7.266 -4.348 1 97.44 175 SER B O 1
ATOM 5652 N N . CYS B 1 176 ? -20.547 8.672 -3.398 1 96.69 176 CYS B N 1
ATOM 5653 C CA . CYS B 1 176 ? -20.875 8.289 -2.029 1 96.69 176 CYS B CA 1
ATOM 5654 C C . CYS B 1 176 ? -22.328 8.594 -1.697 1 96.69 176 CYS B C 1
ATOM 5656 O O . CYS B 1 176 ? -22.875 8.047 -0.741 1 96.69 176 CYS B O 1
ATOM 5658 N N . ASN B 1 177 ? -23.047 9.414 -2.482 1 95.81 177 ASN B N 1
ATOM 5659 C CA . ASN B 1 177 ? -24.406 9.805 -2.172 1 95.81 177 ASN B CA 1
ATOM 5660 C C . ASN B 1 177 ? -25.422 8.961 -2.941 1 95.81 177 ASN B C 1
ATOM 5662 O O . ASN B 1 177 ? -26.641 9.148 -2.801 1 95.81 177 ASN B O 1
ATOM 5666 N N . LEU B 1 178 ? -25 7.965 -3.676 1 96.38 178 LEU B N 1
ATOM 5667 C CA . LEU B 1 178 ? -25.906 7.301 -4.602 1 96.38 178 LEU B CA 1
ATOM 5668 C C . LEU B 1 178 ? -26.328 5.938 -4.062 1 96.38 178 LEU B C 1
ATOM 5670 O O . LEU B 1 178 ? -27.438 5.477 -4.34 1 96.38 178 LEU B O 1
ATOM 5674 N N . PRO B 1 179 ? -25.562 5.203 -3.311 1 96.06 179 PRO B N 1
ATOM 5675 C CA . PRO B 1 179 ? -25.781 3.779 -3.039 1 96.06 179 PRO B CA 1
ATOM 5676 C C . PRO B 1 179 ? -27.141 3.502 -2.426 1 96.06 179 PRO B C 1
ATOM 5678 O O . PRO B 1 179 ? -27.734 2.451 -2.682 1 96.06 179 PRO B O 1
ATOM 5681 N N . SER B 1 180 ? -27.734 4.422 -1.665 1 94.38 180 SER B N 1
ATOM 5682 C CA . SER B 1 180 ? -28.938 4.121 -0.899 1 94.38 180 SER B CA 1
ATOM 5683 C C . SER B 1 180 ? -30.172 4.691 -1.578 1 94.38 180 SER B C 1
ATOM 5685 O O . SER B 1 180 ? -31.281 4.578 -1.051 1 94.38 180 SER B O 1
ATOM 5687 N N . ILE B 1 181 ? -30.016 5.281 -2.699 1 93.25 181 ILE B N 1
ATOM 5688 C CA . ILE B 1 181 ? -31.141 5.898 -3.391 1 93.25 181 ILE B CA 1
ATOM 5689 C C . ILE B 1 181 ? -31.875 4.852 -4.223 1 93.25 181 ILE B C 1
ATOM 5691 O O . ILE B 1 181 ? -31.281 4.215 -5.094 1 93.25 181 ILE B O 1
ATOM 5695 N N . PRO B 1 182 ? -33.125 4.723 -3.943 1 92.44 182 PRO B N 1
ATOM 5696 C CA . PRO B 1 182 ? -33.906 3.779 -4.762 1 92.44 182 PRO B CA 1
ATOM 5697 C C . PRO B 1 182 ? -34.062 4.258 -6.199 1 92.44 182 PRO B C 1
ATOM 5699 O O . PRO B 1 182 ? -34.219 5.457 -6.445 1 92.44 182 PRO B O 1
ATOM 5702 N N . HIS B 1 183 ? -34.031 3.348 -7.105 1 90.62 183 HIS B N 1
ATOM 5703 C CA . HIS B 1 183 ? -34.219 3.617 -8.531 1 90.62 183 HIS B CA 1
ATOM 5704 C C . HIS B 1 183 ? -34.906 2.443 -9.227 1 90.62 183 HIS B C 1
ATOM 5706 O O . HIS B 1 183 ? -34.594 1.283 -8.93 1 90.62 183 HIS B O 1
ATOM 5712 N N . PRO B 1 184 ? -35.812 2.703 -10.109 1 86.31 184 PRO B N 1
ATOM 5713 C CA . PRO B 1 184 ? -36.562 1.642 -10.758 1 86.31 184 PRO B CA 1
ATOM 5714 C C . PRO B 1 184 ? -35.688 0.635 -11.492 1 86.31 184 PRO B C 1
ATOM 5716 O O . PRO B 1 184 ? -36.031 -0.543 -11.594 1 86.31 184 PRO B O 1
ATOM 5719 N N . THR B 1 185 ? -34.594 1.002 -11.898 1 83.69 185 THR B N 1
ATOM 5720 C CA . THR B 1 185 ? -33.719 0.142 -12.664 1 83.69 185 THR B CA 1
ATOM 5721 C C . THR B 1 185 ? -33.188 -0.996 -11.805 1 83.69 185 THR B C 1
ATOM 5723 O O . THR B 1 185 ? -32.719 -2.012 -12.328 1 83.69 185 THR B O 1
ATOM 5726 N N . PHE B 1 186 ? -33.312 -0.875 -10.516 1 86.31 186 PHE B N 1
ATOM 5727 C CA . PHE B 1 186 ? -32.75 -1.88 -9.617 1 86.31 186 PHE B CA 1
ATOM 5728 C C . PHE B 1 186 ? -33.875 -2.75 -9.039 1 86.31 186 PHE B C 1
ATOM 5730 O O . PHE B 1 186 ? -33.625 -3.58 -8.156 1 86.31 186 PHE B O 1
ATOM 5737 N N . SER B 1 187 ? -35.062 -2.561 -9.492 1 81.19 187 SER B N 1
ATOM 5738 C CA . SER B 1 187 ? -36.219 -3.234 -8.914 1 81.19 187 SER B CA 1
ATOM 5739 C C . SER B 1 187 ? -36.281 -4.699 -9.336 1 81.19 187 SER B C 1
ATOM 5741 O O . SER B 1 187 ? -36.875 -5.531 -8.641 1 81.19 187 SER B O 1
ATOM 5743 N N . ARG B 1 188 ? -35.719 -4.996 -10.5 1 71.75 188 ARG B N 1
ATOM 5744 C CA . ARG B 1 188 ? -35.75 -6.379 -10.977 1 71.75 188 ARG B CA 1
ATOM 5745 C C . ARG B 1 188 ? -34.406 -7.066 -10.734 1 71.75 188 ARG B C 1
ATOM 5747 O O . ARG B 1 188 ? -33.344 -6.434 -10.805 1 71.75 188 ARG B O 1
ATOM 5754 N N . HIS B 1 189 ? -34.562 -8.305 -10.336 1 66.38 189 HIS B N 1
ATOM 5755 C CA . HIS B 1 189 ? -33.344 -9.094 -10.172 1 66.38 189 HIS B CA 1
ATOM 5756 C C . HIS B 1 189 ? -32.562 -9.188 -11.477 1 66.38 189 HIS B C 1
ATOM 5758 O O . HIS B 1 189 ? -33.156 -9.383 -12.547 1 66.38 189 HIS B O 1
ATOM 5764 N N . PRO B 1 190 ? -31.312 -8.844 -11.297 1 63.34 190 PRO B N 1
ATOM 5765 C CA . PRO B 1 190 ? -30.516 -8.852 -12.531 1 63.34 190 PRO B CA 1
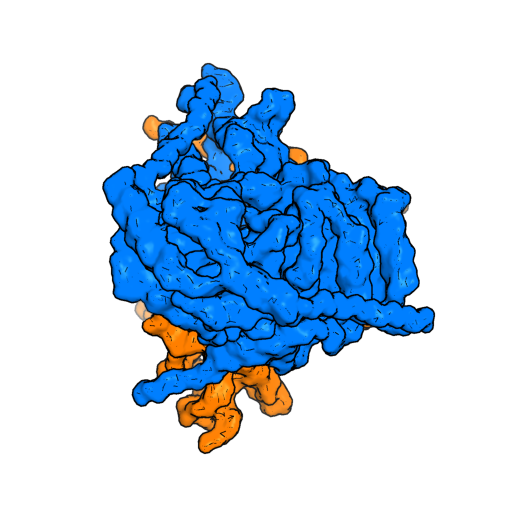ATOM 5766 C C . PRO B 1 190 ? -30.531 -10.203 -13.234 1 63.34 190 PRO B C 1
ATOM 5768 O O . PRO B 1 190 ? -30.562 -11.242 -12.578 1 63.34 190 PRO B O 1
ATOM 5771 N N . VAL B 1 191 ? -30.828 -10.109 -14.469 1 56.03 191 VAL B N 1
ATOM 5772 C CA . VAL B 1 191 ? -30.656 -11.305 -15.281 1 56.03 191 VAL B CA 1
ATOM 5773 C C . VAL B 1 191 ? -29.219 -11.805 -15.164 1 56.03 191 VAL B C 1
ATOM 5775 O O . VAL B 1 191 ? -28.281 -11.008 -15.125 1 56.03 191 VAL B O 1
ATOM 5778 N N . PRO B 1 192 ? -29.109 -13.039 -14.828 1 61.16 192 PRO B N 1
ATOM 5779 C CA . PRO B 1 192 ? -27.75 -13.594 -14.75 1 61.16 192 PRO B CA 1
ATOM 5780 C C . PRO B 1 192 ? -26.875 -13.188 -15.93 1 61.16 192 PRO B C 1
ATOM 5782 O O . PRO B 1 192 ? -27.375 -13.016 -17.047 1 61.16 192 PRO B O 1
ATOM 5785 N N . PHE B 1 193 ? -25.703 -12.852 -15.547 1 67.56 193 PHE B N 1
ATOM 5786 C CA . PHE B 1 193 ? -24.75 -12.539 -16.594 1 67.56 193 PHE B CA 1
ATOM 5787 C C . PHE B 1 193 ? -24.703 -13.664 -17.625 1 67.56 193 PHE B C 1
ATOM 5789 O O . PHE B 1 193 ? -24.766 -14.844 -17.281 1 67.56 193 PHE B O 1
ATOM 5796 N N . PHE B 1 194 ? -25.047 -13.398 -18.781 1 54.31 194 PHE B N 1
ATOM 5797 C CA . PHE B 1 194 ? -24.797 -14.336 -19.875 1 54.31 194 PHE B CA 1
ATOM 5798 C C . PHE B 1 194 ? -23.625 -13.867 -20.734 1 54.31 194 PHE B C 1
ATOM 5800 O O . PHE B 1 194 ? -23.75 -12.914 -21.5 1 54.31 194 PHE B O 1
ATOM 5807 N N . LEU B 1 195 ? -22.547 -14.477 -20.344 1 67.81 195 LEU B N 1
ATOM 5808 C CA . LEU B 1 195 ? -21.375 -14.141 -21.156 1 67.81 195 LEU B CA 1
ATOM 5809 C C . LEU B 1 195 ? -21.359 -14.953 -22.438 1 67.81 195 LEU B C 1
ATOM 5811 O O . LEU B 1 195 ? -21.484 -16.188 -22.406 1 67.81 195 LEU B O 1
ATOM 5815 N N . SER B 1 196 ? -21.469 -14.211 -23.516 1 62.41 196 SER B N 1
ATOM 5816 C CA . SER B 1 196 ? -21.375 -14.945 -24.766 1 62.41 196 SER B CA 1
ATOM 5817 C C . SER B 1 196 ? -20.094 -15.766 -24.828 1 62.41 196 SER B C 1
ATOM 5819 O O . SER B 1 196 ? -19 -15.242 -24.594 1 62.41 196 SER B O 1
ATOM 5821 N N . PRO B 1 197 ? -20.344 -16.969 -25.031 1 65.94 197 PRO B N 1
ATOM 5822 C CA . PRO B 1 197 ? -19.125 -17.766 -25.141 1 65.94 197 PRO B CA 1
ATOM 5823 C C . PRO B 1 197 ? -18.312 -17.438 -26.375 1 65.94 197 PRO B C 1
ATOM 5825 O O . PRO B 1 197 ? -18.859 -17.031 -27.406 1 65.94 197 PRO B O 1
ATOM 5828 N N . ARG B 1 198 ? -17.188 -17.297 -26.312 1 71.94 198 ARG B N 1
ATOM 5829 C CA . ARG B 1 198 ? -16.297 -17.234 -27.469 1 71.94 198 ARG B CA 1
ATOM 5830 C C . ARG B 1 198 ? -16.281 -18.562 -28.234 1 71.94 198 ARG B C 1
ATOM 5832 O O . ARG B 1 198 ? -16.281 -19.625 -27.609 1 71.94 198 ARG B O 1
ATOM 5839 N N . LEU B 1 199 ? -16.438 -18.406 -29.484 1 78.88 199 LEU B N 1
ATOM 5840 C CA . LEU B 1 199 ? -16.438 -19.625 -30.297 1 78.88 199 LEU B CA 1
ATOM 5841 C C . LEU B 1 199 ? -15.234 -19.656 -31.234 1 78.88 199 LEU B C 1
ATOM 5843 O O . LEU B 1 199 ? -14.828 -18.609 -31.75 1 78.88 199 LEU B O 1
ATOM 5847 N N . SER B 1 200 ? -14.719 -20.891 -31.469 1 87.62 200 SER B N 1
ATOM 5848 C CA . SER B 1 200 ? -13.664 -21.078 -32.469 1 87.62 200 SER B CA 1
ATOM 5849 C C . SER B 1 200 ? -14.219 -20.969 -33.875 1 87.62 200 SER B C 1
ATOM 5851 O O . SER B 1 200 ? -15.359 -21.359 -34.156 1 87.62 200 SER B O 1
ATOM 5853 N N . ASN B 1 201 ? -13.422 -20.328 -34.75 1 88.62 201 ASN B N 1
ATOM 5854 C CA . ASN B 1 201 ? -13.688 -20.484 -36.188 1 88.62 201 ASN B CA 1
ATOM 5855 C C . ASN B 1 201 ? -13.422 -21.922 -36.625 1 88.62 201 ASN B C 1
ATOM 5857 O O . ASN B 1 201 ? -12.281 -22.375 -36.625 1 88.62 201 ASN B O 1
ATOM 5861 N N . GLN B 1 202 ? -14.461 -22.531 -37.156 1 93.81 202 GLN B N 1
ATOM 5862 C CA . GLN B 1 202 ? -14.391 -23.969 -37.406 1 93.81 202 GLN B CA 1
ATOM 5863 C C . GLN B 1 202 ? -13.367 -24.266 -38.5 1 93.81 202 GLN B C 1
ATOM 5865 O O . GLN B 1 202 ? -12.648 -25.266 -38.438 1 93.81 202 GLN B O 1
ATOM 5870 N N . MET B 1 203 ? -13.312 -23.469 -39.5 1 92.88 203 MET B N 1
ATOM 5871 C CA . MET B 1 203 ? -12.359 -23.688 -40.594 1 92.88 203 MET B CA 1
ATOM 5872 C C . MET B 1 203 ? -10.93 -23.547 -40.094 1 92.88 203 MET B C 1
ATOM 5874 O O . MET B 1 203 ? -10.062 -24.359 -40.406 1 92.88 203 MET B O 1
ATOM 5878 N N . ASN B 1 204 ? -10.742 -22.562 -39.312 1 94.12 204 ASN B N 1
ATOM 5879 C CA . ASN B 1 204 ? -9.406 -22.359 -38.75 1 94.12 204 ASN B CA 1
ATOM 5880 C C . ASN B 1 204 ? -9.039 -23.453 -37.75 1 94.12 204 ASN B C 1
ATOM 5882 O O . ASN B 1 204 ? -7.879 -23.844 -37.656 1 94.12 204 ASN B O 1
ATOM 5886 N N . LEU B 1 205 ? -10.016 -23.797 -37 1 96.69 205 LEU B N 1
ATOM 5887 C CA . LEU B 1 205 ? -9.797 -24.875 -36.062 1 96.69 205 LEU B CA 1
ATOM 5888 C C . LEU B 1 205 ? -9.359 -26.156 -36.781 1 96.69 205 LEU B C 1
ATOM 5890 O O . LEU B 1 205 ? -8.375 -26.781 -36.375 1 96.69 205 LEU B O 1
ATOM 5894 N N . GLU B 1 206 ? -10.031 -26.469 -37.812 1 96.81 206 GLU B N 1
ATOM 5895 C CA . GLU B 1 206 ? -9.695 -27.672 -38.562 1 96.81 206 GLU B CA 1
ATOM 5896 C C . GLU B 1 206 ? -8.312 -27.562 -39.219 1 96.81 206 GLU B C 1
ATOM 5898 O O . GLU B 1 206 ? -7.535 -28.516 -39.188 1 96.81 206 GLU B O 1
ATOM 5903 N N . ALA B 1 207 ? -8.078 -26.438 -39.719 1 96.44 207 ALA B N 1
ATOM 5904 C CA . ALA B 1 207 ? -6.773 -26.203 -40.312 1 96.44 207 ALA B CA 1
ATOM 5905 C C . ALA B 1 207 ? -5.652 -26.297 -39.281 1 96.44 207 ALA B C 1
ATOM 5907 O O . ALA B 1 207 ? -4.598 -26.875 -39.562 1 96.44 207 ALA B O 1
ATOM 5908 N N . ALA B 1 208 ? -5.859 -25.641 -38.156 1 97.25 208 ALA B N 1
ATOM 5909 C CA . ALA B 1 208 ? -4.867 -25.672 -37.094 1 97.25 208 ALA B CA 1
ATOM 5910 C C . ALA B 1 208 ? -4.621 -27.109 -36.625 1 97.25 208 ALA B C 1
ATOM 5912 O O . ALA B 1 208 ? -3.475 -27.516 -36.406 1 97.25 208 ALA B O 1
ATOM 5913 N N . VAL B 1 209 ? -5.695 -27.844 -36.438 1 98.06 209 VAL B N 1
ATOM 5914 C CA . VAL B 1 209 ? -5.617 -29.219 -35.969 1 98.06 209 VAL B CA 1
ATOM 5915 C C . VAL B 1 209 ? -4.895 -30.094 -36.969 1 98.06 209 VAL B C 1
ATOM 5917 O O . VAL B 1 209 ? -4.031 -30.891 -36.625 1 98.06 209 VAL B O 1
ATOM 5920 N N . GLU B 1 210 ? -5.262 -29.938 -38.219 1 97.38 210 GLU B N 1
ATOM 5921 C CA . GLU B 1 210 ? -4.633 -30.719 -39.25 1 97.38 210 GLU B CA 1
ATOM 5922 C C . GLU B 1 210 ? -3.135 -30.438 -39.344 1 97.38 210 GLU B C 1
ATOM 5924 O O . GLU B 1 210 ? -2.326 -31.375 -39.438 1 97.38 210 GLU B O 1
ATOM 5929 N N . THR B 1 211 ? -2.838 -29.234 -39.344 1 97.06 211 THR B N 1
ATOM 5930 C CA . THR B 1 211 ? -1.44 -28.828 -39.438 1 97.06 211 THR B CA 1
ATOM 5931 C C . THR B 1 211 ? -0.653 -29.297 -38.219 1 97.06 211 THR B C 1
ATOM 5933 O O . THR B 1 211 ? 0.474 -29.781 -38.344 1 97.06 211 THR B O 1
ATOM 5936 N N . ALA B 1 212 ? -1.215 -29.094 -37.062 1 98 212 ALA B N 1
ATOM 5937 C CA . ALA B 1 212 ? -0.562 -29.516 -35.812 1 98 212 ALA B CA 1
ATOM 5938 C C . ALA B 1 212 ? -0.39 -31.031 -35.781 1 98 212 ALA B C 1
ATOM 5940 O O . ALA B 1 212 ? 0.647 -31.531 -35.344 1 98 212 ALA B O 1
ATOM 5941 N N . ALA B 1 213 ? -1.454 -31.734 -36.188 1 97.94 213 ALA B N 1
ATOM 5942 C CA . ALA B 1 213 ? -1.381 -33.188 -36.219 1 97.94 213 ALA B CA 1
ATOM 5943 C C . ALA B 1 213 ? -0.277 -33.656 -37.156 1 97.94 213 ALA B C 1
ATOM 5945 O O . ALA B 1 213 ? 0.462 -34.594 -36.844 1 97.94 213 ALA B O 1
ATOM 5946 N N . ALA B 1 214 ? -0.238 -33.062 -38.312 1 96.88 214 ALA B N 1
ATOM 5947 C CA . ALA B 1 214 ? 0.814 -33.406 -39.25 1 96.88 214 ALA B CA 1
ATOM 5948 C C . ALA B 1 214 ? 2.197 -33.156 -38.656 1 96.88 214 ALA B C 1
ATOM 5950 O O . ALA B 1 214 ? 3.123 -33.938 -38.875 1 96.88 214 ALA B O 1
ATOM 5951 N N . PHE B 1 215 ? 2.291 -32.094 -38 1 96.94 215 PHE B N 1
ATOM 5952 C CA . PHE B 1 215 ? 3.539 -31.656 -37.375 1 96.94 215 PHE B CA 1
ATOM 5953 C C . PHE B 1 215 ? 3.957 -32.656 -36.281 1 96.94 215 PHE B C 1
ATOM 5955 O O . PHE B 1 215 ? 5.105 -33.094 -36.25 1 96.94 215 PHE B O 1
ATOM 5962 N N . LEU B 1 216 ? 3.088 -33.031 -35.438 1 97.88 216 LEU B N 1
ATOM 5963 C CA . LEU B 1 216 ? 3.377 -33.844 -34.281 1 97.88 216 LEU B CA 1
ATOM 5964 C C . LEU B 1 216 ? 3.488 -35.312 -34.656 1 97.88 216 LEU B C 1
ATOM 5966 O O . LEU B 1 216 ? 4.293 -36.062 -34.062 1 97.88 216 LEU B O 1
ATOM 5970 N N . ASN B 1 217 ? 2.678 -35.75 -35.594 1 97.56 217 ASN B N 1
ATOM 5971 C CA . ASN B 1 217 ? 2.682 -37.156 -35.969 1 97.56 217 ASN B CA 1
ATOM 5972 C C . ASN B 1 217 ? 3.971 -37.531 -36.688 1 97.56 217 ASN B C 1
ATOM 5974 O O . ASN B 1 217 ? 4.301 -38.719 -36.781 1 97.56 217 ASN B O 1
ATOM 5978 N N . LYS B 1 218 ? 4.613 -36.562 -37.188 1 96.25 218 LYS B N 1
ATOM 5979 C CA . LYS B 1 218 ? 5.898 -36.812 -37.812 1 96.25 218 LYS B CA 1
ATOM 5980 C C . LYS B 1 218 ? 7.035 -36.812 -36.812 1 96.25 218 LYS B C 1
ATOM 5982 O O . LYS B 1 218 ? 8.141 -37.281 -37.094 1 96.25 218 LYS B O 1
ATOM 5987 N N . SER B 1 219 ? 6.789 -36.406 -35.625 1 96.75 219 SER B N 1
ATOM 5988 C CA . SER B 1 219 ? 7.809 -36.25 -34.594 1 96.75 219 SER B CA 1
ATOM 5989 C C . SER B 1 219 ? 8.188 -37.594 -33.969 1 96.75 219 SER B C 1
ATOM 5991 O O . SER B 1 219 ? 7.348 -38.5 -33.844 1 96.75 219 SER B O 1
ATOM 5993 N N . VAL B 1 220 ? 9.375 -37.719 -33.562 1 97.25 220 VAL B N 1
ATOM 5994 C CA . VAL B 1 220 ? 9.898 -38.938 -32.969 1 97.25 220 VAL B CA 1
ATOM 5995 C C . VAL B 1 220 ? 9.695 -38.906 -31.469 1 97.25 220 VAL B C 1
ATOM 5997 O O . VAL B 1 220 ? 9.305 -39.906 -30.875 1 97.25 220 VAL B O 1
ATOM 6000 N N . LYS B 1 221 ? 9.953 -37.844 -30.812 1 97.5 221 LYS B N 1
ATOM 6001 C CA . LYS B 1 221 ? 9.852 -37.75 -29.359 1 97.5 221 LYS B CA 1
ATOM 6002 C C . LYS B 1 221 ? 9.164 -36.469 -28.938 1 97.5 221 LYS B C 1
ATOM 6004 O O . LYS B 1 221 ? 9.75 -35.656 -28.219 1 97.5 221 LYS B O 1
ATOM 6009 N N . PRO B 1 222 ? 7.906 -36.281 -29.188 1 98.19 222 PRO B N 1
ATOM 6010 C CA . PRO B 1 222 ? 7.156 -35.094 -28.828 1 98.19 222 PRO B CA 1
ATOM 6011 C C . PRO B 1 222 ? 6.816 -35.031 -27.328 1 98.19 222 PRO B C 1
ATOM 6013 O O . PRO B 1 222 ? 6.77 -36.062 -26.672 1 98.19 222 PRO B O 1
ATOM 6016 N N . VAL B 1 223 ? 6.641 -33.812 -26.797 1 98.5 223 VAL B N 1
ATOM 6017 C CA . VAL B 1 223 ? 6.293 -33.625 -25.391 1 98.5 223 VAL B CA 1
ATOM 6018 C C . VAL B 1 223 ? 5.176 -32.594 -25.281 1 98.5 223 VAL B C 1
ATOM 6020 O O . VAL B 1 223 ? 4.992 -31.766 -26.188 1 98.5 223 VAL B O 1
ATOM 6023 N N . LEU B 1 224 ? 4.359 -32.656 -24.234 1 98.62 224 LEU B N 1
ATOM 6024 C CA . LEU B 1 224 ? 3.35 -31.656 -23.891 1 98.62 224 LEU B CA 1
ATOM 6025 C C . LEU B 1 224 ? 3.764 -30.875 -22.641 1 98.62 224 LEU B C 1
ATOM 6027 O O . LEU B 1 224 ? 4.211 -31.469 -21.656 1 98.62 224 LEU B O 1
ATOM 6031 N N . VAL B 1 225 ? 3.662 -29.547 -22.688 1 98.69 225 VAL B N 1
ATOM 6032 C CA . VAL B 1 225 ? 3.945 -28.703 -21.531 1 98.69 225 VAL B CA 1
ATOM 6033 C C . VAL B 1 225 ? 2.773 -27.75 -21.297 1 98.69 225 VAL B C 1
ATOM 6035 O O . VAL B 1 225 ? 2.412 -26.969 -22.172 1 98.69 225 VAL B O 1
ATOM 6038 N N . GLY B 1 226 ? 2.17 -27.844 -20.141 1 98.31 226 GLY B N 1
ATOM 6039 C CA . GLY B 1 226 ? 1.086 -26.953 -19.766 1 98.31 226 GLY B CA 1
ATOM 6040 C C . GLY B 1 226 ? 1.566 -25.672 -19.094 1 98.31 226 GLY B C 1
ATOM 6041 O O . GLY B 1 226 ? 2.473 -25.703 -18.266 1 98.31 226 GLY B O 1
ATOM 6042 N N . GLY B 1 227 ? 0.957 -24.531 -19.5 1 97.5 227 GLY B N 1
ATOM 6043 C CA . GLY B 1 227 ? 1.273 -23.25 -18.922 1 97.5 227 GLY B CA 1
ATOM 6044 C C . GLY B 1 227 ? 0.132 -22.656 -18.109 1 97.5 227 GLY B C 1
ATOM 6045 O O . GLY B 1 227 ? -0.95 -23.25 -18.031 1 97.5 227 GLY B O 1
ATOM 6046 N N . PRO B 1 228 ? 0.378 -21.516 -17.531 1 94.88 228 PRO B N 1
ATOM 6047 C CA . PRO B 1 228 ? -0.575 -20.953 -16.562 1 94.88 228 PRO B CA 1
ATOM 6048 C C . PRO B 1 228 ? -1.849 -20.438 -17.234 1 94.88 228 PRO B C 1
ATOM 6050 O O . PRO B 1 228 ? -2.902 -20.375 -16.609 1 94.88 228 PRO B O 1
ATOM 6053 N N . LYS B 1 229 ? -1.841 -20.156 -18.484 1 95.19 229 LYS B N 1
ATOM 6054 C CA . LYS B 1 229 ? -3.018 -19.578 -19.125 1 95.19 229 LYS B CA 1
ATOM 6055 C C . LYS B 1 229 ? -4.074 -20.656 -19.375 1 95.19 229 LYS B C 1
ATOM 6057 O O . LYS B 1 229 ? -5.199 -20.344 -19.781 1 95.19 229 LYS B O 1
ATOM 6062 N N . MET B 1 230 ? -3.697 -21.922 -19.109 1 95.69 230 MET B N 1
ATOM 6063 C CA . MET B 1 230 ? -4.703 -22.969 -19.203 1 95.69 230 MET B CA 1
ATOM 6064 C C . MET B 1 230 ? -5.863 -22.703 -18.25 1 95.69 230 MET B C 1
ATOM 6066 O O . MET B 1 230 ? -7.012 -23.031 -18.547 1 95.69 230 MET B O 1
ATOM 6070 N N . ARG B 1 231 ? -5.504 -21.969 -17.141 1 92.56 231 ARG B N 1
ATOM 6071 C CA . ARG B 1 231 ? -6.543 -21.641 -16.172 1 92.56 231 ARG B CA 1
ATOM 6072 C C . ARG B 1 231 ? -7.582 -20.703 -16.797 1 92.56 231 ARG B C 1
ATOM 6074 O O . ARG B 1 231 ? -8.781 -20.969 -16.703 1 92.56 231 ARG B O 1
ATOM 6081 N N . VAL B 1 232 ? -7.121 -19.734 -17.453 1 91.44 232 VAL B N 1
ATOM 6082 C CA . VAL B 1 232 ? -7.98 -18.734 -18.078 1 91.44 232 VAL B CA 1
ATOM 6083 C C . VAL B 1 232 ? -8.797 -19.359 -19.188 1 91.44 232 VAL B C 1
ATOM 6085 O O . VAL B 1 232 ? -9.977 -19.047 -19.359 1 91.44 232 VAL B O 1
ATOM 6088 N N . ALA B 1 233 ? -8.148 -20.266 -19.875 1 92.88 233 ALA B N 1
ATOM 6089 C CA . ALA B 1 233 ? -8.773 -20.922 -21.016 1 92.88 233 ALA B CA 1
ATOM 6090 C C . ALA B 1 233 ? -9.703 -22.047 -20.578 1 92.88 233 ALA B C 1
ATOM 6092 O O . ALA B 1 233 ? -10.438 -22.609 -21.391 1 92.88 233 ALA B O 1
ATOM 6093 N N . LYS B 1 234 ? -9.664 -22.375 -19.281 1 91.44 234 LYS B N 1
ATOM 6094 C CA . LYS B 1 234 ? -10.406 -23.516 -18.781 1 91.44 234 LYS B CA 1
ATOM 6095 C C . LYS B 1 234 ? -10.109 -24.766 -19.609 1 91.44 234 LYS B C 1
ATOM 6097 O O . LYS B 1 234 ? -11.031 -25.484 -20.016 1 91.44 234 LYS B O 1
ATOM 6102 N N . ALA B 1 235 ? -8.82 -24.969 -19.844 1 95.69 235 ALA B N 1
ATOM 6103 C CA . ALA B 1 235 ? -8.43 -25.984 -20.812 1 95.69 235 ALA B CA 1
ATOM 6104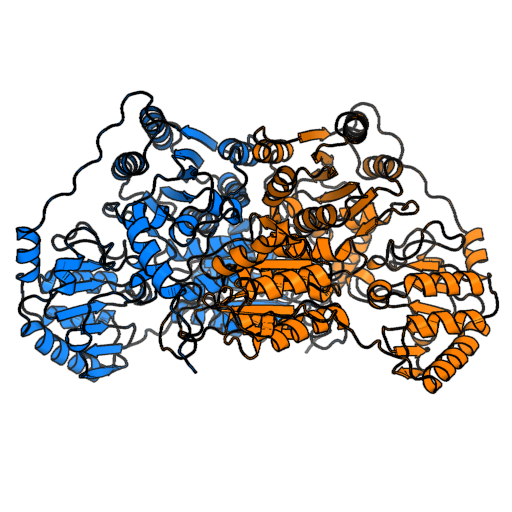 C C . ALA B 1 235 ? -7.707 -27.156 -20.141 1 95.69 235 ALA B C 1
ATOM 6106 O O . ALA B 1 235 ? -7.211 -28.047 -20.828 1 95.69 235 ALA B O 1
ATOM 6107 N N . SER B 1 236 ? -7.68 -27.188 -18.812 1 95.44 236 SER B N 1
ATOM 6108 C CA . SER B 1 236 ? -6.926 -28.219 -18.094 1 95.44 236 SER B CA 1
ATOM 6109 C C . SER B 1 236 ? -7.445 -29.609 -18.438 1 95.44 236 SER B C 1
ATOM 6111 O O . SER B 1 236 ? -6.66 -30.531 -18.703 1 95.44 236 SER B O 1
ATOM 6113 N N . LYS B 1 237 ? -8.742 -29.844 -18.484 1 96.06 237 LYS B N 1
ATOM 6114 C CA . LYS B 1 237 ? -9.328 -31.141 -18.797 1 96.06 237 LYS B CA 1
ATOM 6115 C C . LYS B 1 237 ? -9.016 -31.562 -20.219 1 96.06 237 LYS B C 1
ATOM 6117 O O . LYS B 1 237 ? -8.695 -32.719 -20.484 1 96.06 237 LYS B O 1
ATOM 6122 N N . ALA B 1 238 ? -9.156 -30.578 -21.109 1 97.81 238 ALA B N 1
ATOM 6123 C CA . ALA B 1 238 ? -8.844 -30.844 -22.516 1 97.81 238 ALA B CA 1
ATOM 6124 C C . ALA B 1 238 ? -7.375 -31.219 -22.688 1 97.81 238 ALA B C 1
ATOM 6126 O O . ALA B 1 238 ? -7.035 -32.062 -23.516 1 97.81 238 ALA B O 1
ATOM 6127 N N . PHE B 1 239 ? -6.559 -30.578 -21.938 1 98.25 239 PHE B N 1
ATOM 6128 C CA . PHE B 1 239 ? -5.129 -30.859 -21.969 1 98.25 239 PHE B CA 1
ATOM 6129 C C . PHE B 1 239 ? -4.852 -32.281 -21.516 1 98.25 239 PHE B C 1
ATOM 6131 O O . PHE B 1 239 ? -4.051 -33 -22.141 1 98.25 239 PHE B O 1
ATOM 6138 N N . VAL B 1 240 ? -5.508 -32.75 -20.469 1 97.81 240 VAL B N 1
ATOM 6139 C CA . VAL B 1 240 ? -5.344 -34.094 -19.938 1 97.81 240 VAL B CA 1
ATOM 6140 C C . VAL B 1 240 ? -5.887 -35.094 -20.938 1 97.81 240 VAL B C 1
ATOM 6142 O O . VAL B 1 240 ? -5.293 -36.156 -21.141 1 97.81 240 VAL B O 1
ATOM 6145 N N . GLU B 1 241 ? -6.98 -34.781 -21.562 1 97.88 241 GLU B N 1
ATOM 6146 C CA . GLU B 1 241 ? -7.543 -35.625 -22.609 1 97.88 241 GLU B CA 1
ATOM 6147 C C . GLU B 1 241 ? -6.547 -35.812 -23.75 1 97.88 241 GLU B C 1
ATOM 6149 O O . GLU B 1 241 ? -6.379 -36.938 -24.25 1 97.88 241 GLU B O 1
ATOM 6154 N N . LEU B 1 242 ? -5.957 -34.75 -24.156 1 98.44 242 LEU B N 1
ATOM 6155 C CA . LEU B 1 242 ? -4.941 -34.812 -25.203 1 98.44 242 LEU B CA 1
ATOM 6156 C C . LEU B 1 242 ? -3.77 -35.688 -24.766 1 98.44 242 LEU B C 1
ATOM 6158 O O . LEU B 1 242 ? -3.287 -36.531 -25.547 1 98.44 242 LEU B O 1
ATOM 6162 N N . ALA B 1 243 ? -3.32 -35.5 -23.562 1 97.81 243 ALA B N 1
ATOM 6163 C CA . ALA B 1 243 ? -2.219 -36.281 -23.016 1 97.81 243 ALA B CA 1
ATOM 6164 C C . ALA B 1 243 ? -2.547 -37.781 -23.031 1 97.81 243 ALA B C 1
ATOM 6166 O O . ALA B 1 243 ? -1.699 -38.594 -23.375 1 97.81 243 ALA B O 1
ATOM 6167 N N . ASP B 1 244 ? -3.758 -38.125 -22.641 1 97.56 244 ASP B N 1
ATOM 6168 C CA . ASP B 1 244 ? -4.211 -39.5 -22.609 1 97.56 244 ASP B CA 1
ATOM 6169 C C . ASP B 1 244 ? -4.234 -40.125 -24.016 1 97.56 244 ASP B C 1
ATOM 6171 O O . ASP B 1 244 ? -3.877 -41.281 -24.219 1 97.56 244 ASP B O 1
ATOM 6175 N N . ALA B 1 245 ? -4.625 -39.344 -24.938 1 97.5 245 ALA B N 1
ATOM 6176 C CA . ALA B 1 245 ? -4.801 -39.844 -26.312 1 97.5 245 ALA B CA 1
ATOM 6177 C C . ALA B 1 245 ? -3.453 -40.062 -26.984 1 97.5 245 ALA B C 1
ATOM 6179 O O . ALA B 1 245 ? -3.277 -41.031 -27.719 1 97.5 245 ALA B O 1
ATOM 6180 N N . CYS B 1 246 ? -2.482 -39.219 -26.781 1 97.38 246 CYS B N 1
ATOM 6181 C CA . CYS B 1 246 ? -1.275 -39.25 -27.609 1 97.38 246 CYS B CA 1
ATOM 6182 C C . CYS B 1 246 ? -0.156 -40 -26.922 1 97.38 246 CYS B C 1
ATOM 6184 O O . CYS B 1 246 ? 0.785 -40.469 -27.562 1 97.38 246 CYS B O 1
ATOM 6186 N N . GLY B 1 247 ? -0.221 -40.062 -25.578 1 97.06 247 GLY B N 1
ATOM 6187 C CA . GLY B 1 247 ? 0.769 -40.812 -24.844 1 97.06 247 GLY B CA 1
ATOM 6188 C C . GLY B 1 247 ? 2.068 -40.062 -24.625 1 97.06 247 GLY B C 1
ATOM 6189 O O . GLY B 1 247 ? 3.029 -40.625 -24.078 1 97.06 247 GLY B O 1
ATOM 6190 N N . TYR B 1 248 ? 2.188 -38.812 -25.016 1 98.31 248 TYR B N 1
ATOM 6191 C CA . TYR B 1 248 ? 3.377 -38 -24.812 1 98.31 248 TYR B CA 1
ATOM 6192 C C . TYR B 1 248 ? 3.643 -37.781 -23.328 1 98.31 248 TYR B C 1
ATOM 6194 O O . TYR B 1 248 ? 2.723 -37.844 -22.5 1 98.31 248 TYR B O 1
ATOM 6202 N N . PRO B 1 249 ? 4.934 -37.625 -22.875 1 98.19 249 PRO B N 1
ATOM 6203 C CA . PRO B 1 249 ? 5.148 -37.125 -21.516 1 98.19 249 PRO B CA 1
ATOM 6204 C C . PRO B 1 249 ? 4.555 -35.719 -21.312 1 98.19 249 PRO B C 1
ATOM 6206 O O . PRO B 1 249 ? 4.551 -34.906 -22.234 1 98.19 249 PRO B O 1
ATOM 6209 N N . VAL B 1 250 ? 4.082 -35.5 -20.109 1 98.25 250 VAL B N 1
ATOM 6210 C CA . VAL B 1 250 ? 3.402 -34.25 -19.75 1 98.25 250 VAL B CA 1
ATOM 6211 C C . VAL B 1 250 ? 4.203 -33.5 -18.688 1 98.25 250 VAL B C 1
ATOM 6213 O O . VAL B 1 250 ? 4.527 -34.062 -17.641 1 98.25 250 VAL B O 1
ATOM 6216 N N . ALA B 1 251 ? 4.566 -32.281 -18.938 1 98.38 251 ALA B N 1
ATOM 6217 C CA . ALA B 1 251 ? 5.164 -31.375 -17.969 1 98.38 251 ALA B CA 1
ATOM 6218 C C . ALA B 1 251 ? 4.324 -30.109 -17.812 1 98.38 251 ALA B C 1
ATOM 6220 O O . ALA B 1 251 ? 3.395 -29.875 -18.594 1 98.38 251 ALA B O 1
ATOM 6221 N N . VAL B 1 252 ? 4.57 -29.344 -16.781 1 98.25 252 VAL B N 1
ATOM 6222 C CA . VAL B 1 252 ? 3.928 -28.047 -16.609 1 98.25 252 VAL B CA 1
ATOM 6223 C C . VAL B 1 252 ? 4.984 -26.984 -16.312 1 98.25 252 VAL B C 1
ATOM 6225 O O . VAL B 1 252 ? 6.059 -27.281 -15.797 1 98.25 252 VAL B O 1
ATOM 6228 N N . MET B 1 253 ? 4.699 -25.797 -16.75 1 97.69 253 MET B N 1
ATOM 6229 C CA . MET B 1 253 ? 5.516 -24.672 -16.312 1 97.69 253 MET B CA 1
ATOM 6230 C C . MET B 1 253 ? 5.328 -24.406 -14.82 1 97.69 253 MET B C 1
ATOM 6232 O O . MET B 1 253 ? 4.352 -24.875 -14.219 1 97.69 253 MET B O 1
ATOM 6236 N N . PRO B 1 254 ? 6.168 -23.672 -14.219 1 96.5 254 PRO B N 1
ATOM 6237 C CA . PRO B 1 254 ? 6.09 -23.516 -12.766 1 96.5 254 PRO B CA 1
ATOM 6238 C C . PRO B 1 254 ? 4.77 -22.891 -12.312 1 96.5 254 PRO B C 1
ATOM 6240 O O . PRO B 1 254 ? 4.16 -23.359 -11.352 1 96.5 254 PRO B O 1
ATOM 6243 N N . SER B 1 255 ? 4.297 -21.906 -13.008 1 95.19 255 SER B N 1
ATOM 6244 C CA . SER B 1 255 ? 3.082 -21.203 -12.609 1 95.19 255 SER B CA 1
ATOM 6245 C C . SER B 1 255 ? 1.835 -22.016 -12.945 1 95.19 255 SER B C 1
ATOM 6247 O O . SER B 1 255 ? 0.714 -21.594 -12.656 1 95.19 255 SER B O 1
ATOM 6249 N N . ALA B 1 256 ? 2.014 -23.156 -13.555 1 96.62 256 ALA B N 1
ATOM 6250 C CA . ALA B 1 256 ? 0.885 -24.016 -13.906 1 96.62 256 ALA B CA 1
ATOM 6251 C C . ALA B 1 256 ? 0.824 -25.234 -13 1 96.62 256 ALA B C 1
ATOM 6253 O O . ALA B 1 256 ? -0.027 -26.109 -13.18 1 96.62 256 ALA B O 1
ATOM 6254 N N . LYS B 1 257 ? 1.732 -25.266 -12.055 1 96.81 257 LYS B N 1
ATOM 6255 C CA . LYS B 1 257 ? 1.674 -26.375 -11.109 1 96.81 257 LYS B CA 1
ATOM 6256 C C . LYS B 1 257 ? 0.282 -26.5 -10.492 1 96.81 257 LYS B C 1
ATOM 6258 O O . LYS B 1 257 ? -0.327 -25.5 -10.109 1 96.81 257 LYS B O 1
ATOM 6263 N N . GLY B 1 258 ? -0.256 -27.656 -10.477 1 94.06 258 GLY B N 1
ATOM 6264 C CA . GLY B 1 258 ? -1.572 -27.906 -9.906 1 94.06 258 GLY B CA 1
ATOM 6265 C C . GLY B 1 258 ? -2.68 -27.891 -10.945 1 94.06 258 GLY B C 1
ATOM 6266 O O . GLY B 1 258 ? -3.791 -28.359 -10.68 1 94.06 258 GLY B O 1
ATOM 6267 N N . LEU B 1 259 ? -2.381 -27.422 -12.188 1 94.25 259 LEU B N 1
ATOM 6268 C CA . LEU B 1 259 ? -3.406 -27.344 -13.227 1 94.25 259 LEU B CA 1
ATOM 6269 C C . LEU B 1 259 ? -3.553 -28.672 -13.938 1 94.25 259 LEU B C 1
ATOM 6271 O O . LEU B 1 259 ? -4.57 -28.938 -14.594 1 94.25 259 LEU B O 1
ATOM 6275 N N . VAL B 1 260 ? -2.494 -29.484 -13.891 1 95.25 260 VAL B N 1
ATOM 6276 C CA . VAL B 1 260 ? -2.506 -30.859 -14.391 1 95.25 260 VAL B CA 1
ATOM 6277 C C . VAL B 1 260 ? -2.277 -31.828 -13.234 1 95.25 260 VAL B C 1
ATOM 6279 O O . VAL B 1 260 ? -1.454 -31.562 -12.352 1 95.25 260 VAL B O 1
ATOM 6282 N N . PRO B 1 261 ? -3.1 -32.875 -13.195 1 95.06 261 PRO B N 1
ATOM 6283 C CA . PRO B 1 261 ? -2.877 -33.844 -12.117 1 95.06 261 PRO B CA 1
ATOM 6284 C C . PRO B 1 261 ? -1.463 -34.406 -12.125 1 95.06 261 PRO B C 1
ATOM 6286 O O . PRO B 1 261 ? -1.037 -35 -13.117 1 95.06 261 PRO B O 1
ATOM 6289 N N . GLU B 1 262 ? -0.85 -34.312 -11.008 1 95.44 262 GLU B N 1
ATOM 6290 C CA . GLU B 1 262 ? 0.54 -34.75 -10.93 1 95.44 262 GLU B CA 1
ATOM 6291 C C . GLU B 1 262 ? 0.635 -36.25 -10.82 1 95.44 262 GLU B C 1
ATOM 6293 O O . GLU B 1 262 ? 1.706 -36.844 -11.023 1 95.44 262 GLU B O 1
ATOM 6298 N N . HIS B 1 263 ? -0.494 -36.906 -10.57 1 93.62 263 HIS B N 1
ATOM 6299 C CA . HIS B 1 263 ? -0.517 -38.344 -10.5 1 93.62 263 HIS B CA 1
ATOM 6300 C C . HIS B 1 263 ? -0.761 -38.969 -11.875 1 93.62 263 HIS B C 1
ATOM 6302 O O . HIS B 1 263 ? -0.78 -40.188 -12.023 1 93.62 263 HIS B O 1
ATOM 6308 N N . HIS B 1 264 ? -0.994 -38.156 -12.867 1 95.31 264 HIS B N 1
ATOM 6309 C CA . HIS B 1 264 ? -1.125 -38.656 -14.234 1 95.31 264 HIS B CA 1
ATOM 6310 C C . HIS B 1 264 ? 0.061 -39.562 -14.609 1 95.31 264 HIS B C 1
ATOM 6312 O O . HIS B 1 264 ? 1.206 -39.219 -14.281 1 95.31 264 HIS B O 1
ATOM 6318 N N . SER B 1 265 ? -0.177 -40.625 -15.242 1 94.81 265 SER B N 1
ATOM 6319 C CA . SER B 1 265 ? 0.818 -41.656 -15.5 1 94.81 265 SER B CA 1
ATOM 6320 C C . SER B 1 265 ? 1.958 -41.125 -16.359 1 94.81 265 SER B C 1
ATOM 6322 O O . SER B 1 265 ? 3.07 -41.656 -16.328 1 94.81 265 SER B O 1
ATOM 6324 N N . ARG B 1 266 ? 1.75 -40.062 -17.141 1 96.38 266 ARG B N 1
ATOM 6325 C CA . ARG B 1 266 ? 2.779 -39.562 -18.047 1 96.38 266 ARG B CA 1
ATOM 6326 C C . ARG B 1 266 ? 3.316 -38.219 -17.547 1 96.38 266 ARG B C 1
ATOM 6328 O O . ARG B 1 266 ? 4.02 -37.531 -18.281 1 96.38 266 ARG B O 1
ATOM 6335 N N . PHE B 1 267 ? 2.977 -37.844 -16.344 1 97.25 267 PHE B N 1
ATOM 6336 C CA . PHE B 1 267 ? 3.467 -36.594 -15.773 1 97.25 267 PHE B CA 1
ATOM 6337 C C . PHE B 1 267 ? 4.938 -36.688 -15.398 1 97.25 267 PHE B C 1
ATOM 6339 O O . PHE B 1 267 ? 5.32 -37.594 -14.648 1 97.25 267 PHE B O 1
ATOM 6346 N N . ILE B 1 268 ? 5.758 -35.75 -15.938 1 97.5 268 ILE B N 1
ATOM 6347 C CA . ILE B 1 268 ? 7.191 -35.938 -15.703 1 97.5 268 ILE B CA 1
ATOM 6348 C C . ILE B 1 268 ? 7.711 -34.781 -14.852 1 97.5 268 ILE B C 1
ATOM 6350 O O . ILE B 1 268 ? 8.914 -34.688 -14.578 1 97.5 268 ILE B O 1
ATOM 6354 N N . GLY B 1 269 ? 6.895 -33.75 -14.414 1 97 269 GLY B N 1
ATOM 6355 C CA . GLY B 1 269 ? 7.316 -32.719 -13.477 1 97 269 GLY B CA 1
ATOM 6356 C C . GLY B 1 269 ? 7.156 -31.328 -14.023 1 97 269 GLY B C 1
ATOM 6357 O O . GLY B 1 269 ? 6.34 -31.094 -14.914 1 97 269 GLY B O 1
ATOM 6358 N N . THR B 1 270 ? 7.824 -30.391 -13.391 1 97.44 270 THR B N 1
ATOM 6359 C CA . THR B 1 270 ? 7.797 -28.984 -13.766 1 97.44 270 THR B CA 1
ATOM 6360 C C . THR B 1 270 ? 8.984 -28.625 -14.656 1 97.44 270 THR B C 1
ATOM 6362 O O . THR B 1 270 ? 10.133 -28.938 -14.32 1 97.44 270 THR B O 1
ATOM 6365 N N . TYR B 1 271 ? 8.688 -28.078 -15.828 1 97.69 271 TYR B N 1
ATOM 6366 C CA . TYR B 1 271 ? 9.719 -27.562 -16.719 1 97.69 271 TYR B CA 1
ATOM 6367 C C . TYR B 1 271 ? 10.062 -26.109 -16.391 1 97.69 271 TYR B C 1
ATOM 6369 O O . TYR B 1 271 ? 9.258 -25.219 -16.625 1 97.69 271 TYR B O 1
ATOM 6377 N N . TRP B 1 272 ? 11.195 -25.938 -15.836 1 96.81 272 TRP B N 1
ATOM 6378 C CA . TRP B 1 272 ? 11.68 -24.641 -15.398 1 96.81 272 TRP B CA 1
ATOM 6379 C C . TRP B 1 272 ? 13.156 -24.469 -15.734 1 96.81 272 TRP B C 1
ATOM 6381 O O . TRP B 1 272 ? 13.961 -24.109 -14.867 1 96.81 272 TRP B O 1
ATOM 6391 N N . GLY B 1 273 ? 13.469 -24.891 -17.016 1 93.75 273 GLY B N 1
ATOM 6392 C CA . GLY B 1 273 ? 14.852 -24.781 -17.453 1 93.75 273 GLY B CA 1
ATOM 6393 C C . GLY B 1 273 ? 15.82 -25.531 -16.562 1 93.75 273 GLY B C 1
ATOM 6394 O O . GLY B 1 273 ? 15.617 -26.703 -16.266 1 93.75 273 GLY B O 1
ATOM 6395 N N . ALA B 1 274 ? 16.844 -24.812 -16.094 1 91.56 274 ALA B N 1
ATOM 6396 C CA . ALA B 1 274 ? 17.938 -25.422 -15.344 1 91.56 274 ALA B CA 1
ATOM 6397 C C . ALA B 1 274 ? 17.469 -25.828 -13.953 1 91.56 274 ALA B C 1
ATOM 6399 O O . ALA B 1 274 ? 18.141 -26.625 -13.281 1 91.56 274 ALA B O 1
ATOM 6400 N N . VAL B 1 275 ? 16.312 -25.344 -13.555 1 94.19 275 VAL B N 1
ATOM 6401 C CA . VAL B 1 275 ? 15.867 -25.672 -12.203 1 94.19 275 VAL B CA 1
ATOM 6402 C C . VAL B 1 275 ? 14.586 -26.484 -12.266 1 94.19 275 VAL B C 1
ATOM 6404 O O . VAL B 1 275 ? 13.789 -26.484 -11.32 1 94.19 275 VAL B O 1
ATOM 6407 N N . SER B 1 276 ? 14.414 -27.203 -13.32 1 95.94 276 SER B N 1
ATOM 6408 C CA . SER B 1 276 ? 13.281 -28.094 -13.516 1 95.94 276 SER B CA 1
ATOM 6409 C C . SER B 1 276 ? 13.328 -29.266 -12.547 1 95.94 276 SER B C 1
ATOM 6411 O O . SER B 1 276 ? 14.359 -29.516 -11.922 1 95.94 276 SER B O 1
ATOM 6413 N N . THR B 1 277 ? 12.148 -29.906 -12.383 1 95.25 277 THR B N 1
ATOM 6414 C CA . THR B 1 277 ? 12.172 -31.234 -11.797 1 95.25 277 THR B CA 1
ATOM 6415 C C . THR B 1 277 ? 13.234 -32.094 -12.469 1 95.25 277 THR B C 1
ATOM 6417 O O . THR B 1 277 ? 13.398 -32.062 -13.688 1 95.25 277 THR B O 1
ATOM 6420 N N . PRO B 1 278 ? 13.953 -32.906 -11.703 1 92.94 278 PRO B N 1
ATOM 6421 C CA . PRO B 1 278 ? 15.016 -33.75 -12.289 1 92.94 278 PRO B CA 1
ATOM 6422 C C . PRO B 1 278 ? 14.539 -34.531 -13.508 1 92.94 278 PRO B C 1
ATOM 6424 O O . PRO B 1 278 ? 13.477 -35.156 -13.461 1 92.94 278 PRO B O 1
ATOM 6427 N N . PHE B 1 279 ? 15.266 -34.469 -14.578 1 95 279 PHE B N 1
ATOM 6428 C CA . PHE B 1 279 ? 15.102 -35.25 -15.812 1 95 279 PHE B CA 1
ATOM 6429 C C . PHE B 1 279 ? 14.047 -34.594 -16.703 1 95 279 PHE B C 1
ATOM 6431 O O . PHE B 1 279 ? 13.914 -34.938 -17.875 1 95 279 PHE B O 1
ATOM 6438 N N . CYS B 1 280 ? 13.273 -33.656 -16.125 1 96.62 280 CYS B N 1
ATOM 6439 C CA . CYS B 1 280 ? 12.219 -33.031 -16.906 1 96.62 280 CYS B CA 1
ATOM 6440 C C . CYS B 1 280 ? 12.812 -32.125 -18 1 96.62 280 CYS B C 1
ATOM 6442 O O . CYS B 1 280 ? 12.406 -32.219 -19.156 1 96.62 280 CYS B O 1
ATOM 6444 N N . ALA B 1 281 ? 13.773 -31.312 -17.625 1 96.12 281 ALA B N 1
ATOM 6445 C CA . ALA B 1 281 ? 14.375 -30.391 -18.578 1 96.12 281 ALA B CA 1
ATOM 6446 C C . ALA B 1 281 ? 15.062 -31.141 -19.719 1 96.12 281 ALA B C 1
ATOM 6448 O O . ALA B 1 281 ? 14.992 -30.734 -20.875 1 96.12 281 ALA B O 1
ATOM 6449 N N . GLU B 1 282 ? 15.695 -32.219 -19.453 1 95.06 282 GLU B N 1
ATOM 6450 C CA . GLU B 1 282 ? 16.391 -33.031 -20.453 1 95.06 282 GLU B CA 1
ATOM 6451 C C . GLU B 1 282 ? 15.422 -33.594 -21.484 1 95.06 282 GLU B C 1
ATOM 6453 O O . GLU B 1 282 ? 15.719 -33.562 -22.688 1 95.06 282 GLU B O 1
ATOM 6458 N N . ILE B 1 283 ? 14.336 -34 -20.984 1 96.75 283 ILE B N 1
ATOM 6459 C CA . ILE B 1 283 ? 13.344 -34.625 -21.875 1 96.75 283 ILE B CA 1
ATOM 6460 C C . ILE B 1 283 ? 12.695 -33.531 -22.734 1 96.75 283 ILE B C 1
ATOM 6462 O O . ILE B 1 283 ? 12.578 -33.688 -23.953 1 96.75 283 ILE B O 1
ATOM 6466 N N . VAL B 1 284 ? 12.336 -32.406 -22.125 1 97.5 284 VAL B N 1
ATOM 6467 C CA . VAL B 1 284 ? 11.648 -31.328 -22.844 1 97.5 284 VAL B CA 1
ATOM 6468 C C . VAL B 1 284 ? 12.594 -30.688 -23.859 1 97.5 284 VAL B C 1
ATOM 6470 O O . VAL B 1 284 ? 12.234 -30.516 -25.031 1 97.5 284 VAL B O 1
ATOM 6473 N N . GLU B 1 285 ? 13.773 -30.422 -23.469 1 96.5 285 GLU B N 1
ATOM 6474 C CA . GLU B 1 285 ? 14.695 -29.656 -24.297 1 96.5 285 GLU B CA 1
ATOM 6475 C C . GLU B 1 285 ? 15.32 -30.547 -25.375 1 96.5 285 GLU B C 1
ATOM 6477 O O . GLU B 1 285 ? 15.797 -30.047 -26.406 1 96.5 285 GLU B O 1
ATOM 6482 N N . SER B 1 286 ? 15.336 -31.812 -25.25 1 95.25 286 SER B N 1
ATOM 6483 C CA . SER B 1 286 ? 15.875 -32.719 -26.25 1 95.25 286 SER B CA 1
ATOM 6484 C C . SER B 1 286 ? 14.789 -33.188 -27.219 1 95.25 286 SER B C 1
ATOM 6486 O O . SER B 1 286 ? 15.078 -33.875 -28.203 1 95.25 286 SER B O 1
ATOM 6488 N N . ALA B 1 287 ? 13.562 -32.844 -26.922 1 96.88 287 ALA B N 1
ATOM 6489 C CA . ALA B 1 287 ? 12.453 -33.25 -27.781 1 96.88 287 ALA B CA 1
ATOM 6490 C C . ALA B 1 287 ? 12.586 -32.656 -29.172 1 96.88 287 ALA B C 1
ATOM 6492 O O . ALA B 1 287 ? 13.195 -31.594 -29.344 1 96.88 287 ALA B O 1
ATOM 6493 N N . ASP B 1 288 ? 12.062 -33.281 -30.188 1 97.19 288 ASP B N 1
ATOM 6494 C CA . ASP B 1 288 ? 12.109 -32.75 -31.547 1 97.19 288 ASP B CA 1
ATOM 6495 C C . ASP B 1 288 ? 10.859 -31.922 -31.844 1 97.19 288 ASP B C 1
ATOM 6497 O O . ASP B 1 288 ? 10.805 -31.219 -32.875 1 97.19 288 ASP B O 1
ATOM 6501 N N . SER B 1 289 ? 9.867 -32.062 -30.969 1 97.38 289 SER B N 1
ATOM 6502 C CA . SER B 1 289 ? 8.711 -31.172 -31.016 1 97.38 289 SER B CA 1
ATOM 6503 C C . SER B 1 289 ? 8.07 -31.031 -29.641 1 97.38 289 SER B C 1
ATOM 6505 O O . SER B 1 289 ? 8.102 -31.953 -28.828 1 97.38 289 SER B O 1
ATOM 6507 N N . TYR B 1 290 ? 7.598 -29.938 -29.359 1 97.19 290 TYR B N 1
ATOM 6508 C CA . TYR B 1 290 ? 6.871 -29.734 -28.109 1 97.19 290 TYR B CA 1
ATOM 6509 C C . TYR B 1 290 ? 5.688 -28.797 -28.312 1 97.19 290 TYR B C 1
ATOM 6511 O O . TYR B 1 290 ? 5.75 -27.875 -29.141 1 97.19 290 TYR B O 1
ATOM 6519 N N . LEU B 1 291 ? 4.617 -29.078 -27.688 1 98.56 291 LEU B N 1
ATOM 6520 C CA . LEU B 1 291 ? 3.418 -28.25 -27.641 1 98.56 291 LEU B CA 1
ATOM 6521 C C . LEU B 1 291 ? 3.27 -27.594 -26.266 1 98.56 291 LEU B C 1
ATOM 6523 O O . LEU B 1 291 ? 3.18 -28.281 -25.25 1 98.56 291 LEU B O 1
ATOM 6527 N N . PHE B 1 292 ? 3.334 -26.266 -26.234 1 98.5 292 PHE B N 1
ATOM 6528 C CA . PHE B 1 292 ? 3.07 -25.484 -25.047 1 98.5 292 PHE B CA 1
ATOM 6529 C C . PHE B 1 292 ? 1.64 -24.969 -25.047 1 98.5 292 PHE B C 1
ATOM 6531 O O . PHE B 1 292 ? 1.251 -24.203 -25.922 1 98.5 292 PHE B O 1
ATOM 6538 N N . ALA B 1 293 ? 0.887 -25.375 -24.078 1 98.5 293 ALA B N 1
ATOM 6539 C CA . ALA B 1 293 ? -0.478 -24.875 -23.922 1 98.5 293 ALA B CA 1
ATOM 6540 C C . ALA B 1 293 ? -0.538 -23.734 -22.906 1 98.5 293 ALA B C 1
ATOM 6542 O O . ALA B 1 293 ? -0.371 -23.969 -21.703 1 98.5 293 ALA B O 1
ATOM 6543 N N . GLY B 1 294 ? -0.783 -22.516 -23.359 1 97.06 294 GLY B N 1
ATOM 6544 C CA . GLY B 1 294 ? -0.958 -21.359 -22.5 1 97.06 294 GLY B CA 1
ATOM 6545 C C . GLY B 1 294 ? 0.312 -20.969 -21.766 1 97.06 294 GLY B C 1
ATOM 6546 O O . GLY B 1 294 ? 0.303 -20.781 -20.547 1 97.06 294 GLY B O 1
ATOM 6547 N N . PRO B 1 295 ? 1.442 -20.875 -22.422 1 96.19 295 PRO B N 1
ATOM 6548 C CA . PRO B 1 295 ? 2.697 -20.547 -21.734 1 96.19 295 PRO B CA 1
ATOM 6549 C C . PRO B 1 295 ? 2.848 -19.062 -21.453 1 96.19 295 PRO B C 1
ATOM 6551 O O . PRO B 1 295 ? 2.24 -18.234 -22.141 1 96.19 295 PRO B O 1
ATOM 6554 N N . ILE B 1 296 ? 3.539 -18.75 -20.438 1 93.5 296 ILE B N 1
ATOM 6555 C CA . ILE B 1 296 ? 4.07 -17.422 -20.156 1 93.5 296 ILE B CA 1
ATOM 6556 C C . ILE B 1 296 ? 5.59 -17.5 -20 1 93.5 296 ILE B C 1
ATOM 6558 O O . ILE B 1 296 ? 6.086 -18.156 -19.078 1 93.5 296 ILE B O 1
ATOM 6562 N N . PHE B 1 297 ? 6.281 -16.828 -20.922 1 93.31 297 PHE B N 1
ATOM 6563 C CA . PHE B 1 297 ? 7.738 -16.781 -20.844 1 93.31 297 PHE B CA 1
ATOM 6564 C C . PHE B 1 297 ? 8.211 -15.406 -20.391 1 93.31 297 PHE B C 1
ATOM 6566 O O . PHE B 1 297 ? 8.156 -14.438 -21.141 1 93.31 297 PHE B O 1
ATOM 6573 N N . ASN B 1 298 ? 8.562 -15.297 -19.188 1 92.94 298 ASN B N 1
ATOM 6574 C CA . ASN B 1 298 ? 9.242 -14.117 -18.656 1 92.94 298 ASN B CA 1
ATOM 6575 C C . ASN B 1 298 ? 10.602 -14.469 -18.062 1 92.94 298 ASN B C 1
ATOM 6577 O O . ASN B 1 298 ? 11.062 -15.602 -18.203 1 92.94 298 ASN B O 1
ATOM 6581 N N . ASP B 1 299 ? 11.281 -13.523 -17.5 1 92.62 299 ASP B N 1
ATOM 6582 C CA . ASP B 1 299 ? 12.641 -13.742 -17 1 92.62 299 ASP B CA 1
ATOM 6583 C C . ASP B 1 299 ? 12.648 -14.766 -15.875 1 92.62 299 ASP B C 1
ATOM 6585 O O . ASP B 1 299 ? 13.617 -15.508 -15.711 1 92.62 299 ASP B O 1
ATOM 6589 N N . TYR B 1 300 ? 11.539 -14.875 -15.109 1 92.12 300 TYR B N 1
ATOM 6590 C CA . TYR B 1 300 ? 11.461 -15.82 -14 1 92.12 300 TYR B CA 1
ATOM 6591 C C . TYR B 1 300 ? 11.188 -17.234 -14.516 1 92.12 300 TYR B C 1
ATOM 6593 O O . TYR B 1 300 ? 11.891 -18.172 -14.164 1 92.12 300 TYR B O 1
ATOM 6601 N N . SER B 1 301 ? 10.234 -17.359 -15.383 1 93.44 301 SER B N 1
ATOM 6602 C CA . SER B 1 301 ? 9.812 -18.672 -15.852 1 93.44 301 SER B CA 1
ATOM 6603 C C . SER B 1 301 ? 10.812 -19.25 -16.844 1 93.44 301 SER B C 1
ATOM 6605 O O . SER B 1 301 ? 10.82 -20.453 -17.094 1 93.44 301 SER B O 1
ATOM 6607 N N . SER B 1 302 ? 11.672 -18.406 -17.438 1 93.12 302 SER B N 1
ATOM 6608 C CA . SER B 1 302 ? 12.672 -18.844 -18.406 1 93.12 302 SER B CA 1
ATOM 6609 C C . SER B 1 302 ? 14.07 -18.844 -17.797 1 93.12 302 SER B C 1
ATOM 6611 O O . SER B 1 302 ? 15.07 -18.953 -18.5 1 93.12 302 SER B O 1
ATOM 6613 N N . VAL B 1 303 ? 14.125 -18.594 -16.5 1 92.81 303 VAL B N 1
ATOM 6614 C CA . VAL B 1 303 ? 15.391 -18.578 -15.773 1 92.81 303 VAL B CA 1
ATOM 6615 C C . VAL B 1 303 ? 16.359 -17.609 -16.453 1 92.81 303 VAL B C 1
ATOM 6617 O O . VAL B 1 303 ? 17.469 -18 -16.828 1 92.81 303 VAL B O 1
ATOM 6620 N N . GLY B 1 304 ? 15.922 -16.375 -16.594 1 89.69 304 GLY B N 1
ATOM 6621 C CA . GLY B 1 304 ? 16.734 -15.352 -17.219 1 89.69 304 GLY B CA 1
ATOM 6622 C C . GLY B 1 304 ? 16.859 -15.516 -18.734 1 89.69 304 GLY B C 1
ATOM 6623 O O . GLY B 1 304 ? 17.938 -15.297 -19.297 1 89.69 304 GLY B O 1
ATOM 6624 N N . TYR B 1 305 ? 15.883 -16.047 -19.328 1 89.75 305 TYR B N 1
ATOM 6625 C CA . TYR B 1 305 ? 15.812 -16.25 -20.766 1 89.75 305 TYR B CA 1
ATOM 6626 C C . TYR B 1 305 ? 16.875 -17.219 -21.25 1 89.75 305 TYR B C 1
ATOM 6628 O O . TYR B 1 305 ? 17.531 -17 -22.266 1 89.75 305 TYR B O 1
ATOM 6636 N N . SER B 1 306 ? 17.031 -18.312 -20.484 1 88.56 306 SER B N 1
ATOM 6637 C CA . SER B 1 306 ? 18.094 -19.25 -20.797 1 88.56 306 SER B CA 1
ATOM 6638 C C . SER B 1 306 ? 17.531 -20.625 -21.188 1 88.56 306 SER B C 1
ATOM 6640 O O . SER B 1 306 ? 18.25 -21.625 -21.156 1 88.56 306 SER B O 1
ATOM 6642 N N . LEU B 1 307 ? 16.266 -20.688 -21.484 1 89.62 307 LEU B N 1
ATOM 6643 C CA . LEU B 1 307 ? 15.688 -21.953 -21.922 1 89.62 307 LEU B CA 1
ATOM 6644 C C . LEU B 1 307 ? 16.266 -22.375 -23.266 1 89.62 307 LEU B C 1
ATOM 6646 O O . LEU B 1 307 ? 16.531 -21.516 -24.125 1 89.62 307 LEU B O 1
ATOM 6650 N N . LEU B 1 308 ? 16.422 -23.625 -23.391 1 89.56 308 LEU B N 1
ATOM 6651 C CA . LEU B 1 308 ? 16.953 -24.156 -24.656 1 89.56 308 LEU B CA 1
ATOM 6652 C C . LEU B 1 308 ? 15.82 -24.672 -25.531 1 89.56 308 LEU B C 1
ATOM 6654 O O . LEU B 1 308 ? 15.766 -25.875 -25.828 1 89.56 308 LEU B O 1
ATOM 6658 N N . LEU B 1 309 ? 14.906 -23.891 -25.828 1 93.62 309 LEU B N 1
ATOM 6659 C CA . LEU B 1 309 ? 13.781 -24.188 -26.719 1 93.62 309 LEU B CA 1
ATOM 6660 C C . LEU B 1 309 ? 13.992 -23.578 -28.094 1 93.62 309 LEU B C 1
ATOM 6662 O O . LEU B 1 309 ? 14.578 -22.5 -28.219 1 93.62 309 LEU B O 1
ATOM 6666 N N . LYS B 1 310 ? 13.539 -24.281 -29.078 1 94.06 310 LYS B N 1
ATOM 6667 C CA . LYS B 1 310 ? 13.594 -23.781 -30.453 1 94.06 310 LYS B CA 1
ATOM 6668 C C . LYS B 1 310 ? 12.195 -23.5 -30.984 1 94.06 310 LYS B C 1
ATOM 6670 O O . LYS B 1 310 ? 11.312 -24.359 -30.922 1 94.06 310 LYS B O 1
ATOM 6675 N N . LYS B 1 311 ? 12.078 -22.422 -31.531 1 91.5 311 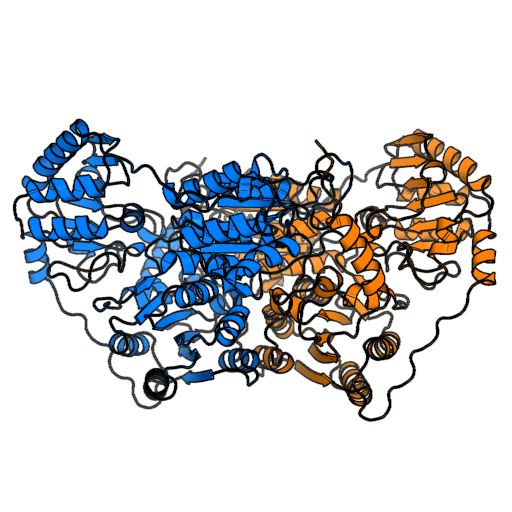LYS B N 1
ATOM 6676 C CA . LYS B 1 311 ? 10.773 -21.984 -32.031 1 91.5 311 LYS B CA 1
ATOM 6677 C C . LYS B 1 311 ? 10.281 -22.875 -33.156 1 91.5 311 LYS B C 1
ATOM 6679 O O . LYS B 1 311 ? 9.078 -23.125 -33.25 1 91.5 311 LYS B O 1
ATOM 6684 N N . GLU B 1 312 ? 11.172 -23.359 -33.969 1 94.38 312 GLU B N 1
ATOM 6685 C CA . GLU B 1 312 ? 10.805 -24.156 -35.125 1 94.38 312 GLU B CA 1
ATOM 6686 C C . GLU B 1 312 ? 10.234 -25.516 -34.719 1 94.38 312 GLU B C 1
ATOM 6688 O O . GLU B 1 312 ? 9.586 -26.172 -35.531 1 94.38 312 GLU B O 1
ATOM 6693 N N . LYS B 1 313 ? 10.445 -25.891 -33.5 1 96.44 313 LYS B N 1
ATOM 6694 C CA . LYS B 1 313 ? 9.961 -27.188 -33 1 96.44 313 LYS B CA 1
ATOM 6695 C C . LYS B 1 313 ? 8.703 -27.016 -32.156 1 96.44 313 LYS B C 1
ATOM 6697 O O . LYS B 1 313 ? 8.125 -28 -31.688 1 96.44 313 LYS B O 1
ATOM 6702 N N . ALA B 1 314 ? 8.258 -25.766 -32.094 1 96.88 314 ALA B N 1
ATOM 6703 C CA . ALA B 1 314 ? 7.27 -25.5 -31.047 1 96.88 314 ALA B CA 1
ATOM 6704 C C . ALA B 1 314 ? 5.891 -25.266 -31.656 1 96.88 314 ALA B C 1
ATOM 6706 O O . ALA B 1 314 ? 5.77 -24.625 -32.719 1 96.88 314 ALA B O 1
ATOM 6707 N N . ILE B 1 315 ? 4.898 -25.797 -31 1 98 315 ILE B N 1
ATOM 6708 C CA . ILE B 1 315 ? 3.518 -25.359 -31.156 1 98 315 ILE B CA 1
ATOM 6709 C C . ILE B 1 315 ? 3.092 -24.562 -29.922 1 98 315 ILE B C 1
ATOM 6711 O O . ILE B 1 315 ? 3.088 -25.078 -28.812 1 98 315 ILE B O 1
ATOM 6715 N N . ILE B 1 316 ? 2.801 -23.328 -30.109 1 97.75 316 ILE B N 1
ATOM 6716 C CA . ILE B 1 316 ? 2.369 -22.453 -29.016 1 97.75 316 ILE B CA 1
ATOM 6717 C C . ILE B 1 316 ? 0.861 -22.234 -29.109 1 97.75 316 ILE B C 1
ATOM 6719 O O . ILE B 1 316 ? 0.371 -21.656 -30.094 1 97.75 316 ILE B O 1
ATOM 6723 N N . VAL B 1 317 ? 0.201 -22.75 -28.141 1 98.12 317 VAL B N 1
ATOM 6724 C CA . VAL B 1 317 ? -1.249 -22.594 -28.078 1 98.12 317 VAL B CA 1
ATOM 6725 C C . VAL B 1 317 ? -1.609 -21.484 -27.078 1 98.12 317 VAL B C 1
ATOM 6727 O O . VAL B 1 317 ? -1.438 -21.641 -25.875 1 98.12 317 VAL B O 1
ATOM 6730 N N . GLN B 1 318 ? -2.086 -20.391 -27.578 1 95.75 318 GLN B N 1
ATOM 6731 C CA . GLN B 1 318 ? -2.545 -19.281 -26.75 1 95.75 318 GLN B CA 1
ATOM 6732 C C . GLN B 1 318 ? -4.047 -19.375 -26.5 1 95.75 318 GLN B C 1
ATOM 6734 O O . GLN B 1 318 ? -4.684 -20.375 -26.844 1 95.75 318 GLN B O 1
ATOM 6739 N N . LEU B 1 319 ? -4.574 -18.406 -25.906 1 94.25 319 LEU B N 1
ATOM 6740 C CA . LEU B 1 319 ? -5.984 -18.438 -25.531 1 94.25 319 LEU B CA 1
ATOM 6741 C C . LEU B 1 319 ? -6.871 -18.609 -26.766 1 94.25 319 LEU B C 1
ATOM 6743 O O . LEU B 1 319 ? -7.824 -19.391 -26.734 1 94.25 319 LEU B O 1
ATOM 6747 N N . ASP B 1 320 ? -6.488 -17.859 -27.875 1 94.19 320 ASP B N 1
ATOM 6748 C CA . ASP B 1 320 ? -7.336 -17.922 -29.062 1 94.19 320 ASP B CA 1
ATOM 6749 C C . ASP B 1 320 ? -6.492 -17.984 -30.328 1 94.19 320 ASP B C 1
ATOM 6751 O O . ASP B 1 320 ? -6.898 -17.484 -31.375 1 94.19 320 ASP B O 1
ATOM 6755 N N . ARG B 1 321 ? -5.336 -18.5 -30.109 1 95.19 321 ARG B N 1
ATOM 6756 C CA . ARG B 1 321 ? -4.418 -18.547 -31.25 1 95.19 321 ARG B CA 1
ATOM 6757 C C . ARG B 1 321 ? -3.451 -19.719 -31.109 1 95.19 321 ARG B C 1
ATOM 6759 O O . ARG B 1 321 ? -2.984 -20.031 -30.016 1 95.19 321 ARG B O 1
ATOM 6766 N N . VAL B 1 322 ? -3.123 -20.312 -32.25 1 96.81 322 VAL B N 1
ATOM 6767 C CA . VAL B 1 322 ? -2.156 -21.406 -32.312 1 96.81 322 VAL B CA 1
ATOM 6768 C C . VAL B 1 322 ? -1.065 -21.078 -33.344 1 96.81 322 VAL B C 1
ATOM 6770 O O . VAL B 1 322 ? -1.36 -20.703 -34.469 1 96.81 322 VAL B O 1
ATOM 6773 N N . VAL B 1 323 ? 0.123 -21.109 -32.875 1 96.56 323 VAL B N 1
ATOM 6774 C CA . VAL B 1 323 ? 1.269 -20.891 -33.75 1 96.56 323 VAL B CA 1
ATOM 6775 C C . VAL B 1 323 ? 2.078 -22.172 -33.875 1 96.56 323 VAL B C 1
ATOM 6777 O O . VAL B 1 323 ? 2.398 -22.812 -32.844 1 96.56 323 VAL B O 1
ATOM 6780 N N . ILE B 1 324 ? 2.414 -22.594 -35.094 1 95.88 324 ILE B N 1
ATOM 6781 C CA . ILE B 1 324 ? 3.119 -23.844 -35.312 1 95.88 324 ILE B CA 1
ATOM 6782 C C . ILE B 1 324 ? 4.488 -23.562 -35.938 1 95.88 324 ILE B C 1
ATOM 6784 O O . ILE B 1 324 ? 4.574 -23.094 -37.062 1 95.88 324 ILE B O 1
ATOM 6788 N N . GLY B 1 325 ? 5.461 -23.906 -35.156 1 91.94 325 GLY B N 1
ATOM 6789 C CA . GLY B 1 325 ? 6.82 -23.656 -35.594 1 91.94 325 GLY B CA 1
ATOM 6790 C C . GLY B 1 325 ? 7.043 -22.219 -36.031 1 91.94 325 GLY B C 1
ATOM 6791 O O . GLY B 1 325 ? 6.641 -21.281 -35.312 1 91.94 325 GLY B O 1
ATOM 6792 N N . ASN B 1 326 ? 7.887 -21.969 -37.031 1 86.69 326 ASN B N 1
ATOM 6793 C CA . ASN B 1 326 ? 8.086 -20.672 -37.656 1 86.69 326 ASN B CA 1
ATOM 6794 C C . ASN B 1 326 ? 7.086 -20.438 -38.812 1 86.69 326 ASN B C 1
ATOM 6796 O O . ASN B 1 326 ? 7.34 -19.641 -39.719 1 86.69 326 ASN B O 1
ATOM 6800 N N . GLY B 1 327 ? 6 -21.109 -38.719 1 84.19 327 GLY B N 1
ATOM 6801 C CA . GLY B 1 327 ? 5.113 -21.141 -39.875 1 84.19 327 GLY B CA 1
ATOM 6802 C C . GLY B 1 327 ? 3.787 -20.453 -39.625 1 84.19 327 GLY B C 1
ATOM 6803 O O . GLY B 1 327 ? 3.754 -19.281 -39.219 1 84.19 327 GLY B O 1
ATOM 6804 N N . PRO B 1 328 ? 2.721 -21.281 -39.844 1 88.69 328 PRO B N 1
ATOM 6805 C CA . PRO B 1 328 ? 1.395 -20.656 -39.844 1 88.69 328 PRO B CA 1
ATOM 6806 C C . PRO B 1 328 ? 0.887 -20.344 -38.438 1 88.69 328 PRO B C 1
ATOM 6808 O O . PRO B 1 328 ? 1.232 -21.047 -37.469 1 88.69 328 PRO B O 1
ATOM 6811 N N . ALA B 1 329 ? 0.153 -19.375 -38.406 1 93.12 329 ALA B N 1
ATOM 6812 C CA . ALA B 1 329 ? -0.603 -18.953 -37.25 1 93.12 329 ALA B CA 1
ATOM 6813 C C . ALA B 1 329 ? -2.102 -18.938 -37.531 1 93.12 329 ALA B C 1
ATOM 6815 O O . ALA B 1 329 ? -2.529 -18.516 -38.594 1 93.12 329 ALA B O 1
ATOM 6816 N N . PHE B 1 330 ? -2.832 -19.547 -36.625 1 94 330 PHE B N 1
ATOM 6817 C CA . PHE B 1 330 ? -4.281 -19.625 -36.781 1 94 330 PHE B CA 1
ATOM 6818 C C . PHE B 1 330 ? -4.98 -18.844 -35.656 1 94 330 PHE B C 1
ATOM 6820 O O . PHE B 1 330 ? -4.855 -19.188 -34.5 1 94 330 PHE B O 1
ATOM 6827 N N . GLY B 1 331 ? -5.707 -17.844 -36.094 1 92.31 331 GLY B N 1
ATOM 6828 C CA . GLY B 1 331 ? -6.449 -17.047 -35.125 1 92.31 331 GLY B CA 1
ATOM 6829 C C . GLY B 1 331 ? -7.867 -17.547 -34.906 1 92.31 331 GLY B C 1
ATOM 6830 O O . GLY B 1 331 ? -8.336 -18.438 -35.594 1 92.31 331 GLY B O 1
ATOM 6831 N N . CYS B 1 332 ? -8.523 -17.016 -33.812 1 92.38 332 CYS B N 1
ATOM 6832 C CA . CYS B 1 332 ? -9.898 -17.375 -33.469 1 92.38 332 CYS B CA 1
ATOM 6833 C C . CYS B 1 332 ? -10.031 -18.875 -33.219 1 92.38 332 CYS B C 1
ATOM 6835 O O . CYS B 1 332 ? -11 -19.5 -33.656 1 92.38 332 CYS B O 1
ATOM 6837 N N . VAL B 1 333 ? -9 -19.484 -32.656 1 94.81 333 VAL B N 1
ATOM 6838 C CA . VAL B 1 333 ? -8.977 -20.875 -32.25 1 94.81 333 VAL B CA 1
ATOM 6839 C C . VAL B 1 333 ? -8.805 -20.969 -30.734 1 94.81 333 VAL B C 1
ATOM 6841 O O . VAL B 1 333 ? -7.715 -20.703 -30.219 1 94.81 333 VAL B O 1
ATOM 6844 N N . LEU B 1 334 ? -9.891 -21.344 -30.094 1 96.44 334 LEU B N 1
ATOM 6845 C CA . LEU B 1 334 ? -9.852 -21.453 -28.641 1 96.44 334 LEU B CA 1
ATOM 6846 C C . LEU B 1 334 ? -9.008 -22.641 -28.203 1 96.44 334 LEU B C 1
ATOM 6848 O O . LEU B 1 334 ? -9.102 -23.719 -28.781 1 96.44 334 LEU B O 1
ATOM 6852 N N . MET B 1 335 ? -8.227 -22.438 -27.188 1 97.31 335 MET B N 1
ATOM 6853 C CA . MET B 1 335 ? -7.293 -23.438 -26.688 1 97.31 335 MET B CA 1
ATOM 6854 C C . MET B 1 335 ? -8.016 -24.75 -26.391 1 97.31 335 MET B C 1
ATOM 6856 O O . MET B 1 335 ? -7.582 -25.828 -26.812 1 97.31 335 MET B O 1
ATOM 6860 N N . LYS B 1 336 ? -9.133 -24.641 -25.641 1 96.56 336 LYS B N 1
ATOM 6861 C CA . LYS B 1 336 ? -9.891 -25.828 -25.219 1 96.56 336 LYS B CA 1
ATOM 6862 C C . LYS B 1 336 ? -10.352 -26.641 -26.422 1 96.56 336 LYS B C 1
ATOM 6864 O O . LYS B 1 336 ? -10.18 -27.859 -26.453 1 96.56 336 LYS B O 1
ATOM 6869 N N . ASP B 1 337 ? -10.867 -25.984 -27.422 1 97.25 337 ASP B N 1
ATOM 6870 C CA . ASP B 1 337 ? -11.359 -26.641 -28.641 1 97.25 337 ASP B CA 1
ATOM 6871 C C . ASP B 1 337 ? -10.219 -27.297 -29.406 1 97.25 337 ASP B C 1
ATOM 6873 O O . ASP B 1 337 ? -10.359 -28.406 -29.922 1 97.25 337 ASP B O 1
ATOM 6877 N N . PHE B 1 338 ? -9.203 -26.594 -29.547 1 97.88 338 PHE B N 1
ATOM 6878 C CA . PHE B 1 338 ? -8.047 -27.078 -30.281 1 97.88 338 PHE B CA 1
ATOM 6879 C C . PHE B 1 338 ? -7.488 -28.344 -29.656 1 97.88 338 PHE B C 1
ATOM 6881 O O . PHE B 1 338 ? -7.258 -29.344 -30.359 1 97.88 338 PHE B O 1
ATOM 6888 N N . LEU B 1 339 ? -7.293 -28.297 -28.312 1 98.5 339 LEU B N 1
ATOM 6889 C CA . LEU B 1 339 ? -6.719 -29.438 -27.609 1 98.5 339 LEU B CA 1
ATOM 6890 C C . LEU B 1 339 ? -7.637 -30.656 -27.703 1 98.5 339 LEU B C 1
ATOM 6892 O O . LEU B 1 339 ? -7.168 -31.781 -27.922 1 98.5 339 LEU B O 1
ATOM 6896 N N . HIS B 1 340 ? -8.922 -30.438 -27.578 1 97.56 340 HIS B N 1
ATOM 6897 C CA . HIS B 1 340 ? -9.898 -31.516 -27.688 1 97.56 340 HIS B CA 1
ATOM 6898 C C . HIS B 1 340 ? -9.867 -32.156 -29.078 1 97.56 340 HIS B C 1
ATOM 6900 O O . HIS B 1 340 ? -9.836 -33.375 -29.203 1 97.56 340 HIS B O 1
ATOM 6906 N N . ALA B 1 341 ? -9.898 -31.328 -30.047 1 97.94 341 ALA B N 1
ATOM 6907 C CA . ALA B 1 341 ? -9.914 -31.812 -31.438 1 97.94 341 ALA B CA 1
ATOM 6908 C C . ALA B 1 341 ? -8.602 -32.5 -31.781 1 97.94 341 ALA B C 1
ATOM 6910 O O . ALA B 1 341 ? -8.602 -33.5 -32.5 1 97.94 341 ALA B O 1
ATOM 6911 N N . LEU B 1 342 ? -7.539 -31.938 -31.375 1 98.5 342 LEU B N 1
ATOM 6912 C CA . LEU B 1 342 ? -6.223 -32.5 -31.672 1 98.5 342 LEU B CA 1
ATOM 6913 C C . LEU B 1 342 ? -6.086 -33.906 -31.094 1 98.5 342 LEU B C 1
ATOM 6915 O O . LEU B 1 342 ? -5.422 -34.75 -31.688 1 98.5 342 LEU B O 1
ATOM 6919 N N . ALA B 1 343 ? -6.711 -34.156 -29.938 1 98.06 343 ALA B N 1
ATOM 6920 C CA . ALA B 1 343 ? -6.652 -35.438 -29.266 1 98.06 343 ALA B CA 1
ATOM 6921 C C . ALA B 1 343 ? -7.156 -36.562 -30.156 1 98.06 343 ALA B C 1
ATOM 6923 O O . ALA B 1 343 ? -6.688 -37.719 -30.078 1 98.06 343 ALA B O 1
ATOM 6924 N N . THR B 1 344 ? -8.008 -36.281 -31.047 1 97.12 344 THR B N 1
ATOM 6925 C CA . THR B 1 344 ? -8.625 -37.312 -31.891 1 97.12 344 THR B CA 1
ATOM 6926 C C . THR B 1 344 ? -7.777 -37.531 -33.156 1 97.12 344 THR B C 1
ATOM 6928 O O . THR B 1 344 ? -8.023 -38.5 -33.875 1 97.12 344 THR B O 1
ATOM 6931 N N . ARG B 1 345 ? -6.809 -36.75 -33.312 1 97.69 345 ARG B N 1
ATOM 6932 C CA . ARG B 1 345 ? -6.082 -36.812 -34.594 1 97.69 345 ARG B CA 1
ATOM 6933 C C . ARG B 1 345 ? -4.656 -37.312 -34.375 1 97.69 345 ARG B C 1
ATOM 6935 O O . ARG B 1 345 ? -3.986 -37.719 -35.312 1 97.69 345 ARG B O 1
ATOM 6942 N N . LEU B 1 346 ? -4.215 -37.312 -33.188 1 97.94 346 LEU B N 1
ATOM 6943 C CA . LEU B 1 346 ? -2.826 -37.656 -32.906 1 97.94 346 LEU B CA 1
ATOM 6944 C C . LEU B 1 346 ? -2.674 -39.188 -32.781 1 97.94 346 LEU B C 1
ATOM 6946 O O . LEU B 1 346 ? -3.545 -39.844 -32.188 1 97.94 346 LEU B O 1
ATOM 6950 N N . LYS B 1 347 ? -1.637 -39.656 -33.281 1 96.94 347 LYS B N 1
ATOM 6951 C CA . LYS B 1 347 ? -1.26 -41.062 -33.062 1 96.94 347 LYS B CA 1
ATOM 6952 C C . LYS B 1 347 ? -0.523 -41.219 -31.719 1 96.94 347 LYS B C 1
ATOM 6954 O O . LYS B 1 347 ? 0.241 -40.344 -31.312 1 96.94 347 LYS B O 1
ATOM 6959 N N . LYS B 1 348 ? -0.778 -42.375 -31.125 1 97.5 348 LYS B N 1
ATOM 6960 C CA . LYS B 1 348 ? -0.088 -42.656 -29.875 1 97.5 348 LYS B CA 1
ATOM 6961 C C . LYS B 1 348 ? 1.417 -42.781 -30.094 1 97.5 348 LYS B C 1
ATOM 6963 O O . LYS B 1 348 ? 1.861 -43.438 -31.031 1 97.5 348 LYS B O 1
ATOM 6968 N N . ASN B 1 349 ? 2.172 -42.125 -29.344 1 97.69 349 ASN B N 1
ATOM 6969 C CA . ASN B 1 349 ? 3.631 -42.094 -29.375 1 97.69 349 ASN B CA 1
ATOM 6970 C C . ASN B 1 349 ? 4.223 -41.969 -27.984 1 97.69 349 ASN B C 1
ATOM 6972 O O . ASN B 1 349 ? 4.156 -40.906 -27.375 1 97.69 349 ASN B O 1
ATOM 6976 N N . THR B 1 350 ? 4.91 -43.062 -27.469 1 96.94 350 THR B N 1
ATOM 6977 C CA . THR B 1 350 ? 5.398 -43.062 -26.094 1 96.94 350 THR B CA 1
ATOM 6978 C C . THR B 1 350 ? 6.918 -42.938 -26.062 1 96.94 350 THR B C 1
ATOM 6980 O O . THR B 1 350 ? 7.531 -43.062 -25 1 96.94 350 THR B O 1
ATOM 6983 N N . ALA B 1 351 ? 7.465 -42.594 -27.172 1 96.12 351 ALA B N 1
ATOM 6984 C CA . ALA B 1 351 ? 8.922 -42.656 -27.297 1 96.12 351 ALA B CA 1
ATOM 6985 C C . ALA B 1 351 ? 9.578 -41.719 -26.266 1 96.12 351 ALA B C 1
ATOM 6987 O O . ALA B 1 351 ? 10.516 -42.125 -25.562 1 96.12 351 ALA B O 1
ATOM 6988 N N . ALA B 1 352 ? 9.148 -40.531 -26.172 1 97.19 352 ALA B N 1
ATOM 6989 C CA . ALA B 1 352 ? 9.742 -39.594 -25.25 1 97.19 352 ALA B CA 1
ATOM 6990 C C . ALA B 1 352 ? 9.539 -40.031 -23.797 1 97.19 352 ALA B C 1
ATOM 6992 O O . ALA B 1 352 ? 10.422 -39.844 -22.969 1 97.19 352 ALA B O 1
ATOM 6993 N N . TYR B 1 353 ? 8.391 -40.5 -23.5 1 96.81 353 TYR B N 1
ATOM 6994 C CA . TYR B 1 353 ? 8.141 -41 -22.141 1 96.81 353 TYR B CA 1
ATOM 6995 C C . TYR B 1 353 ? 9.008 -42.219 -21.828 1 96.81 353 TYR B C 1
ATOM 6997 O O . TYR B 1 353 ? 9.477 -42.375 -20.703 1 96.81 353 TYR B O 1
ATOM 7005 N N . ASP B 1 354 ? 9.094 -43.062 -22.797 1 96.06 354 ASP B N 1
ATOM 7006 C CA . ASP B 1 354 ? 9.969 -44.219 -22.625 1 96.06 354 ASP B CA 1
ATOM 7007 C C . ASP B 1 354 ? 11.398 -43.781 -22.312 1 96.06 354 ASP B C 1
ATOM 7009 O O . ASP B 1 354 ? 12.07 -44.375 -21.484 1 96.06 354 ASP B O 1
ATOM 7013 N N . ASN B 1 355 ? 11.852 -42.812 -23 1 95.75 355 ASN B N 1
ATOM 7014 C CA . ASN B 1 355 ? 13.164 -42.25 -22.703 1 95.75 355 ASN B CA 1
ATOM 7015 C C . ASN B 1 355 ? 13.25 -41.719 -21.281 1 95.75 355 ASN B C 1
ATOM 7017 O O . ASN B 1 355 ? 14.258 -41.938 -20.594 1 95.75 355 ASN B O 1
ATOM 7021 N N . TYR B 1 356 ? 12.273 -41.062 -20.844 1 95.5 356 TYR B N 1
ATOM 7022 C CA . TYR B 1 356 ? 12.203 -40.562 -19.469 1 95.5 356 TYR B CA 1
ATOM 7023 C C . TYR B 1 356 ? 12.297 -41.719 -18.484 1 95.5 356 TYR B C 1
ATOM 7025 O O . TYR B 1 356 ? 13.07 -41.656 -17.516 1 95.5 356 TYR B O 1
ATOM 7033 N N . SER B 1 357 ? 11.562 -42.75 -18.75 1 94.25 357 SER B N 1
ATOM 7034 C CA . SER B 1 357 ? 11.508 -43.906 -17.859 1 94.25 357 SER B CA 1
ATOM 7035 C C . SER B 1 357 ? 12.867 -44.594 -17.766 1 94.25 357 SER B C 1
ATOM 7037 O O . SER B 1 357 ? 13.227 -45.125 -16.719 1 94.25 357 SER B O 1
ATOM 7039 N N . ARG B 1 358 ? 13.57 -44.5 -18.828 1 93.94 358 ARG B N 1
ATOM 7040 C CA . ARG B 1 358 ? 14.867 -45.156 -18.891 1 93.94 358 ARG B CA 1
ATOM 7041 C C . ARG B 1 358 ? 15.906 -44.438 -18.047 1 93.94 358 ARG B C 1
ATOM 7043 O O . ARG B 1 358 ? 16.781 -45.062 -17.453 1 93.94 358 ARG B O 1
ATOM 7050 N N . ILE B 1 359 ? 15.773 -43.188 -18.031 1 92.75 359 ILE B N 1
ATOM 7051 C CA . ILE B 1 359 ? 16.828 -42.438 -17.375 1 92.75 359 ILE B CA 1
ATOM 7052 C C . ILE B 1 359 ? 16.406 -42.031 -15.969 1 92.75 359 ILE B C 1
ATOM 7054 O O . ILE B 1 359 ? 17.219 -41.594 -15.164 1 92.75 359 ILE B O 1
ATOM 7058 N N . PHE B 1 360 ? 15.164 -42.156 -15.703 1 91.88 360 PHE B N 1
ATOM 7059 C CA . PHE B 1 360 ? 14.586 -41.688 -14.453 1 91.88 360 PHE B CA 1
ATOM 7060 C C . PHE B 1 360 ? 15.227 -42.375 -13.258 1 91.88 360 PHE B C 1
ATOM 7062 O O . PHE B 1 360 ? 15.383 -43.625 -13.258 1 91.88 360 PHE B O 1
ATOM 7069 N N . VAL B 1 361 ? 15.633 -41.562 -12.297 1 85.75 361 VAL B N 1
ATOM 7070 C CA . VAL B 1 361 ? 16.109 -42.031 -11 1 85.75 361 VAL B CA 1
ATOM 7071 C C . VAL B 1 361 ? 15.32 -41.344 -9.883 1 85.75 361 VAL B C 1
ATOM 7073 O O . VAL B 1 361 ? 15.266 -40.125 -9.82 1 85.75 361 VAL B O 1
ATOM 7076 N N . PRO B 1 362 ? 14.695 -42.125 -9.078 1 85.88 362 PRO B N 1
ATOM 7077 C CA . PRO B 1 362 ? 13.961 -41.5 -7.977 1 85.88 362 PRO B CA 1
ATOM 7078 C C . PRO B 1 362 ? 14.836 -40.594 -7.125 1 85.88 362 PRO B C 1
ATOM 7080 O O . PRO B 1 362 ? 16.016 -40.906 -6.887 1 85.88 362 PRO B O 1
ATOM 7083 N N . GLN B 1 363 ? 14.219 -39.438 -6.762 1 82 363 GLN B N 1
ATOM 7084 C CA . GLN B 1 363 ? 14.953 -38.5 -5.938 1 82 363 GLN B CA 1
ATOM 7085 C C . GLN B 1 363 ? 15.211 -39.062 -4.543 1 82 363 GLN B C 1
ATOM 7087 O O . GLN B 1 363 ? 14.359 -39.75 -3.982 1 82 363 GLN B O 1
ATOM 7092 N N . GLY B 1 364 ? 16.344 -38.75 -4.109 1 82.88 364 GLY B N 1
ATOM 7093 C CA . GLY B 1 364 ? 16.656 -39.156 -2.744 1 82.88 364 GLY B CA 1
ATOM 7094 C C . GLY B 1 364 ? 15.906 -38.344 -1.7 1 82.88 364 GLY B C 1
ATOM 7095 O O . GLY B 1 364 ? 15.25 -37.344 -2.025 1 82.88 364 GLY B O 1
ATOM 7096 N N . GLU B 1 365 ? 15.852 -38.938 -0.516 1 87.31 365 GLU B N 1
ATOM 7097 C CA . GLU B 1 365 ? 15.266 -38.25 0.632 1 87.31 365 GLU B CA 1
ATOM 7098 C C . GLU B 1 365 ? 16.344 -37.688 1.551 1 87.31 365 GLU B C 1
ATOM 7100 O O . GLU B 1 365 ? 17.391 -38.312 1.745 1 87.31 365 GLU B O 1
ATOM 7105 N N . PRO B 1 366 ? 16.016 -36.5 2.006 1 89.12 366 PRO B N 1
ATOM 7106 C CA . PRO B 1 366 ? 16.984 -35.969 2.967 1 89.12 366 PRO B CA 1
ATOM 7107 C C . PRO B 1 366 ? 17.172 -36.875 4.18 1 89.12 366 PRO B C 1
ATOM 7109 O O . PRO B 1 366 ? 16.219 -37.469 4.66 1 89.12 366 PRO B O 1
ATOM 7112 N N . LEU B 1 367 ? 18.391 -36.906 4.672 1 86.94 367 LEU B N 1
ATOM 7113 C CA . LEU B 1 367 ? 18.688 -37.688 5.879 1 86.94 367 LEU B CA 1
ATOM 7114 C C . LEU B 1 367 ? 18.078 -37 7.109 1 86.94 367 LEU B C 1
ATOM 7116 O O . LEU B 1 367 ? 18.062 -35.781 7.207 1 86.94 367 LEU B O 1
ATOM 7120 N N . SER B 1 368 ? 17.656 -37.875 7.957 1 88.69 368 SER B N 1
ATOM 7121 C CA . SER B 1 368 ? 17.125 -37.312 9.203 1 88.69 368 SER B CA 1
ATOM 7122 C C . SER B 1 368 ? 18.203 -36.594 10 1 88.69 368 SER B C 1
ATOM 7124 O O . SER B 1 368 ? 19.375 -36.969 9.953 1 88.69 368 SER B O 1
ATOM 7126 N N . SER B 1 369 ? 17.672 -35.594 10.656 1 90.62 369 SER B N 1
ATOM 7127 C CA . SER B 1 369 ? 18.594 -34.844 11.508 1 90.62 369 SER B CA 1
ATOM 7128 C C . SER B 1 369 ? 18.938 -35.625 12.773 1 90.62 369 SER B C 1
ATOM 7130 O O . SER B 1 369 ? 18.141 -36.438 13.25 1 90.62 369 SER B O 1
ATOM 7132 N N . GLU B 1 370 ? 20.109 -35.375 13.258 1 92.62 370 GLU B N 1
ATOM 7133 C CA . GLU B 1 370 ? 20.438 -35.875 14.594 1 92.62 370 GLU B CA 1
ATOM 7134 C C . GLU B 1 370 ? 19.656 -35.125 15.664 1 92.62 370 GLU B C 1
ATOM 7136 O O . GLU B 1 370 ? 19.203 -34 15.43 1 92.62 370 GLU B O 1
ATOM 7141 N N . PRO B 1 371 ? 19.516 -35.812 16.828 1 92.12 371 PRO B N 1
ATOM 7142 C CA . PRO B 1 371 ? 18.812 -35.094 17.891 1 92.12 371 PRO B CA 1
ATOM 7143 C C . PRO B 1 371 ? 19.453 -33.781 18.234 1 92.12 371 PRO B C 1
ATOM 7145 O O . PRO B 1 371 ? 20.672 -33.688 18.438 1 92.12 371 PRO B O 1
ATOM 7148 N N . GLY B 1 372 ? 18.656 -32.75 18.266 1 93.31 372 GLY B N 1
ATOM 7149 C CA . GLY B 1 372 ? 19.125 -31.422 18.656 1 93.31 372 GLY B CA 1
ATOM 7150 C C . GLY B 1 372 ? 19.75 -30.641 17.531 1 93.31 372 GLY B C 1
ATOM 7151 O O . GLY B 1 372 ? 20.062 -29.453 17.672 1 93.31 372 GLY B O 1
ATOM 7152 N N . GLU B 1 373 ? 19.875 -31.266 16.406 1 94.94 373 GLU B N 1
ATOM 7153 C CA . GLU B 1 373 ? 20.484 -30.594 15.266 1 94.94 373 GLU B CA 1
ATOM 7154 C C . GLU B 1 373 ? 19.562 -29.516 14.695 1 94.94 373 GLU B C 1
ATOM 7156 O O . GLU B 1 373 ? 18.344 -29.719 14.625 1 94.94 373 GLU B O 1
ATOM 7161 N N . PRO B 1 374 ? 20.219 -28.375 14.32 1 95.44 374 PRO B N 1
ATOM 7162 C CA . PRO B 1 374 ? 19.391 -27.344 13.711 1 95.44 374 PRO B CA 1
ATOM 7163 C C . PRO B 1 374 ? 18.625 -27.844 12.484 1 95.44 374 PRO B C 1
ATOM 7165 O O . PRO B 1 374 ? 19.156 -28.625 11.688 1 95.44 374 PRO B O 1
ATOM 7168 N N . LEU B 1 375 ? 17.453 -27.422 12.398 1 96.75 375 LEU B N 1
ATOM 7169 C CA . LEU B 1 375 ? 16.562 -27.844 11.328 1 96.75 375 LEU B CA 1
ATOM 7170 C C . LEU B 1 375 ? 17.062 -27.359 9.977 1 96.75 375 LEU B C 1
ATOM 7172 O O . LEU B 1 375 ? 17.516 -26.219 9.852 1 96.75 375 LEU B O 1
ATOM 7176 N N . ARG B 1 376 ? 17 -28.203 8.992 1 95 376 ARG B N 1
ATOM 7177 C CA . ARG B 1 376 ? 17.297 -27.859 7.609 1 95 376 ARG B CA 1
ATOM 7178 C C . ARG B 1 376 ? 16.031 -27.75 6.777 1 95 376 ARG B C 1
ATOM 7180 O O . ARG B 1 376 ? 15.055 -28.484 7.023 1 95 376 ARG B O 1
ATOM 7187 N N . VAL B 1 377 ? 16.047 -26.891 5.816 1 94.81 377 VAL B N 1
ATOM 7188 C CA . VAL B 1 377 ? 14.859 -26.625 5.004 1 94.81 377 VAL B CA 1
ATOM 7189 C C . VAL B 1 377 ? 14.438 -27.891 4.258 1 94.81 377 VAL B C 1
ATOM 7191 O O . VAL B 1 377 ? 13.242 -28.156 4.117 1 94.81 377 VAL B O 1
ATOM 7194 N N . ASN B 1 378 ? 15.414 -28.656 3.705 1 94.44 378 ASN B N 1
ATOM 7195 C CA . ASN B 1 378 ? 15.062 -29.875 2.979 1 94.44 378 ASN B CA 1
ATOM 7196 C C . ASN B 1 378 ? 14.352 -30.875 3.881 1 94.44 378 ASN B C 1
ATOM 7198 O O . ASN B 1 378 ? 13.445 -31.594 3.439 1 94.44 378 ASN B O 1
ATOM 7202 N N . VAL B 1 379 ? 14.734 -30.953 5.199 1 95.5 379 VAL B N 1
ATOM 7203 C CA . VAL B 1 379 ? 14.078 -31.812 6.172 1 95.5 379 VAL B CA 1
ATOM 7204 C C . VAL B 1 379 ? 12.664 -31.297 6.453 1 95.5 379 VAL B C 1
ATOM 7206 O O . VAL B 1 379 ? 11.727 -32.094 6.574 1 95.5 379 VAL B O 1
ATOM 7209 N N . LEU B 1 380 ? 12.547 -30.016 6.613 1 97.12 380 LEU B N 1
ATOM 7210 C CA . LEU B 1 380 ? 11.234 -29.406 6.785 1 97.12 380 LEU B CA 1
ATOM 7211 C C . LEU B 1 380 ? 10.266 -29.875 5.703 1 97.12 380 LEU B C 1
ATOM 7213 O O . LEU B 1 380 ? 9.18 -30.375 6.008 1 97.12 380 LEU B O 1
ATOM 7217 N N . PHE B 1 381 ? 10.625 -29.828 4.449 1 96.81 381 PHE B N 1
ATOM 7218 C CA . PHE B 1 381 ? 9.711 -30.078 3.346 1 96.81 381 PHE B CA 1
ATOM 7219 C C . PHE B 1 381 ? 9.5 -31.562 3.139 1 96.81 381 PHE B C 1
ATOM 7221 O O . PHE B 1 381 ? 8.508 -31.984 2.537 1 96.81 381 PHE B O 1
ATOM 7228 N N . LYS B 1 382 ? 10.492 -32.406 3.637 1 95.88 382 LYS B N 1
ATOM 7229 C CA . LYS B 1 382 ? 10.219 -33.812 3.723 1 95.88 382 LYS B CA 1
ATOM 7230 C C . LYS B 1 382 ? 8.977 -34.094 4.559 1 95.88 382 LYS B C 1
ATOM 7232 O O . LYS B 1 382 ? 8.117 -34.906 4.168 1 95.88 382 LYS B O 1
ATOM 7237 N N . HIS B 1 383 ? 8.859 -33.438 5.668 1 97.25 383 HIS B N 1
ATOM 7238 C CA . HIS B 1 383 ? 7.719 -33.625 6.559 1 97.25 383 HIS B CA 1
ATOM 7239 C C . HIS B 1 383 ? 6.469 -32.969 5.988 1 97.25 383 HIS B C 1
ATOM 7241 O O . HIS B 1 383 ? 5.359 -33.469 6.156 1 97.25 383 HIS B O 1
ATOM 7247 N N . ILE B 1 384 ? 6.625 -31.828 5.324 1 97.94 384 ILE B N 1
ATOM 7248 C CA . ILE B 1 384 ? 5.496 -31.141 4.703 1 97.94 384 ILE B CA 1
ATOM 7249 C C . ILE B 1 384 ? 4.855 -32.062 3.654 1 97.94 384 ILE B C 1
ATOM 7251 O O . ILE B 1 384 ? 3.629 -32.125 3.543 1 97.94 384 ILE B O 1
ATOM 7255 N N . GLN B 1 385 ? 5.695 -32.75 2.838 1 97.06 385 GLN B N 1
ATOM 7256 C CA . GLN B 1 385 ? 5.191 -33.656 1.826 1 97.06 385 GLN B CA 1
ATOM 7257 C C . GLN B 1 385 ? 4.215 -34.656 2.434 1 97.06 385 GLN B C 1
ATOM 7259 O O . GLN B 1 385 ? 3.156 -34.938 1.861 1 97.06 385 GLN B O 1
ATOM 7264 N N . LYS B 1 386 ? 4.547 -35.125 3.596 1 95.75 386 LYS B N 1
ATOM 7265 C CA . LYS B 1 386 ? 3.76 -36.156 4.25 1 95.75 386 LYS B CA 1
ATOM 7266 C C . LYS B 1 386 ? 2.449 -35.625 4.797 1 95.75 386 LYS B C 1
ATOM 7268 O O . LYS B 1 386 ? 1.481 -36.344 4.98 1 95.75 386 LYS B O 1
ATOM 7273 N N . MET B 1 387 ? 2.418 -34.344 4.969 1 96 387 MET B N 1
ATOM 7274 C CA . MET B 1 387 ? 1.245 -33.75 5.594 1 96 387 MET B CA 1
ATOM 7275 C C . MET B 1 387 ? 0.203 -33.375 4.547 1 96 387 MET B C 1
ATOM 7277 O O . MET B 1 387 ? -0.953 -33.094 4.879 1 96 387 MET B O 1
ATOM 7281 N N . LEU B 1 388 ? 0.546 -33.344 3.305 1 97.31 388 LEU B N 1
ATOM 7282 C CA . LEU B 1 388 ? -0.353 -32.906 2.248 1 97.31 388 LEU B CA 1
ATOM 7283 C C . LEU B 1 388 ? -1.394 -33.969 1.928 1 97.31 388 LEU B C 1
ATOM 7285 O O . LEU B 1 388 ? -1.095 -35.156 1.963 1 97.31 388 LEU B O 1
ATOM 7289 N N . SER B 1 389 ? -2.604 -33.562 1.688 1 96.69 389 SER B N 1
ATOM 7290 C CA . SER B 1 389 ? -3.707 -34.406 1.254 1 96.69 389 SER B CA 1
ATOM 7291 C C . SER B 1 389 ? -4.555 -33.719 0.194 1 96.69 389 SER B C 1
ATOM 7293 O O . SER B 1 389 ? -4.258 -32.594 -0.208 1 96.69 389 SER B O 1
ATOM 7295 N N . GLY B 1 390 ? -5.547 -34.406 -0.277 1 95.69 390 GLY B N 1
ATOM 7296 C CA . GLY B 1 390 ? -6.469 -33.812 -1.232 1 95.69 390 GLY B CA 1
ATOM 7297 C C . GLY B 1 390 ? -7.266 -32.656 -0.654 1 95.69 390 GLY B C 1
ATOM 7298 O O . GLY B 1 390 ? -7.832 -31.859 -1.397 1 95.69 390 GLY B O 1
ATOM 7299 N N . ASN B 1 391 ? -7.215 -32.531 0.635 1 96.56 391 ASN B N 1
ATOM 7300 C CA . ASN B 1 391 ? -7.961 -31.484 1.313 1 96.56 391 ASN B CA 1
ATOM 7301 C C . ASN B 1 391 ? -7.059 -30.328 1.714 1 96.56 391 ASN B C 1
ATOM 7303 O O . ASN B 1 391 ? -7.48 -29.422 2.439 1 96.56 391 ASN B O 1
ATOM 7307 N N . SER B 1 392 ? -5.844 -30.297 1.233 1 97.5 392 SER B N 1
ATOM 7308 C CA . SER B 1 392 ? -4.906 -29.219 1.496 1 97.5 392 SER B CA 1
ATOM 7309 C C . SER B 1 392 ? -4.812 -28.266 0.308 1 97.5 392 SER B C 1
ATOM 7311 O O . SER B 1 392 ? -5.18 -28.625 -0.812 1 97.5 392 SER B O 1
ATOM 7313 N N . ALA B 1 393 ? -4.445 -27.094 0.532 1 97.81 393 ALA B N 1
ATOM 7314 C CA . ALA B 1 393 ? -4.016 -26.141 -0.488 1 97.81 393 ALA B CA 1
ATOM 7315 C C . ALA B 1 393 ? -2.732 -25.422 -0.07 1 97.81 393 ALA B C 1
ATOM 7317 O O . ALA B 1 393 ? -2.607 -24.984 1.071 1 97.81 393 ALA B O 1
ATOM 7318 N N . VAL B 1 394 ? -1.825 -25.406 -0.953 1 98.62 394 VAL B N 1
ATOM 7319 C CA . VAL B 1 394 ? -0.516 -24.828 -0.664 1 98.62 394 VAL B CA 1
ATOM 7320 C C . VAL B 1 394 ? -0.421 -23.422 -1.273 1 98.62 394 VAL B C 1
ATOM 7322 O O . VAL B 1 394 ? -0.703 -23.234 -2.459 1 98.62 394 VAL B O 1
ATOM 7325 N N . ILE B 1 395 ? -0.085 -22.438 -0.489 1 98.44 395 ILE B N 1
ATOM 7326 C CA . ILE B 1 395 ? 0.225 -21.094 -0.961 1 98.44 395 ILE B CA 1
ATOM 7327 C C . ILE B 1 395 ? 1.702 -20.781 -0.721 1 98.44 395 ILE B C 1
ATOM 7329 O O . ILE B 1 395 ? 2.158 -20.75 0.425 1 98.44 395 ILE B O 1
ATOM 7333 N N . ALA B 1 396 ? 2.436 -20.562 -1.76 1 98.19 396 ALA B N 1
ATOM 7334 C CA . ALA B 1 396 ? 3.877 -20.344 -1.676 1 98.19 396 ALA B CA 1
ATOM 7335 C C . ALA B 1 396 ? 4.215 -18.875 -1.9 1 98.19 396 ALA B C 1
ATOM 7337 O O . ALA B 1 396 ? 3.922 -18.312 -2.963 1 98.19 396 ALA B O 1
ATOM 7338 N N . GLU B 1 397 ? 4.836 -18.25 -0.942 1 97.81 397 GLU B N 1
ATOM 7339 C CA . GLU B 1 397 ? 5.25 -16.844 -1.009 1 97.81 397 GLU B CA 1
ATOM 7340 C C . GLU B 1 397 ? 6.52 -16.688 -1.837 1 97.81 397 GLU B C 1
ATOM 7342 O O . GLU B 1 397 ? 7.336 -17.609 -1.92 1 97.81 397 GLU B O 1
ATOM 7347 N N . THR B 1 398 ? 6.645 -15.523 -2.451 1 94.38 398 THR B N 1
ATOM 7348 C CA . THR B 1 398 ? 7.863 -15.172 -3.168 1 94.38 398 THR B CA 1
ATOM 7349 C C . THR B 1 398 ? 9.086 -15.312 -2.26 1 94.38 398 THR B C 1
ATOM 7351 O O . THR B 1 398 ? 9.102 -14.773 -1.152 1 94.38 398 THR B O 1
ATOM 7354 N N . GLY B 1 399 ? 10.031 -15.992 -2.689 1 93.5 399 GLY B N 1
ATOM 7355 C CA . GLY B 1 399 ? 11.234 -16.312 -1.944 1 93.5 399 GLY B CA 1
ATOM 7356 C C . GLY B 1 399 ? 11.656 -17.766 -2.092 1 93.5 399 GLY B C 1
ATOM 7357 O O . GLY B 1 399 ? 11.289 -18.438 -3.062 1 93.5 399 GLY B O 1
ATOM 7358 N N . ASP B 1 400 ? 12.445 -18.219 -1.163 1 93.88 400 ASP B N 1
ATOM 7359 C CA . ASP B 1 400 ? 12.898 -19.609 -1.203 1 93.88 400 ASP B CA 1
ATOM 7360 C C . ASP B 1 400 ? 11.719 -20.578 -1.143 1 93.88 400 ASP B C 1
ATOM 7362 O O . ASP B 1 400 ? 11.828 -21.734 -1.573 1 93.88 400 ASP B O 1
ATOM 7366 N N . SER B 1 401 ? 10.617 -20.078 -0.66 1 95.56 401 SER B N 1
ATOM 7367 C CA . SER B 1 401 ? 9.406 -20.875 -0.566 1 95.56 401 SER B CA 1
ATOM 7368 C C . SER B 1 401 ? 8.945 -21.344 -1.943 1 95.56 401 SER B C 1
ATOM 7370 O O . SER B 1 401 ? 8.406 -22.438 -2.086 1 95.56 401 SER B O 1
ATOM 7372 N N . TRP B 1 402 ? 9.156 -20.531 -2.977 1 94.88 402 TRP B N 1
ATOM 7373 C CA . TRP B 1 402 ? 8.805 -20.922 -4.34 1 94.88 402 TRP B CA 1
ATOM 7374 C C . TRP B 1 402 ? 9.469 -22.25 -4.719 1 94.88 402 TRP B C 1
ATOM 7376 O O . TRP B 1 402 ? 8.789 -23.188 -5.133 1 94.88 402 TRP B O 1
ATOM 7386 N N . PHE B 1 403 ? 10.68 -22.312 -4.484 1 95.44 403 PHE B N 1
ATOM 7387 C CA . PHE B 1 403 ? 11.5 -23.406 -4.98 1 95.44 403 PHE B CA 1
ATOM 7388 C C . PHE B 1 403 ? 11.266 -24.672 -4.164 1 95.44 403 PHE B C 1
ATOM 7390 O O . PHE B 1 403 ? 11.203 -25.766 -4.719 1 95.44 403 PHE B O 1
ATOM 7397 N N . ASN B 1 404 ? 11.102 -24.453 -2.9 1 95.81 404 ASN B N 1
ATOM 7398 C CA . ASN B 1 404 ? 10.836 -25.609 -2.051 1 95.81 404 ASN B CA 1
ATOM 7399 C C . ASN B 1 404 ? 9.445 -26.188 -2.312 1 95.81 404 ASN B C 1
ATOM 7401 O O . ASN B 1 404 ? 9.273 -27.406 -2.367 1 95.81 404 ASN B O 1
ATOM 7405 N N . CYS B 1 405 ? 8.5 -25.312 -2.484 1 97.25 405 CYS B N 1
ATOM 7406 C CA . CYS B 1 405 ? 7.137 -25.781 -2.711 1 97.25 405 CYS B CA 1
ATOM 7407 C C . CYS B 1 405 ? 7 -26.406 -4.094 1 97.25 405 CYS B C 1
ATOM 7409 O O . CYS B 1 405 ? 6.191 -27.312 -4.289 1 97.25 405 CYS B O 1
ATOM 7411 N N . GLN B 1 406 ? 7.801 -25.938 -5.039 1 95.81 406 GLN B N 1
ATOM 7412 C CA . GLN B 1 406 ? 7.766 -26.5 -6.387 1 95.81 406 GLN B CA 1
ATOM 7413 C C . GLN B 1 406 ? 8.188 -27.969 -6.375 1 95.81 406 GLN B C 1
ATOM 7415 O O . GLN B 1 406 ? 7.797 -28.734 -7.258 1 95.81 406 GLN B O 1
ATOM 7420 N N . LYS B 1 407 ? 8.938 -28.391 -5.336 1 94.81 407 LYS B N 1
ATOM 7421 C CA . LYS B 1 407 ? 9.445 -29.766 -5.23 1 94.81 407 LYS B CA 1
ATOM 7422 C C . LYS B 1 407 ? 8.391 -30.703 -4.645 1 94.81 407 LYS B C 1
ATOM 7424 O O . LYS B 1 407 ? 8.508 -31.922 -4.746 1 94.81 407 LYS B O 1
ATOM 7429 N N . LEU B 1 408 ? 7.391 -30.141 -4.074 1 96.62 408 LEU B N 1
ATOM 7430 C CA . LEU B 1 408 ? 6.344 -30.953 -3.471 1 96.62 408 LEU B CA 1
ATOM 7431 C C . LEU B 1 408 ? 5.578 -31.734 -4.535 1 96.62 408 LEU B C 1
ATOM 7433 O O . LEU B 1 408 ? 5.465 -31.281 -5.68 1 96.62 408 LEU B O 1
ATOM 7437 N N . LYS B 1 409 ? 5.141 -32.906 -4.188 1 95.69 409 LYS B N 1
ATOM 7438 C CA . LYS B 1 409 ? 4.211 -33.688 -5.004 1 95.69 409 LYS B CA 1
ATOM 7439 C C . LYS B 1 409 ? 2.777 -33.531 -4.508 1 95.69 409 LYS B C 1
ATOM 7441 O O . LYS B 1 409 ? 2.459 -33.906 -3.379 1 95.69 409 LYS B O 1
ATOM 7446 N N . LEU B 1 410 ? 1.933 -33.031 -5.344 1 97.44 410 LEU B N 1
ATOM 7447 C CA . LEU B 1 410 ? 0.576 -32.688 -4.926 1 97.44 410 LEU B CA 1
ATOM 7448 C C . LEU B 1 410 ? -0.334 -33.906 -5.016 1 97.44 410 LEU B C 1
ATOM 7450 O O . LEU B 1 410 ? -0.514 -34.5 -6.098 1 97.44 410 LEU B O 1
ATOM 7454 N N . PRO B 1 411 ? -0.946 -34.281 -3.906 1 96.69 411 PRO B N 1
ATOM 7455 C CA . PRO B 1 411 ? -1.983 -35.312 -3.994 1 96.69 411 PRO B CA 1
ATOM 7456 C C . PRO B 1 411 ? -3.191 -34.844 -4.812 1 96.69 411 PRO B C 1
ATOM 7458 O O . PRO B 1 411 ? -3.389 -33.656 -5.027 1 96.69 411 PRO B O 1
ATOM 7461 N N . GLU B 1 412 ? -3.922 -35.875 -5.25 1 94.69 412 GLU B N 1
ATOM 7462 C CA . GLU B 1 412 ? -5.133 -35.562 -6 1 94.69 412 GLU B CA 1
ATOM 7463 C C . GLU B 1 412 ? -6.055 -34.656 -5.199 1 94.69 412 GLU B C 1
ATOM 7465 O O . GLU B 1 412 ? -6.355 -34.938 -4.035 1 94.69 412 GLU B O 1
ATOM 7470 N N . GLY B 1 413 ? -6.371 -33.594 -5.785 1 93.12 413 GLY B N 1
ATOM 7471 C CA . GLY B 1 413 ? -7.297 -32.688 -5.148 1 93.12 413 GLY B CA 1
ATOM 7472 C C . GLY B 1 413 ? -6.602 -31.547 -4.414 1 93.12 413 GLY B C 1
ATOM 7473 O O . GLY B 1 413 ? -7.234 -30.547 -4.066 1 93.12 413 GLY B O 1
ATOM 7474 N N . CYS B 1 414 ? -5.312 -31.656 -4.156 1 96.69 414 CYS B N 1
ATOM 7475 C CA . CYS B 1 414 ? -4.559 -30.641 -3.445 1 96.69 414 CYS B CA 1
ATOM 7476 C C . CYS B 1 414 ? -4.465 -29.359 -4.27 1 96.69 414 CYS B C 1
ATOM 7478 O O . CYS B 1 414 ? -4.164 -29.406 -5.465 1 96.69 414 CYS B O 1
ATOM 7480 N N . GLY B 1 415 ? -4.828 -28.203 -3.664 1 95.56 415 GLY B N 1
ATOM 7481 C CA . GLY B 1 415 ? -4.656 -26.922 -4.32 1 95.56 415 GLY B CA 1
ATOM 7482 C C . GLY B 1 415 ? -3.229 -26.406 -4.262 1 95.56 415 GLY B C 1
ATOM 7483 O O . GLY B 1 415 ? -2.453 -26.812 -3.391 1 95.56 415 GLY B O 1
ATOM 7484 N N . TYR B 1 416 ? -2.893 -25.516 -5.164 1 97 416 TYR B N 1
ATOM 7485 C CA . TYR B 1 416 ? -1.561 -24.922 -5.199 1 97 416 TYR B CA 1
ATOM 7486 C C . TYR B 1 416 ? -1.587 -23.562 -5.867 1 97 416 TYR B C 1
ATOM 7488 O O . TYR B 1 416 ? -2.133 -23.406 -6.965 1 97 416 TYR B O 1
ATOM 7496 N N . GLU B 1 417 ? -1.017 -22.578 -5.137 1 96.19 417 GLU B N 1
ATOM 7497 C CA . GLU B 1 417 ? -0.94 -21.234 -5.715 1 96.19 417 GLU B CA 1
ATOM 7498 C C . GLU B 1 417 ? 0.373 -20.547 -5.352 1 96.19 417 GLU B C 1
ATOM 7500 O O . GLU B 1 417 ? 0.865 -20.688 -4.23 1 96.19 417 GLU B O 1
ATOM 7505 N N . PHE B 1 418 ? 0.941 -19.828 -6.219 1 94.88 418 PHE B N 1
ATOM 7506 C CA . PHE B 1 418 ? 1.968 -18.812 -5.961 1 94.88 418 PHE B CA 1
ATOM 7507 C C . PHE B 1 418 ? 1.955 -17.734 -7.039 1 94.88 418 PHE B C 1
ATOM 7509 O O . PHE B 1 418 ? 1.327 -17.906 -8.086 1 94.88 418 PHE B O 1
ATOM 7516 N N . GLN B 1 419 ? 2.43 -16.609 -6.828 1 95.12 419 GLN B N 1
ATOM 7517 C CA . GLN B 1 419 ? 2.451 -15.461 -7.73 1 95.12 419 GLN B CA 1
ATOM 7518 C C . GLN B 1 419 ? 3.836 -15.266 -8.344 1 95.12 419 GLN B C 1
ATOM 7520 O O . GLN B 1 419 ? 4.707 -14.648 -7.734 1 95.12 419 GLN B O 1
ATOM 7525 N N . MET B 1 420 ? 3.961 -15.711 -9.578 1 93.94 420 MET B N 1
ATOM 7526 C CA . MET B 1 420 ? 5.305 -15.695 -10.148 1 93.94 420 MET B CA 1
ATOM 7527 C C . MET B 1 420 ? 5.5 -14.492 -11.062 1 93.94 420 MET B C 1
ATOM 7529 O O . MET B 1 420 ? 6.559 -13.859 -11.047 1 93.94 420 MET B O 1
ATOM 7533 N N . GLN B 1 421 ? 4.473 -14.227 -11.891 1 94.06 421 GLN B N 1
ATOM 7534 C CA . GLN B 1 421 ? 4.633 -13.172 -12.883 1 94.06 421 GLN B CA 1
ATOM 7535 C C . GLN B 1 421 ? 4.832 -11.812 -12.211 1 94.06 421 GLN B C 1
ATOM 7537 O O . GLN B 1 421 ? 5.746 -11.07 -12.562 1 94.06 421 GLN B O 1
ATOM 7542 N N . TYR B 1 422 ? 3.988 -11.469 -11.281 1 96.19 422 TYR B N 1
ATOM 7543 C CA . TYR B 1 422 ? 4.109 -10.188 -10.594 1 96.19 422 TYR B CA 1
ATOM 7544 C C . TYR B 1 422 ? 5.184 -10.242 -9.516 1 96.19 422 TYR B C 1
ATOM 7546 O O . TYR B 1 422 ? 6.004 -9.328 -9.398 1 96.19 422 TYR B O 1
ATOM 7554 N N . GLY B 1 423 ? 5.184 -11.344 -8.734 1 95.75 423 GLY B N 1
ATOM 7555 C CA . GLY B 1 423 ? 6.258 -11.625 -7.793 1 95.75 423 GLY B CA 1
ATOM 7556 C C . GLY B 1 423 ? 6.348 -10.602 -6.672 1 95.75 423 GLY B C 1
ATOM 7557 O O . GLY B 1 423 ? 7.445 -10.203 -6.273 1 95.75 423 GLY B O 1
ATOM 7558 N N . SER B 1 424 ? 5.27 -10.125 -6.141 1 95.62 424 SER B N 1
ATOM 7559 C CA . SER B 1 424 ? 5.273 -9.164 -5.039 1 95.62 424 SER B CA 1
ATOM 7560 C C . SER B 1 424 ? 5.473 -9.867 -3.699 1 95.62 424 SER B C 1
ATOM 7562 O O . SER B 1 424 ? 4.766 -10.828 -3.385 1 95.62 424 SER B O 1
ATOM 7564 N N . ILE B 1 425 ? 6.41 -9.398 -2.922 1 95.31 425 ILE B N 1
ATOM 7565 C CA . ILE B 1 425 ? 6.531 -9.938 -1.571 1 95.31 425 ILE B CA 1
ATOM 7566 C C . ILE B 1 425 ? 5.398 -9.406 -0.699 1 95.31 425 ILE B C 1
ATOM 7568 O O . ILE B 1 425 ? 4.895 -8.305 -0.927 1 95.31 425 ILE B O 1
ATOM 7572 N N . GLY B 1 426 ? 5.02 -10.203 0.257 1 96.38 426 GLY B N 1
ATOM 7573 C CA . GLY B 1 426 ? 3.934 -9.82 1.144 1 96.38 426 GLY B CA 1
ATOM 7574 C C . GLY B 1 426 ? 2.564 -10.203 0.616 1 96.38 426 GLY B C 1
ATOM 7575 O O . GLY B 1 426 ? 1.559 -10.055 1.312 1 96.38 426 GLY B O 1
ATOM 7576 N N . TRP B 1 427 ? 2.494 -10.789 -0.54 1 97.75 427 TRP B N 1
ATOM 7577 C CA . TRP B 1 427 ? 1.269 -11.148 -1.243 1 97.75 427 TRP B CA 1
ATOM 7578 C C . TRP B 1 427 ? 0.524 -12.258 -0.503 1 97.75 427 TRP B C 1
ATOM 7580 O O . TRP B 1 427 ? -0.701 -12.211 -0.374 1 97.75 427 TRP B O 1
ATOM 7590 N N . SER B 1 428 ? 1.177 -13.195 0.073 1 97.94 428 SER B N 1
ATOM 7591 C CA . SER B 1 428 ? 0.597 -14.484 0.422 1 97.94 428 SER B CA 1
ATOM 7592 C C . SER B 1 428 ? -0.248 -14.391 1.688 1 97.94 428 SER B C 1
ATOM 7594 O O . SER B 1 428 ? -1.204 -15.148 1.862 1 97.94 428 SER B O 1
ATOM 7596 N N . VAL B 1 429 ? 0.077 -13.43 2.635 1 98.5 429 VAL B N 1
ATOM 7597 C CA . VAL B 1 429 ? -0.734 -13.352 3.844 1 98.5 429 VAL B CA 1
ATOM 7598 C C . VAL B 1 429 ? -2.172 -12.992 3.479 1 98.5 429 VAL B C 1
ATOM 7600 O O . VAL B 1 429 ? -3.113 -13.672 3.895 1 98.5 429 VAL B O 1
ATOM 7603 N N . GLY B 1 430 ? -2.309 -11.922 2.652 1 98.44 430 GLY B N 1
ATOM 7604 C CA . GLY B 1 430 ? -3.637 -11.562 2.186 1 98.44 430 GLY B CA 1
ATOM 7605 C C . GLY B 1 430 ? -4.285 -12.633 1.33 1 98.44 430 GLY B C 1
ATOM 7606 O O . GLY B 1 430 ? -5.473 -12.922 1.484 1 98.44 430 GLY B O 1
ATOM 7607 N N . ALA B 1 431 ? -3.482 -13.234 0.431 1 98.5 431 ALA B N 1
ATOM 7608 C CA . ALA B 1 431 ? -4.008 -14.273 -0.452 1 98.5 431 ALA B CA 1
ATOM 7609 C C . ALA B 1 431 ? -4.488 -15.477 0.346 1 98.5 431 ALA B C 1
ATOM 7611 O O . ALA B 1 431 ? -5.492 -16.109 -0.007 1 98.5 431 ALA B O 1
ATOM 7612 N N . THR B 1 432 ? -3.748 -15.859 1.43 1 98.75 432 THR B N 1
ATOM 7613 C CA . THR B 1 432 ? -4.152 -16.953 2.303 1 98.75 432 THR B CA 1
ATOM 7614 C C . THR B 1 432 ? -5.52 -16.672 2.922 1 98.75 432 THR B C 1
ATOM 7616 O O . THR B 1 432 ? -6.391 -17.547 2.934 1 98.75 432 THR B O 1
ATOM 7619 N N . LEU B 1 433 ? -5.719 -15.43 3.395 1 98.69 433 LEU B N 1
ATOM 7620 C CA . LEU B 1 433 ? -7 -15.016 3.955 1 98.69 433 LEU B CA 1
ATOM 7621 C C . LEU B 1 433 ? -8.125 -15.227 2.949 1 98.69 433 LEU B C 1
ATOM 7623 O O . LEU B 1 433 ? -9.133 -15.867 3.26 1 98.69 433 LEU B O 1
ATOM 7627 N N . GLY B 1 434 ? -7.93 -14.656 1.726 1 98.44 434 GLY B N 1
ATOM 7628 C CA . GLY B 1 434 ? -8.961 -14.734 0.704 1 98.44 434 GLY B CA 1
ATOM 7629 C C . GLY B 1 434 ? -9.227 -16.156 0.232 1 98.44 434 GLY B C 1
ATOM 7630 O O . GLY B 1 434 ? -10.383 -16.547 0.062 1 98.44 434 GLY B O 1
ATOM 7631 N N . TYR B 1 435 ? -8.125 -16.953 -0.004 1 98.38 435 TYR B N 1
ATOM 7632 C CA . TYR B 1 435 ? -8.266 -18.328 -0.46 1 98.38 435 TYR B CA 1
ATOM 7633 C C . TYR B 1 435 ? -9.055 -19.156 0.542 1 98.38 435 TYR B C 1
ATOM 7635 O O . TYR B 1 435 ? -9.945 -19.922 0.157 1 98.38 435 TYR B O 1
ATOM 7643 N N . ALA B 1 436 ? -8.789 -18.969 1.836 1 98.06 436 ALA B N 1
ATOM 7644 C CA . ALA B 1 436 ? -9.445 -19.734 2.893 1 98.06 436 ALA B CA 1
ATOM 7645 C C . ALA B 1 436 ? -10.922 -19.375 3 1 98.06 436 ALA B C 1
ATOM 7647 O O . ALA B 1 436 ? -11.758 -20.234 3.311 1 98.06 436 ALA B O 1
ATOM 7648 N N . GLN B 1 437 ? -11.242 -18.094 2.768 1 96.69 437 GLN B N 1
ATOM 7649 C CA . GLN B 1 437 ? -12.641 -17.672 2.791 1 96.69 437 GLN B CA 1
ATOM 7650 C C . GLN B 1 437 ? -13.445 -18.359 1.693 1 96.69 437 GLN B C 1
ATOM 7652 O O . GLN B 1 437 ? -14.633 -18.625 1.866 1 96.69 437 GLN B O 1
ATOM 7657 N N . ALA B 1 438 ? -12.742 -18.594 0.556 1 96.06 438 ALA B N 1
ATOM 7658 C CA . ALA B 1 438 ? -13.43 -19.156 -0.605 1 96.06 438 ALA B CA 1
ATOM 7659 C C . ALA B 1 438 ? -13.453 -20.672 -0.549 1 96.06 438 ALA B C 1
ATOM 7661 O O . ALA B 1 438 ? -14.477 -21.297 -0.844 1 96.06 438 ALA B O 1
ATOM 7662 N N . ALA B 1 439 ? -12.297 -21.344 -0.229 1 95.19 439 ALA B N 1
ATOM 7663 C CA . ALA B 1 439 ? -12.156 -22.797 -0.237 1 95.19 439 ALA B CA 1
ATOM 7664 C C . ALA B 1 439 ? -12.398 -23.375 1.152 1 95.19 439 ALA B C 1
ATOM 7666 O O . ALA B 1 439 ? -11.469 -23.859 1.802 1 95.19 439 ALA B O 1
ATOM 7667 N N . LYS B 1 440 ? -13.641 -23.578 1.516 1 92.38 440 LYS B N 1
ATOM 7668 C CA . LYS B 1 440 ? -14.008 -23.984 2.863 1 92.38 440 LYS B CA 1
ATOM 7669 C C . LYS B 1 440 ? -13.758 -25.484 3.061 1 92.38 440 LYS B C 1
ATOM 7671 O O . LYS B 1 440 ? -13.711 -25.969 4.195 1 92.38 440 LYS B O 1
ATOM 7676 N N . ASP B 1 441 ? -13.484 -26.141 1.973 1 93.81 441 ASP B N 1
ATOM 7677 C CA . ASP B 1 441 ? -13.242 -27.578 2.031 1 93.81 441 ASP B CA 1
ATOM 7678 C C . ASP B 1 441 ? -11.742 -27.891 2.104 1 93.81 441 ASP B C 1
ATOM 7680 O O . ASP B 1 441 ? -11.344 -29.047 2.146 1 93.81 441 ASP B O 1
ATOM 7684 N N . LYS B 1 442 ? -10.93 -26.906 2.096 1 96.31 442 LYS B N 1
ATOM 7685 C CA . LYS B 1 442 ? -9.484 -27.062 2.119 1 96.31 442 LYS B CA 1
ATOM 7686 C C . LYS B 1 442 ? -8.883 -26.469 3.385 1 96.31 442 LYS B C 1
ATOM 7688 O O . LYS B 1 442 ? -9.375 -25.453 3.893 1 96.31 442 LYS B O 1
ATOM 7693 N N . ARG B 1 443 ? -7.906 -27.062 3.912 1 98.12 443 ARG B N 1
ATOM 7694 C CA . ARG B 1 443 ? -7.031 -26.406 4.875 1 98.12 443 ARG B CA 1
ATOM 7695 C C . ARG B 1 443 ? -5.836 -25.766 4.184 1 98.12 443 ARG B C 1
ATOM 7697 O O . ARG B 1 443 ? -5.016 -26.453 3.576 1 98.12 443 ARG B O 1
ATOM 7704 N N . VAL B 1 444 ? -5.758 -24.5 4.215 1 98.5 444 VAL B N 1
ATOM 7705 C CA . VAL B 1 444 ? -4.73 -23.75 3.494 1 98.5 444 VAL B CA 1
ATOM 7706 C C . VAL B 1 444 ? -3.428 -23.766 4.289 1 98.5 444 VAL B C 1
ATOM 7708 O O . VAL B 1 444 ? -3.416 -23.484 5.484 1 98.5 444 VAL B O 1
ATOM 7711 N N . ILE B 1 445 ? -2.342 -24.156 3.684 1 98.81 445 ILE B N 1
ATOM 7712 C CA . ILE B 1 445 ? -0.994 -24.188 4.246 1 98.81 445 ILE B CA 1
ATOM 7713 C C . ILE B 1 445 ? -0.101 -23.203 3.488 1 98.81 445 ILE B C 1
ATOM 7715 O O . ILE B 1 445 ? 0.166 -23.391 2.299 1 98.81 445 ILE B O 1
ATOM 7719 N N . SER B 1 446 ? 0.343 -22.203 4.172 1 98.69 446 SER B N 1
ATOM 7720 C CA . SER B 1 446 ? 1.148 -21.172 3.529 1 98.69 446 SER B CA 1
ATOM 7721 C C . SER B 1 446 ? 2.598 -21.219 4 1 98.69 446 SER B C 1
ATOM 7723 O O . SER B 1 446 ? 2.865 -21.516 5.168 1 98.69 446 SER B O 1
ATOM 7725 N N . PHE B 1 447 ? 3.516 -20.984 3.123 1 98.69 447 PHE B N 1
ATOM 7726 C CA . PHE B 1 447 ? 4.945 -20.906 3.395 1 98.69 447 PHE B CA 1
ATOM 7727 C C . PHE B 1 447 ? 5.484 -19.516 3.086 1 98.69 447 PHE B C 1
ATOM 7729 O O . PHE B 1 447 ? 5.504 -19.094 1.929 1 98.69 447 PHE B O 1
ATOM 7736 N N . ILE B 1 448 ? 5.887 -18.844 4.109 1 98.31 448 ILE B N 1
ATOM 7737 C CA . ILE B 1 448 ? 6.176 -17.406 3.973 1 98.31 448 ILE B CA 1
ATOM 7738 C C . ILE B 1 448 ? 7.523 -17.094 4.617 1 98.31 448 ILE B C 1
ATOM 7740 O O . ILE B 1 448 ? 7.766 -17.453 5.77 1 98.31 448 ILE B O 1
ATOM 7744 N N . GLY B 1 449 ? 8.422 -16.406 3.877 1 97.5 449 GLY B N 1
ATOM 7745 C CA . GLY B 1 449 ? 9.648 -15.898 4.473 1 97.5 449 GLY B CA 1
ATOM 7746 C C . GLY B 1 449 ? 9.406 -14.781 5.477 1 97.5 449 GLY B C 1
ATOM 7747 O O . GLY B 1 449 ? 8.43 -14.047 5.375 1 97.5 449 GLY B O 1
ATOM 7748 N N . ASP B 1 450 ? 10.375 -14.609 6.395 1 97.44 450 ASP B N 1
ATOM 7749 C CA . ASP B 1 450 ? 10.219 -13.633 7.469 1 97.44 450 ASP B CA 1
ATOM 7750 C C . ASP B 1 450 ? 10.117 -12.219 6.918 1 97.44 450 ASP B C 1
ATOM 7752 O O . ASP B 1 450 ? 9.258 -11.438 7.336 1 97.44 450 ASP B O 1
ATOM 7756 N N . GLY B 1 451 ? 10.977 -11.844 5.953 1 96.31 451 GLY B N 1
ATOM 7757 C CA . GLY B 1 451 ? 10.914 -10.516 5.363 1 96.31 451 GLY B CA 1
ATOM 7758 C C . GLY B 1 451 ? 9.594 -10.242 4.656 1 96.31 451 GLY B C 1
ATOM 7759 O O . GLY B 1 451 ? 9.031 -9.156 4.793 1 96.31 451 GLY B O 1
ATOM 7760 N N . SER B 1 452 ? 9.133 -11.195 3.871 1 97.06 452 SER B N 1
ATOM 7761 C CA . SER B 1 452 ? 7.859 -11.055 3.168 1 97.06 452 SER B CA 1
ATOM 7762 C C . SER B 1 452 ? 6.691 -10.969 4.145 1 97.06 452 SER B C 1
ATOM 7764 O O . SER B 1 452 ? 5.711 -10.266 3.891 1 97.06 452 SER B O 1
ATOM 7766 N N . PHE B 1 453 ? 6.789 -11.703 5.23 1 98.44 453 PHE B N 1
ATOM 7767 C CA . PHE B 1 453 ? 5.738 -11.703 6.242 1 98.44 453 PHE B CA 1
ATOM 7768 C C . PHE B 1 453 ? 5.578 -10.32 6.852 1 98.44 453 PHE B C 1
ATOM 7770 O O . PHE B 1 453 ? 4.461 -9.883 7.129 1 98.44 453 PHE B O 1
ATOM 7777 N N . GLN B 1 454 ? 6.637 -9.633 7.055 1 98.19 454 GLN B N 1
ATOM 7778 C CA . GLN B 1 454 ? 6.617 -8.328 7.699 1 98.19 454 GLN B CA 1
ATOM 7779 C C . GLN B 1 454 ? 5.852 -7.309 6.859 1 98.19 454 GLN B C 1
ATOM 7781 O O . GLN B 1 454 ? 5.34 -6.32 7.391 1 98.19 454 GLN B O 1
ATOM 7786 N N . VAL B 1 455 ? 5.734 -7.543 5.562 1 97.62 455 VAL B N 1
ATOM 7787 C CA . VAL B 1 455 ? 5.117 -6.578 4.656 1 97.62 455 VAL B CA 1
ATOM 7788 C C . VAL B 1 455 ? 3.633 -6.438 4.988 1 97.62 455 VAL B C 1
ATOM 7790 O O . VAL B 1 455 ? 3.084 -5.332 4.957 1 97.62 455 VAL B O 1
ATOM 7793 N N . THR B 1 456 ? 2.92 -7.559 5.293 1 97.88 456 THR B N 1
ATOM 7794 C CA . THR B 1 456 ? 1.476 -7.539 5.504 1 97.88 456 THR B CA 1
ATOM 7795 C C . THR B 1 456 ? 1.095 -8.383 6.719 1 97.88 456 THR B C 1
ATOM 7797 O O . THR B 1 456 ? -0.013 -8.922 6.785 1 97.88 456 THR B O 1
ATOM 7800 N N . ALA B 1 457 ? 1.888 -8.508 7.75 1 98.38 457 ALA B N 1
ATOM 7801 C CA . ALA B 1 457 ? 1.741 -9.398 8.898 1 98.38 457 ALA B CA 1
ATOM 7802 C C . ALA B 1 457 ? 0.396 -9.188 9.586 1 98.38 457 ALA B C 1
ATOM 7804 O O . ALA B 1 457 ? -0.191 -10.133 10.117 1 98.38 457 ALA B O 1
ATOM 7805 N N . GLN B 1 458 ? -0.157 -7.984 9.539 1 97.44 458 GLN B N 1
ATOM 7806 C CA . GLN B 1 458 ? -1.324 -7.59 10.32 1 97.44 458 GLN B CA 1
ATOM 7807 C C . GLN B 1 458 ? -2.545 -8.422 9.945 1 97.44 458 GLN B C 1
ATOM 7809 O O . GLN B 1 458 ? -3.438 -8.633 10.766 1 97.44 458 GLN B O 1
ATOM 7814 N N . GLU B 1 459 ? -2.514 -8.945 8.742 1 97.62 459 GLU B N 1
ATOM 7815 C CA . GLU B 1 459 ? -3.725 -9.578 8.227 1 97.62 459 GLU B CA 1
ATOM 7816 C C . GLU B 1 459 ? -3.943 -10.945 8.867 1 97.62 459 GLU B C 1
ATOM 7818 O O . GLU B 1 459 ? -5.035 -11.516 8.781 1 97.62 459 GLU B O 1
ATOM 7823 N N . VAL B 1 460 ? -2.955 -11.492 9.555 1 98.5 460 VAL B N 1
ATOM 7824 C CA . VAL B 1 460 ? -3.166 -12.711 10.336 1 98.5 460 VAL B CA 1
ATOM 7825 C C . VAL B 1 460 ? -4.25 -12.469 11.383 1 98.5 460 VAL B C 1
ATOM 7827 O O . VAL B 1 460 ? -5.027 -13.375 11.695 1 98.5 460 VAL B O 1
ATOM 7830 N N . SER B 1 461 ? -4.352 -11.203 11.875 1 98.19 461 SER B N 1
ATOM 7831 C CA . SER B 1 461 ? -5.391 -10.875 12.844 1 98.19 461 SER B CA 1
ATOM 7832 C C . SER B 1 461 ? -6.781 -11.039 12.25 1 98.19 461 SER B C 1
ATOM 7834 O O . SER B 1 461 ? -7.715 -11.453 12.938 1 98.19 461 SER B O 1
ATOM 7836 N N . THR B 1 462 ? -6.949 -10.688 10.93 1 98 462 THR B N 1
ATOM 7837 C CA . THR B 1 462 ? -8.227 -10.867 10.258 1 98 462 THR B CA 1
ATOM 7838 C C . THR B 1 462 ? -8.57 -12.352 10.117 1 98 462 THR B C 1
ATOM 7840 O O . THR B 1 462 ? -9.727 -12.742 10.273 1 98 462 THR B O 1
ATOM 7843 N N . MET B 1 463 ? -7.535 -13.203 9.828 1 98.44 463 MET B N 1
ATOM 7844 C CA . MET B 1 463 ? -7.758 -14.648 9.766 1 98.44 463 MET B CA 1
ATOM 7845 C C . MET B 1 463 ? -8.305 -15.172 11.094 1 98.44 463 MET B C 1
ATOM 7847 O O . MET B 1 463 ? -9.227 -15.992 11.109 1 98.44 463 MET B O 1
ATOM 7851 N N . LEU B 1 464 ? -7.688 -14.68 12.164 1 98.25 464 LEU B N 1
ATOM 7852 C CA . LEU B 1 464 ? -8.109 -15.094 13.5 1 98.25 464 LEU B CA 1
ATOM 7853 C C . LEU B 1 464 ? -9.547 -14.656 13.773 1 98.25 464 LEU B C 1
ATOM 7855 O O . LEU B 1 464 ? -10.344 -15.43 14.305 1 98.25 464 LEU B O 1
ATOM 7859 N N . ARG B 1 465 ? -9.836 -13.406 13.391 1 96.75 465 ARG B N 1
ATOM 7860 C CA . ARG B 1 465 ? -11.172 -12.867 13.594 1 96.75 465 ARG B CA 1
ATOM 7861 C C . ARG B 1 465 ? -12.219 -13.711 12.875 1 96.75 465 ARG B C 1
ATOM 7863 O O . ARG B 1 465 ? -13.336 -13.875 13.367 1 96.75 465 ARG B O 1
ATOM 7870 N N . TRP B 1 466 ? -11.883 -14.25 11.75 1 96.75 466 TRP B N 1
ATOM 7871 C CA . TRP B 1 466 ? -12.828 -15.008 10.938 1 96.75 466 TRP B CA 1
ATOM 7872 C C . TRP B 1 466 ? -12.703 -16.5 11.219 1 96.75 466 TRP B C 1
ATOM 7874 O O . TRP B 1 466 ? -13.219 -17.328 10.461 1 96.75 466 TRP B O 1
ATOM 7884 N N . GLU B 1 467 ? -11.891 -16.891 12.242 1 96.94 467 GLU B N 1
ATOM 7885 C CA . GLU B 1 467 ? -11.781 -18.25 12.781 1 96.94 467 GLU B CA 1
ATOM 7886 C C . GLU B 1 467 ? -11.297 -19.234 11.719 1 96.94 467 GLU B C 1
ATOM 7888 O O . GLU B 1 467 ? -11.844 -20.328 11.586 1 96.94 467 GLU B O 1
ATOM 7893 N N . GLN B 1 468 ? -10.344 -18.797 10.938 1 97.81 468 GLN B N 1
ATOM 7894 C CA . GLN B 1 468 ? -9.75 -19.688 9.938 1 97.81 468 GLN B CA 1
ATOM 7895 C C . GLN B 1 468 ? -8.75 -20.641 10.578 1 97.81 468 GLN B C 1
ATOM 7897 O O . GLN B 1 468 ? -8.102 -20.297 11.57 1 97.81 468 GLN B O 1
ATOM 7902 N N . ASN B 1 469 ? -8.617 -21.812 10.062 1 98.38 469 ASN B N 1
ATOM 7903 C CA . ASN B 1 469 ? -7.723 -22.812 10.625 1 98.38 469 ASN B CA 1
ATOM 7904 C C . ASN B 1 469 ? -6.484 -23.016 9.758 1 98.38 469 ASN B C 1
ATOM 7906 O O . ASN B 1 469 ? -5.938 -24.109 9.688 1 98.38 469 ASN B O 1
ATOM 7910 N N . ASN B 1 470 ? -6.059 -22 9.039 1 98.56 470 ASN B N 1
ATOM 7911 C CA . ASN B 1 470 ? -4.871 -22.062 8.188 1 98.56 470 ASN B CA 1
ATOM 7912 C C . ASN B 1 470 ? -3.641 -22.5 8.984 1 98.56 470 ASN B C 1
ATOM 7914 O O . ASN B 1 470 ? -3.584 -22.328 10.195 1 98.56 470 ASN B O 1
ATOM 7918 N N . ILE B 1 471 ? -2.73 -23.109 8.312 1 98.88 471 ILE B N 1
ATOM 7919 C CA . ILE B 1 471 ? -1.395 -23.344 8.852 1 98.88 471 ILE B CA 1
ATOM 7920 C C . ILE B 1 471 ? -0.387 -22.453 8.133 1 98.88 471 ILE B C 1
ATOM 7922 O O . ILE B 1 471 ? -0.254 -22.516 6.91 1 98.88 471 ILE B O 1
ATOM 7926 N N . ILE B 1 472 ? 0.246 -21.625 8.859 1 98.88 472 ILE B N 1
ATOM 7927 C CA . ILE B 1 472 ? 1.274 -20.75 8.297 1 98.88 472 ILE B CA 1
ATOM 7928 C C . ILE B 1 472 ? 2.648 -21.188 8.812 1 98.88 472 ILE B C 1
ATOM 7930 O O . ILE B 1 472 ? 2.906 -21.141 10.016 1 98.88 472 ILE B O 1
ATOM 7934 N N . PHE B 1 473 ? 3.482 -21.672 7.941 1 98.88 473 PHE B N 1
ATOM 7935 C CA . PHE B 1 473 ? 4.895 -21.891 8.242 1 98.88 473 PHE B CA 1
ATOM 7936 C C . PHE B 1 473 ? 5.707 -20.641 7.891 1 98.88 473 PHE B C 1
ATOM 7938 O O . PHE B 1 473 ? 5.852 -20.297 6.715 1 98.88 473 PHE B O 1
ATOM 7945 N N . LEU B 1 474 ? 6.125 -19.984 8.883 1 98.81 474 LEU B N 1
ATOM 7946 C CA . LEU B 1 474 ? 7.027 -18.859 8.672 1 98.81 474 LEU B CA 1
ATOM 7947 C C . LEU B 1 474 ? 8.484 -19.312 8.688 1 98.81 474 LEU B C 1
ATOM 7949 O O . LEU B 1 474 ? 8.977 -19.781 9.711 1 98.81 474 LEU B O 1
ATOM 7953 N N . ILE B 1 475 ? 9.117 -19.188 7.602 1 97.94 475 ILE B N 1
ATOM 7954 C CA . ILE B 1 475 ? 10.516 -19.578 7.492 1 97.94 475 ILE B CA 1
ATOM 7955 C C . ILE B 1 475 ? 11.414 -18.391 7.852 1 97.94 475 ILE B C 1
ATOM 7957 O O . ILE B 1 475 ? 11.617 -17.484 7.035 1 97.94 475 ILE B O 1
ATOM 7961 N N . ASN B 1 476 ? 12.016 -18.391 9.008 1 97.69 476 ASN B N 1
ATOM 7962 C CA . ASN B 1 476 ? 12.828 -17.312 9.555 1 97.69 476 ASN B CA 1
ATOM 7963 C C . ASN B 1 476 ? 14.312 -17.547 9.312 1 97.69 476 ASN B C 1
ATOM 7965 O O . ASN B 1 476 ? 14.961 -18.297 10.047 1 97.69 476 ASN B O 1
ATOM 7969 N N . ASN B 1 477 ? 14.797 -16.953 8.312 1 94.12 477 ASN B N 1
ATOM 7970 C CA . ASN B 1 477 ? 16.234 -17 8.039 1 94.12 477 ASN B CA 1
ATOM 7971 C C . ASN B 1 477 ? 16.891 -15.648 8.258 1 94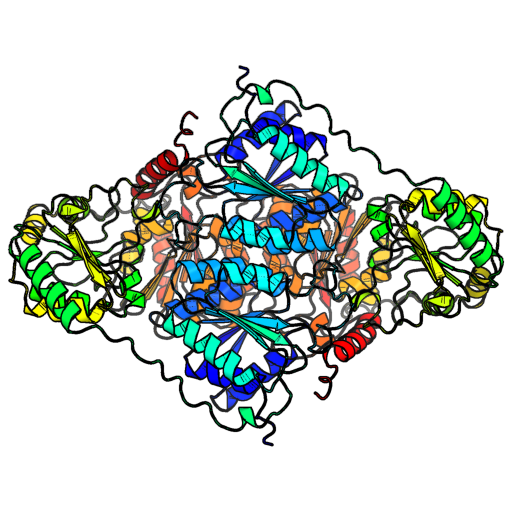.12 477 ASN B C 1
ATOM 7973 O O . ASN B 1 477 ? 18.047 -15.438 7.859 1 94.12 477 ASN B O 1
ATOM 7977 N N . GLY B 1 478 ? 16.141 -14.695 8.758 1 92.06 478 GLY B N 1
ATOM 7978 C CA . GLY B 1 478 ? 16.703 -13.445 9.266 1 92.06 478 GLY B CA 1
ATOM 7979 C C . GLY B 1 478 ? 16.875 -12.391 8.188 1 92.06 478 GLY B C 1
ATOM 7980 O O . GLY B 1 478 ? 17.531 -11.367 8.414 1 92.06 478 GLY B O 1
ATOM 7981 N N . GLY B 1 479 ? 16.344 -12.562 6.996 1 91.5 479 GLY B N 1
ATOM 7982 C CA . GLY B 1 479 ? 16.531 -11.578 5.941 1 91.5 479 GLY B CA 1
ATOM 7983 C C . GLY B 1 479 ? 15.891 -11.977 4.625 1 91.5 479 GLY B C 1
ATOM 7984 O O . GLY B 1 479 ? 15.164 -12.969 4.559 1 91.5 479 GLY B O 1
ATOM 7985 N N . TYR B 1 480 ? 16.125 -11.078 3.633 1 91.12 480 TYR B N 1
ATOM 7986 C CA . TYR B 1 480 ? 15.664 -11.344 2.275 1 91.12 480 TYR B CA 1
ATOM 7987 C C . TYR B 1 480 ? 16.625 -12.281 1.548 1 91.12 480 TYR B C 1
ATOM 7989 O O . TYR B 1 480 ? 17.391 -11.844 0.692 1 91.12 480 TYR B O 1
ATOM 7997 N N . THR B 1 481 ? 16.406 -13.5 1.768 1 87.62 481 THR B N 1
ATOM 7998 C CA . THR B 1 481 ? 17.359 -14.492 1.276 1 87.62 481 THR B CA 1
ATOM 7999 C C . THR B 1 481 ? 17.359 -14.539 -0.249 1 87.62 481 THR B C 1
ATOM 8001 O O . THR B 1 481 ? 18.406 -14.719 -0.875 1 87.62 481 THR B O 1
ATOM 8004 N N . ILE B 1 482 ? 16.203 -14.422 -0.835 1 85.62 482 ILE B N 1
ATOM 8005 C CA . ILE B 1 482 ? 16.156 -14.445 -2.293 1 85.62 482 ILE B CA 1
ATOM 8006 C C . ILE B 1 482 ? 16.984 -13.289 -2.852 1 85.62 482 ILE B C 1
ATOM 8008 O O . ILE B 1 482 ? 17.672 -13.438 -3.865 1 85.62 482 ILE B O 1
ATOM 8012 N N . GLU B 1 483 ? 16.938 -12.172 -2.229 1 85.5 483 GLU B N 1
ATOM 8013 C CA . GLU B 1 483 ? 17.734 -11.023 -2.658 1 85.5 483 GLU B CA 1
ATOM 8014 C C . GLU B 1 483 ? 19.219 -11.266 -2.432 1 85.5 483 GLU B C 1
ATOM 8016 O O . GLU B 1 483 ? 20.062 -10.852 -3.24 1 85.5 483 GLU B O 1
ATOM 8021 N N . VAL B 1 484 ? 19.531 -11.859 -1.312 1 85 484 VAL B N 1
ATOM 8022 C CA . VAL B 1 484 ? 20.922 -12.172 -0.981 1 85 484 VAL B CA 1
ATOM 8023 C C . VAL B 1 484 ? 21.531 -13.023 -2.09 1 85 484 VAL B C 1
ATOM 8025 O O . VAL B 1 484 ? 22.703 -12.82 -2.459 1 85 484 VAL B O 1
ATOM 8028 N N . GLU B 1 485 ? 20.688 -13.93 -2.623 1 85.31 485 GLU B N 1
ATOM 8029 C CA . GLU B 1 485 ? 21.203 -14.852 -3.637 1 85.31 485 GLU B CA 1
ATOM 8030 C C . GLU B 1 485 ? 21.266 -14.172 -5.004 1 85.31 485 GLU B C 1
ATOM 8032 O O . GLU B 1 485 ? 21.984 -14.648 -5.895 1 85.31 485 GLU B O 1
ATOM 8037 N N . ILE B 1 486 ? 20.578 -13.133 -5.168 1 82.31 486 ILE B N 1
ATOM 8038 C CA . ILE B 1 486 ? 20.688 -12.336 -6.383 1 82.31 486 ILE B CA 1
ATOM 8039 C C . ILE B 1 486 ? 21.844 -11.344 -6.246 1 82.31 486 ILE B C 1
ATOM 8041 O O . ILE B 1 486 ? 22.688 -11.234 -7.141 1 82.31 486 ILE B O 1
ATOM 8045 N N . HIS B 1 487 ? 21.828 -10.625 -5.184 1 87.31 487 HIS B N 1
ATOM 8046 C CA . HIS B 1 487 ? 22.828 -9.609 -4.859 1 87.31 487 HIS B CA 1
ATOM 8047 C C . HIS B 1 487 ? 22.844 -9.32 -3.361 1 87.31 487 HIS B C 1
ATOM 8049 O O . HIS B 1 487 ? 21.906 -8.742 -2.824 1 87.31 487 HIS B O 1
ATOM 8055 N N . ASP B 1 488 ? 23.953 -9.648 -2.752 1 87.12 488 ASP B N 1
ATOM 8056 C CA . ASP B 1 488 ? 24.016 -9.531 -1.298 1 87.12 488 ASP B CA 1
ATOM 8057 C C . ASP B 1 488 ? 24.375 -8.109 -0.875 1 87.12 488 ASP B C 1
ATOM 8059 O O . ASP B 1 488 ? 25.016 -7.375 -1.634 1 87.12 488 ASP B O 1
ATOM 8063 N N . GLY B 1 489 ? 23.844 -7.609 0.248 1 89.94 489 GLY B N 1
ATOM 8064 C CA . GLY B 1 489 ? 24.109 -6.324 0.875 1 89.94 489 GLY B CA 1
ATOM 8065 C C . GLY B 1 489 ? 23.469 -6.18 2.238 1 89.94 489 GLY B C 1
ATOM 8066 O O . GLY B 1 489 ? 22.562 -6.938 2.586 1 89.94 489 GLY B O 1
ATOM 8067 N N . PRO B 1 490 ? 23.953 -5.238 3.01 1 90.12 490 PRO B N 1
ATOM 8068 C CA . PRO B 1 490 ? 23.438 -5.059 4.367 1 90.12 490 PRO B CA 1
ATOM 8069 C C . PRO B 1 490 ? 21.938 -4.727 4.395 1 90.12 490 PRO B C 1
ATOM 8071 O O . PRO B 1 490 ? 21.266 -4.992 5.387 1 90.12 490 PRO B O 1
ATOM 8074 N N . TYR B 1 491 ? 21.438 -4.172 3.307 1 91.88 491 TYR B N 1
ATOM 8075 C CA . TYR B 1 491 ? 20.031 -3.787 3.215 1 91.88 491 TYR B CA 1
ATOM 8076 C C . TYR B 1 491 ? 19.141 -5.02 3.178 1 91.88 491 TYR B C 1
ATOM 8078 O O . TYR B 1 491 ? 17.922 -4.91 3.338 1 91.88 491 TYR B O 1
ATOM 8086 N N . ASN B 1 492 ? 19.641 -6.203 3.053 1 92.81 492 ASN B N 1
ATOM 8087 C CA . ASN B 1 492 ? 18.875 -7.438 3.041 1 92.81 492 ASN B CA 1
ATOM 8088 C C . ASN B 1 492 ? 18.656 -7.984 4.449 1 92.81 492 ASN B C 1
ATOM 8090 O O . ASN B 1 492 ? 17.906 -8.938 4.645 1 92.81 492 ASN B O 1
ATOM 8094 N N . ILE B 1 493 ? 19.297 -7.344 5.457 1 92.31 493 ILE B N 1
ATOM 8095 C CA . ILE B 1 493 ? 19.125 -7.734 6.852 1 92.31 493 ILE B CA 1
ATOM 8096 C C . ILE B 1 493 ? 17.922 -6.992 7.453 1 92.31 493 ILE B C 1
ATOM 8098 O O . ILE B 1 493 ? 17.844 -5.762 7.367 1 92.31 493 ILE B O 1
ATOM 8102 N N . ILE B 1 494 ? 17.016 -7.711 8.07 1 93.88 494 ILE B N 1
ATOM 8103 C CA . ILE B 1 494 ? 15.812 -7.09 8.625 1 93.88 494 ILE B CA 1
ATOM 8104 C C . ILE B 1 494 ? 15.789 -7.266 10.141 1 93.88 494 ILE B C 1
ATOM 8106 O O . ILE B 1 494 ? 16.531 -8.078 10.688 1 93.88 494 ILE B O 1
ATOM 8110 N N . LYS B 1 495 ? 15.008 -6.508 10.836 1 95.44 495 LYS B N 1
ATOM 8111 C CA . LYS B 1 495 ? 14.773 -6.707 12.258 1 95.44 495 LYS B CA 1
ATOM 8112 C C . LYS B 1 495 ? 14.023 -8.008 12.523 1 95.44 495 LYS B C 1
ATOM 8114 O O . LYS B 1 495 ? 12.961 -8.25 11.938 1 95.44 495 LYS B O 1
ATOM 8119 N N . ASN B 1 496 ? 14.68 -8.844 13.242 1 96.69 496 ASN B N 1
ATOM 8120 C CA . ASN B 1 496 ? 14.031 -10.109 13.57 1 96.69 496 ASN B CA 1
ATOM 8121 C C . ASN B 1 496 ? 13 -9.945 14.688 1 96.69 496 ASN B C 1
ATOM 8123 O O . ASN B 1 496 ? 13.305 -9.359 15.734 1 96.69 496 ASN B O 1
ATOM 8127 N N . TRP B 1 497 ? 11.805 -10.352 14.484 1 98.31 497 TRP B N 1
ATOM 8128 C CA . TRP B 1 497 ? 10.727 -10.266 15.461 1 98.31 497 TRP B CA 1
ATOM 8129 C C . TRP B 1 497 ? 10.594 -11.57 16.234 1 98.31 497 TRP B C 1
ATOM 8131 O O . TRP B 1 497 ? 11.234 -12.57 15.898 1 98.31 497 TRP B O 1
ATOM 8141 N N . ASN B 1 498 ? 9.961 -11.531 17.375 1 98.5 498 ASN B N 1
ATOM 8142 C CA . ASN B 1 498 ? 9.281 -12.695 17.938 1 98.5 498 ASN B CA 1
ATOM 8143 C C . ASN B 1 498 ? 7.961 -12.969 17.219 1 98.5 498 ASN B C 1
ATOM 8145 O O . ASN B 1 498 ? 6.895 -12.609 17.719 1 98.5 498 ASN B O 1
ATOM 8149 N N . TYR B 1 499 ? 8.109 -13.68 16.094 1 98.69 499 TYR B N 1
ATOM 8150 C CA . TYR B 1 499 ? 6.965 -13.781 15.188 1 98.69 499 TYR B CA 1
ATOM 8151 C C . TYR B 1 499 ? 5.809 -14.516 15.859 1 98.69 499 TYR B C 1
ATOM 8153 O O . TYR B 1 499 ? 4.645 -14.156 15.664 1 98.69 499 TYR B O 1
ATOM 8161 N N . THR B 1 500 ? 6.043 -15.586 16.594 1 98.62 500 THR B N 1
ATOM 8162 C CA . THR B 1 500 ? 4.977 -16.25 17.328 1 98.62 500 THR B CA 1
ATOM 8163 C C . THR B 1 500 ? 4.332 -15.289 18.328 1 98.62 500 THR B C 1
ATOM 8165 O O . THR B 1 500 ? 3.111 -15.297 18.5 1 98.62 500 THR B O 1
ATOM 8168 N N . GLY B 1 501 ? 5.172 -14.453 19 1 98.56 501 GLY B N 1
ATOM 8169 C CA . GLY B 1 501 ? 4.652 -13.445 19.922 1 98.56 501 GLY B CA 1
ATOM 8170 C C . GLY B 1 501 ? 3.73 -12.445 19.25 1 98.56 501 GLY B C 1
ATOM 8171 O O . GLY B 1 501 ? 2.736 -12.016 19.828 1 98.56 501 GLY B O 1
ATOM 8172 N N . VAL B 1 502 ? 4.066 -12.047 18.031 1 98.69 502 VAL B N 1
ATOM 8173 C CA . VAL B 1 502 ? 3.234 -11.125 17.266 1 98.69 502 VAL B CA 1
ATOM 8174 C C . VAL B 1 502 ? 1.854 -11.742 17.047 1 98.69 502 VAL B C 1
ATOM 8176 O O . VAL B 1 502 ? 0.833 -11.102 17.297 1 98.69 502 VAL B O 1
ATOM 8179 N N . VAL B 1 503 ? 1.847 -13 16.594 1 98.75 503 VAL B N 1
ATOM 8180 C CA . VAL B 1 503 ? 0.588 -13.672 16.281 1 98.75 503 VAL B CA 1
ATOM 8181 C C . VAL B 1 503 ? -0.221 -13.875 17.562 1 98.75 503 VAL B C 1
ATOM 8183 O O . VAL B 1 503 ? -1.443 -13.711 17.562 1 98.75 503 VAL B O 1
ATOM 8186 N N . GLU B 1 504 ? 0.414 -14.227 18.641 1 98.56 504 GLU B N 1
ATOM 8187 C CA . GLU B 1 504 ? -0.261 -14.359 19.922 1 98.56 504 GLU B CA 1
ATOM 8188 C C . GLU B 1 504 ? -0.877 -13.039 20.359 1 98.56 504 GLU B C 1
ATOM 8190 O O . GLU B 1 504 ? -1.97 -13.016 20.938 1 98.56 504 GLU B O 1
ATOM 8195 N N . ALA B 1 505 ? -0.139 -11.953 20.078 1 98.56 505 ALA B N 1
ATOM 8196 C CA . ALA B 1 505 ? -0.661 -10.633 20.422 1 98.56 505 ALA B CA 1
ATOM 8197 C C . ALA B 1 505 ? -1.87 -10.281 19.562 1 98.56 505 ALA B C 1
ATOM 8199 O O . ALA B 1 505 ? -2.814 -9.648 20.031 1 98.56 505 ALA B O 1
ATOM 8200 N N . PHE B 1 506 ? -1.821 -10.68 18.312 1 98.44 506 PHE B N 1
ATOM 8201 C CA . PHE B 1 506 ? -2.98 -10.492 17.438 1 98.44 506 PHE B CA 1
ATOM 8202 C C . PHE B 1 506 ? -4.184 -11.258 17.984 1 98.44 506 PHE B C 1
ATOM 8204 O O . PHE B 1 506 ? -5.312 -10.773 17.922 1 98.44 506 PHE B O 1
ATOM 8211 N N . HIS B 1 507 ? -3.955 -12.516 18.453 1 97.75 507 HIS B N 1
ATOM 8212 C CA . HIS B 1 507 ? -4.996 -13.383 18.984 1 97.75 507 HIS B CA 1
ATOM 8213 C C . HIS B 1 507 ? -5.691 -12.742 20.188 1 97.75 507 HIS B C 1
ATOM 8215 O O . HIS B 1 507 ? -6.922 -12.727 20.266 1 97.75 507 HIS B O 1
ATOM 8221 N N . ASN B 1 508 ? -4.84 -12.195 21.047 1 97.19 508 ASN B N 1
ATOM 8222 C CA . ASN B 1 508 ? -5.285 -11.461 22.234 1 97.19 508 ASN B CA 1
ATOM 8223 C C . ASN B 1 508 ? -6.34 -12.242 23.016 1 97.19 508 ASN B C 1
ATOM 8225 O O . ASN B 1 508 ? -7.301 -11.664 23.516 1 97.19 508 ASN B O 1
ATOM 8229 N N . GLY B 1 509 ? -6.305 -13.523 22.984 1 94.31 509 GLY B N 1
ATOM 8230 C CA . GLY B 1 509 ? -7.16 -14.367 23.797 1 94.31 509 GLY B CA 1
ATOM 8231 C C . GLY B 1 509 ? -8.516 -14.625 23.172 1 94.31 509 GLY B C 1
ATOM 8232 O O . GLY B 1 509 ? -9.391 -15.227 23.797 1 94.31 509 GLY B O 1
ATOM 8233 N N . GLU B 1 510 ? -8.727 -14.148 22 1 93.25 510 GLU B N 1
ATOM 8234 C CA . GLU B 1 510 ? -10.008 -14.32 21.328 1 93.25 510 GLU B CA 1
ATOM 8235 C C . GLU B 1 510 ? -9.859 -15.211 20.094 1 93.25 510 GLU B C 1
ATOM 8237 O O . GLU B 1 510 ? -9.242 -14.812 19.094 1 93.25 510 GLU B O 1
ATOM 8242 N N . GLY B 1 511 ? -10.484 -16.375 20.031 1 91.19 511 GLY B N 1
ATOM 8243 C CA . GLY B 1 511 ? -10.383 -17.328 18.938 1 91.19 511 GLY B CA 1
ATOM 8244 C C . GLY B 1 511 ? -9.516 -18.516 19.266 1 91.19 511 GLY B C 1
ATOM 8245 O O . GLY B 1 511 ? -9.273 -18.812 20.438 1 91.19 511 GLY B O 1
ATOM 8246 N N . LYS B 1 512 ? -9.188 -19.328 18.297 1 96.88 512 LYS B N 1
ATOM 8247 C CA . LYS B 1 512 ? -8.336 -20.516 18.422 1 96.88 512 LYS B CA 1
ATOM 8248 C C . LYS B 1 512 ? -7.02 -20.312 17.672 1 96.88 512 LYS B C 1
ATOM 8250 O O . LYS B 1 512 ? -7.016 -20.109 16.453 1 96.88 512 LYS B O 1
ATOM 8255 N N . CYS B 1 513 ? -6.016 -20.312 18.391 1 98.25 513 CYS B N 1
ATOM 8256 C CA . CYS B 1 513 ? -4.695 -20.047 17.828 1 98.25 513 CYS B CA 1
ATOM 8257 C C . CYS B 1 513 ? -3.643 -20.953 18.469 1 98.25 513 CYS B C 1
ATOM 8259 O O . CYS B 1 513 ? -3.646 -21.172 19.672 1 98.25 513 CYS B O 1
ATOM 8261 N N . TYR B 1 514 ? -2.838 -21.609 17.641 1 98.69 514 TYR B N 1
ATOM 8262 C CA . TYR B 1 514 ? -1.673 -22.391 18.062 1 98.69 514 TYR B CA 1
ATOM 8263 C C . TYR B 1 514 ? -0.395 -21.812 17.453 1 98.69 514 TYR B C 1
ATOM 8265 O O . TYR B 1 514 ? -0.323 -21.578 16.25 1 98.69 514 TYR B O 1
ATOM 8273 N N . THR B 1 515 ? 0.516 -21.469 18.266 1 98.75 515 THR B N 1
ATOM 8274 C CA . THR B 1 515 ? 1.817 -21.016 17.797 1 98.75 515 THR B CA 1
ATOM 8275 C C . THR B 1 515 ? 2.93 -21.922 18.297 1 98.75 515 THR B C 1
ATOM 8277 O O . THR B 1 515 ? 2.818 -22.516 19.359 1 98.75 515 THR B O 1
ATOM 8280 N N . ALA B 1 516 ? 3.945 -22.109 17.516 1 98.75 516 ALA B N 1
ATOM 8281 C CA . ALA B 1 516 ? 5.121 -22.891 17.906 1 98.75 516 ALA B CA 1
ATOM 8282 C C . ALA B 1 516 ? 6.383 -22.344 17.234 1 98.75 516 ALA B C 1
ATOM 8284 O O . ALA B 1 516 ? 6.336 -21.859 16.109 1 98.75 516 ALA B O 1
ATOM 8285 N N . LYS B 1 517 ? 7.426 -22.391 17.969 1 97.94 517 LYS B N 1
ATOM 8286 C CA . LYS B 1 517 ? 8.766 -22.125 17.453 1 97.94 517 LYS B CA 1
ATOM 8287 C C . LYS B 1 517 ? 9.578 -23.406 17.328 1 97.94 517 LYS B C 1
ATOM 8289 O O . LYS B 1 517 ? 9.711 -24.156 18.312 1 97.94 517 LYS B O 1
ATOM 8294 N N . VAL B 1 518 ? 10.062 -23.656 16.156 1 98.31 518 VAL B N 1
ATOM 8295 C CA . VAL B 1 518 ? 10.75 -24.922 15.953 1 98.31 518 VAL B CA 1
ATOM 8296 C C . VAL B 1 518 ? 12.172 -24.656 15.461 1 98.31 518 VAL B C 1
ATOM 8298 O O . VAL B 1 518 ? 12.383 -23.828 14.57 1 98.31 518 VAL B O 1
ATOM 8301 N N . ARG B 1 519 ? 13.148 -25.375 16.031 1 97.5 519 ARG B N 1
ATOM 8302 C CA . ARG B 1 519 ? 14.562 -25.234 15.703 1 97.5 519 ARG B CA 1
ATOM 8303 C C . ARG B 1 519 ? 15.164 -26.562 15.273 1 97.5 519 ARG B C 1
ATOM 8305 O O . ARG B 1 519 ? 16.234 -26.609 14.664 1 97.5 519 ARG B O 1
ATOM 8312 N N . THR B 1 520 ? 14.43 -27.641 15.609 1 97.75 520 THR B N 1
ATOM 8313 C CA . THR B 1 520 ? 14.922 -28.984 15.328 1 97.75 520 THR B CA 1
ATOM 8314 C C . THR B 1 520 ? 13.844 -29.828 14.641 1 97.75 520 THR B C 1
ATOM 8316 O O . THR B 1 520 ? 12.672 -29.438 14.609 1 97.75 520 THR B O 1
ATOM 8319 N N . GLU B 1 521 ? 14.281 -30.922 14.078 1 97.81 521 GLU B N 1
ATOM 8320 C CA . GLU B 1 521 ? 13.344 -31.828 13.414 1 97.81 521 GLU B CA 1
ATOM 8321 C C . GLU B 1 521 ? 12.32 -32.375 14.398 1 97.81 521 GLU B C 1
ATOM 8323 O O . GLU B 1 521 ? 11.148 -32.562 14.055 1 97.81 521 GLU B O 1
ATOM 8328 N N . GLU B 1 522 ? 12.75 -32.719 15.609 1 97.69 522 GLU B N 1
ATOM 8329 C CA . GLU B 1 522 ? 11.859 -33.219 16.641 1 97.69 522 GLU B CA 1
ATOM 8330 C C . GLU B 1 522 ? 10.75 -32.219 16.969 1 97.69 522 GLU B C 1
ATOM 8332 O O . GLU B 1 522 ? 9.578 -32.594 17.062 1 97.69 522 GLU B O 1
ATOM 8337 N N . GLU B 1 523 ? 11.164 -31.016 17.109 1 98.31 523 GLU B N 1
ATOM 8338 C CA . GLU B 1 523 ? 10.195 -29.969 17.406 1 98.31 523 GLU B CA 1
ATOM 8339 C C . GLU B 1 523 ? 9.227 -29.781 16.234 1 98.31 523 GLU B C 1
ATOM 8341 O O . GLU B 1 523 ? 8.047 -29.5 16.453 1 98.31 523 GLU B O 1
ATOM 8346 N N . LEU B 1 524 ? 9.766 -29.906 15.055 1 98.38 524 LEU B N 1
ATOM 8347 C CA . LEU B 1 524 ? 8.93 -29.797 13.867 1 98.38 524 LEU B CA 1
ATOM 8348 C C . LEU B 1 524 ? 7.855 -30.875 13.852 1 98.38 524 LEU B C 1
ATOM 8350 O O . LEU B 1 524 ? 6.68 -30.594 13.602 1 98.38 524 LEU B O 1
ATOM 8354 N N . LYS B 1 525 ? 8.266 -32.125 14.055 1 97.88 525 LYS B N 1
ATOM 8355 C CA . LYS B 1 525 ? 7.32 -33.25 14.07 1 97.88 525 LYS B CA 1
ATOM 8356 C C . LYS B 1 525 ? 6.215 -33 15.102 1 97.88 525 LYS B C 1
ATOM 8358 O O . LYS B 1 525 ? 5.039 -33.25 14.812 1 97.88 525 LYS B O 1
ATOM 8363 N N . LYS B 1 526 ? 6.602 -32.531 16.234 1 98.31 526 LYS B N 1
ATOM 8364 C CA . LYS B 1 526 ? 5.637 -32.25 17.297 1 98.31 526 LYS B CA 1
ATOM 8365 C C . LYS B 1 526 ? 4.66 -31.156 16.875 1 98.31 526 LYS B C 1
ATOM 8367 O O . LYS B 1 526 ? 3.459 -31.25 17.141 1 98.31 526 LYS B O 1
ATOM 8372 N N . ALA B 1 527 ? 5.18 -30.094 16.281 1 98.62 527 ALA B N 1
ATOM 8373 C CA . ALA B 1 527 ? 4.344 -28.984 15.852 1 98.62 527 ALA B CA 1
ATOM 8374 C C . ALA B 1 527 ? 3.352 -29.422 14.781 1 98.62 527 ALA B C 1
ATOM 8376 O O . ALA B 1 527 ? 2.189 -29 14.789 1 98.62 527 ALA B O 1
ATOM 8377 N N . ILE B 1 528 ? 3.816 -30.203 13.844 1 98.5 528 ILE B N 1
ATOM 8378 C CA . ILE B 1 528 ? 2.959 -30.703 12.773 1 98.5 528 ILE B CA 1
ATOM 8379 C C . ILE B 1 528 ? 1.87 -31.594 13.359 1 98.5 528 ILE B C 1
ATOM 8381 O O . ILE B 1 528 ? 0.696 -31.469 13 1 98.5 528 ILE B O 1
ATOM 8385 N N . GLU B 1 529 ? 2.256 -32.5 14.258 1 98.19 529 GLU B N 1
ATOM 8386 C CA . GLU B 1 529 ? 1.287 -33.375 14.906 1 98.19 529 GLU B CA 1
ATOM 8387 C C . GLU B 1 529 ? 0.234 -32.562 15.664 1 98.19 529 GLU B C 1
ATOM 8389 O O . GLU B 1 529 ? -0.958 -32.875 15.594 1 98.19 529 GLU B O 1
ATOM 8394 N N . ALA B 1 530 ? 0.661 -31.594 16.312 1 98.44 530 ALA B N 1
ATOM 8395 C CA . ALA B 1 530 ? -0.255 -30.734 17.062 1 98.44 530 ALA B CA 1
ATOM 8396 C C . ALA B 1 530 ? -1.207 -30 16.125 1 98.44 530 ALA B C 1
ATOM 8398 O O . ALA B 1 530 ? -2.391 -29.844 16.422 1 98.44 530 ALA B O 1
ATOM 8399 N N . SER B 1 531 ? -0.692 -29.5 15.008 1 98.25 531 SER B N 1
ATOM 8400 C CA . SER B 1 531 ? -1.494 -28.734 14.055 1 98.25 531 SER B CA 1
ATOM 8401 C C . SER B 1 531 ? -2.539 -29.625 13.383 1 98.25 531 SER B C 1
ATOM 8403 O O . SER B 1 531 ? -3.637 -29.172 13.062 1 98.25 531 SER B O 1
ATOM 8405 N N . LEU B 1 532 ? -2.266 -30.922 13.188 1 97.31 532 LEU B N 1
ATOM 8406 C CA . LEU B 1 532 ? -3.158 -31.828 12.477 1 97.31 532 LEU B CA 1
ATOM 8407 C C . LEU B 1 532 ? -4.113 -32.531 13.445 1 97.31 532 LEU B C 1
ATOM 8409 O O . LEU B 1 532 ? -5.148 -33.031 13.039 1 97.31 532 LEU B O 1
ATOM 8413 N N . GLY B 1 533 ? -3.807 -32.5 14.688 1 97 533 GLY B N 1
ATOM 8414 C CA . GLY B 1 533 ? -4.613 -33.188 15.688 1 97 533 GLY B CA 1
ATOM 8415 C C . GLY B 1 533 ? -5.379 -32.25 16.594 1 97 533 GLY B C 1
ATOM 8416 O O . GLY B 1 533 ? -6.414 -31.703 16.203 1 97 533 GLY B O 1
ATOM 8417 N N . PRO B 1 534 ? -4.75 -31.938 17.75 1 97.69 534 PRO B N 1
ATOM 8418 C CA . PRO B 1 534 ? -5.477 -31.156 18.75 1 97.69 534 PRO B CA 1
ATOM 8419 C C . PRO B 1 534 ? -5.848 -29.766 18.281 1 97.69 534 PRO B C 1
ATOM 8421 O O . PRO B 1 534 ? -6.824 -29.172 18.75 1 97.69 534 PRO B O 1
ATOM 8424 N N . ASN B 1 535 ? -5.098 -29.219 17.391 1 98.31 535 ASN B N 1
ATOM 8425 C CA . ASN B 1 535 ? -5.328 -27.859 16.938 1 98.31 535 ASN B CA 1
ATOM 8426 C C . ASN B 1 535 ? -5.828 -27.812 15.5 1 98.31 535 ASN B C 1
ATOM 8428 O O . ASN B 1 535 ? -5.586 -26.828 14.789 1 98.31 535 ASN B O 1
ATOM 8432 N N . LYS B 1 536 ? -6.473 -28.828 15.062 1 97.12 536 LYS B N 1
ATOM 8433 C CA . LYS B 1 536 ? -6.914 -28.938 13.68 1 97.12 536 LYS B CA 1
ATOM 8434 C C . LYS B 1 536 ? -7.871 -27.797 13.312 1 97.12 536 LYS B C 1
ATOM 8436 O O . LYS B 1 536 ? -7.961 -27.406 12.148 1 97.12 536 LYS B O 1
ATOM 8441 N N . ASP B 1 537 ? -8.562 -27.219 14.297 1 97.25 537 ASP B N 1
ATOM 8442 C CA . ASP B 1 537 ? -9.555 -26.172 14.031 1 97.25 537 ASP B CA 1
ATOM 8443 C C . ASP B 1 537 ? -8.992 -24.781 14.367 1 97.25 537 ASP B C 1
ATOM 8445 O O . ASP B 1 537 ? -9.719 -23.797 14.344 1 97.25 537 ASP B O 1
ATOM 8449 N N . SER B 1 538 ? -7.742 -24.688 14.68 1 98.25 538 SER B N 1
ATOM 8450 C CA . SER B 1 538 ? -7.082 -23.438 15.047 1 98.25 538 SER B CA 1
ATOM 8451 C C . SER B 1 538 ? -6.219 -22.922 13.898 1 98.25 538 SER B C 1
ATOM 8453 O O . SER B 1 538 ? -5.75 -23.703 13.062 1 98.25 538 SER B O 1
ATOM 8455 N N . LEU B 1 539 ? -6.152 -21.578 13.844 1 98.69 539 LEU B N 1
ATOM 8456 C CA . LEU B 1 539 ? -5.027 -21.062 13.07 1 98.69 539 LEU B CA 1
ATOM 8457 C C . LEU B 1 539 ? -3.703 -21.5 13.688 1 98.69 539 LEU B C 1
ATOM 8459 O O . LEU B 1 539 ? -3.48 -21.328 14.883 1 98.69 539 LEU B O 1
ATOM 8463 N N . CYS B 1 540 ? -2.863 -22.172 12.945 1 98.88 540 CYS B N 1
ATOM 8464 C CA . CYS B 1 540 ? -1.561 -22.641 13.414 1 98.88 540 CYS B CA 1
ATOM 8465 C C . CYS B 1 540 ? -0.436 -21.828 12.781 1 98.88 540 CYS B C 1
ATOM 8467 O O . CYS B 1 540 ? -0.31 -21.781 11.555 1 98.88 540 CYS B O 1
ATOM 8469 N N . PHE B 1 541 ? 0.296 -21.156 13.617 1 98.88 541 PHE B N 1
ATOM 8470 C CA . PHE B 1 541 ? 1.455 -20.375 13.188 1 98.88 541 PHE B CA 1
ATOM 8471 C C . PHE B 1 541 ? 2.746 -21 13.703 1 98.88 541 PHE B C 1
ATOM 8473 O O . PHE B 1 541 ? 3.008 -21 14.906 1 98.88 541 PHE B O 1
ATOM 8480 N N . ILE B 1 542 ? 3.523 -21.516 12.812 1 98.88 542 ILE B N 1
ATOM 8481 C CA . ILE B 1 542 ? 4.742 -22.234 13.164 1 98.88 542 ILE B CA 1
ATOM 8482 C C . ILE B 1 542 ? 5.957 -21.484 12.617 1 98.88 542 ILE B C 1
ATOM 8484 O O . ILE B 1 542 ? 6.172 -21.438 11.406 1 98.88 542 ILE B O 1
ATOM 8488 N N . GLU B 1 543 ? 6.68 -20.875 13.477 1 98.75 543 GLU B N 1
ATOM 8489 C CA . GLU B 1 543 ? 7.93 -20.219 13.125 1 98.75 543 GLU B CA 1
ATOM 8490 C C . GLU B 1 543 ? 9.078 -21.219 13.047 1 98.75 543 GLU B C 1
ATOM 8492 O O . GLU B 1 543 ? 9.43 -21.844 14.047 1 98.75 543 GLU B O 1
ATOM 8497 N N . VAL B 1 544 ? 9.602 -21.344 11.859 1 98.5 544 VAL B N 1
ATOM 8498 C CA . VAL B 1 544 ? 10.688 -22.281 11.609 1 98.5 544 VAL B CA 1
ATOM 8499 C C . VAL B 1 544 ? 12.008 -21.531 11.516 1 98.5 544 VAL B C 1
ATOM 8501 O O . VAL B 1 544 ? 12.219 -20.734 10.586 1 98.5 544 VAL B O 1
ATOM 8504 N N . ILE B 1 545 ? 12.898 -21.812 12.43 1 97.62 545 ILE B N 1
ATOM 8505 C CA . ILE B 1 545 ? 14.188 -21.141 12.445 1 97.62 545 ILE B CA 1
ATOM 8506 C C . ILE B 1 545 ? 15.203 -21.953 11.641 1 97.62 545 ILE B C 1
ATOM 8508 O O . ILE B 1 545 ? 15.445 -23.125 11.93 1 97.62 545 ILE B O 1
ATOM 8512 N N . VAL B 1 546 ? 15.703 -21.359 10.609 1 95.94 546 VAL B N 1
ATOM 8513 C CA . VAL B 1 546 ? 16.703 -22.016 9.781 1 95.94 546 VAL B CA 1
ATOM 8514 C C . VAL B 1 546 ? 17.922 -21.109 9.609 1 95.94 546 VAL B C 1
ATOM 8516 O O . VAL B 1 546 ? 17.875 -19.922 9.93 1 95.94 546 VAL B O 1
ATOM 8519 N N . HIS B 1 547 ? 19.031 -21.703 9.227 1 93.25 547 HIS B N 1
ATOM 8520 C CA . HIS B 1 547 ? 20.25 -20.922 8.992 1 93.25 547 HIS B CA 1
ATOM 8521 C C . HIS B 1 547 ? 20.062 -19.953 7.836 1 93.25 547 HIS B C 1
ATOM 8523 O O . HIS B 1 547 ? 19.422 -20.281 6.84 1 93.25 547 HIS B O 1
ATOM 8529 N N . LYS B 1 548 ? 20.688 -18.891 7.91 1 88.56 548 LYS B N 1
ATOM 8530 C CA . LYS B 1 548 ? 20.531 -17.828 6.918 1 88.56 548 LYS B CA 1
ATOM 8531 C C . LYS B 1 548 ? 20.969 -18.297 5.535 1 88.56 548 LYS B C 1
ATOM 8533 O O . LYS B 1 548 ? 20.453 -17.828 4.52 1 88.56 548 LYS B O 1
ATOM 8538 N N . ASP B 1 549 ? 21.875 -19.266 5.445 1 87.38 549 ASP B N 1
ATOM 8539 C CA . ASP B 1 549 ? 22.422 -19.734 4.176 1 87.38 549 ASP B CA 1
ATOM 8540 C C . ASP B 1 549 ? 21.75 -21.016 3.721 1 87.38 549 ASP B C 1
ATOM 8542 O O . ASP B 1 549 ? 22.125 -21.594 2.693 1 87.38 549 ASP B O 1
ATOM 8546 N N . ASP B 1 550 ? 20.844 -21.484 4.531 1 91.19 550 ASP B N 1
ATOM 8547 C CA . ASP B 1 550 ? 20.109 -22.703 4.164 1 91.19 550 ASP B CA 1
ATOM 8548 C C . ASP B 1 550 ? 19.062 -22.406 3.098 1 91.19 550 ASP B C 1
ATOM 8550 O O . ASP B 1 550 ? 17.938 -22.016 3.42 1 91.19 550 ASP B O 1
ATOM 8554 N N . THR B 1 551 ? 19.5 -22.578 1.826 1 88.5 551 THR B N 1
ATOM 8555 C CA . THR B 1 551 ? 18.609 -22.297 0.709 1 88.5 551 THR B CA 1
ATOM 8556 C C . THR B 1 551 ? 18.562 -23.469 -0.263 1 88.5 551 THR B C 1
ATOM 8558 O O . THR B 1 551 ? 19.438 -24.328 -0.235 1 88.5 551 THR B O 1
ATOM 8561 N N . SER B 1 552 ? 17.562 -23.484 -1.051 1 89.31 552 SER B N 1
ATOM 8562 C CA . SER B 1 552 ? 17.422 -24.531 -2.062 1 89.31 552 SER B CA 1
ATOM 8563 C C . SER B 1 552 ? 18.5 -24.406 -3.141 1 89.31 552 SER B C 1
ATOM 8565 O O . SER B 1 552 ? 18.953 -23.297 -3.436 1 89.31 552 SER B O 1
ATOM 8567 N N . LYS B 1 553 ? 18.922 -25.547 -3.619 1 87.38 553 LYS B N 1
ATOM 8568 C CA . LYS B 1 553 ? 19.891 -25.531 -4.711 1 87.38 553 LYS B CA 1
ATOM 8569 C C . LYS B 1 553 ? 19.328 -24.812 -5.934 1 87.38 553 LYS B C 1
ATOM 8571 O O . LYS B 1 553 ? 20.078 -24.141 -6.66 1 87.38 553 LYS B O 1
ATOM 8576 N N . GLU B 1 554 ? 18.031 -24.891 -6.18 1 89.5 554 GLU B N 1
ATOM 8577 C CA . GLU B 1 554 ? 17.375 -24.234 -7.297 1 89.5 554 GLU B CA 1
ATOM 8578 C C . GLU B 1 554 ? 17.484 -22.719 -7.188 1 89.5 554 GLU B C 1
ATOM 8580 O O . GLU B 1 554 ? 17.734 -22.031 -8.188 1 89.5 554 GLU B O 1
ATOM 8585 N N . LEU B 1 555 ? 17.281 -22.188 -5.965 1 87.44 555 LEU B N 1
ATOM 8586 C CA . LEU B 1 555 ? 17.406 -20.75 -5.762 1 87.44 555 LEU B CA 1
ATOM 8587 C C . LEU B 1 555 ? 18.812 -20.266 -6.098 1 87.44 555 LEU B C 1
ATOM 8589 O O . LEU B 1 555 ? 18.969 -19.203 -6.707 1 87.44 555 LEU B O 1
ATOM 8593 N N . LEU B 1 556 ? 19.812 -21.047 -5.695 1 85.31 556 LEU B N 1
ATOM 8594 C CA . LEU B 1 556 ? 21.203 -20.688 -5.988 1 85.31 556 LEU B CA 1
ATOM 8595 C C . LEU B 1 556 ? 21.422 -20.578 -7.492 1 85.31 556 LEU B C 1
ATOM 8597 O O . LEU B 1 556 ? 21.984 -19.578 -7.965 1 85.31 556 LEU B O 1
ATOM 8601 N N . GLU B 1 557 ? 20.922 -21.594 -8.211 1 88.12 557 GLU B N 1
ATOM 8602 C CA . GLU B 1 557 ? 21.094 -21.609 -9.664 1 88.12 557 GLU B CA 1
ATOM 8603 C C . GLU B 1 557 ? 20.234 -20.547 -10.336 1 88.12 557 GLU B C 1
ATOM 8605 O O . GLU B 1 557 ? 20.734 -19.797 -11.188 1 88.12 557 GLU B O 1
ATOM 8610 N N . TRP B 1 558 ? 19.031 -20.469 -9.984 1 88.12 558 TRP B N 1
ATOM 8611 C CA . TRP B 1 558 ? 18.078 -19.5 -10.539 1 88.12 558 TRP B CA 1
ATOM 8612 C C . TRP B 1 558 ? 18.531 -18.078 -10.266 1 88.12 558 TRP B C 1
ATOM 8614 O O . TRP B 1 558 ? 18.531 -17.234 -11.172 1 88.12 558 TRP B O 1
ATOM 8624 N N . GLY B 1 559 ? 18.906 -17.781 -9.008 1 84.69 559 GLY B N 1
ATOM 8625 C CA . GLY B 1 559 ? 19.359 -16.469 -8.617 1 84.69 559 GLY B CA 1
ATOM 8626 C C . GLY B 1 559 ? 20.547 -15.984 -9.438 1 84.69 559 GLY B C 1
ATOM 8627 O O . GLY B 1 559 ? 20.609 -14.82 -9.836 1 84.69 559 GLY B O 1
ATOM 8628 N N . SER B 1 560 ? 21.469 -16.891 -9.641 1 85.06 560 SER B N 1
ATOM 8629 C CA . SER B 1 560 ? 22.656 -16.547 -10.422 1 85.06 560 SER B CA 1
ATOM 8630 C C . SER B 1 560 ? 22.281 -16.156 -11.852 1 85.06 560 SER B C 1
ATOM 8632 O O . SER B 1 560 ? 22.844 -15.211 -12.414 1 85.06 560 SER B O 1
ATOM 8634 N N . ARG B 1 561 ? 21.375 -16.828 -12.43 1 86.88 561 ARG B N 1
ATOM 8635 C CA . ARG B 1 561 ? 20.984 -16.578 -13.812 1 86.88 561 ARG B CA 1
ATOM 8636 C C . ARG B 1 561 ? 20.172 -15.289 -13.93 1 86.88 561 ARG B C 1
ATOM 8638 O O . ARG B 1 561 ? 20.328 -14.539 -14.898 1 86.88 561 ARG B O 1
ATOM 8645 N N . VAL B 1 562 ? 19.344 -15.078 -12.961 1 85.62 562 VAL B N 1
ATOM 8646 C CA . VAL B 1 562 ? 18.547 -13.852 -12.953 1 85.62 562 VAL B CA 1
ATOM 8647 C C . VAL B 1 562 ? 19.453 -12.648 -12.719 1 85.62 562 VAL B C 1
ATOM 8649 O O . VAL B 1 562 ? 19.281 -11.602 -13.344 1 85.62 562 VAL B O 1
ATOM 8652 N N . SER B 1 563 ? 20.375 -12.789 -11.789 1 86.19 563 SER B N 1
ATOM 8653 C CA . SER B 1 563 ? 21.375 -11.734 -11.562 1 86.19 563 SER B CA 1
ATOM 8654 C C . SER B 1 563 ? 22.109 -11.391 -12.844 1 86.19 563 SER B C 1
ATOM 8656 O O . SER B 1 563 ? 22.312 -10.211 -13.148 1 86.19 563 SER B O 1
ATOM 8658 N N . ALA B 1 564 ? 22.5 -12.406 -13.57 1 86.38 564 ALA B N 1
ATOM 8659 C CA . ALA B 1 564 ? 23.219 -12.203 -14.828 1 86.38 564 ALA B CA 1
ATOM 8660 C C . ALA B 1 564 ? 22.344 -11.461 -15.836 1 86.38 564 ALA B C 1
ATOM 8662 O O . ALA B 1 564 ? 22.828 -10.602 -16.578 1 86.38 564 ALA B O 1
ATOM 8663 N N . ALA B 1 565 ? 21.125 -11.805 -15.852 1 86.38 565 ALA B N 1
ATOM 8664 C CA . ALA B 1 565 ? 20.203 -11.148 -16.766 1 86.38 565 ALA B CA 1
ATOM 8665 C C . ALA B 1 565 ? 20.031 -9.672 -16.406 1 86.38 565 ALA B C 1
ATOM 8667 O O . ALA B 1 565 ? 19.953 -8.82 -17.297 1 86.38 565 ALA B O 1
ATOM 8668 N N . ASN B 1 566 ? 19.938 -9.367 -15.156 1 85.19 566 ASN B N 1
ATOM 8669 C CA . ASN B 1 566 ? 19.703 -8.008 -14.672 1 85.19 566 ASN B CA 1
ATOM 8670 C C . ASN B 1 566 ? 20.969 -7.148 -14.805 1 85.19 566 ASN B C 1
ATOM 8672 O O . ASN B 1 566 ? 20.875 -5.922 -14.891 1 85.19 566 ASN B O 1
ATOM 8676 N N . SER B 1 567 ? 22.141 -7.746 -14.836 1 87.69 567 SER B N 1
ATOM 8677 C CA . SER B 1 567 ? 23.391 -7 -14.789 1 87.69 567 SER B CA 1
ATOM 8678 C C . SER B 1 567 ? 24 -6.855 -16.172 1 87.69 567 SER B C 1
ATOM 8680 O O . SER B 1 567 ? 25.141 -6.387 -16.312 1 87.69 567 SER B O 1
ATOM 8682 N N . ARG B 1 568 ? 23.281 -7.34 -17.203 1 90.06 568 ARG B N 1
ATOM 8683 C CA . ARG B 1 568 ? 23.797 -7.195 -18.562 1 90.06 568 ARG B CA 1
ATOM 8684 C C . ARG B 1 568 ? 24.234 -5.758 -18.828 1 90.06 568 ARG B C 1
ATOM 8686 O O . ARG B 1 568 ? 23.469 -4.82 -18.562 1 90.06 568 ARG B O 1
ATOM 8693 N N . PRO B 1 569 ? 25.391 -5.602 -19.281 1 88.19 569 PRO B N 1
ATOM 8694 C CA . PRO B 1 569 ? 25.859 -4.238 -19.531 1 88.19 569 PRO B CA 1
ATOM 8695 C C . PRO B 1 569 ? 25.062 -3.527 -20.625 1 88.19 569 PRO B C 1
ATOM 8697 O O . PRO B 1 569 ? 24.469 -4.184 -21.484 1 88.19 569 PRO B O 1
ATOM 8700 N N . PRO B 1 570 ? 25.047 -2.197 -20.5 1 87.44 570 PRO B N 1
ATOM 8701 C CA . PRO B 1 570 ? 24.328 -1.454 -21.531 1 87.44 570 PRO B CA 1
ATOM 8702 C C . PRO B 1 570 ? 24.922 -1.64 -22.922 1 87.44 570 PRO B C 1
ATOM 8704 O O . PRO B 1 570 ? 26.141 -1.802 -23.047 1 87.44 570 PRO B O 1
ATOM 8707 N N . ASN B 1 571 ? 24.016 -1.705 -23.875 1 78.62 571 ASN B N 1
ATOM 8708 C CA . ASN B 1 571 ? 24.484 -1.76 -25.25 1 78.62 571 ASN B CA 1
ATOM 8709 C C . ASN B 1 571 ? 25.328 -0.532 -25.609 1 78.62 571 ASN B C 1
ATOM 8711 O O . ASN B 1 571 ? 24.953 0.593 -25.266 1 78.62 571 ASN B O 1
ATOM 8715 N N . PRO B 1 572 ? 26.578 -0.73 -26.125 1 68.06 572 PRO B N 1
ATOM 8716 C CA . PRO B 1 572 ? 27.375 0.44 -26.516 1 68.06 572 PRO B CA 1
ATOM 8717 C C . PRO B 1 572 ? 26.609 1.36 -27.469 1 68.06 572 PRO B C 1
ATOM 8719 O O . PRO B 1 572 ? 25.891 0.884 -28.359 1 68.06 572 PRO B O 1
ATOM 8722 N N . GLN B 1 573 ? 26.188 2.477 -27.141 1 49.34 573 GLN B N 1
ATOM 8723 C CA . GLN B 1 573 ? 25.578 3.424 -28.062 1 49.34 573 GLN B CA 1
ATOM 8724 C C . GLN B 1 573 ? 26.594 3.938 -29.078 1 49.34 573 GLN B C 1
ATOM 8726 O O . GLN B 1 573 ? 27.766 4.109 -28.766 1 49.34 573 GLN B O 1
#

Foldseek 3Di:
DPLLLALLLLLFQQCVLQPAQEAEEADDDQCVVSVCSQCVCVVVSRHHHYQYFPALCLRLLLQLLQCVLVLQGEGEYEYEAQVNLVRNLLSQLLQQLLLHLYEYEYGDAALVLLPPQDFDPSDPGGSDRCPSVVSNVVRFPEEAEASDDVCSVVRSLVQNLCSLLRSHYYHYYHGSPGRSDHDPVRVDRDDRDDRDDQAFDPVLLVVLLVVVQVLVQVWQAEAEEEASCCSVLVQLVLLVLLCVLAQHAYEYQLQCPPSHACPPPRHLAHAQAPLTDPPPLVLNLVTQAYEYAAHDDDCRRCLLVPRNDAQQRYWYHHQAKIDHGVDDIGGSHGSNSSSNSSSVSHHHHNRSSVVSVVVDDDDDQDDADDPPDFDFPSLLLVVVLVLADLQAEEEAAQALSSSSVSPHNHYNNYHYHYRGSSRDQLSRLSSQNSSCVNSVSHAYEYEHEPVSCVVRVLRLLSCQVVQHLHEYEYEYQQFRLLVCLQPNDPVRGDDDDPSLVVSVVSCVVPHAEAEEEDGHSVSSVVLSCCSVPVRVSHHYYYYRYHHNNRGDPSSNSSSPSSSCSVPPDDDDD/DPLLLALLLLLFQQCVLQPAQEAEEADDDQCVVSVCSQCVCVVVVRHHHYQYFPALLLRLLLQLLQCVLVLQGEGEYEYEAQVNLVRNLLSQLLQQLLLHLYEYEYGDAALVLLPPQDFDPSDPGGSDRCPSVVSNVVRFPEEAEASDDVCSVVRSLVQNLCSLLRSHYYYYYHGSPGRSDHDPVRVDRDDRDDRDDQAFDPVLLVVLLVVVQVLPQVWQAEAEEEASCCSVLVQLVLLVLLCVLAQHAYEYQLQCPPSHACPPPRHLAHAQAPLTDPLVLVLNLVTQAYEYAAHDDDCQRCLLVPRNDAQQRYWYHHQAKIDHRVDDIGGSHGSNSNSNSSSVSHHHHNNSSVVSVVVDDDDDQDDADDPPDFDFPSLLLVVVLVLADLQAEEEAAQALSSSSVSPHNHYNNYHYHYRGSSRDQLSRLSSQNSSCVNSVSHAYEYEHEPVSCVVRVLRLLSCQVVQHLHEYEYEYQQFRLLVCLQPNDPVRGDDDDPSLVVSVVSCVVPHAEAEEEDGHSVSSVVLSCCSVPVSVSHHYYYYRYDHNNRGDPSSNSSSPSSSCSVPPDDDDD

Organism: Triticum aestivum (NCBI:txid4565)

Solvent-accessible surface area (backbone atoms only — not comparable to full-atom values): 55667 Å² total; per-residue (Å²): 128,63,81,70,10,10,53,16,36,43,51,15,34,53,37,32,72,63,59,23,40,54,30,22,23,37,81,34,88,30,25,44,57,36,53,52,29,24,41,65,32,39,87,78,68,43,15,19,46,76,44,63,39,51,34,38,37,44,14,29,19,14,13,46,18,22,8,55,51,55,74,64,27,37,13,23,22,40,26,12,43,37,52,29,43,35,35,17,44,34,34,40,29,38,27,29,28,68,47,29,18,30,44,41,34,24,14,25,66,34,52,68,50,81,80,36,86,55,29,46,57,36,33,62,65,47,64,59,86,52,48,56,58,57,34,45,62,60,39,31,81,41,76,32,78,37,62,53,74,90,57,32,63,59,41,52,52,49,38,54,51,47,14,64,73,65,24,21,14,22,39,39,32,36,18,33,39,47,22,76,44,63,42,78,86,39,64,55,80,76,75,74,87,75,75,78,75,84,70,55,40,64,68,41,37,51,50,46,34,51,51,49,30,56,57,54,62,69,41,75,27,38,36,38,32,38,17,45,44,25,60,78,47,66,18,41,67,27,48,50,49,24,40,67,42,22,42,28,25,31,31,21,27,70,77,16,52,63,59,53,69,64,77,43,90,43,44,52,44,33,42,32,43,96,59,23,38,84,69,24,32,60,53,61,52,66,29,67,24,38,37,33,38,16,66,70,73,26,36,72,57,21,40,35,70,61,51,70,75,56,60,67,35,27,31,44,31,36,65,41,27,39,35,42,35,84,62,61,69,33,62,48,22,33,38,34,58,48,35,47,56,34,28,77,61,39,60,71,44,47,50,37,33,52,53,46,63,69,68,61,68,84,78,80,75,73,73,79,74,58,92,84,33,74,31,48,64,68,51,52,50,55,54,48,49,71,67,58,37,42,45,26,24,39,38,32,19,58,48,63,35,42,57,57,56,66,69,51,75,60,41,75,70,27,44,55,48,64,58,66,52,28,47,46,66,29,42,47,56,17,18,50,47,18,22,45,72,57,30,76,78,40,46,39,38,34,34,34,39,46,48,31,39,47,45,40,53,59,42,57,37,43,34,38,73,69,61,38,40,36,35,37,39,34,43,34,39,57,29,39,52,53,45,44,48,44,53,68,57,78,72,38,55,54,84,62,56,32,62,51,44,33,53,51,13,36,38,51,87,54,72,52,75,43,67,42,79,25,47,24,59,68,46,40,53,51,50,52,51,38,41,70,50,88,34,47,72,14,25,27,39,36,37,36,45,40,54,64,82,66,66,54,71,48,48,53,55,42,22,48,36,39,36,52,54,42,53,48,70,68,72,86,126,127,64,83,70,10,10,52,16,35,42,51,16,34,54,36,31,72,63,58,24,41,55,30,22,23,36,82,33,89,30,25,44,58,37,54,51,30,24,41,65,32,39,88,77,69,43,16,20,45,75,43,63,39,51,35,37,37,44,13,29,19,15,14,46,18,23,8,56,50,57,74,63,27,35,12,23,23,39,28,12,44,37,51,28,43,35,36,17,42,34,33,40,30,39,25,29,28,67,46,28,17,30,44,41,34,25,14,25,63,35,53,65,50,80,82,36,85,56,30,48,57,35,34,63,65,48,62,58,88,52,48,55,58,58,33,45,62,60,38,32,82,43,75,33,79,36,62,52,74,90,56,33,66,60,41,52,50,50,38,55,50,46,15,63,73,65,24,20,13,22,38,40,32,36,17,34,38,46,23,76,45,63,42,76,85,37,64,56,79,74,72,72,84,74,74,78,75,85,71,54,39,65,70,42,37,51,50,45,34,52,52,49,31,57,56,54,62,69,40,75,27,39,35,38,32,37,16,45,45,24,58,78,47,66,18,42,67,27,50,50,50,24,39,68,44,21,41,29,25,31,32,22,26,70,78,16,52,64,59,54,68,64,76,42,93,44,46,52,44,34,44,31,42,96,57,22,36,81,68,24,31,59,52,59,52,66,30,66,23,37,38,33,37,16,67,70,72,26,37,71,58,22,41,33,70,61,52,68,74,57,59,68,38,26,30,43,30,35,66,41,28,38,34,42,35,85,62,62,67,31,62,48,22,32,39,33,59,47,35,47,56,34,28,76,61,41,62,71,44,47,51,37,34,51,53,47,63,70,67,60,68,84,79,82,74,73,73,81,72,58,92,85,34,74,30,48,65,68,50,53,50,55,54,50,50,71,68,59,38,44,44,26,25,40,39,33,19,57,46,63,35,43,57,58,56,67,69,51,76,61,42,76,70,26,44,54,47,62,58,66,53,27,46,45,66,29,42,46,56,18,18,50,48,18,22,45,72,58,31,76,77,38,46,39,36,35,34,33,39,46,48,31,39,47,44,41,54,59,42,57,36,44,34,38,72,68,60,39,39,36,35,37,39,34,43,36,39,57,29,39,53,54,45,43,48,46,54,68,58,78,72,39,57,54,84,61,56,33,61,50,44,32,54,51,13,38,38,50,88,54,72,52,74,44,68,43,79,25,47,24,58,70,47,40,54,52,50,51,50,39,42,69,50,90,34,46,74,14,25,27,39,36,37,35,46,40,55,64,81,67,65,54,71,48,48,54,55,42,22,47,36,38,35,52,53,42,54,48,70,69,73,86,126